Protein AF-0000000066098378 (afdb_homodimer)

Foldseek 3Di:
DPFLFDFFQEEEEEEDDCPLVLLVLVLCQQLVHAYEYEDPNQVVSVVSPHDYDYQCNQQVDDQDDVNLDGQPGCLNLLLQQQQPVDVVSVVVCVVVVHHHGAEYEYAAFPLLVCLQVVHDPVVSVVRPHDNRLSSLLSNLVNLSRYAYAHDSVCSNVQSVSSNVRRHDGSVRSNVSSVVSVVRVLQVVQLVVVVCLVVPDDDPVCPVPDFDADPVRHTDDCSQPPPDDGADWAWDAWACAAPDNVHTGTQTHHSNDQQFPSNWDWLAADDAHNVNSQFQVLQLQLQCLPPPFKKKFWTDPQFTLKIFGDPDNLVRLVQRCLQFVPRSAATEMEIAAEAELNNLVVCLVGHYAEYEYQYYDPNSSVSCCPRPRRYTYTHGNDGDDDQKDWDDDVPDIDIDGDDGCPDQLLDCVLKDWLAFDDDDPQLVLLQNLQQSNQLSFAPQKKFWTDSRMTNFIQGHDPANLSSLVRRQCSSQPRNPRDLRLAAIEMEGLADHQALNSVVSSLVSHHQEYEHADDHPHNVRNSVSCRVSNHIYIHSVHGRHDD/DPFLFDFFQEEEEEEDDCPLVLLVLVLCQLLVHAYEYEDPNQVVSVVSPHDYDYQCNQQVDDQDPVNLDGQPGCLNLLLQQQQPVDVVSVVVCVVVVHHHGAEYEYAAFPLLVCLQVVHDPVVSVVRPHDNRLSSLLSNLVNLSRYAYHHDSVCSNVQSVSSNVRRHDGSVRSNVSSVVSVVRVLQVVQLVVVVCLVVPPDDPVCCVPDFDADPVRHTDDCSQPPPDDGADWAWDAWACAAPDNVHTGTQTHHSNDQQFPSNWDWLAADDAHNVNSQFQVLQLQLQCLPPPFKKKFWTDPQFTLKIFGDPDNLVRLVQRCLQFVPRSAATEMEIAAEAELNNLVVCLVGHYAEYEYQYYDPNSSVSCCPSPRRYTYTHGNDGDDDQKDWDDDVPDIDIDGDDGCPDQLLDCVLKDWLAFDDDDPQLVLLQNLQQSNQLSFAPQKKFWTDSRMTNFIQGDDPANLSSLVRRQCSNQPRNPRDLRLAAIEMEGLADHQALNSVLSSLVSHHQEYEHADDHPHNVRNSVSCRVSNHIYIHSVHGRHDD

Solvent-accessible surface area (backbone atoms only — not comparable to full-atom values): 52856 Å² total; per-residue (Å²): 124,87,81,54,51,46,50,50,54,27,32,38,41,44,45,66,74,61,72,68,48,63,56,38,30,53,21,33,47,74,55,64,33,43,33,33,18,44,73,72,37,31,53,55,38,40,74,64,63,26,66,64,43,46,44,42,72,72,61,72,48,74,70,35,67,93,61,72,42,63,60,45,28,51,59,49,48,48,15,34,47,42,42,67,89,37,66,69,31,44,50,49,29,59,74,70,69,41,65,66,39,27,30,36,36,41,37,65,56,63,40,50,61,38,52,65,69,64,54,53,70,70,63,43,54,70,32,60,64,45,49,50,54,36,52,51,50,30,18,27,72,20,19,91,46,11,33,32,43,51,52,65,88,47,37,64,60,53,20,52,24,35,55,71,52,54,34,44,37,46,56,51,14,35,23,32,15,23,53,38,37,41,51,51,15,36,53,31,16,52,50,24,53,52,34,51,71,74,28,50,80,44,77,88,40,58,90,77,59,74,47,54,33,77,81,66,44,78,46,63,49,90,82,55,37,67,59,54,48,47,42,26,36,52,46,34,69,34,91,18,23,75,27,82,88,22,51,25,31,41,25,29,32,67,72,44,73,43,19,55,63,53,38,47,72,79,33,43,50,83,71,43,44,55,50,52,53,20,43,44,46,15,49,54,50,14,55,65,48,56,89,53,37,19,17,19,31,13,26,72,59,27,62,50,14,36,13,48,29,98,38,59,36,52,2,39,54,42,7,45,56,17,24,52,75,45,42,55,64,12,23,38,14,32,66,41,62,40,36,49,66,28,41,60,66,46,65,84,50,58,48,46,35,39,39,21,57,38,61,34,71,69,16,46,52,48,47,50,70,75,33,60,63,30,22,34,34,34,23,80,44,73,85,76,75,60,65,39,68,43,72,45,49,32,24,35,40,39,26,42,46,90,63,95,74,50,73,34,67,39,74,88,55,40,41,80,70,19,49,61,82,70,52,73,69,57,42,49,21,46,54,43,27,50,54,56,36,49,56,28,32,25,31,28,23,31,30,17,50,86,36,15,35,33,15,64,6,46,33,28,60,40,56,48,60,7,33,53,39,11,47,48,39,13,32,60,48,50,90,63,38,71,50,32,48,68,12,29,36,21,33,28,45,45,54,72,46,38,64,32,57,45,54,43,50,76,49,35,32,46,33,39,40,27,12,54,83,36,96,36,37,65,56,35,40,47,54,30,40,77,72,57,21,22,31,34,30,26,72,44,55,37,57,30,124,126,86,81,54,51,45,49,51,54,27,33,39,40,45,45,66,76,62,71,68,48,64,55,38,31,51,21,33,49,74,55,63,33,44,33,34,18,43,71,72,36,32,52,54,38,40,74,63,62,28,67,64,42,48,43,43,72,70,63,70,48,73,69,37,67,93,62,72,42,63,60,44,29,51,60,50,48,46,15,34,50,41,42,67,90,36,67,68,31,45,51,50,29,59,75,70,70,39,63,66,38,26,30,38,37,41,36,64,55,63,40,50,62,39,55,65,69,64,54,54,69,71,64,43,53,71,32,59,64,46,49,50,55,37,53,50,49,31,18,28,71,21,19,91,48,12,33,33,43,52,52,66,88,47,35,65,60,53,20,52,25,36,54,71,51,51,33,45,36,48,57,51,15,34,23,32,16,25,53,39,37,41,52,50,15,37,54,31,15,51,51,23,54,52,33,51,70,75,28,50,80,45,77,87,40,58,88,76,57,74,48,53,33,79,81,67,44,78,46,63,48,89,83,55,38,65,59,53,48,45,43,26,36,51,46,35,70,33,91,18,23,75,25,82,88,21,52,25,33,40,24,30,33,68,73,47,73,46,20,57,63,53,37,47,70,80,34,42,50,82,72,42,43,55,51,52,52,20,42,45,46,17,49,54,50,15,54,64,48,57,90,51,36,19,16,20,30,14,25,73,58,27,62,50,12,36,13,49,29,98,39,58,35,52,2,39,54,43,8,45,56,18,24,53,76,45,42,53,63,11,23,38,12,31,66,41,63,40,36,48,67,26,40,59,66,45,66,84,50,58,50,47,34,40,39,20,57,38,60,36,71,67,16,46,51,47,48,51,71,77,32,59,62,28,22,33,32,35,24,81,45,74,84,78,76,60,67,39,68,43,74,44,50,33,25,34,39,41,26,43,46,90,64,95,73,50,73,34,68,38,74,87,55,42,41,80,72,19,49,62,82,69,52,72,69,55,43,50,19,45,52,42,28,51,54,56,35,49,58,28,33,25,30,28,22,30,29,17,50,88,38,15,35,33,16,63,6,46,31,26,61,41,56,47,59,6,32,51,40,12,46,49,39,14,33,60,48,51,90,63,38,73,49,33,49,71,12,30,37,22,35,26,45,46,53,72,44,39,65,32,57,45,54,43,50,75,47,36,33,45,32,39,40,27,12,55,84,36,98,35,36,65,57,35,39,48,55,29,41,76,71,55,21,21,31,34,30,27,72,44,56,36,58,29,125

Structure (mmCIF, N/CA/C/O backbone):
data_AF-0000000066098378-model_v1
#
loop_
_entity.id
_entity.type
_entity.pdbx_description
1 polymer 'Bifunctional purine biosynthesis protein PurH'
#
loop_
_atom_site.group_PDB
_atom_site.id
_atom_site.type_symbol
_atom_site.label_atom_id
_atom_site.label_alt_id
_atom_site.label_comp_id
_atom_site.label_asym_id
_atom_site.label_entity_id
_atom_site.label_seq_id
_atom_site.pdbx_PDB_ins_code
_atom_site.Cartn_x
_atom_site.Cartn_y
_atom_site.Cartn_z
_atom_site.occupancy
_atom_site.B_iso_or_equiv
_atom_site.auth_seq_id
_atom_site.auth_comp_id
_atom_site.auth_asym_id
_atom_site.auth_atom_id
_atom_site.pdbx_PDB_model_num
ATOM 1 N N . MET A 1 1 ? -35.844 -22.312 -9.969 1 42.25 1 MET A N 1
ATOM 2 C CA . MET A 1 1 ? -34.438 -22.016 -10.086 1 42.25 1 MET A CA 1
ATOM 3 C C . MET A 1 1 ? -33.625 -23.281 -10.406 1 42.25 1 MET A C 1
ATOM 5 O O . MET A 1 1 ? -33.812 -24.312 -9.758 1 42.25 1 MET A O 1
ATOM 9 N N . THR A 1 2 ? -33.219 -23.422 -11.648 1 62.91 2 THR A N 1
ATOM 10 C CA . THR A 1 2 ? -32.594 -24.672 -12.086 1 62.91 2 THR A CA 1
ATOM 11 C C . THR A 1 2 ? -31.562 -25.156 -11.055 1 62.91 2 THR A C 1
ATOM 13 O O . THR A 1 2 ? -30.766 -24.359 -10.547 1 62.91 2 THR A O 1
ATOM 16 N N . ASN A 1 3 ? -31.859 -26.297 -10.477 1 80.38 3 ASN A N 1
ATOM 17 C CA . ASN A 1 3 ? -30.969 -26.922 -9.508 1 80.38 3 ASN A CA 1
ATOM 18 C C . ASN A 1 3 ? -29.578 -27.141 -10.094 1 80.38 3 ASN A C 1
ATOM 20 O O . ASN A 1 3 ? -29.406 -27.922 -11.039 1 80.38 3 ASN A O 1
ATOM 24 N N . THR A 1 4 ? -28.609 -26.484 -9.625 1 91.12 4 THR A N 1
ATOM 25 C CA . THR A 1 4 ? -27.25 -26.547 -10.164 1 91.12 4 THR A CA 1
ATOM 26 C C . THR A 1 4 ? -26.344 -27.375 -9.258 1 91.12 4 THR A C 1
ATOM 28 O O . THR A 1 4 ? -25.125 -27.406 -9.461 1 91.12 4 THR A O 1
ATOM 31 N N . ASN A 1 5 ? -26.938 -28.031 -8.297 1 95.38 5 ASN A N 1
ATOM 32 C CA . ASN A 1 5 ? -26.156 -28.828 -7.367 1 95.38 5 ASN A CA 1
ATOM 33 C C . ASN A 1 5 ? -25.531 -30.047 -8.055 1 95.38 5 ASN A C 1
ATOM 35 O O . ASN A 1 5 ? -26.188 -30.688 -8.875 1 95.38 5 ASN A O 1
ATOM 39 N N . ARG A 1 6 ? -24.359 -30.359 -7.645 1 96.06 6 ARG A N 1
ATOM 40 C CA . ARG A 1 6 ? -23.656 -31.547 -8.133 1 96.06 6 ARG A CA 1
ATOM 41 C C . ARG A 1 6 ? -23.172 -32.406 -6.973 1 96.06 6 ARG A C 1
ATOM 43 O O . ARG A 1 6 ? -22.281 -31.984 -6.215 1 96.06 6 ARG A O 1
ATOM 50 N N . PRO A 1 7 ? -23.719 -33.562 -6.844 1 96.19 7 PRO A N 1
ATOM 51 C CA . PRO A 1 7 ? -23.281 -34.438 -5.754 1 96.19 7 PRO A CA 1
ATOM 52 C C . PRO A 1 7 ? -21.812 -34.812 -5.859 1 96.19 7 PRO A C 1
ATOM 54 O O . PRO A 1 7 ? -21.25 -34.812 -6.961 1 96.19 7 PRO A O 1
ATOM 57 N N . ILE A 1 8 ? -21.266 -35.219 -4.777 1 97.88 8 ILE A N 1
ATOM 58 C CA . ILE A 1 8 ? -19.859 -35.562 -4.715 1 97.88 8 ILE A CA 1
ATOM 59 C C . ILE A 1 8 ? -19.703 -37.094 -4.672 1 97.88 8 ILE A C 1
ATOM 61 O O . ILE A 1 8 ? -19.875 -37.719 -3.617 1 97.88 8 ILE A O 1
ATOM 65 N N . ARG A 1 9 ? -19.359 -37.625 -5.742 1 97 9 ARG A N 1
ATOM 66 C CA . ARG A 1 9 ? -19.219 -39.062 -5.855 1 97 9 ARG A CA 1
ATOM 67 C C . ARG A 1 9 ? -17.766 -39.469 -5.922 1 97 9 ARG A C 1
ATOM 69 O O . ARG A 1 9 ? -17.406 -40.562 -5.5 1 97 9 ARG A O 1
ATOM 76 N N . ARG A 1 10 ? -16.938 -38.688 -6.438 1 98.12 10 ARG A N 1
ATOM 77 C CA . ARG A 1 10 ? -15.516 -38.938 -6.594 1 98.12 10 ARG A CA 1
ATOM 78 C C . ARG A 1 10 ? -14.688 -37.719 -6.195 1 98.12 10 ARG A C 1
ATOM 80 O O . ARG A 1 10 ? -14.922 -36.625 -6.684 1 98.12 10 ARG A O 1
ATOM 87 N N . ALA A 1 11 ? -13.758 -37.906 -5.285 1 98.62 11 ALA A N 1
ATOM 88 C CA . ALA A 1 11 ? -12.953 -36.812 -4.758 1 98.62 11 ALA A CA 1
ATOM 89 C C . ALA A 1 11 ? -11.461 -37.094 -4.93 1 98.62 11 ALA A C 1
ATOM 91 O O . ALA A 1 11 ? -11.023 -38.25 -4.844 1 98.62 11 ALA A O 1
ATOM 92 N N . LEU A 1 12 ? -10.688 -36.094 -5.277 1 98.69 12 LEU A N 1
ATOM 93 C CA . LEU A 1 12 ? -9.234 -36.094 -5.227 1 98.69 12 LEU A CA 1
ATOM 94 C C . LEU A 1 12 ? -8.727 -35.344 -4.004 1 98.69 12 LEU A C 1
ATOM 96 O O . LEU A 1 12 ? -9.008 -34.156 -3.846 1 98.69 12 LEU A O 1
ATOM 100 N N . VAL A 1 13 ? -8 -36 -3.094 1 98.38 13 VAL A N 1
ATOM 101 C CA . VAL A 1 13 ? -7.539 -35.375 -1.855 1 98.38 13 VAL A CA 1
ATOM 102 C C . VAL A 1 13 ? -6.02 -35.469 -1.773 1 98.38 13 VAL A C 1
ATOM 104 O O . VAL A 1 13 ? -5.441 -36.562 -1.777 1 98.38 13 VAL A O 1
ATOM 107 N N . SER A 1 14 ? -5.348 -34.375 -1.752 1 97.06 14 SER A N 1
ATOM 108 C CA . SER A 1 14 ? -3.896 -34.25 -1.624 1 97.06 14 SER A CA 1
ATOM 109 C C . SER A 1 14 ? -3.518 -33.062 -0.751 1 97.06 14 SER A C 1
ATOM 111 O O . SER A 1 14 ? -3.379 -31.953 -1.247 1 97.06 14 SER A O 1
ATOM 113 N N . VAL A 1 15 ? -3.252 -33.312 0.553 1 96.81 15 VAL A N 1
ATOM 114 C CA . VAL A 1 15 ? -3.053 -32.188 1.479 1 96.81 15 VAL A CA 1
ATOM 115 C C . VAL A 1 15 ? -1.725 -32.375 2.213 1 96.81 15 VAL A C 1
ATOM 117 O O . VAL A 1 15 ? -1.312 -33.5 2.508 1 96.81 15 VAL A O 1
ATOM 120 N N . PHE A 1 16 ? -1.05 -31.297 2.465 1 94.62 16 PHE A N 1
ATOM 121 C CA . PHE A 1 16 ? 0.125 -31.297 3.328 1 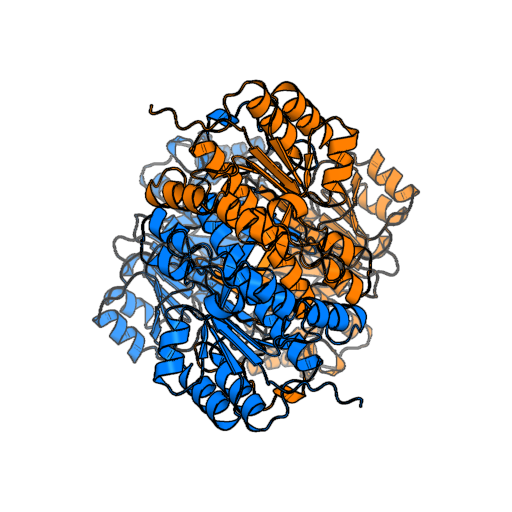94.62 16 PHE A CA 1
ATOM 122 C C . PHE A 1 16 ? -0.283 -31.234 4.797 1 94.62 16 PHE A C 1
ATOM 124 O O . PHE A 1 16 ? 0.135 -32.094 5.594 1 94.62 16 PHE A O 1
ATOM 131 N N . HIS A 1 17 ? -1.031 -30.188 5.125 1 92.12 17 HIS A N 1
ATOM 132 C CA . HIS A 1 17 ? -1.613 -30.094 6.461 1 92.12 17 HIS A CA 1
ATOM 133 C C . HIS A 1 17 ? -2.824 -31.016 6.594 1 92.12 17 HIS A C 1
ATOM 135 O O . HIS A 1 17 ? -3.857 -30.781 5.957 1 92.12 17 HIS A O 1
ATOM 141 N N . LYS A 1 18 ? -2.766 -31.938 7.461 1 94.56 18 LYS A N 1
ATOM 142 C CA . LYS A 1 18 ? -3.789 -32.969 7.516 1 94.56 18 LYS A CA 1
ATOM 143 C C . LYS A 1 18 ? -4.715 -32.781 8.711 1 94.56 18 LYS A C 1
ATOM 145 O O . LYS A 1 18 ? -5.602 -33.594 8.961 1 94.56 18 LYS A O 1
ATOM 150 N N . GLU A 1 19 ? -4.492 -31.656 9.32 1 91.94 19 GLU A N 1
ATOM 151 C CA . GLU A 1 19 ? -5.371 -31.375 10.453 1 91.94 19 GLU A CA 1
ATOM 152 C C . GLU A 1 19 ? -6.824 -31.25 10.008 1 91.94 19 GLU A C 1
ATOM 154 O O . GLU A 1 19 ? -7.121 -30.578 9.016 1 91.94 19 GLU A O 1
ATOM 159 N N . GLY A 1 20 ? -7.73 -32 10.703 1 93.88 20 GLY A N 1
ATOM 160 C CA . GLY A 1 20 ? -9.156 -31.891 10.453 1 93.88 20 GLY A CA 1
ATOM 161 C C . GLY A 1 20 ? -9.641 -32.812 9.359 1 93.88 20 GLY A C 1
ATOM 162 O O . GLY A 1 20 ? -10.844 -32.938 9.117 1 93.88 20 GLY A O 1
ATOM 163 N N . ILE A 1 21 ? -8.758 -33.594 8.758 1 96.88 21 ILE A N 1
ATOM 164 C CA . ILE A 1 21 ? -9.117 -34.406 7.598 1 96.88 21 ILE A CA 1
ATOM 165 C C . ILE A 1 21 ? -10.031 -35.531 8.039 1 96.88 21 ILE A C 1
ATOM 167 O O . ILE A 1 21 ? -10.688 -36.156 7.203 1 96.88 21 ILE A O 1
ATOM 171 N N . GLU A 1 22 ? -10.133 -35.812 9.352 1 97.81 22 GLU A N 1
ATOM 172 C CA . GLU A 1 22 ? -10.961 -36.906 9.883 1 97.81 22 GLU A CA 1
ATOM 173 C C . GLU A 1 22 ? -12.438 -36.656 9.57 1 97.81 22 GLU A C 1
ATOM 175 O O . GLU A 1 22 ? -13.18 -37.625 9.32 1 97.81 22 GLU A O 1
ATOM 180 N N . VAL A 1 23 ? -12.789 -35.406 9.602 1 97.81 23 VAL A N 1
ATOM 181 C CA . VAL A 1 23 ? -14.18 -35.094 9.352 1 97.81 23 VAL A CA 1
ATOM 182 C C . VAL A 1 23 ? -14.547 -35.438 7.91 1 97.81 23 VAL A C 1
ATOM 184 O O . VAL A 1 23 ? -15.641 -35.938 7.648 1 97.81 23 VAL A O 1
ATOM 187 N N . LEU A 1 24 ? -13.648 -35.188 7 1 98.06 24 LEU A N 1
ATOM 188 C CA . LEU A 1 24 ? -13.875 -35.531 5.605 1 98.06 24 LEU A CA 1
ATOM 189 C C . LEU A 1 24 ? -13.891 -37.062 5.43 1 98.06 24 LEU A C 1
ATOM 191 O O . LEU A 1 24 ? -14.75 -37.594 4.723 1 98.06 24 LEU A O 1
ATOM 195 N N . ALA A 1 25 ? -12.969 -37.75 6.082 1 98.31 25 ALA A 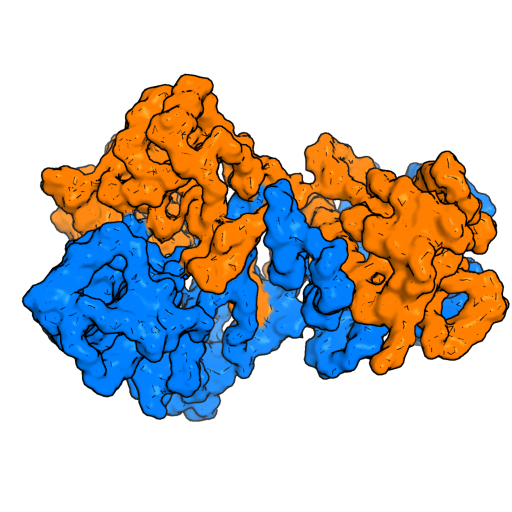N 1
ATOM 196 C CA . ALA A 1 25 ? -12.867 -39.188 5.992 1 98.31 25 ALA A CA 1
ATOM 197 C C . ALA A 1 25 ? -14.18 -39.844 6.41 1 98.31 25 ALA A C 1
ATOM 199 O O . ALA A 1 25 ? -14.672 -40.75 5.719 1 98.31 25 ALA A O 1
ATOM 200 N N . GLU A 1 26 ? -14.711 -39.438 7.5 1 98.12 26 GLU A N 1
ATOM 201 C CA . GLU A 1 26 ? -15.961 -40 7.996 1 98.12 26 GLU A CA 1
ATOM 202 C C . GLU A 1 26 ? -17.094 -39.812 6.984 1 98.12 26 GLU A C 1
ATOM 204 O O . GLU A 1 26 ? -17.875 -40.719 6.746 1 98.12 26 GLU A O 1
ATOM 209 N N . ALA A 1 27 ? -17.172 -38.625 6.457 1 98.12 27 ALA A N 1
ATOM 210 C CA . ALA A 1 27 ? -18.203 -38.344 5.473 1 98.12 27 ALA A CA 1
ATOM 211 C C . ALA A 1 27 ? -18.047 -39.219 4.227 1 98.12 27 ALA A C 1
ATOM 213 O O . ALA A 1 27 ? -19.031 -39.688 3.672 1 98.12 27 ALA A O 1
ATOM 214 N N . PHE A 1 28 ? -16.828 -39.375 3.729 1 98.25 28 PHE A N 1
ATOM 215 C CA . PHE A 1 28 ? -16.562 -40.188 2.551 1 98.25 28 PHE A CA 1
ATOM 216 C C . PHE A 1 28 ? -16.984 -41.625 2.777 1 98.25 28 PHE A C 1
ATOM 218 O O . PHE A 1 28 ? -17.594 -42.25 1.902 1 98.25 28 PHE A O 1
ATOM 225 N N . VAL A 1 29 ? -16.688 -42.156 3.939 1 97.88 29 VAL A N 1
ATOM 226 C CA . VAL A 1 29 ? -17.016 -43.531 4.27 1 97.88 29 VAL A CA 1
ATOM 227 C C . VAL A 1 29 ? -18.531 -43.719 4.285 1 97.88 29 VAL A C 1
ATOM 229 O O . VAL A 1 29 ? -19.062 -44.625 3.67 1 97.88 29 VAL A O 1
ATOM 232 N N . LYS A 1 30 ? -19.172 -42.844 4.91 1 96.25 30 LYS A N 1
ATOM 233 C CA . LYS A 1 30 ? -20.625 -42.906 5.062 1 96.25 30 LYS A CA 1
ATOM 234 C C . LYS A 1 30 ? -21.328 -42.812 3.707 1 96.25 30 LYS A C 1
ATOM 236 O O . LYS A 1 30 ? -22.312 -43.5 3.465 1 96.25 30 LYS A O 1
ATOM 241 N N . ALA A 1 31 ? -20.844 -42 2.912 1 96.88 31 ALA A N 1
ATOM 242 C CA . ALA A 1 31 ? -21.5 -41.75 1.638 1 96.88 31 ALA A CA 1
ATOM 243 C C . ALA A 1 31 ? -21.047 -42.75 0.569 1 96.88 31 ALA A C 1
ATOM 245 O O . ALA A 1 31 ? -21.672 -42.844 -0.49 1 96.88 31 ALA A O 1
ATOM 246 N N . GLY A 1 32 ? -19.953 -43.438 0.832 1 96.31 32 GLY A N 1
ATOM 247 C CA . GLY A 1 32 ? -19.391 -44.312 -0.173 1 96.31 32 GLY A CA 1
ATOM 248 C C . GLY A 1 32 ? -18.703 -43.594 -1.3 1 96.31 32 GLY A C 1
ATOM 249 O O . GLY A 1 32 ? -18.719 -44.031 -2.447 1 96.31 32 GLY A O 1
ATOM 250 N N . THR A 1 33 ? -18.141 -42.438 -1.033 1 97.25 33 THR A N 1
ATOM 251 C CA . THR A 1 33 ? -17.438 -41.625 -2.01 1 97.25 33 THR A CA 1
ATOM 252 C C . THR A 1 33 ? -16.141 -42.281 -2.455 1 97.25 33 THR A C 1
ATOM 254 O O . THR A 1 33 ? -15.391 -42.812 -1.629 1 97.25 33 THR A O 1
ATOM 257 N N . GLU A 1 34 ? -15.898 -42.344 -3.746 1 97.62 34 GLU A N 1
ATOM 258 C CA . GLU A 1 34 ? -14.602 -42.781 -4.25 1 97.62 34 GLU A CA 1
ATOM 259 C C . GLU A 1 34 ? -13.531 -41.719 -4.023 1 97.62 34 GLU A C 1
ATOM 261 O O . GLU A 1 34 ? -13.688 -40.562 -4.438 1 97.62 34 GLU A O 1
ATOM 266 N N . VAL A 1 35 ? -12.453 -42.125 -3.393 1 98.5 35 VAL A N 1
ATOM 267 C CA . VAL A 1 35 ? -11.422 -41.156 -3.07 1 98.5 35 VAL A CA 1
ATOM 268 C C . VAL A 1 35 ? -10.109 -41.531 -3.734 1 98.5 35 VAL A C 1
ATOM 270 O O . VAL A 1 35 ? -9.625 -42.656 -3.562 1 98.5 35 VAL A O 1
ATOM 273 N N . VAL A 1 36 ? -9.594 -40.656 -4.527 1 98.44 36 VAL A N 1
ATOM 274 C CA . VAL A 1 36 ? -8.25 -40.75 -5.105 1 98.44 36 VAL A CA 1
ATOM 275 C C . VAL A 1 36 ? -7.281 -39.875 -4.324 1 98.44 36 VAL A C 1
ATOM 277 O O . VAL A 1 36 ? -7.613 -38.75 -3.971 1 98.44 36 VAL A O 1
ATOM 280 N N . SER A 1 37 ? -6.125 -40.344 -3.98 1 97.19 37 SER A N 1
ATOM 281 C CA . SER A 1 37 ? -5.176 -39.562 -3.174 1 97.19 37 SER A CA 1
ATOM 282 C C . SER A 1 37 ? -3.744 -40.031 -3.42 1 97.19 37 SER A C 1
ATOM 284 O O . SER A 1 37 ? -3.506 -40.906 -4.238 1 97.19 37 SER A O 1
ATOM 286 N N . THR A 1 38 ? -2.777 -39.25 -2.795 1 89.88 38 THR A N 1
ATOM 287 C CA . THR A 1 38 ? -1.37 -39.562 -3.023 1 89.88 38 THR A CA 1
ATOM 288 C C . THR A 1 38 ? -0.614 -39.656 -1.7 1 89.88 38 THR A C 1
ATOM 290 O O . THR A 1 38 ? -0.985 -39 -0.723 1 89.88 38 THR A O 1
ATOM 293 N N . GLY A 1 39 ? 0.391 -40.562 -1.737 1 88.31 39 GLY A N 1
ATOM 294 C CA . GLY A 1 39 ? 1.431 -40.562 -0.72 1 88.31 39 GLY A CA 1
ATOM 295 C C . GLY A 1 39 ? 0.882 -40.625 0.693 1 88.31 39 GLY A C 1
ATOM 296 O O . GLY A 1 39 ? 0.068 -41.5 1.013 1 88.31 39 GLY A O 1
ATOM 297 N N . SER A 1 40 ? 1.402 -39.594 1.488 1 90.94 40 SER A N 1
ATOM 298 C CA . SER A 1 40 ? 1.107 -39.562 2.918 1 90.94 40 SER A CA 1
ATOM 299 C C . SER A 1 40 ? -0.369 -39.281 3.17 1 90.94 40 SER A C 1
ATOM 301 O O . SER A 1 40 ? -0.946 -39.781 4.141 1 90.94 40 SER A O 1
ATOM 303 N N . THR A 1 41 ? -1.03 -38.531 2.293 1 95.75 41 THR A N 1
ATOM 304 C CA . THR A 1 41 ? -2.457 -38.281 2.43 1 95.75 41 THR A CA 1
ATOM 305 C C . THR A 1 41 ? -3.268 -39.562 2.25 1 95.75 41 THR A C 1
ATOM 307 O O . THR A 1 41 ? -4.199 -39.812 3.016 1 95.75 41 THR A O 1
ATOM 310 N N . ALA A 1 42 ? -2.926 -40.312 1.238 1 96.19 42 ALA A N 1
ATOM 311 C CA . ALA A 1 42 ? -3.602 -41.594 0.98 1 96.19 42 ALA A CA 1
ATOM 312 C C . ALA A 1 42 ? -3.512 -42.531 2.189 1 96.19 42 ALA A C 1
ATOM 314 O O . ALA A 1 42 ? -4.508 -43.125 2.584 1 96.19 42 ALA A O 1
ATOM 315 N N . LYS A 1 43 ? -2.328 -42.625 2.721 1 96.56 43 LYS A N 1
ATOM 316 C CA . LYS A 1 43 ? -2.107 -43.469 3.883 1 96.56 43 LYS A CA 1
ATOM 317 C C . LYS A 1 43 ? -2.982 -43.031 5.055 1 96.56 43 LYS A C 1
ATOM 319 O O . LYS A 1 43 ? -3.617 -43.875 5.703 1 96.56 43 LYS A O 1
ATOM 324 N N . LYS A 1 44 ? -3.018 -41.719 5.312 1 97.44 44 LYS A N 1
ATOM 325 C CA . LYS A 1 44 ? -3.803 -41.219 6.43 1 97.44 44 LYS A CA 1
ATOM 326 C C . LYS A 1 44 ? -5.289 -41.5 6.23 1 97.44 44 LYS A C 1
ATOM 328 O O . LYS A 1 44 ? -5.984 -41.875 7.168 1 97.44 44 LYS A O 1
ATOM 333 N N . LEU A 1 45 ? -5.789 -41.281 5.062 1 98 45 LEU A N 1
ATOM 334 C CA . LEU A 1 45 ? -7.195 -41.531 4.762 1 98 45 LEU A CA 1
ATOM 335 C C . LEU A 1 45 ? -7.539 -43 4.891 1 98 45 LEU A C 1
ATOM 337 O O . LEU A 1 45 ? -8.586 -43.344 5.43 1 98 45 LEU A O 1
ATOM 341 N N . ALA A 1 46 ? -6.656 -43.875 4.406 1 97.62 46 ALA A N 1
ATOM 342 C CA . ALA A 1 46 ? -6.863 -45.312 4.523 1 97.62 46 ALA A CA 1
ATOM 343 C C . ALA A 1 46 ? -6.93 -45.75 5.984 1 97.62 46 ALA A C 1
ATOM 345 O O . ALA A 1 46 ? -7.758 -46.594 6.359 1 97.62 46 ALA A O 1
ATOM 346 N N . GLU A 1 47 ? -6.035 -45.188 6.746 1 97.62 47 GLU A N 1
ATOM 347 C CA . GLU A 1 47 ? -6.031 -45.469 8.18 1 97.62 47 GLU A CA 1
ATOM 348 C C . GLU A 1 47 ? -7.363 -45.094 8.82 1 97.62 47 GLU A C 1
ATOM 350 O O . GLU A 1 47 ? -7.77 -45.688 9.812 1 97.62 47 GLU A O 1
ATOM 355 N N . LEU A 1 48 ? -8.008 -44.125 8.258 1 97.62 48 LEU A N 1
ATOM 356 C CA . LEU A 1 48 ? -9.273 -43.625 8.805 1 97.62 48 LEU A CA 1
ATOM 357 C C . LEU A 1 48 ? -10.453 -44.406 8.211 1 97.62 48 LEU A C 1
ATOM 359 O O . LEU A 1 48 ? -11.609 -44.062 8.461 1 97.62 48 LEU A O 1
ATOM 363 N N . GLY A 1 49 ? -10.203 -45.375 7.336 1 97.44 49 GLY A N 1
ATOM 364 C CA . GLY A 1 49 ? -11.242 -46.281 6.855 1 97.44 49 GLY A CA 1
ATOM 365 C C . GLY A 1 49 ? -11.75 -45.906 5.473 1 97.44 49 GLY A C 1
ATOM 366 O O . GLY A 1 49 ? -12.68 -46.531 4.961 1 97.44 49 GLY A O 1
ATOM 367 N N . VAL A 1 50 ? -11.18 -44.969 4.902 1 98 50 VAL A N 1
ATOM 368 C CA . VAL A 1 50 ? -11.602 -44.562 3.566 1 98 50 VAL A CA 1
ATOM 369 C C . VAL A 1 50 ? -11.039 -45.531 2.527 1 98 50 VAL A C 1
ATOM 371 O O . VAL A 1 50 ? -9.875 -45.938 2.609 1 98 50 VAL A O 1
ATOM 374 N N . LYS A 1 51 ? -11.836 -45.969 1.626 1 95 51 LYS A N 1
ATOM 375 C CA . LYS A 1 51 ? -11.32 -46.688 0.475 1 95 51 LYS A CA 1
ATOM 376 C C . LYS A 1 51 ? -10.633 -45.781 -0.513 1 95 51 LYS A C 1
ATOM 378 O O . LYS A 1 51 ? -11.297 -45.031 -1.262 1 95 51 LYS A O 1
ATOM 383 N N . VAL A 1 52 ? -9.359 -45.906 -0.557 1 97.88 52 VAL A N 1
ATOM 384 C CA . VAL A 1 52 ? -8.578 -44.938 -1.315 1 97.88 52 VAL A CA 1
ATOM 385 C C . VAL A 1 52 ? -7.957 -45.625 -2.533 1 97.88 52 VAL A C 1
ATOM 387 O O . VAL A 1 52 ? -7.473 -46.75 -2.443 1 97.88 52 VAL A O 1
ATOM 390 N N . THR A 1 53 ? -8.086 -45.031 -3.648 1 97.25 53 THR A N 1
ATOM 391 C CA . THR A 1 53 ? -7.309 -45.344 -4.836 1 97.25 53 THR A CA 1
ATOM 392 C C . THR A 1 53 ? -6.117 -44.406 -4.98 1 97.25 53 THR A C 1
ATOM 394 O O . THR A 1 53 ? -6.281 -43.188 -5.012 1 97.25 53 THR A O 1
ATOM 397 N N . GLU A 1 54 ? -4.977 -44.938 -5.086 1 95.88 54 GLU A N 1
ATOM 398 C CA . GLU A 1 54 ? -3.789 -44.094 -5.219 1 95.88 54 GLU A CA 1
ATOM 399 C C . GLU A 1 54 ? -3.684 -43.5 -6.621 1 95.88 54 GLU A C 1
ATOM 401 O O . GLU A 1 54 ? -4.047 -44.156 -7.605 1 95.88 54 GLU A O 1
ATOM 406 N N . VAL A 1 55 ? -3.098 -42.344 -6.699 1 95 55 VAL A N 1
ATOM 407 C CA . VAL A 1 55 ? -2.938 -41.656 -7.969 1 95 55 VAL A CA 1
ATOM 408 C C . VAL A 1 55 ? -2.154 -42.531 -8.945 1 95 55 VAL A C 1
ATOM 410 O O . VAL A 1 55 ? -2.457 -42.562 -10.141 1 95 55 VAL A O 1
ATOM 413 N N . SER A 1 56 ? -1.172 -43.219 -8.469 1 92.69 56 SER A N 1
ATOM 414 C CA . SER A 1 56 ? -0.362 -44.062 -9.328 1 92.69 56 SER A CA 1
ATOM 415 C C . SER A 1 56 ? -1.206 -45.156 -9.969 1 92.69 56 SER A C 1
ATOM 417 O O . SER A 1 56 ? -0.937 -45.594 -11.094 1 92.69 56 SER A O 1
ATOM 419 N N . ASP A 1 57 ? -2.248 -45.531 -9.297 1 93.81 57 ASP A N 1
ATOM 420 C CA . ASP A 1 57 ? -3.15 -46.562 -9.836 1 93.81 57 ASP A CA 1
ATOM 421 C C . ASP A 1 57 ? -4.035 -45.969 -10.938 1 93.81 57 ASP A C 1
ATOM 423 O O . ASP A 1 57 ? -4.414 -46.688 -11.875 1 93.81 57 ASP A O 1
ATOM 427 N N . VAL A 1 58 ? -4.324 -44.781 -10.766 1 94.44 58 VAL A N 1
ATOM 428 C CA . VAL A 1 58 ? -5.16 -44.094 -11.75 1 94.44 58 VAL A CA 1
ATOM 429 C C . VAL A 1 58 ? -4.344 -43.812 -13.008 1 94.44 58 VAL A C 1
ATOM 431 O O . VAL A 1 58 ? -4.84 -43.969 -14.133 1 94.44 58 VAL A O 1
ATOM 434 N N . THR A 1 59 ? -3.105 -43.406 -12.867 1 92.38 59 THR A N 1
ATOM 435 C CA . THR A 1 59 ? -2.299 -42.906 -13.977 1 92.38 59 THR A CA 1
ATOM 436 C C . THR A 1 59 ? -1.515 -44.031 -14.625 1 92.38 59 THR A C 1
ATOM 438 O O . THR A 1 59 ? -1.122 -43.938 -15.789 1 92.38 59 THR A O 1
ATOM 441 N N . GLY A 1 60 ? -1.177 -45.031 -13.789 1 89 60 GLY A N 1
ATOM 442 C CA . GLY A 1 60 ? -0.28 -46.094 -14.234 1 89 60 GLY A CA 1
ATOM 443 C C . GLY A 1 60 ? 1.174 -45.656 -14.273 1 89 60 GLY A C 1
ATOM 444 O O . GLY A 1 60 ? 2.018 -46.375 -14.844 1 89 60 GLY A O 1
ATOM 445 N N . PHE A 1 61 ? 1.492 -44.562 -13.844 1 88.31 61 PHE A N 1
ATOM 446 C CA . PHE A 1 61 ? 2.838 -44 -13.789 1 88.31 61 PHE A CA 1
ATOM 447 C C . PHE A 1 61 ? 3.295 -43.844 -12.344 1 88.31 61 PHE A C 1
ATOM 449 O O . PHE A 1 61 ? 2.564 -43.312 -11.516 1 88.31 61 PHE A O 1
ATOM 456 N N . PRO A 1 62 ? 4.504 -44.281 -12.023 1 87.25 62 PRO A N 1
ATOM 457 C CA . PRO A 1 62 ? 4.969 -44.188 -10.633 1 87.25 62 PRO A CA 1
ATOM 458 C C . PRO A 1 62 ? 5.379 -42.75 -10.258 1 87.25 62 PRO A C 1
ATOM 460 O O . PRO A 1 62 ? 5.711 -41.938 -11.133 1 87.25 62 PRO A O 1
ATOM 463 N N . GLU A 1 63 ? 5.297 -42.562 -8.961 1 86.75 63 GLU A N 1
ATOM 464 C CA . GLU A 1 63 ? 5.922 -41.312 -8.477 1 86.75 63 GLU A CA 1
ATOM 465 C C . GLU A 1 63 ? 7.418 -41.312 -8.773 1 86.75 63 GLU A C 1
ATOM 467 O O . GLU A 1 63 ? 8.086 -42.344 -8.664 1 86.75 63 GLU A O 1
ATOM 472 N N . CYS A 1 64 ? 7.906 -40.125 -9.203 1 89.19 64 CYS A N 1
ATOM 473 C CA . CYS A 1 64 ? 9.328 -40.094 -9.539 1 89.19 64 CYS A CA 1
ATOM 474 C C . CYS A 1 64 ? 9.969 -38.781 -9.156 1 89.19 64 CYS A C 1
ATOM 476 O O . CYS A 1 64 ? 9.266 -37.844 -8.773 1 89.19 64 CYS A O 1
ATOM 478 N N . LEU A 1 65 ? 11.383 -38.781 -9.148 1 95 65 LEU A N 1
ATOM 479 C CA . LEU A 1 65 ? 12.195 -37.594 -8.875 1 95 65 LEU A CA 1
ATOM 480 C C . LEU A 1 65 ? 11.922 -37.062 -7.473 1 95 65 LEU A C 1
ATOM 482 O O . LEU A 1 65 ? 11.656 -35.875 -7.297 1 95 65 LEU A O 1
ATOM 486 N N . ASP A 1 66 ? 11.875 -37.969 -6.516 1 89.56 66 ASP A N 1
ATOM 487 C CA . ASP A 1 66 ? 11.695 -37.625 -5.105 1 89.56 66 ASP A CA 1
ATOM 488 C C . ASP A 1 66 ? 10.359 -36.906 -4.875 1 89.56 66 ASP A C 1
ATOM 490 O O . ASP A 1 66 ? 10.297 -35.938 -4.133 1 89.56 66 ASP A O 1
ATOM 494 N N . GLY A 1 67 ? 9.344 -37.312 -5.691 1 87.19 67 GLY A N 1
ATOM 495 C CA . GLY A 1 67 ? 8 -36.812 -5.461 1 87.19 67 GLY A CA 1
ATOM 496 C C . GLY A 1 67 ? 7.695 -35.562 -6.25 1 87.19 67 GLY A C 1
ATOM 497 O O . GLY A 1 67 ? 6.582 -35.031 -6.176 1 87.19 67 GLY A O 1
ATOM 498 N N . ARG A 1 68 ? 8.586 -35.062 -7.086 1 90.56 68 ARG A N 1
ATOM 499 C CA . ARG A 1 68 ? 8.391 -33.844 -7.867 1 90.56 68 ARG A CA 1
ATOM 500 C C . ARG A 1 68 ? 7.312 -34.062 -8.93 1 90.56 68 ARG A C 1
ATOM 502 O O . ARG A 1 68 ? 6.66 -33.094 -9.344 1 90.56 68 ARG A O 1
ATOM 509 N N . VAL A 1 69 ? 7.188 -35.219 -9.383 1 92 69 VAL A N 1
ATOM 510 C CA . VAL A 1 69 ? 6.18 -35.562 -10.391 1 92 69 VAL A CA 1
ATOM 511 C C . VAL A 1 69 ? 5.301 -36.688 -9.883 1 92 69 VAL A C 1
ATOM 513 O O . VAL A 1 69 ? 5.73 -37.844 -9.836 1 92 69 VAL A O 1
ATOM 516 N N . LYS A 1 70 ? 4.141 -36.344 -9.5 1 88.44 70 LYS A N 1
ATOM 517 C CA . LYS A 1 70 ? 3.215 -37.344 -8.969 1 88.44 70 LYS A CA 1
ATOM 518 C C . LYS A 1 70 ? 1.826 -37.188 -9.578 1 88.44 70 LYS A C 1
ATOM 520 O O . LYS A 1 70 ? 1.188 -38.188 -9.945 1 88.44 70 LYS A O 1
ATOM 525 N N . THR A 1 71 ? 1.441 -35.969 -9.719 1 92 71 THR A N 1
ATOM 526 C CA . THR A 1 71 ? 0.053 -35.75 -10.102 1 92 71 THR A CA 1
ATOM 527 C C . THR A 1 71 ? -0.028 -35.125 -11.492 1 92 71 THR A C 1
ATOM 529 O O . THR A 1 71 ? -1.113 -35 -12.07 1 92 71 THR A O 1
ATOM 532 N N . LEU A 1 72 ? 1.068 -34.688 -12.031 1 95 72 LEU A N 1
ATOM 533 C CA . LEU A 1 72 ? 1.074 -34.031 -13.336 1 95 72 LEU A CA 1
ATOM 534 C C . LEU A 1 72 ? 0.878 -35.062 -14.453 1 95 72 LEU A C 1
ATOM 536 O O . LEU A 1 72 ? 1.818 -35.375 -15.188 1 95 72 LEU A O 1
ATOM 540 N N . HIS A 1 73 ? -0.376 -35.469 -14.602 1 94.69 73 HIS A N 1
ATOM 541 C CA . HIS A 1 73 ? -0.769 -36.5 -15.539 1 94.69 73 HIS A CA 1
ATOM 542 C C . HIS A 1 73 ? -2.127 -36.219 -16.156 1 94.69 73 HIS A C 1
ATOM 544 O O . HIS A 1 73 ? -3.035 -35.719 -15.484 1 94.69 73 HIS A O 1
ATOM 550 N N . PRO A 1 74 ? -2.299 -36.5 -17.453 1 95.12 74 PRO A N 1
ATOM 551 C CA . PRO A 1 74 ? -3.568 -36.188 -18.125 1 95.12 74 PRO A CA 1
ATOM 552 C C . PRO A 1 74 ? -4.754 -36.906 -17.5 1 95.12 74 PRO A C 1
ATOM 554 O O . PRO A 1 74 ? -5.867 -36.406 -17.469 1 95.12 74 PRO A O 1
ATOM 557 N N . TYR A 1 75 ? -4.543 -38.125 -17 1 95 75 TYR A N 1
ATOM 558 C CA . TYR A 1 75 ? -5.637 -38.875 -16.406 1 95 75 TYR A CA 1
ATOM 559 C C . TYR A 1 75 ? -6.125 -38.25 -15.117 1 95 75 TYR A C 1
ATOM 561 O O . TYR A 1 75 ? -7.25 -38.5 -14.68 1 95 75 TYR A O 1
ATOM 569 N N . ILE A 1 76 ? -5.285 -37.531 -14.516 1 96.88 76 ILE A N 1
ATOM 570 C CA . ILE A 1 76 ? -5.703 -36.75 -13.344 1 96.88 76 ILE A CA 1
ATOM 571 C C . ILE A 1 76 ? -6.293 -35.406 -13.789 1 96.88 76 ILE A C 1
ATOM 573 O O . ILE A 1 76 ? -7.43 -35.094 -13.445 1 96.88 76 ILE A O 1
ATOM 577 N N . HIS A 1 77 ? -5.629 -34.688 -14.648 1 97.69 77 HIS A N 1
ATOM 578 C CA . HIS A 1 77 ? -6.008 -33.312 -14.977 1 97.69 77 HIS A CA 1
ATOM 579 C C . HIS A 1 77 ? -7.191 -33.281 -15.938 1 97.69 77 HIS A C 1
ATOM 581 O O . HIS A 1 77 ? -8 -32.375 -15.906 1 97.69 77 HIS A O 1
ATOM 587 N N . ALA A 1 78 ? -7.301 -34.281 -16.812 1 97.38 78 ALA A N 1
ATOM 588 C CA . ALA A 1 78 ? -8.523 -34.375 -17.609 1 97.38 78 ALA A CA 1
ATOM 589 C C . ALA A 1 78 ? -9.742 -34.625 -16.719 1 97.38 78 ALA A C 1
ATOM 591 O O . ALA A 1 78 ? -10.828 -34.125 -16.984 1 97.38 78 ALA A O 1
ATOM 592 N N . GLY A 1 79 ? -9.531 -35.469 -15.719 1 97.94 79 GLY A N 1
ATOM 593 C CA . GLY A 1 79 ? -10.594 -35.688 -14.75 1 97.94 79 GLY A CA 1
ATOM 594 C C . GLY A 1 79 ? -10.992 -34.438 -14 1 97.94 79 GLY A C 1
ATOM 595 O O . GLY A 1 79 ? -12.148 -34.281 -13.602 1 97.94 79 GLY A O 1
ATOM 596 N N . ILE A 1 80 ? -10.086 -33.5 -13.812 1 98.56 80 ILE A N 1
ATOM 597 C CA . ILE A 1 80 ? -10.328 -32.25 -13.094 1 98.56 80 ILE A CA 1
ATOM 598 C C . ILE A 1 80 ? -10.906 -31.219 -14.055 1 98.56 80 ILE A C 1
ATOM 600 O O . ILE A 1 80 ? -11.875 -30.531 -13.719 1 98.56 80 ILE A O 1
ATOM 604 N N . LEU A 1 81 ? -10.43 -31.141 -15.312 1 98.31 81 LEU A N 1
ATOM 605 C CA . LEU A 1 81 ? -10.617 -29.984 -16.188 1 98.31 81 LEU A CA 1
ATOM 606 C C . LEU A 1 81 ? -11.781 -30.203 -17.141 1 98.31 81 LEU A C 1
ATOM 608 O O . LEU A 1 81 ? -12.258 -29.266 -17.781 1 98.31 81 LEU A O 1
ATOM 612 N N . ALA A 1 82 ? -12.289 -31.438 -17.281 1 97.94 82 ALA A N 1
ATOM 613 C CA . ALA A 1 82 ? -13.414 -31.672 -18.172 1 97.94 82 ALA A CA 1
ATOM 614 C C . ALA A 1 82 ? -14.688 -31 -17.656 1 97.94 82 ALA A C 1
ATOM 616 O O . ALA A 1 82 ? -15.148 -31.312 -16.547 1 97.94 82 ALA A O 1
ATOM 617 N N . ASP A 1 83 ? -15.148 -30.141 -18.453 1 96.69 83 ASP A N 1
ATOM 618 C CA . ASP A 1 83 ? -16.469 -29.562 -18.172 1 96.69 83 ASP A CA 1
ATOM 619 C C . ASP A 1 83 ? -17.578 -30.547 -18.531 1 96.69 83 ASP A C 1
ATOM 621 O O . ASP A 1 83 ? -17.953 -30.672 -19.703 1 96.69 83 ASP A O 1
ATOM 625 N N . MET A 1 84 ? -18.156 -31.062 -17.547 1 96.12 84 MET A N 1
ATOM 626 C CA . MET A 1 84 ? -19.125 -32.156 -17.766 1 96.12 84 MET A CA 1
ATOM 627 C C . MET A 1 84 ? -20.469 -31.578 -18.234 1 96.12 84 MET A C 1
ATOM 629 O O . MET A 1 84 ? -21.375 -32.344 -18.578 1 96.12 84 MET A O 1
ATOM 633 N N . THR A 1 85 ? -20.578 -30.234 -18.281 1 94.31 85 THR A N 1
ATOM 634 C CA . THR A 1 85 ? -21.75 -29.609 -18.891 1 94.31 85 THR A CA 1
ATOM 635 C C . THR A 1 85 ? -21.578 -29.5 -20.406 1 94.31 85 THR A C 1
ATOM 637 O O . THR A 1 85 ? -22.531 -29.219 -21.125 1 94.31 85 THR A O 1
ATOM 640 N N . ASN A 1 86 ? -20.422 -29.766 -20.875 1 95.12 86 ASN A N 1
ATOM 641 C CA . ASN A 1 86 ? -20.094 -29.812 -22.297 1 95.12 86 ASN A CA 1
ATOM 642 C C . ASN A 1 86 ? -20.094 -31.25 -22.812 1 95.12 86 ASN A C 1
ATOM 644 O O . ASN A 1 86 ? -19.203 -32.031 -22.5 1 95.12 86 ASN A O 1
ATOM 648 N N . PRO A 1 87 ? -20.953 -31.562 -23.672 1 96.69 87 PRO A N 1
ATOM 649 C CA . PRO A 1 87 ? -21.078 -32.938 -24.125 1 96.69 87 PRO A CA 1
ATOM 650 C C . PRO A 1 87 ? -19.812 -33.469 -24.828 1 96.69 87 PRO A C 1
ATOM 652 O O . PRO A 1 87 ? -19.5 -34.656 -24.75 1 96.69 87 PRO A O 1
ATOM 655 N N . GLU A 1 88 ? -19.141 -32.625 -25.453 1 96.38 88 GLU A N 1
ATOM 656 C CA . GLU A 1 88 ? -17.922 -33.031 -26.125 1 96.38 88 GLU A CA 1
ATOM 657 C C . GLU A 1 88 ? -16.844 -33.438 -25.125 1 96.38 88 GLU A C 1
ATOM 659 O O . GLU A 1 88 ? -16.094 -34.375 -25.344 1 96.38 88 GLU A O 1
ATOM 664 N N . HIS A 1 89 ? -16.75 -32.75 -24.047 1 96.88 89 HIS A N 1
ATOM 665 C CA . HIS A 1 89 ? -15.82 -33.094 -23 1 96.88 89 HIS A CA 1
ATOM 666 C C . HIS A 1 89 ? -16.172 -34.469 -22.391 1 96.88 89 HIS A C 1
ATOM 668 O O . HIS A 1 89 ? -15.297 -35.312 -22.188 1 96.88 89 HIS A O 1
ATOM 674 N N . ALA A 1 90 ? -17.422 -34.625 -22.156 1 96.88 90 ALA A N 1
ATOM 675 C CA . ALA A 1 90 ? -17.891 -35.875 -21.578 1 96.88 90 ALA A CA 1
ATOM 676 C C . ALA A 1 90 ? -17.562 -37.062 -22.484 1 96.88 90 ALA A C 1
ATOM 678 O O . ALA A 1 90 ? -17.109 -38.125 -22 1 96.88 90 ALA A O 1
ATOM 679 N N . LYS A 1 91 ? -17.781 -36.875 -23.703 1 97.31 91 LYS A N 1
ATOM 680 C CA . LYS A 1 91 ? -17.5 -37.906 -24.688 1 97.31 91 LYS A CA 1
ATOM 681 C C . LYS A 1 91 ? -16.016 -38.25 -24.719 1 97.31 91 LYS A C 1
ATOM 683 O O . LYS A 1 91 ? -15.648 -39.438 -24.781 1 97.31 91 LYS A O 1
ATOM 688 N N . GLN A 1 92 ? -15.234 -37.312 -24.641 1 96.19 92 GLN A N 1
ATOM 689 C CA . GLN A 1 92 ? -13.797 -37.531 -24.672 1 96.19 92 GLN A CA 1
ATOM 690 C C . GLN A 1 92 ? -13.328 -38.281 -23.438 1 96.19 92 GLN A C 1
ATOM 692 O O . GLN A 1 92 ? -12.461 -39.156 -23.531 1 96.19 92 GLN A O 1
ATOM 697 N N . LEU A 1 93 ? -13.852 -38 -22.312 1 97 93 LEU A N 1
ATOM 698 C CA . LEU A 1 93 ? -13.484 -38.719 -21.109 1 97 93 LEU A CA 1
ATOM 699 C C . LEU A 1 93 ? -13.844 -40.188 -21.234 1 97 93 LEU A C 1
ATOM 701 O O . LEU A 1 93 ? -13.07 -41.062 -20.844 1 97 93 LEU A O 1
ATOM 705 N N . GLU A 1 94 ? -14.984 -40.438 -21.75 1 96.75 94 GLU A N 1
ATOM 706 C CA . GLU A 1 94 ? -15.414 -41.812 -21.953 1 96.75 94 GLU A CA 1
ATOM 707 C C . GLU A 1 94 ? -14.461 -42.531 -22.891 1 96.75 94 GLU A C 1
ATOM 709 O O . GLU A 1 94 ? -14.078 -43.688 -22.625 1 96.75 94 GLU A O 1
ATOM 714 N N . GLU A 1 95 ? -14.141 -41.875 -23.891 1 95.88 95 GLU A N 1
ATOM 715 C CA . GLU A 1 95 ? -13.234 -42.469 -24.875 1 95.88 95 GLU A CA 1
ATOM 716 C C . GLU A 1 95 ? -11.883 -42.812 -24.266 1 95.88 95 GLU A C 1
ATOM 718 O O . GLU A 1 95 ? -11.266 -43.812 -24.609 1 95.88 95 GLU A O 1
ATOM 723 N N . PHE A 1 96 ? -11.414 -42 -23.328 1 94.5 96 PHE A N 1
ATOM 724 C CA . PHE A 1 96 ? -10.109 -42.188 -22.719 1 94.5 96 PHE A CA 1
ATOM 725 C C . PHE A 1 96 ? -10.211 -43.062 -21.469 1 94.5 96 PHE A C 1
ATOM 727 O O . PHE A 1 96 ? -9.203 -43.438 -20.891 1 94.5 96 PHE A O 1
ATOM 734 N N . GLY A 1 97 ? -11.461 -43.344 -21.062 1 95.19 97 GLY A N 1
ATOM 735 C CA . GLY A 1 97 ? -11.656 -44.125 -19.844 1 95.19 97 GLY A CA 1
ATOM 736 C C . GLY A 1 97 ? -11.289 -43.344 -18.594 1 95.19 97 GLY A C 1
ATOM 737 O O . GLY A 1 97 ? -10.766 -43.906 -17.625 1 95.19 97 GLY A O 1
ATOM 738 N N . ILE A 1 98 ? -11.438 -42.094 -18.641 1 96.44 98 ILE A N 1
ATOM 739 C CA . ILE A 1 98 ? -11.109 -41.219 -17.516 1 96.44 98 ILE A CA 1
ATOM 740 C C . ILE A 1 98 ? -12.383 -40.844 -16.766 1 96.44 98 ILE A C 1
ATOM 742 O O . ILE A 1 98 ? -13.383 -40.469 -17.375 1 96.44 98 ILE A O 1
ATOM 746 N N . LYS A 1 99 ? -12.375 -40.938 -15.469 1 96.88 99 LYS A N 1
ATOM 747 C CA . LYS A 1 99 ? -13.508 -40.531 -14.633 1 96.88 99 LYS A CA 1
ATOM 748 C C . LYS A 1 99 ? -13.32 -39.094 -14.117 1 96.88 99 LYS A C 1
ATOM 750 O O . LYS A 1 99 ? -12.242 -38.75 -13.641 1 96.88 99 LYS A O 1
ATOM 755 N N . PRO A 1 100 ? -14.375 -38.344 -14.234 1 97.62 100 PRO A N 1
ATOM 756 C CA . PRO A 1 100 ? -14.281 -36.969 -13.727 1 97.62 100 PRO A CA 1
ATOM 757 C C . PRO A 1 100 ? -14.289 -36.906 -12.195 1 97.62 100 PRO A C 1
ATOM 759 O O . PRO A 1 100 ? -14.742 -37.844 -11.539 1 97.62 100 PRO A O 1
ATOM 762 N N . PHE A 1 101 ? -13.773 -35.875 -11.648 1 98.56 101 PHE A N 1
ATOM 763 C CA . PHE A 1 101 ? -13.836 -35.594 -10.219 1 98.56 101 PHE A CA 1
ATOM 764 C C . PHE A 1 101 ? -14.938 -34.594 -9.914 1 98.56 101 PHE A C 1
ATOM 766 O O . PHE A 1 101 ? -15.188 -33.688 -10.703 1 98.56 101 PHE A O 1
ATOM 773 N N . ASP A 1 102 ? -15.523 -34.719 -8.766 1 98.5 102 ASP A N 1
ATOM 774 C CA . ASP A 1 102 ? -16.531 -33.812 -8.289 1 98.5 102 ASP A CA 1
ATOM 775 C C . ASP A 1 102 ? -15.969 -32.875 -7.227 1 98.5 102 ASP A C 1
ATOM 777 O O . ASP A 1 102 ? -16.531 -31.797 -6.961 1 98.5 102 ASP A O 1
ATOM 781 N N . LEU A 1 103 ? -14.922 -33.281 -6.594 1 98.75 103 LEU A N 1
ATOM 782 C CA . LEU A 1 103 ? -14.305 -32.531 -5.488 1 98.75 103 LEU A CA 1
ATOM 783 C C . LEU A 1 103 ? -12.789 -32.719 -5.508 1 98.75 103 LEU A C 1
ATOM 785 O O . LEU A 1 103 ? -12.281 -33.812 -5.73 1 98.75 103 LEU A O 1
ATOM 789 N N . VAL A 1 104 ? -12.117 -31.625 -5.395 1 98.88 104 VAL A N 1
ATOM 790 C CA . VAL A 1 104 ? -10.672 -31.609 -5.188 1 98.88 104 VAL A CA 1
ATOM 791 C C . VAL A 1 104 ? -10.344 -30.922 -3.865 1 98.88 104 VAL A C 1
ATOM 793 O O . VAL A 1 104 ? -10.82 -29.812 -3.6 1 98.88 104 VAL A O 1
ATOM 796 N N . VAL A 1 105 ? -9.648 -31.562 -2.961 1 98.62 105 VAL A N 1
ATOM 797 C CA . VAL A 1 105 ? -9.172 -31.016 -1.695 1 98.62 105 VAL A CA 1
ATOM 798 C C . VAL A 1 105 ? -7.648 -30.969 -1.689 1 98.62 105 VAL A C 1
ATOM 800 O O . VAL A 1 105 ? -6.992 -32.031 -1.631 1 98.62 105 VAL A O 1
ATOM 803 N N . VAL A 1 106 ? -7.105 -29.797 -1.793 1 98.19 106 VAL A N 1
ATOM 804 C CA . VAL A 1 106 ? -5.66 -29.641 -1.881 1 98.19 106 VAL A CA 1
ATOM 805 C C . VAL A 1 106 ? -5.23 -28.422 -1.06 1 98.19 106 VAL A C 1
ATOM 807 O O . VAL A 1 106 ? -5.824 -27.344 -1.169 1 98.19 106 VAL A O 1
ATOM 810 N N . ASN A 1 107 ? -4.344 -28.5 -0.18 1 96.31 107 ASN A N 1
ATOM 811 C CA . ASN A 1 107 ? -3.605 -27.359 0.354 1 96.31 107 ASN A CA 1
ATOM 812 C C . ASN A 1 107 ? -2.115 -27.469 0.046 1 96.31 107 ASN A C 1
ATOM 814 O O . ASN A 1 107 ? -1.618 -28.531 -0.292 1 96.31 107 ASN A O 1
ATOM 818 N N . LEU A 1 108 ? -1.429 -26.422 0.036 1 97 108 LEU A N 1
ATOM 819 C CA . LEU A 1 108 ? -0.092 -26.344 -0.541 1 97 108 LEU A CA 1
ATOM 820 C C . LEU A 1 108 ? 0.975 -26.438 0.545 1 97 108 LEU A C 1
ATOM 822 O O . LEU A 1 108 ? 0.661 -26.391 1.736 1 97 108 LEU A O 1
ATOM 826 N N . TYR A 1 109 ? 2.279 -26.594 0.157 1 95.94 109 TYR A N 1
ATOM 827 C CA . TYR A 1 109 ? 3.4 -26.641 1.087 1 95.94 109 TYR A CA 1
ATOM 828 C C . TYR A 1 109 ? 3.527 -25.344 1.855 1 95.94 109 TYR A C 1
ATOM 830 O O . TYR A 1 109 ? 3.217 -24.266 1.325 1 95.94 109 TYR A O 1
ATOM 838 N N . PRO A 1 110 ? 3.957 -25.391 3.066 1 96.75 110 PRO A N 1
ATOM 839 C CA . PRO A 1 110 ? 4.062 -24.203 3.91 1 96.75 110 PRO A CA 1
ATOM 840 C C . PRO A 1 110 ? 5.312 -23.375 3.617 1 96.75 110 PRO A C 1
ATOM 842 O O . PRO A 1 110 ? 6.215 -23.297 4.457 1 96.75 110 PRO A O 1
ATOM 845 N N . PHE A 1 111 ? 5.387 -22.734 2.502 1 98.19 111 PHE A N 1
ATOM 846 C CA . PHE A 1 111 ? 6.562 -22.016 2.037 1 98.19 111 PHE A CA 1
ATOM 847 C C . PHE A 1 111 ? 6.953 -20.922 3.027 1 98.19 111 PHE A C 1
ATOM 849 O O . PHE A 1 111 ? 8.102 -20.875 3.484 1 98.19 111 PHE A O 1
ATOM 856 N N . ALA A 1 112 ? 6.02 -20.062 3.447 1 97.81 112 ALA A N 1
ATOM 857 C CA . ALA A 1 112 ? 6.301 -18.938 4.344 1 97.81 112 ALA A CA 1
ATOM 858 C C . ALA A 1 112 ? 6.844 -19.422 5.684 1 97.81 112 ALA A C 1
ATOM 860 O O . ALA A 1 112 ? 7.816 -18.875 6.203 1 97.81 112 ALA A O 1
ATOM 861 N N . ASP A 1 113 ? 6.168 -20.438 6.211 1 97.31 113 ASP A N 1
ATOM 862 C CA . ASP A 1 113 ? 6.621 -21.016 7.469 1 97.31 113 ASP A CA 1
ATOM 863 C C . ASP A 1 113 ? 8.062 -21.516 7.355 1 97.31 113 ASP A C 1
ATOM 865 O O . ASP A 1 113 ? 8.852 -21.359 8.289 1 97.31 113 ASP A O 1
ATOM 869 N N . THR A 1 114 ? 8.336 -22.156 6.227 1 98 114 THR A N 1
ATOM 870 C CA . THR A 1 114 ? 9.672 -22.688 6 1 98 114 THR A CA 1
ATOM 871 C C . THR A 1 114 ? 10.711 -21.578 5.941 1 98 114 THR A C 1
ATOM 873 O O . THR A 1 114 ? 11.773 -21.672 6.551 1 98 114 THR A O 1
ATOM 876 N N . VAL A 1 115 ? 10.398 -20.531 5.254 1 97.81 115 VAL A N 1
ATOM 877 C CA . VAL A 1 115 ? 11.297 -19.375 5.18 1 97.81 115 VAL A CA 1
ATOM 878 C C . VAL A 1 115 ? 11.523 -18.812 6.582 1 97.81 115 VAL A C 1
ATOM 880 O O . VAL A 1 115 ? 12.664 -18.578 6.977 1 97.81 115 VAL A O 1
ATOM 883 N N . ARG A 1 116 ? 10.523 -18.641 7.383 1 96.25 116 ARG A N 1
ATOM 884 C CA . ARG A 1 116 ? 10.609 -18.047 8.711 1 96.25 116 ARG A CA 1
ATOM 885 C C . ARG A 1 116 ? 11.391 -18.938 9.664 1 96.25 116 ARG A C 1
ATOM 887 O O . ARG A 1 116 ? 11.969 -18.453 10.641 1 96.25 116 ARG A O 1
ATOM 894 N N . SER A 1 117 ? 11.406 -20.25 9.352 1 96.88 117 SER A N 1
ATOM 895 C CA . SER A 1 117 ? 12.102 -21.188 10.219 1 96.88 117 SER A CA 1
ATOM 896 C C . SER A 1 117 ? 13.617 -21.078 10.055 1 96.88 117 SER A C 1
ATOM 898 O O . SER A 1 117 ? 14.375 -21.641 10.836 1 96.88 117 SER A O 1
ATOM 900 N N . GLY A 1 118 ? 14.039 -20.359 9.055 1 95.81 118 GLY A N 1
ATOM 901 C CA . GLY A 1 118 ? 15.461 -20.203 8.789 1 95.81 118 GLY A CA 1
ATOM 902 C C . GLY A 1 118 ? 16.031 -21.328 7.934 1 95.81 118 GLY A C 1
ATOM 903 O O . GLY A 1 118 ? 17.234 -21.547 7.914 1 95.81 118 GLY A O 1
ATOM 904 N N . ALA A 1 119 ? 15.172 -22.031 7.219 1 97.06 119 ALA A N 1
ATOM 905 C CA . ALA A 1 119 ? 15.594 -23.141 6.355 1 97.06 119 ALA A CA 1
ATOM 906 C C . ALA A 1 119 ? 16.578 -22.641 5.293 1 97.06 119 ALA A C 1
ATOM 908 O O . ALA A 1 119 ? 16.531 -21.484 4.891 1 97.06 119 ALA A O 1
ATOM 909 N N . ASN A 1 120 ? 17.484 -23.484 4.895 1 97.44 120 ASN A N 1
ATOM 910 C CA . ASN A 1 120 ? 18.422 -23.109 3.826 1 97.44 120 ASN A CA 1
ATOM 911 C C . ASN A 1 120 ? 17.719 -23.031 2.475 1 97.44 120 ASN A C 1
ATOM 913 O O . ASN A 1 120 ? 16.531 -23.375 2.363 1 97.44 120 ASN A O 1
ATOM 917 N N . GLU A 1 121 ? 18.375 -22.609 1.484 1 96.94 121 GLU A N 1
ATOM 918 C CA . GLU A 1 121 ? 17.797 -22.344 0.165 1 96.94 121 GLU A CA 1
ATOM 919 C C . GLU A 1 121 ? 17.234 -23.625 -0.447 1 96.94 121 GLU A C 1
ATOM 921 O O . GLU A 1 121 ? 16.125 -23.625 -0.978 1 96.94 121 GLU A O 1
ATOM 926 N N . ALA A 1 122 ? 17.938 -24.703 -0.414 1 95.69 122 ALA A N 1
ATOM 927 C CA . ALA A 1 122 ? 17.5 -25.969 -1.014 1 95.69 122 ALA A CA 1
ATOM 928 C C . ALA A 1 122 ? 16.188 -26.438 -0.402 1 95.69 122 ALA A C 1
ATOM 930 O O . ALA A 1 122 ? 15.273 -26.844 -1.122 1 95.69 122 ALA A O 1
ATOM 931 N N . ASP A 1 123 ? 16.109 -26.375 0.917 1 96.69 123 ASP A N 1
ATOM 932 C CA . ASP A 1 123 ? 14.891 -26.797 1.619 1 96.69 123 ASP A CA 1
ATOM 933 C C . ASP A 1 123 ? 13.719 -25.875 1.275 1 96.69 123 ASP A C 1
ATOM 935 O O . ASP A 1 123 ? 12.578 -26.328 1.176 1 96.69 123 ASP A O 1
ATOM 939 N N . THR A 1 124 ? 13.977 -24.594 1.149 1 97.88 124 THR A N 1
ATOM 940 C CA . THR A 1 124 ? 12.953 -23.609 0.796 1 97.88 124 THR A CA 1
ATOM 941 C C . THR A 1 124 ? 12.414 -23.875 -0.608 1 97.88 124 THR A C 1
ATOM 943 O O . THR A 1 124 ? 11.203 -23.859 -0.829 1 97.88 124 THR A O 1
ATOM 946 N N . ILE A 1 125 ? 13.305 -24.203 -1.53 1 97.44 125 ILE A N 1
ATOM 947 C CA . ILE A 1 125 ? 12.938 -24.469 -2.918 1 97.44 125 ILE A CA 1
ATOM 948 C C . ILE A 1 125 ? 12.039 -25.703 -2.988 1 97.44 125 ILE A C 1
ATOM 950 O O . ILE A 1 125 ? 11.094 -25.75 -3.781 1 97.44 125 ILE A O 1
ATOM 954 N N . GLU A 1 126 ? 12.281 -26.656 -2.162 1 95.62 126 GLU A N 1
ATOM 955 C CA . GLU A 1 126 ? 11.492 -27.875 -2.154 1 95.62 126 GLU A CA 1
ATOM 956 C C . GLU A 1 126 ? 10.055 -27.609 -1.701 1 95.62 126 GLU A C 1
ATOM 958 O O . GLU A 1 126 ? 9.18 -28.469 -1.843 1 95.62 126 GLU A O 1
ATOM 963 N N . LYS A 1 127 ? 9.797 -26.453 -1.105 1 97.19 127 LYS A N 1
ATOM 964 C CA . LYS A 1 127 ? 8.453 -26.094 -0.674 1 97.19 127 LYS A CA 1
ATOM 965 C C . LYS A 1 127 ? 7.742 -25.25 -1.73 1 97.19 127 LYS A C 1
ATOM 967 O O . LYS A 1 127 ? 6.652 -24.734 -1.488 1 97.19 127 LYS A O 1
ATOM 972 N N . ILE A 1 128 ? 8.359 -25.141 -2.854 1 98.06 128 ILE A N 1
ATOM 973 C CA . ILE A 1 128 ? 7.645 -24.609 -4.008 1 98.06 128 ILE A CA 1
ATOM 974 C C . ILE A 1 128 ? 6.867 -25.734 -4.695 1 98.06 128 ILE A C 1
ATOM 976 O O . ILE A 1 128 ? 7.457 -26.578 -5.363 1 98.06 128 ILE A O 1
ATOM 980 N N . ASP A 1 129 ? 5.637 -25.672 -4.527 1 96.5 129 ASP A N 1
ATOM 981 C CA . ASP A 1 129 ? 4.734 -26.719 -5.008 1 96.5 129 ASP A CA 1
ATOM 982 C C . ASP A 1 129 ? 4.441 -26.547 -6.496 1 96.5 129 ASP A C 1
ATOM 984 O O . ASP A 1 129 ? 4.238 -25.422 -6.969 1 96.5 129 ASP A O 1
ATOM 988 N N . ILE A 1 130 ? 4.445 -27.625 -7.266 1 97.12 130 ILE A N 1
ATOM 989 C CA . ILE A 1 130 ? 4.125 -27.562 -8.688 1 97.12 130 ILE A CA 1
ATOM 990 C C . ILE A 1 130 ? 2.779 -28.25 -8.938 1 97.12 130 ILE A C 1
ATOM 992 O O . ILE A 1 130 ? 1.857 -27.641 -9.477 1 97.12 130 ILE A O 1
ATOM 996 N N . GLY A 1 131 ? 2.66 -29.469 -8.492 1 96.25 131 GLY A N 1
ATOM 997 C CA . GLY A 1 131 ? 1.437 -30.234 -8.703 1 96.25 131 GLY A CA 1
ATOM 998 C C . GLY A 1 131 ? 0.234 -29.641 -8 1 96.25 131 GLY A C 1
ATOM 999 O O . GLY A 1 131 ? -0.858 -29.578 -8.57 1 96.25 131 GLY A O 1
ATOM 1000 N N . GLY A 1 132 ? 0.436 -29.25 -6.754 1 96.62 132 GLY A N 1
ATOM 1001 C CA . GLY A 1 132 ? -0.635 -28.672 -5.953 1 96.62 132 GLY A CA 1
ATOM 1002 C C . GLY A 1 132 ? -1.332 -27.516 -6.637 1 96.62 132 GLY A C 1
ATOM 1003 O O . GLY A 1 132 ? -2.523 -27.578 -6.938 1 96.62 132 GLY A O 1
ATOM 1004 N N . PRO A 1 133 ? -0.544 -26.5 -6.949 1 98.06 133 PRO A N 1
ATOM 1005 C CA . PRO A 1 133 ? -1.171 -25.359 -7.621 1 98.06 133 PRO A CA 1
ATOM 1006 C C . PRO A 1 133 ? -1.832 -25.75 -8.945 1 98.06 133 PRO A C 1
ATOM 1008 O O . PRO A 1 133 ? -2.857 -25.172 -9.312 1 98.06 133 PRO A O 1
ATOM 1011 N N . SER A 1 134 ? -1.293 -26.672 -9.664 1 97.94 134 SER A N 1
ATOM 1012 C CA . SER A 1 134 ? -1.898 -27.109 -10.914 1 97.94 134 SER A CA 1
ATOM 1013 C C . SER A 1 134 ? -3.283 -27.703 -10.688 1 97.94 134 SER A C 1
ATOM 1015 O O . SER A 1 134 ? -4.23 -27.391 -11.406 1 97.94 134 SER A O 1
ATOM 1017 N N . MET A 1 135 ? -3.387 -28.562 -9.68 1 98.25 135 MET A N 1
ATOM 1018 C CA . MET A 1 135 ? -4.676 -29.172 -9.352 1 98.25 135 MET A CA 1
ATOM 1019 C C . MET A 1 135 ? -5.66 -28.125 -8.859 1 98.25 135 MET A C 1
ATOM 1021 O O . MET A 1 135 ? -6.824 -28.109 -9.266 1 98.25 135 MET A O 1
ATOM 1025 N N . VAL A 1 136 ? -5.184 -27.203 -8.016 1 98.75 136 VAL A N 1
ATOM 1026 C CA . VAL A 1 136 ? -6.031 -26.172 -7.418 1 98.75 136 VAL A CA 1
ATOM 1027 C C . VAL A 1 136 ? -6.578 -25.266 -8.516 1 98.75 136 VAL A C 1
ATOM 1029 O O . VAL A 1 136 ? -7.789 -25.047 -8.602 1 98.75 136 VAL A O 1
ATOM 1032 N N . ARG A 1 137 ? -5.727 -24.828 -9.375 1 98.38 137 ARG A N 1
ATOM 1033 C CA . ARG A 1 137 ? -6.137 -23.922 -10.445 1 98.38 137 ARG A CA 1
ATOM 1034 C C . ARG A 1 137 ? -7.066 -24.641 -11.43 1 98.38 137 ARG A C 1
ATOM 1036 O O . ARG A 1 137 ? -8.062 -24.062 -11.875 1 98.38 137 ARG A O 1
ATOM 1043 N N . GLY A 1 138 ? -6.684 -25.844 -11.766 1 98.5 138 GLY A N 1
ATOM 1044 C CA . GLY A 1 138 ? -7.523 -26.609 -12.68 1 98.5 138 GLY A CA 1
ATOM 1045 C C . GLY A 1 138 ? -8.938 -26.797 -12.164 1 98.5 138 GLY A C 1
ATOM 1046 O O . GLY A 1 138 ? -9.906 -26.578 -12.898 1 98.5 138 GLY A O 1
ATOM 1047 N N . ALA A 1 139 ? -9.016 -27.188 -10.922 1 98.81 139 ALA A N 1
ATOM 1048 C CA . ALA A 1 139 ? -10.328 -27.391 -10.305 1 98.81 139 ALA A CA 1
ATOM 1049 C C . ALA A 1 139 ? -11.109 -26.078 -10.219 1 98.81 139 ALA A C 1
ATOM 1051 O O . ALA A 1 139 ? -12.305 -26.047 -10.5 1 98.81 139 ALA A O 1
ATOM 1052 N N . ALA A 1 140 ? -10.43 -25.016 -9.844 1 98.81 140 ALA A N 1
ATOM 1053 C CA . ALA A 1 140 ? -11.078 -23.719 -9.727 1 98.81 140 ALA A CA 1
ATOM 1054 C C . ALA A 1 140 ? -11.594 -23.234 -11.078 1 98.81 140 ALA A C 1
ATOM 1056 O O . ALA A 1 140 ? -12.711 -22.734 -11.18 1 98.81 140 ALA A O 1
ATOM 1057 N N . LYS A 1 141 ? -10.734 -23.406 -12.094 1 98.31 141 LYS A N 1
ATOM 1058 C CA . LYS A 1 141 ? -11.141 -23.031 -13.438 1 98.31 141 LYS A CA 1
ATOM 1059 C C . LYS A 1 141 ? -12.391 -23.781 -13.875 1 98.31 141 LYS A C 1
ATOM 1061 O O . LYS A 1 141 ? -13.273 -23.203 -14.523 1 98.31 141 LYS A O 1
ATOM 1066 N N . ASN A 1 142 ? -12.5 -25.016 -13.508 1 98.44 142 ASN A N 1
ATOM 1067 C CA . ASN A 1 142 ? -13.625 -25.844 -13.922 1 98.44 142 ASN A CA 1
ATOM 1068 C C . ASN A 1 142 ? -14.695 -25.922 -12.836 1 98.44 142 ASN A C 1
ATOM 1070 O O . ASN A 1 142 ? -15.297 -26.984 -12.625 1 98.44 142 ASN A O 1
ATOM 1074 N N . HIS A 1 143 ? -14.953 -24.844 -12.195 1 98.38 143 HIS A N 1
ATOM 1075 C CA . HIS A 1 143 ? -15.938 -24.797 -11.117 1 98.38 143 HIS A CA 1
ATOM 1076 C C . HIS A 1 143 ? -17.328 -25.188 -11.617 1 98.38 143 HIS A C 1
ATOM 1078 O O . HIS A 1 143 ? -18.219 -25.469 -10.82 1 98.38 143 HIS A O 1
ATOM 1084 N N . ALA A 1 144 ? -17.531 -25.188 -12.883 1 96.75 144 ALA A N 1
ATOM 1085 C CA . ALA A 1 144 ? -18.797 -25.625 -13.438 1 96.75 144 ALA A CA 1
ATOM 1086 C C . ALA A 1 144 ? -19.078 -27.094 -13.078 1 96.75 144 ALA A C 1
ATOM 1088 O O . ALA A 1 144 ? -20.234 -27.5 -12.961 1 96.75 144 ALA A O 1
ATOM 1089 N N . THR A 1 145 ? -17.969 -27.859 -12.805 1 97.19 145 THR A N 1
ATOM 1090 C CA . THR A 1 145 ? -18.125 -29.281 -12.562 1 97.19 145 THR A CA 1
ATOM 1091 C C . THR A 1 145 ? -17.547 -29.672 -11.195 1 97.19 145 THR A C 1
ATOM 1093 O O . THR A 1 145 ? -18.109 -30.516 -10.5 1 97.19 145 THR A O 1
ATOM 1096 N N . VAL A 1 146 ? -16.484 -29.031 -10.812 1 98.25 146 VAL A N 1
ATOM 1097 C CA . VAL A 1 146 ? -15.703 -29.531 -9.688 1 98.25 146 VAL A CA 1
ATOM 1098 C C . VAL A 1 146 ? -15.695 -28.5 -8.562 1 98.25 146 VAL A C 1
ATOM 1100 O O . VAL A 1 146 ? -15.531 -27.312 -8.812 1 98.25 146 VAL A O 1
ATOM 1103 N N . ALA A 1 147 ? -15.93 -28.938 -7.324 1 98.69 147 ALA A N 1
ATOM 1104 C CA . ALA A 1 147 ? -15.672 -28.094 -6.152 1 98.69 147 ALA A CA 1
ATOM 1105 C C . ALA A 1 147 ? -14.211 -28.203 -5.711 1 98.69 147 ALA A C 1
ATOM 1107 O O . ALA A 1 147 ? -13.625 -29.297 -5.746 1 98.69 147 ALA A O 1
ATOM 1108 N N . ILE A 1 148 ? -13.625 -27.141 -5.359 1 98.88 148 ILE A N 1
ATOM 1109 C CA . ILE A 1 148 ? -12.242 -27.109 -4.898 1 98.88 148 ILE A CA 1
ATOM 1110 C C . ILE A 1 148 ? -12.18 -26.562 -3.473 1 98.88 148 ILE A C 1
ATOM 1112 O O . ILE A 1 148 ? -12.82 -25.562 -3.158 1 98.88 148 ILE A O 1
ATOM 1116 N N . VAL A 1 149 ? -11.453 -27.234 -2.609 1 98.31 149 VAL A N 1
ATOM 1117 C CA . VAL A 1 149 ? -11.281 -26.844 -1.214 1 98.31 149 VAL A CA 1
ATOM 1118 C C . VAL A 1 149 ? -9.797 -26.766 -0.877 1 98.31 149 VAL A C 1
ATOM 1120 O O . VAL A 1 149 ? -9.062 -27.75 -1.05 1 98.31 149 VAL A O 1
ATOM 1123 N N . THR A 1 150 ? -9.359 -25.641 -0.424 1 97.56 150 THR A N 1
ATOM 1124 C CA . THR A 1 150 ? -7.949 -25.469 -0.081 1 97.56 150 THR A CA 1
ATOM 1125 C C . THR A 1 150 ? -7.793 -25.156 1.405 1 97.56 150 THR A C 1
ATOM 1127 O O . THR A 1 150 ? -6.691 -25.25 1.95 1 97.56 150 THR A O 1
ATOM 1130 N N . ASP A 1 151 ? -8.836 -24.828 2.104 1 94.25 151 ASP A N 1
ATOM 1131 C CA . ASP A 1 151 ? -8.828 -24.375 3.49 1 94.25 151 ASP A CA 1
ATOM 1132 C C . ASP A 1 151 ? -9.43 -25.422 4.418 1 94.25 151 ASP A C 1
ATOM 1134 O O . ASP A 1 151 ? -10.617 -25.75 4.312 1 94.25 151 ASP A O 1
ATOM 1138 N N . PRO A 1 152 ? -8.695 -25.844 5.379 1 94.81 152 PRO A N 1
ATOM 1139 C CA . PRO A 1 152 ? -9.242 -26.828 6.324 1 94.81 152 PRO A CA 1
ATOM 1140 C C . PRO A 1 152 ? -10.461 -26.312 7.074 1 94.81 152 PRO A C 1
ATOM 1142 O O . PRO A 1 152 ? -11.305 -27.094 7.516 1 94.81 152 PRO A O 1
ATOM 1145 N N . ALA A 1 153 ? -10.602 -25.016 7.184 1 91.38 153 ALA A N 1
ATOM 1146 C CA . ALA A 1 153 ? -11.75 -24.438 7.871 1 91.38 153 ALA A CA 1
ATOM 1147 C C . ALA A 1 153 ? -13.047 -24.75 7.133 1 91.38 153 ALA A C 1
ATOM 1149 O O . ALA A 1 153 ? -14.141 -24.625 7.699 1 91.38 153 ALA A O 1
ATOM 1150 N N . ASP A 1 154 ? -12.953 -25.219 5.871 1 95 154 ASP A N 1
ATOM 1151 C CA . ASP A 1 154 ? -14.133 -25.516 5.07 1 95 154 ASP A CA 1
ATOM 1152 C C . ASP A 1 154 ? -14.469 -27 5.133 1 95 154 ASP A C 1
ATOM 1154 O O . ASP A 1 154 ? -15.477 -27.438 4.57 1 95 154 ASP A O 1
ATOM 1158 N N . TYR A 1 155 ? -13.742 -27.844 5.812 1 96.94 155 TYR A N 1
ATOM 1159 C CA . TYR A 1 155 ? -13.914 -29.297 5.801 1 96.94 155 TYR A CA 1
ATOM 1160 C C . TYR A 1 155 ? -15.281 -29.688 6.34 1 96.94 155 TYR A C 1
ATOM 1162 O O . TYR A 1 155 ? -15.914 -30.609 5.828 1 96.94 155 TYR A O 1
ATOM 1170 N N . ALA A 1 156 ? -15.734 -28.953 7.371 1 95.94 156 ALA A N 1
ATOM 1171 C CA . ALA A 1 156 ? -17.031 -29.266 7.949 1 95.94 156 ALA A CA 1
ATOM 1172 C C . ALA A 1 156 ? -18.156 -29.062 6.93 1 95.94 156 ALA A C 1
ATOM 1174 O O . ALA A 1 156 ? -19.078 -29.875 6.836 1 95.94 156 ALA A O 1
ATOM 1175 N N . LEU A 1 157 ? -18.047 -27.984 6.262 1 96.31 157 LEU A N 1
ATOM 1176 C CA . LEU A 1 157 ? -19.016 -27.703 5.215 1 96.31 157 LEU A CA 1
ATOM 1177 C C . LEU A 1 157 ? -19 -28.812 4.156 1 96.31 157 LEU A C 1
ATOM 1179 O O . LEU A 1 157 ? -20.062 -29.312 3.773 1 96.31 157 LEU A O 1
ATOM 1183 N N . VAL A 1 158 ? -17.859 -29.203 3.674 1 97.56 158 VAL A N 1
ATOM 1184 C CA . VAL A 1 158 ? -17.688 -30.219 2.641 1 97.56 158 VAL A CA 1
ATOM 1185 C C . VAL A 1 158 ? -18.25 -31.562 3.135 1 97.56 158 VAL A C 1
ATOM 1187 O O . VAL A 1 158 ? -18.969 -32.25 2.406 1 97.56 158 VAL A O 1
ATOM 1190 N N . ALA A 1 159 ? -17.953 -31.859 4.352 1 97.75 159 ALA A N 1
ATOM 1191 C CA . ALA A 1 159 ? -18.406 -33.125 4.941 1 97.75 159 ALA A CA 1
ATOM 1192 C C . ALA A 1 159 ? -19.938 -33.188 4.953 1 97.75 159 ALA A C 1
ATOM 1194 O O . ALA A 1 159 ? -20.516 -34.219 4.617 1 97.75 159 ALA A O 1
ATOM 1195 N N . SER A 1 160 ? -20.516 -32.125 5.355 1 96.88 160 SER A N 1
ATOM 1196 C CA . SER A 1 160 ? -21.969 -32.062 5.398 1 96.88 160 SER A CA 1
ATOM 1197 C C . SER A 1 160 ? -22.578 -32.25 4.008 1 96.88 160 SER A C 1
ATOM 1199 O O . SER A 1 160 ? -23.562 -32.969 3.846 1 96.88 160 SER A O 1
ATOM 1201 N N . ARG A 1 161 ? -21.969 -31.641 3.006 1 96.81 161 ARG A N 1
ATOM 1202 C CA . ARG A 1 161 ? -22.469 -31.703 1.635 1 96.81 161 ARG A CA 1
ATOM 1203 C C . ARG A 1 161 ? -22.266 -33.094 1.042 1 96.81 161 ARG A C 1
ATOM 1205 O O . ARG A 1 161 ? -23.031 -33.531 0.178 1 96.81 161 ARG A O 1
ATOM 1212 N N . VAL A 1 162 ? -21.234 -33.781 1.43 1 97.38 162 VAL A N 1
ATOM 1213 C CA . VAL A 1 162 ? -21 -35.156 1.029 1 97.38 162 VAL A CA 1
ATOM 1214 C C . VAL A 1 162 ? -22.031 -36.062 1.705 1 97.38 162 VAL A C 1
ATOM 1216 O O . VAL A 1 162 ? -22.672 -36.906 1.046 1 97.38 162 VAL A O 1
ATOM 1219 N N . ALA A 1 163 ? -22.25 -35.906 2.939 1 94.88 163 ALA A N 1
ATOM 1220 C CA . ALA A 1 163 ? -23.078 -36.781 3.758 1 94.88 163 ALA A CA 1
ATOM 1221 C C . ALA A 1 163 ? -24.547 -36.719 3.336 1 94.88 163 ALA A C 1
ATOM 1223 O O . ALA A 1 163 ? -25.25 -37.719 3.312 1 94.88 163 ALA A O 1
ATOM 1224 N N . ASP A 1 164 ? -24.984 -35.531 3.043 1 94.25 164 ASP A N 1
ATOM 1225 C CA . ASP A 1 164 ? -26.406 -35.406 2.744 1 94.25 164 ASP A CA 1
ATOM 1226 C C . ASP A 1 164 ? -26.672 -35.594 1.251 1 94.25 164 ASP A C 1
ATOM 1228 O O . ASP A 1 164 ? -27.828 -35.594 0.817 1 94.25 164 ASP A O 1
ATOM 1232 N N . GLY A 1 165 ? -25.656 -35.656 0.479 1 95.38 165 GLY A N 1
ATOM 1233 C CA . GLY A 1 165 ? -25.75 -36.031 -0.921 1 95.38 165 GLY A CA 1
ATOM 1234 C C . GLY A 1 165 ? -26.078 -34.875 -1.835 1 95.38 165 GLY A C 1
ATOM 1235 O O . GLY A 1 165 ? -26.188 -35.062 -3.051 1 95.38 165 GLY A O 1
ATOM 1236 N N . THR A 1 166 ? -26.156 -33.719 -1.351 1 94.94 166 THR A N 1
ATOM 1237 C CA . THR A 1 166 ? -26.594 -32.562 -2.141 1 94.94 166 THR A CA 1
ATOM 1238 C C . THR A 1 166 ? -25.438 -32 -2.963 1 94.94 166 THR A C 1
ATOM 1240 O O . THR A 1 166 ? -25.641 -31.453 -4.047 1 94.94 166 THR A O 1
ATOM 1243 N N . GLY A 1 167 ? -24.219 -32.125 -2.412 1 97.06 167 GLY A N 1
ATOM 1244 C CA . GLY A 1 167 ? -23.094 -31.469 -3.055 1 97.06 167 GLY A CA 1
ATOM 1245 C C . GLY A 1 167 ? -23.188 -29.953 -3.033 1 97.06 167 GLY A C 1
ATOM 1246 O O . GLY A 1 167 ? -23.656 -29.375 -2.051 1 97.06 167 GLY A O 1
ATOM 1247 N N . PHE A 1 168 ? -22.609 -29.266 -4.059 1 98 168 PHE A N 1
ATOM 1248 C CA . PHE A 1 168 ? -22.562 -27.812 -4.066 1 98 168 PHE A CA 1
ATOM 1249 C C . PHE A 1 168 ? -23.297 -27.25 -5.281 1 98 168 PHE A C 1
ATOM 1251 O O . PHE A 1 168 ? -23.281 -27.859 -6.359 1 98 168 PHE A O 1
ATOM 1258 N N . SER A 1 169 ? -23.969 -26.125 -5.105 1 97.56 169 SER A N 1
ATOM 1259 C CA . SER A 1 169 ? -24.547 -25.375 -6.219 1 97.56 169 SER A CA 1
ATOM 1260 C C . SER A 1 169 ? -23.453 -24.688 -7.031 1 97.56 169 SER A C 1
ATOM 1262 O O . SER A 1 169 ? -22.297 -24.625 -6.605 1 97.56 169 SER A O 1
ATOM 1264 N N . LEU A 1 170 ? -23.812 -24.203 -8.211 1 97.69 170 LEU A N 1
ATOM 1265 C CA . LEU A 1 170 ? -22.859 -23.5 -9.055 1 97.69 170 LEU A CA 1
ATOM 1266 C C . LEU A 1 170 ? -22.281 -22.297 -8.328 1 97.69 170 LEU A C 1
ATOM 1268 O O . LEU A 1 170 ? -21.062 -22.062 -8.352 1 97.69 170 LEU A O 1
ATOM 1272 N N . ASP A 1 171 ? -23.125 -21.484 -7.637 1 97.44 171 ASP A N 1
ATOM 1273 C CA . ASP A 1 171 ? -22.672 -20.281 -6.934 1 97.44 171 ASP A CA 1
ATOM 1274 C C . ASP A 1 171 ? -21.719 -20.641 -5.797 1 97.44 171 ASP A C 1
ATOM 1276 O O . ASP A 1 171 ? -20.75 -19.922 -5.543 1 97.44 171 ASP A O 1
ATOM 1280 N N . GLU A 1 172 ? -22 -21.719 -5.184 1 97.62 172 GLU A N 1
ATOM 1281 C CA . GLU A 1 172 ? -21.125 -22.172 -4.105 1 97.62 172 GLU A CA 1
ATOM 1282 C C . GLU A 1 172 ? -19.781 -22.641 -4.645 1 97.62 172 GLU A C 1
ATOM 1284 O O . GLU A 1 172 ? -18.734 -22.344 -4.055 1 97.62 172 GLU A O 1
ATOM 1289 N N . ARG A 1 173 ? -19.781 -23.375 -5.73 1 98.56 173 ARG A N 1
ATOM 1290 C CA . ARG A 1 173 ? -18.531 -23.812 -6.34 1 98.56 173 ARG A CA 1
ATOM 1291 C C . ARG A 1 173 ? -17.719 -22.625 -6.84 1 98.56 173 ARG A C 1
ATOM 1293 O O . ARG A 1 173 ? -16.484 -22.641 -6.758 1 98.56 173 ARG A O 1
ATOM 1300 N N . LYS A 1 174 ? -18.422 -21.594 -7.336 1 98.25 174 LYS A N 1
ATOM 1301 C CA . LYS A 1 174 ? -17.734 -20.375 -7.738 1 98.25 174 LYS A CA 1
ATOM 1302 C C . LYS A 1 174 ? -17.031 -19.719 -6.551 1 98.25 174 LYS A C 1
ATOM 1304 O O . LYS A 1 174 ? -15.883 -19.281 -6.664 1 98.25 174 LYS A O 1
ATOM 1309 N N . TRP A 1 175 ? -17.703 -19.625 -5.484 1 97.62 175 TRP A N 1
ATOM 1310 C CA . TRP A 1 175 ? -17.125 -19.031 -4.281 1 97.62 175 TRP A CA 1
ATOM 1311 C C . TRP A 1 175 ? -15.906 -19.812 -3.812 1 97.62 175 TRP A C 1
ATOM 1313 O O . TRP A 1 175 ? -14.875 -19.234 -3.482 1 97.62 175 TRP A O 1
ATOM 1323 N N . LEU A 1 176 ? -15.984 -21.109 -3.799 1 98.25 176 LEU A N 1
ATOM 1324 C CA . LEU A 1 176 ? -14.859 -21.969 -3.43 1 98.25 176 LEU A CA 1
ATOM 1325 C C . LEU A 1 176 ? -13.695 -21.781 -4.395 1 98.25 176 LEU A C 1
ATOM 1327 O O . LEU A 1 176 ? -12.531 -21.781 -3.984 1 98.25 176 LEU A O 1
ATOM 1331 N N . ALA A 1 177 ? -14.047 -21.641 -5.688 1 98.81 177 ALA A N 1
ATOM 1332 C CA . ALA A 1 177 ? -13.023 -21.406 -6.699 1 98.81 177 ALA A CA 1
ATOM 1333 C C . ALA A 1 177 ? -12.297 -20.078 -6.434 1 98.81 177 ALA A C 1
ATOM 1335 O O . ALA A 1 177 ? -11.062 -20.016 -6.531 1 98.81 177 ALA A O 1
ATOM 1336 N N . ALA A 1 178 ? -13.039 -19.047 -6.082 1 98.38 178 ALA A N 1
ATOM 1337 C CA . ALA A 1 178 ? -12.438 -17.75 -5.766 1 98.38 178 ALA A CA 1
ATOM 1338 C C . ALA A 1 178 ? -11.484 -17.875 -4.574 1 98.38 178 ALA A C 1
ATOM 1340 O O . ALA A 1 178 ? -10.383 -17.312 -4.594 1 98.38 178 ALA A O 1
ATOM 1341 N N . LYS A 1 179 ? -11.891 -18.609 -3.576 1 97.5 179 LYS A N 1
ATOM 1342 C CA . LYS A 1 179 ? -11.031 -18.859 -2.422 1 97.5 179 LYS A CA 1
ATOM 1343 C C . LYS A 1 179 ? -9.742 -19.562 -2.834 1 97.5 179 LYS A C 1
ATOM 1345 O O . LYS A 1 179 ? -8.664 -19.25 -2.318 1 97.5 179 LYS A O 1
ATOM 1350 N N . ALA A 1 180 ? -9.906 -20.453 -3.695 1 98.62 180 ALA A N 1
ATOM 1351 C CA . ALA A 1 180 ? -8.758 -21.234 -4.156 1 98.62 180 ALA A CA 1
ATOM 1352 C C . ALA A 1 180 ? -7.781 -20.359 -4.938 1 98.62 180 ALA A C 1
ATOM 1354 O O . ALA A 1 180 ? -6.566 -20.469 -4.762 1 98.62 180 ALA A O 1
ATOM 1355 N N . PHE A 1 181 ? -8.297 -19.5 -5.844 1 98.69 181 PHE A N 1
ATOM 1356 C CA . PHE A 1 181 ? -7.438 -18.594 -6.578 1 98.69 181 PHE A CA 1
ATOM 1357 C C . PHE A 1 181 ? -6.754 -17.609 -5.633 1 98.69 181 PHE A C 1
ATOM 1359 O O . PHE A 1 181 ? -5.605 -17.219 -5.859 1 98.69 181 PHE A O 1
ATOM 1366 N N . ALA A 1 182 ? -7.434 -17.188 -4.555 1 98.38 182 ALA A N 1
ATOM 1367 C CA . ALA A 1 182 ? -6.809 -16.344 -3.537 1 98.38 182 ALA A CA 1
ATOM 1368 C C . ALA A 1 182 ? -5.637 -17.062 -2.877 1 98.38 182 ALA A C 1
ATOM 1370 O O . ALA A 1 182 ? -4.586 -16.469 -2.635 1 98.38 182 ALA A O 1
ATOM 1371 N N . HIS A 1 183 ? -5.84 -18.328 -2.645 1 98.12 183 HIS A N 1
ATOM 1372 C CA . HIS A 1 183 ? -4.824 -19.156 -2.004 1 98.12 183 HIS A CA 1
ATOM 1373 C C . HIS A 1 183 ? -3.578 -19.266 -2.875 1 98.12 183 HIS A C 1
ATOM 1375 O O . HIS A 1 183 ? -2.459 -19.078 -2.391 1 98.12 183 HIS A O 1
ATOM 1381 N N . THR A 1 184 ? -3.727 -19.531 -4.141 1 98.44 184 THR A N 1
ATOM 1382 C CA . THR A 1 184 ? -2.584 -19.656 -5.039 1 98.44 184 THR A CA 1
ATOM 1383 C C . THR A 1 184 ? -1.915 -18.312 -5.262 1 98.44 184 THR A C 1
ATOM 1385 O O . THR A 1 184 ? -0.692 -18.219 -5.395 1 98.44 184 THR A O 1
ATOM 1388 N N . ALA A 1 185 ? -2.725 -17.25 -5.336 1 98.69 185 ALA A N 1
ATOM 1389 C CA . ALA A 1 185 ? -2.166 -15.914 -5.512 1 98.69 185 ALA A CA 1
ATOM 1390 C C . ALA A 1 185 ? -1.256 -15.539 -4.344 1 98.69 185 ALA A C 1
ATOM 1392 O O . ALA A 1 185 ? -0.142 -15.055 -4.547 1 98.69 185 ALA A O 1
ATOM 1393 N N . ALA A 1 186 ? -1.722 -15.773 -3.146 1 98.69 186 ALA A N 1
ATOM 1394 C CA . ALA A 1 186 ? -0.929 -15.469 -1.958 1 98.69 186 ALA A CA 1
ATOM 1395 C C . ALA A 1 186 ? 0.345 -16.312 -1.919 1 98.69 186 ALA A C 1
ATOM 1397 O O . ALA A 1 186 ? 1.421 -15.797 -1.594 1 98.69 186 ALA A O 1
ATOM 1398 N N . TYR A 1 187 ? 0.194 -17.594 -2.252 1 98.62 187 TYR A N 1
ATOM 1399 C CA . TYR A 1 187 ? 1.316 -18.516 -2.281 1 98.62 187 TYR A CA 1
ATOM 1400 C C . TYR A 1 187 ? 2.395 -18.047 -3.248 1 98.62 187 TYR A C 1
ATOM 1402 O O . TYR A 1 187 ? 3.568 -17.953 -2.881 1 98.62 187 TYR A O 1
ATOM 1410 N N . ASP A 1 188 ? 2.002 -17.656 -4.418 1 98.62 188 ASP A N 1
ATOM 1411 C CA . ASP A 1 188 ? 2.943 -17.234 -5.453 1 98.62 188 ASP A CA 1
ATOM 1412 C C . ASP A 1 188 ? 3.547 -15.875 -5.129 1 98.62 188 ASP A C 1
ATOM 1414 O O . ASP A 1 188 ? 4.715 -15.617 -5.438 1 98.62 188 ASP A O 1
ATOM 1418 N N . ALA A 1 189 ? 2.773 -14.969 -4.574 1 98.69 189 ALA A N 1
ATOM 1419 C CA . ALA A 1 189 ? 3.299 -13.664 -4.172 1 98.69 189 ALA A CA 1
ATOM 1420 C C . ALA A 1 189 ? 4.41 -13.82 -3.135 1 98.69 189 ALA A C 1
ATOM 1422 O O . ALA A 1 189 ? 5.414 -13.109 -3.18 1 98.69 189 ALA A O 1
ATOM 1423 N N . THR A 1 190 ? 4.238 -14.711 -2.205 1 98.75 190 THR A N 1
ATOM 1424 C CA . THR A 1 190 ? 5.23 -14.961 -1.168 1 98.75 190 THR A CA 1
ATOM 1425 C C . THR A 1 190 ? 6.516 -15.523 -1.773 1 98.75 190 THR A C 1
ATOM 1427 O O . THR A 1 190 ? 7.617 -15.102 -1.417 1 98.75 190 THR A O 1
ATOM 1430 N N . ILE A 1 191 ? 6.375 -16.469 -2.693 1 98.81 191 ILE A N 1
ATOM 1431 C CA . ILE A 1 191 ? 7.516 -17.047 -3.383 1 98.81 191 ILE A CA 1
ATOM 1432 C C . ILE A 1 191 ? 8.258 -15.969 -4.168 1 98.81 191 ILE A C 1
ATOM 1434 O O . ILE A 1 191 ? 9.484 -15.898 -4.129 1 98.81 191 ILE A O 1
ATOM 1438 N N . ASN A 1 192 ? 7.535 -15.156 -4.883 1 98.44 192 ASN A N 1
ATOM 1439 C CA . ASN A 1 192 ? 8.117 -14.047 -5.633 1 98.44 192 ASN A CA 1
ATOM 1440 C C . ASN A 1 192 ? 8.938 -13.133 -4.734 1 98.44 192 ASN A C 1
ATOM 1442 O O . ASN A 1 192 ? 10.055 -12.75 -5.082 1 98.44 192 ASN A O 1
ATOM 1446 N N . GLU A 1 193 ? 8.375 -12.766 -3.605 1 97.19 193 GLU A N 1
ATOM 1447 C CA . GLU A 1 193 ? 9.086 -11.875 -2.691 1 97.19 193 GLU A CA 1
ATOM 1448 C C . GLU A 1 193 ? 10.422 -12.484 -2.262 1 97.19 193 GLU A C 1
ATOM 1450 O O . GLU A 1 193 ? 11.445 -11.805 -2.254 1 97.19 193 GLU A O 1
ATOM 1455 N N . TRP A 1 194 ? 10.43 -13.727 -1.911 1 98.19 194 TRP A N 1
ATOM 1456 C CA . TRP A 1 194 ? 11.633 -14.406 -1.447 1 98.19 194 TRP A CA 1
ATOM 1457 C C . TRP A 1 194 ? 12.648 -14.539 -2.574 1 98.19 194 TRP A C 1
ATOM 1459 O O . TRP A 1 194 ? 13.836 -14.242 -2.389 1 98.19 194 TRP A O 1
ATOM 1469 N N . THR A 1 195 ? 12.234 -14.961 -3.775 1 98.38 195 THR A N 1
ATOM 1470 C CA . THR A 1 195 ? 13.164 -15.227 -4.867 1 98.38 195 THR A CA 1
ATOM 1471 C C . THR A 1 195 ? 13.758 -13.93 -5.402 1 98.38 195 THR A C 1
ATOM 1473 O O . THR A 1 195 ? 14.93 -13.883 -5.789 1 98.38 195 THR A O 1
ATOM 1476 N N . ALA A 1 196 ? 12.984 -12.891 -5.461 1 96.69 196 ALA A N 1
ATOM 1477 C CA . ALA A 1 196 ? 13.492 -11.594 -5.91 1 96.69 196 ALA A CA 1
ATOM 1478 C C . ALA A 1 196 ? 14.648 -11.125 -5.031 1 96.69 196 ALA A C 1
ATOM 1480 O O . ALA A 1 196 ? 15.602 -10.516 -5.523 1 96.69 196 ALA A O 1
ATOM 1481 N N . LYS A 1 197 ? 14.547 -11.375 -3.766 1 94.44 197 LYS A N 1
ATOM 1482 C CA . LYS A 1 197 ? 15.578 -10.961 -2.812 1 94.44 197 LYS A CA 1
ATOM 1483 C C . LYS A 1 197 ? 16.812 -11.859 -2.914 1 94.44 197 LYS A C 1
ATOM 1485 O O . LYS A 1 197 ? 17.938 -11.375 -2.834 1 94.44 197 LYS A O 1
ATOM 1490 N N . HIS A 1 198 ? 16.641 -13.125 -3.164 1 96.56 198 HIS A N 1
ATOM 1491 C CA . HIS A 1 198 ? 17.719 -14.102 -3.031 1 96.56 198 HIS A CA 1
ATOM 1492 C C . HIS A 1 198 ? 18.406 -14.352 -4.371 1 96.56 198 HIS A C 1
ATOM 1494 O O . HIS A 1 198 ? 19.531 -14.836 -4.418 1 96.56 198 HIS A O 1
ATOM 1500 N N . TRP A 1 199 ? 17.656 -14.062 -5.438 1 97.38 199 TRP A N 1
ATOM 1501 C CA . TRP A 1 199 ? 18.188 -14.344 -6.77 1 97.38 199 TRP A CA 1
ATOM 1502 C C . TRP A 1 199 ? 18.266 -13.078 -7.609 1 97.38 199 TRP A C 1
ATOM 1504 O O . TRP A 1 199 ? 17.641 -12.992 -8.672 1 97.38 199 TRP A O 1
ATOM 1514 N N . PRO A 1 200 ? 19.094 -12.109 -7.199 1 94.25 200 PRO A N 1
ATOM 1515 C CA . PRO A 1 200 ? 19.219 -10.852 -7.938 1 94.25 200 PRO A CA 1
ATOM 1516 C C . PRO A 1 200 ? 19.875 -11.031 -9.297 1 94.25 200 PRO A C 1
ATOM 1518 O O . PRO A 1 200 ? 20.484 -12.078 -9.562 1 94.25 200 PRO A O 1
ATOM 1521 N N . LYS A 1 201 ? 19.812 -10.062 -10.148 1 94.62 201 LYS A N 1
ATOM 1522 C CA . LYS A 1 201 ? 20.516 -10.062 -11.43 1 94.62 201 LYS A CA 1
ATOM 1523 C C . LYS A 1 201 ? 22.031 -10.133 -11.234 1 94.62 201 LYS A C 1
ATOM 1525 O O . LYS A 1 201 ? 22.609 -9.312 -10.531 1 94.62 201 LYS A O 1
ATOM 1530 N N . PRO A 1 202 ? 22.656 -11.078 -11.883 1 95.44 202 PRO A N 1
ATOM 1531 C CA . PRO A 1 202 ? 24.109 -11.164 -11.727 1 95.44 202 PRO A CA 1
ATOM 1532 C C . PRO A 1 202 ? 24.859 -10.133 -12.562 1 95.44 202 PRO A C 1
ATOM 1534 O O . PRO A 1 202 ? 24.344 -9.68 -13.594 1 95.44 202 PRO A O 1
ATOM 1537 N N . ALA A 1 203 ? 26.094 -9.828 -12.195 1 92.44 203 ALA A N 1
ATOM 1538 C CA . ALA A 1 203 ? 26.938 -8.836 -12.859 1 92.44 203 ALA A CA 1
ATOM 1539 C C . ALA A 1 203 ? 27.188 -9.219 -14.312 1 92.44 203 ALA A C 1
ATOM 1541 O O . ALA A 1 203 ? 27.344 -8.352 -15.172 1 92.44 203 ALA A O 1
ATOM 1542 N N . SER A 1 204 ? 27.125 -10.477 -14.594 1 93.12 204 SER A N 1
ATOM 1543 C CA . SER A 1 204 ? 27.406 -10.984 -15.93 1 93.12 204 SER A CA 1
ATOM 1544 C C . SER A 1 204 ? 26.359 -10.5 -16.938 1 93.12 204 SER A C 1
ATOM 1546 O O . SER A 1 204 ? 26.609 -10.508 -18.141 1 93.12 204 SER A O 1
ATOM 1548 N N . LEU A 1 205 ? 25.25 -10.062 -16.422 1 93.75 205 LEU A N 1
ATOM 1549 C CA . LEU A 1 205 ? 24.172 -9.672 -17.312 1 93.75 205 LEU A CA 1
ATOM 1550 C C . LEU A 1 205 ? 24.016 -8.156 -17.344 1 93.75 205 LEU A C 1
ATOM 1552 O O . LEU A 1 205 ? 23.156 -7.629 -18.062 1 93.75 205 LEU A O 1
ATOM 1556 N N . ASP A 1 206 ? 24.812 -7.395 -16.609 1 87.81 206 ASP A N 1
ATOM 1557 C CA . ASP A 1 206 ? 24.656 -5.949 -16.5 1 87.81 206 ASP A CA 1
ATOM 1558 C C . ASP A 1 206 ? 24.75 -5.273 -17.859 1 87.81 206 ASP A C 1
ATOM 1560 O O . ASP A 1 206 ? 23.984 -4.348 -18.156 1 87.81 206 ASP A O 1
ATOM 1564 N N . ALA A 1 207 ? 25.703 -5.812 -18.734 1 78.88 207 ALA A N 1
ATOM 1565 C CA . ALA A 1 207 ? 26 -5.172 -20.016 1 78.88 207 ALA A CA 1
ATOM 1566 C C . ALA A 1 207 ? 24.969 -5.551 -21.078 1 78.88 207 ALA A C 1
ATOM 1568 O O . ALA A 1 207 ? 24.766 -4.82 -22.047 1 78.88 207 ALA A O 1
ATOM 1569 N N . VAL A 1 208 ? 24.094 -6.59 -20.844 1 81.75 208 VAL A N 1
ATOM 1570 C CA . VAL A 1 208 ? 23.312 -7.117 -21.953 1 81.75 208 VAL A CA 1
ATOM 1571 C C . VAL A 1 208 ? 21.812 -7.035 -21.609 1 81.75 208 VAL A C 1
ATOM 1573 O O . VAL A 1 208 ? 20.969 -7.062 -22.5 1 81.75 208 VAL A O 1
ATOM 1576 N N . GLU A 1 209 ? 21.562 -7.023 -20.438 1 84.62 209 GLU A N 1
ATOM 1577 C CA . GLU A 1 209 ? 20.172 -6.898 -19.984 1 84.62 209 GLU A CA 1
ATOM 1578 C C . GLU A 1 209 ? 19.953 -5.59 -19.234 1 84.62 209 GLU A C 1
ATOM 1580 O O . GLU A 1 209 ? 20.219 -5.504 -18.031 1 84.62 209 GLU A O 1
ATOM 1585 N N . VAL A 1 210 ? 19.531 -4.617 -19.938 1 81 210 VAL A N 1
ATOM 1586 C CA . VAL A 1 210 ? 19.234 -3.312 -19.344 1 81 210 VAL A CA 1
ATOM 1587 C C . VAL A 1 210 ? 17.719 -3.076 -19.344 1 81 210 VAL A C 1
ATOM 1589 O O . VAL A 1 210 ? 17.109 -2.98 -20.406 1 81 210 VAL A O 1
ATOM 1592 N N . ASP A 1 211 ? 17.172 -3.084 -18.156 1 83.19 211 ASP A N 1
ATOM 1593 C CA . ASP A 1 211 ? 15.742 -2.842 -18.031 1 83.19 211 ASP A CA 1
ATOM 1594 C C . ASP A 1 211 ? 15.414 -1.366 -18.25 1 83.19 211 ASP A C 1
ATOM 1596 O O . ASP A 1 211 ? 16.141 -0.489 -17.781 1 83.19 211 ASP A O 1
ATOM 1600 N N . LYS A 1 212 ? 14.414 -1.157 -19.016 1 84.44 212 LYS A N 1
ATOM 1601 C CA . LYS A 1 212 ? 13.969 0.207 -19.281 1 84.44 212 LYS A CA 1
ATOM 1602 C C . LYS A 1 212 ? 12.484 0.371 -18.953 1 84.44 212 LYS A C 1
ATOM 1604 O O . LYS A 1 212 ? 11.719 -0.589 -19.031 1 84.44 212 LYS A O 1
ATOM 1609 N N . ASP A 1 213 ? 12.078 1.488 -18.578 1 81.75 213 ASP A N 1
ATOM 1610 C CA . ASP A 1 213 ? 10.672 1.76 -18.312 1 81.75 213 ASP A CA 1
ATOM 1611 C C . ASP A 1 213 ? 9.945 2.162 -19.594 1 81.75 213 ASP A C 1
ATOM 1613 O O . ASP A 1 213 ? 10.492 2.035 -20.703 1 81.75 213 ASP A O 1
ATOM 1617 N N . ASP A 1 214 ? 8.648 2.529 -19.422 1 75.94 214 ASP A N 1
ATOM 1618 C CA . ASP A 1 214 ? 7.801 2.811 -20.562 1 75.94 214 ASP A CA 1
ATOM 1619 C C . ASP A 1 214 ? 8.305 4.031 -21.328 1 75.94 214 ASP A C 1
ATOM 1621 O O . ASP A 1 214 ? 7.934 4.238 -22.5 1 75.94 214 ASP A O 1
ATOM 1625 N N . GLN A 1 215 ? 9.172 4.773 -20.641 1 77.25 215 GLN A N 1
ATOM 1626 C CA . GLN A 1 215 ? 9.703 5.969 -21.281 1 77.25 215 GLN A CA 1
ATOM 1627 C C . GLN A 1 215 ? 11.109 5.723 -21.828 1 77.25 215 GLN A C 1
ATOM 1629 O O . GLN A 1 215 ? 11.781 6.656 -22.281 1 77.25 215 GLN A O 1
ATOM 1634 N N . GLY A 1 216 ? 11.586 4.48 -21.703 1 78.94 216 GLY A N 1
ATOM 1635 C CA . GLY A 1 216 ? 12.875 4.094 -22.25 1 78.94 216 GLY A CA 1
ATOM 1636 C C . GLY A 1 216 ? 14.031 4.391 -21.312 1 78.94 216 GLY A C 1
ATOM 1637 O O . GLY A 1 216 ? 15.195 4.238 -21.688 1 78.94 216 GLY A O 1
ATOM 1638 N N . THR A 1 217 ? 13.664 4.762 -20.062 1 84.38 217 THR A N 1
ATOM 1639 C CA . THR A 1 217 ? 14.688 5.066 -19.062 1 84.38 217 THR A CA 1
ATOM 1640 C C . THR A 1 217 ? 15.156 3.793 -18.375 1 84.38 217 THR A C 1
ATOM 1642 O O . THR A 1 217 ? 14.344 2.951 -17.984 1 84.38 217 THR A O 1
ATOM 1645 N N . GLU A 1 218 ? 16.516 3.721 -18.281 1 87.38 218 GLU A N 1
ATOM 1646 C CA . GLU A 1 218 ? 17.062 2.564 -17.578 1 87.38 218 GLU A CA 1
ATOM 1647 C C . GLU A 1 218 ? 16.562 2.498 -16.141 1 87.38 218 GLU A C 1
ATOM 1649 O O . GLU A 1 218 ? 16.469 3.523 -15.453 1 87.38 218 GLU A O 1
ATOM 1654 N N . VAL A 1 219 ? 16.234 1.305 -15.734 1 89.44 219 VAL A N 1
ATOM 1655 C CA . VAL A 1 219 ? 15.633 1.113 -14.422 1 89.44 219 VAL A CA 1
ATOM 1656 C C . VAL A 1 219 ? 16.391 0.02 -13.664 1 89.44 219 VAL A C 1
ATOM 1658 O O . VAL A 1 219 ? 16.766 -0.997 -14.242 1 89.44 219 VAL A O 1
ATOM 1661 N N . ASP A 1 220 ? 16.594 0.285 -12.383 1 89.25 220 ASP A N 1
ATOM 1662 C CA . ASP A 1 220 ? 17.031 -0.786 -11.492 1 89.25 220 ASP A CA 1
ATOM 1663 C C . ASP A 1 220 ? 15.875 -1.723 -11.156 1 89.25 220 ASP A C 1
ATOM 1665 O O . ASP A 1 220 ? 15.109 -1.468 -10.219 1 89.25 220 ASP A O 1
ATOM 1669 N N . SER A 1 221 ? 15.867 -2.854 -11.789 1 88.69 221 SER A N 1
ATOM 1670 C CA . SER A 1 221 ? 14.727 -3.754 -11.664 1 88.69 221 SER A CA 1
ATOM 1671 C C . SER A 1 221 ? 14.727 -4.473 -10.32 1 88.69 221 SER A C 1
ATOM 1673 O O . SER A 1 221 ? 13.719 -5.055 -9.922 1 88.69 221 SER A O 1
ATOM 1675 N N . ALA A 1 222 ? 15.883 -4.484 -9.711 1 88.31 222 ALA A N 1
ATOM 1676 C CA . ALA A 1 222 ? 15.914 -5.055 -8.367 1 88.31 222 ALA A CA 1
ATOM 1677 C C . ALA A 1 222 ? 15.133 -4.191 -7.383 1 88.31 222 ALA A C 1
ATOM 1679 O O . ALA A 1 222 ? 14.508 -4.707 -6.453 1 88.31 222 ALA A O 1
ATOM 1680 N N . LYS A 1 223 ? 15.109 -2.936 -7.629 1 91.5 223 LYS A N 1
ATOM 1681 C CA . LYS A 1 223 ? 14.391 -1.994 -6.777 1 91.5 223 LYS A CA 1
ATOM 1682 C C . LYS A 1 223 ? 12.961 -1.797 -7.266 1 91.5 223 LYS A C 1
ATOM 1684 O O . LYS A 1 223 ? 12.031 -1.696 -6.461 1 91.5 223 LYS A O 1
ATOM 1689 N N . PHE A 1 224 ? 12.875 -1.727 -8.547 1 95.81 224 PHE A N 1
ATOM 1690 C CA . PHE A 1 224 ? 11.578 -1.471 -9.156 1 95.81 224 PHE A CA 1
ATOM 1691 C C . PHE A 1 224 ? 11.258 -2.518 -10.211 1 95.81 224 PHE A C 1
ATOM 1693 O O . PHE A 1 224 ? 11.344 -2.242 -11.414 1 95.81 224 PHE A O 1
ATOM 1700 N N . PRO A 1 225 ? 10.797 -3.654 -9.773 1 95.88 225 PRO A N 1
ATOM 1701 C CA . PRO A 1 225 ? 10.477 -4.727 -10.727 1 95.88 225 PRO A CA 1
ATOM 1702 C C . PRO A 1 225 ? 9.359 -4.344 -11.695 1 95.88 225 PRO A C 1
ATOM 1704 O O . PRO A 1 225 ? 8.641 -3.369 -11.461 1 95.88 225 PRO A O 1
ATOM 1707 N N . ALA A 1 226 ? 9.234 -5.082 -12.758 1 95.69 226 ALA A N 1
ATOM 1708 C CA . ALA A 1 226 ? 8.203 -4.824 -13.766 1 95.69 226 ALA A CA 1
ATOM 1709 C C . ALA A 1 226 ? 6.809 -4.926 -13.156 1 95.69 226 ALA A C 1
ATOM 1711 O O . ALA A 1 226 ? 5.91 -4.164 -13.516 1 95.69 226 ALA A O 1
ATOM 1712 N N . GLN A 1 227 ? 6.68 -5.895 -12.312 1 97.31 227 GLN A N 1
ATOM 1713 C CA . GLN A 1 227 ? 5.453 -6.039 -11.531 1 97.31 227 GLN A CA 1
ATOM 1714 C C . GLN A 1 227 ? 5.746 -5.965 -10.031 1 97.31 227 GLN A C 1
ATOM 1716 O O . GLN A 1 227 ? 6.66 -6.629 -9.539 1 97.31 227 GLN A O 1
ATOM 1721 N N . PHE A 1 228 ? 5.031 -5.09 -9.375 1 98 228 PHE A N 1
ATOM 1722 C CA . PHE A 1 228 ? 5.078 -5.043 -7.918 1 98 228 PHE A CA 1
ATOM 1723 C C . PHE A 1 228 ? 3.938 -5.852 -7.312 1 98 228 PHE A C 1
ATOM 1725 O O . PHE A 1 228 ? 2.793 -5.395 -7.285 1 98 228 PHE A O 1
ATOM 1732 N N . THR A 1 229 ? 4.258 -7.09 -6.832 1 98.56 229 THR A N 1
ATOM 1733 C CA . THR A 1 229 ? 3.264 -8.016 -6.301 1 98.56 229 THR A CA 1
ATOM 1734 C C . THR A 1 229 ? 3.529 -8.305 -4.828 1 98.56 229 THR A C 1
ATOM 1736 O O . THR A 1 229 ? 4.637 -8.695 -4.457 1 98.56 229 THR A O 1
ATOM 1739 N N . ARG A 1 230 ? 2.48 -8.102 -3.99 1 97.94 230 ARG A N 1
ATOM 1740 C CA . ARG A 1 230 ? 2.607 -8.344 -2.557 1 97.94 230 ARG A CA 1
ATOM 1741 C C . ARG A 1 230 ? 1.361 -9.023 -2.004 1 97.94 230 ARG A C 1
ATOM 1743 O O . ARG A 1 230 ? 0.284 -8.938 -2.596 1 97.94 230 ARG A O 1
ATOM 1750 N N . THR A 1 231 ? 1.558 -9.742 -0.92 1 98.62 231 THR A N 1
ATOM 1751 C CA . THR A 1 231 ? 0.458 -10.336 -0.166 1 98.62 231 THR A CA 1
ATOM 1752 C C . THR A 1 231 ? 0.646 -10.109 1.331 1 98.62 231 THR A C 1
ATOM 1754 O O . THR A 1 231 ? 1.774 -9.953 1.804 1 98.62 231 THR A O 1
ATOM 1757 N N . TRP A 1 232 ? -0.45 -9.953 2.043 1 98.31 232 TRP A N 1
ATOM 1758 C CA . TRP A 1 232 ? -0.487 -9.875 3.5 1 98.31 232 TRP A CA 1
ATOM 1759 C C . TRP A 1 232 ? -1.587 -10.766 4.066 1 98.31 232 TRP A C 1
ATOM 1761 O O . TRP A 1 232 ? -2.631 -10.953 3.438 1 98.31 232 TRP A O 1
ATOM 1771 N N . ASP A 1 233 ? -1.394 -11.336 5.258 1 97.56 233 ASP A N 1
ATOM 1772 C CA . ASP A 1 233 ? -2.385 -12.172 5.926 1 97.56 233 ASP A CA 1
ATOM 1773 C C . ASP A 1 233 ? -3.23 -11.344 6.895 1 97.56 233 ASP A C 1
ATOM 1775 O O . ASP A 1 233 ? -2.697 -10.547 7.672 1 97.56 233 ASP A O 1
ATOM 1779 N N . ARG A 1 234 ? -4.527 -11.539 6.855 1 97.19 234 ARG A N 1
ATOM 1780 C CA . ARG A 1 234 ? -5.395 -10.828 7.793 1 97.19 234 ARG A CA 1
ATOM 1781 C C . ARG A 1 234 ? -5.109 -11.25 9.227 1 97.19 234 ARG A C 1
ATOM 1783 O O . ARG A 1 234 ? -5.18 -12.438 9.562 1 97.19 234 ARG A O 1
ATOM 1790 N N . ALA A 1 235 ? -4.754 -10.352 10.078 1 96.62 235 ALA A N 1
ATOM 1791 C CA . ALA A 1 235 ? -4.633 -10.617 11.508 1 96.62 235 ALA A CA 1
ATOM 1792 C C . ALA A 1 235 ? -5.988 -10.539 12.203 1 96.62 235 ALA A C 1
ATOM 1794 O O . ALA A 1 235 ? -6.539 -11.562 12.625 1 96.62 235 ALA A O 1
ATOM 1795 N N . HIS A 1 236 ? -6.621 -9.352 12.188 1 96.12 236 HIS A N 1
ATOM 1796 C CA . HIS A 1 236 ? -7.941 -9.164 12.773 1 96.12 236 HIS A CA 1
ATOM 1797 C C . HIS A 1 236 ? -8.586 -7.875 12.273 1 96.12 236 HIS A C 1
ATOM 1799 O O . HIS A 1 236 ? -7.906 -6.996 11.742 1 96.12 236 HIS A O 1
ATOM 1805 N N . THR A 1 237 ? -9.898 -7.859 12.375 1 96.31 237 THR A N 1
ATOM 1806 C CA . THR A 1 237 ? -10.609 -6.625 12.062 1 96.31 237 THR A CA 1
ATOM 1807 C C . THR A 1 237 ? -10.516 -5.633 13.211 1 96.31 237 THR A C 1
ATOM 1809 O O . THR A 1 237 ? -10.219 -6.023 14.344 1 96.31 237 THR A O 1
ATOM 1812 N N . LEU A 1 238 ? -10.625 -4.406 12.906 1 97.25 238 LEU A N 1
ATOM 1813 C CA . LEU A 1 238 ? -10.602 -3.326 13.883 1 97.25 238 LEU A CA 1
ATOM 1814 C C . LEU A 1 238 ? -12.008 -2.807 14.156 1 97.25 238 LEU A C 1
ATOM 1816 O O . LEU A 1 238 ? -12.938 -3.088 13.398 1 97.25 238 LEU A O 1
ATOM 1820 N N . ARG A 1 239 ? -12.164 -2.15 15.234 1 94.88 239 ARG A N 1
ATOM 1821 C CA . ARG A 1 239 ? -13.477 -1.616 15.594 1 94.88 239 ARG A CA 1
ATOM 1822 C C . ARG A 1 239 ? -14.047 -0.769 14.461 1 94.88 239 ARG A C 1
ATOM 1824 O O . ARG A 1 239 ? -15.242 -0.857 14.148 1 94.88 239 ARG A O 1
ATOM 1831 N N . TYR A 1 240 ? -13.32 0.049 13.883 1 95.81 240 TYR A N 1
ATOM 1832 C CA . TYR A 1 240 ? -13.586 0.842 12.688 1 95.81 240 TYR A CA 1
ATOM 1833 C C . TYR A 1 240 ? -12.297 1.413 12.117 1 95.81 240 TYR A C 1
ATOM 1835 O O . TYR A 1 240 ? -11.203 1.11 12.602 1 95.81 240 TYR A O 1
ATOM 1843 N N . GLY A 1 241 ? -12.43 2.129 10.992 1 96.94 241 GLY A N 1
ATOM 1844 C CA . GLY A 1 241 ? -11.273 2.758 10.375 1 96.94 241 GLY A CA 1
ATOM 1845 C C . GLY A 1 241 ? -10.883 4.07 11.023 1 96.94 241 GLY A C 1
ATOM 1846 O O . GLY A 1 241 ? -10.992 4.219 12.242 1 96.94 241 GLY A O 1
ATOM 1847 N N . GLU A 1 242 ? -10.289 4.965 10.273 1 97.44 242 GLU A N 1
ATOM 1848 C CA . GLU A 1 242 ? -9.977 6.297 10.781 1 97.44 242 GLU A CA 1
ATOM 1849 C C . GLU A 1 242 ? -11.219 6.977 11.344 1 97.44 242 GLU A C 1
ATOM 1851 O O . GLU A 1 242 ? -11.125 7.766 12.289 1 97.44 242 GLU A O 1
ATOM 1856 N N . ASN A 1 243 ? -12.305 6.617 10.695 1 97.38 243 ASN A N 1
ATOM 1857 C CA . ASN A 1 243 ? -13.609 7.117 11.117 1 97.38 243 ASN A CA 1
ATOM 1858 C C . ASN A 1 243 ? -14.586 5.973 11.391 1 97.38 243 ASN A C 1
ATOM 1860 O O . ASN A 1 243 ? -14.406 4.867 10.883 1 97.38 243 ASN A O 1
ATOM 1864 N N . SER A 1 244 ? -15.648 6.211 12.172 1 95.88 244 SER A N 1
ATOM 1865 C CA . SER A 1 244 ? -16.531 5.168 12.68 1 95.88 244 SER A CA 1
ATOM 1866 C C . SER A 1 244 ? -17.344 4.531 11.547 1 95.88 244 SER A C 1
ATOM 1868 O O . SER A 1 244 ? -17.797 3.389 11.664 1 95.88 244 SER A O 1
ATOM 1870 N N . HIS A 1 245 ? -17.562 5.281 10.484 1 96 245 HIS A N 1
ATOM 1871 C CA . HIS A 1 245 ? -18.375 4.734 9.398 1 96 245 HIS A CA 1
ATOM 1872 C C . HIS A 1 245 ? -17.531 3.889 8.453 1 96 245 HIS A C 1
ATOM 1874 O O . HIS A 1 245 ? -18.062 3.268 7.527 1 96 245 HIS A O 1
ATOM 1880 N N . GLN A 1 246 ? -16.25 3.82 8.688 1 96.5 246 GLN A N 1
ATOM 1881 C CA . GLN A 1 246 ? -15.328 3.006 7.895 1 96.5 246 GLN A CA 1
ATOM 1882 C C . GLN A 1 246 ? -15.023 1.688 8.602 1 96.5 246 GLN A C 1
ATOM 1884 O O . GLN A 1 246 ? -14.719 1.671 9.797 1 96.5 246 GLN A O 1
ATOM 1889 N N . GLN A 1 247 ? -15.102 0.575 7.875 1 96.5 247 GLN A N 1
ATOM 1890 C CA . GLN A 1 247 ? -14.586 -0.693 8.375 1 96.5 247 GLN A CA 1
ATOM 1891 C C . GLN A 1 247 ? -13.094 -0.828 8.094 1 96.5 247 GLN A C 1
ATOM 1893 O O . GLN A 1 247 ? -12.57 -0.192 7.176 1 96.5 247 GLN A O 1
ATOM 1898 N N . ALA A 1 248 ? -12.398 -1.652 8.938 1 97.75 248 ALA A N 1
ATOM 1899 C CA . ALA A 1 248 ? -10.945 -1.736 8.773 1 97.75 248 ALA A CA 1
ATOM 1900 C C . ALA A 1 248 ? -10.414 -3.061 9.305 1 97.75 248 ALA A C 1
ATOM 1902 O O . ALA A 1 248 ? -11.102 -3.76 10.055 1 97.75 248 ALA A O 1
ATOM 1903 N N . ALA A 1 249 ? -9.203 -3.41 8.891 1 98.38 249 ALA A N 1
ATOM 1904 C CA . ALA A 1 249 ? -8.508 -4.605 9.359 1 98.38 249 ALA A CA 1
ATOM 1905 C C . ALA A 1 249 ? -6.996 -4.402 9.344 1 98.38 249 ALA A C 1
ATOM 1907 O O . ALA A 1 249 ? -6.484 -3.566 8.594 1 98.38 249 ALA A O 1
ATOM 1908 N N . LEU A 1 250 ? -6.297 -5.105 10.195 1 98.38 250 LEU A N 1
ATOM 1909 C CA . LEU A 1 250 ? -4.844 -5.215 10.195 1 98.38 250 LEU A CA 1
ATOM 1910 C C . LEU A 1 250 ? -4.387 -6.453 9.43 1 98.38 250 LEU A C 1
ATOM 1912 O O . LEU A 1 250 ? -4.895 -7.555 9.664 1 98.38 250 LEU A O 1
ATOM 1916 N N . TYR A 1 251 ? -3.521 -6.285 8.531 1 98.31 251 TYR A N 1
ATOM 1917 C CA . TYR A 1 251 ? -2.852 -7.371 7.828 1 98.31 251 TYR A CA 1
ATOM 1918 C C . TYR A 1 251 ? -1.367 -7.41 8.172 1 98.31 251 TYR A C 1
ATOM 1920 O O . TYR A 1 251 ? -0.771 -6.383 8.492 1 98.31 251 TYR A O 1
ATOM 1928 N N . ILE A 1 252 ? -0.75 -8.586 8.094 1 97.75 252 ILE A N 1
ATOM 1929 C CA . ILE A 1 252 ? 0.644 -8.727 8.5 1 97.75 252 ILE A CA 1
ATOM 1930 C C . ILE A 1 252 ? 1.442 -9.398 7.379 1 97.75 252 ILE A C 1
ATOM 1932 O O . ILE A 1 252 ? 0.902 -10.203 6.617 1 97.75 252 ILE A O 1
ATOM 1936 N N . ASP A 1 253 ? 2.693 -9.055 7.258 1 96.75 253 ASP A N 1
ATOM 1937 C CA . ASP A 1 253 ? 3.613 -9.625 6.277 1 96.75 253 ASP A CA 1
ATOM 1938 C C . ASP A 1 253 ? 3.887 -11.102 6.574 1 96.75 253 ASP A C 1
ATOM 1940 O O . ASP A 1 253 ? 4.316 -11.445 7.676 1 96.75 253 ASP A O 1
ATOM 1944 N N . PRO A 1 254 ? 3.654 -11.93 5.578 1 96.94 254 PRO A N 1
ATOM 1945 C CA . PRO A 1 254 ? 3.826 -13.359 5.848 1 96.94 254 PRO A CA 1
ATOM 1946 C C . PRO A 1 254 ? 5.281 -13.742 6.105 1 96.94 254 PRO A C 1
ATOM 1948 O O . PRO A 1 254 ? 5.551 -14.75 6.766 1 96.94 254 PRO A O 1
ATOM 1951 N N . LEU A 1 255 ? 6.242 -13.008 5.594 1 96 255 LEU A N 1
ATOM 1952 C CA . LEU A 1 255 ? 7.648 -13.383 5.699 1 96 255 LEU A CA 1
ATOM 1953 C C . LEU A 1 255 ? 8.336 -12.617 6.82 1 96 255 LEU A C 1
ATOM 1955 O O . LEU A 1 255 ? 9.352 -13.062 7.355 1 96 255 LEU A O 1
ATOM 1959 N N . ASN A 1 256 ? 7.84 -11.414 7.148 1 91 256 ASN A N 1
ATOM 1960 C CA . ASN A 1 256 ? 8.414 -10.594 8.203 1 91 256 ASN A CA 1
ATOM 1961 C C . ASN A 1 256 ? 7.453 -10.438 9.383 1 91 256 ASN A C 1
ATOM 1963 O O . ASN A 1 256 ? 6.645 -9.508 9.398 1 91 256 ASN A O 1
ATOM 1967 N N . GLN A 1 257 ? 7.695 -11.195 10.469 1 93.56 257 GLN A N 1
ATOM 1968 C CA . GLN A 1 257 ? 6.75 -11.211 11.578 1 93.56 257 GLN A CA 1
ATOM 1969 C C . GLN A 1 257 ? 7.402 -10.703 12.859 1 93.56 257 GLN A C 1
ATOM 1971 O O . GLN A 1 257 ? 7.078 -11.172 13.953 1 93.56 257 GLN A O 1
ATOM 1976 N N . THR A 1 258 ? 8.359 -9.797 12.695 1 94.56 258 THR A N 1
ATOM 1977 C CA . THR A 1 258 ? 9.047 -9.312 13.883 1 94.56 258 THR A CA 1
ATOM 1978 C C . THR A 1 258 ? 8.906 -7.793 14.008 1 94.56 258 THR A C 1
ATOM 1980 O O . THR A 1 258 ? 9.375 -7.199 14.977 1 94.56 258 THR A O 1
ATOM 1983 N N . GLY A 1 259 ? 8.305 -7.148 13.039 1 96 259 GLY A N 1
ATOM 1984 C CA . GLY A 1 259 ? 8.141 -5.703 13.055 1 96 259 GLY A CA 1
ATOM 1985 C C . GLY A 1 259 ? 6.957 -5.242 13.875 1 96 259 GLY A C 1
ATOM 1986 O O . GLY A 1 259 ? 6.367 -6.031 14.617 1 96 259 GLY A O 1
ATOM 1987 N N . PHE A 1 260 ? 6.57 -4.016 13.875 1 98.19 260 PHE A N 1
ATOM 1988 C CA . PHE A 1 260 ? 5.59 -3.324 14.703 1 98.19 260 PHE A CA 1
ATOM 1989 C C . PHE A 1 260 ? 4.215 -3.971 14.57 1 98.19 260 PHE A C 1
ATOM 1991 O O . PHE A 1 260 ? 3.49 -4.105 15.562 1 98.19 260 PHE A O 1
ATOM 1998 N N . ALA A 1 261 ? 3.826 -4.352 13.367 1 97.69 261 ALA A N 1
ATOM 1999 C CA . ALA A 1 261 ? 2.496 -4.91 13.141 1 97.69 261 ALA A CA 1
ATOM 2000 C C . ALA A 1 261 ? 2.297 -6.191 13.945 1 97.69 261 ALA A C 1
ATOM 2002 O O . ALA A 1 261 ? 1.161 -6.605 14.195 1 97.69 261 ALA A O 1
ATOM 2003 N N . HIS A 1 262 ? 3.396 -6.832 14.336 1 96.19 262 HIS A N 1
ATOM 2004 C CA . HIS A 1 262 ? 3.35 -8.086 15.086 1 96.19 262 HIS A CA 1
ATOM 2005 C C . HIS A 1 262 ? 3.615 -7.855 16.562 1 96.19 262 HIS A C 1
ATOM 2007 O O . HIS A 1 262 ? 3.947 -8.789 17.297 1 96.19 262 HIS A O 1
ATOM 2013 N N . ALA A 1 263 ? 3.488 -6.668 17.016 1 97.94 263 ALA A N 1
ATOM 2014 C CA . ALA A 1 263 ? 3.717 -6.32 18.422 1 97.94 263 ALA A CA 1
ATOM 2015 C C . ALA A 1 263 ? 2.885 -7.203 19.344 1 97.94 263 ALA A C 1
ATOM 2017 O O . ALA A 1 263 ? 1.734 -7.527 19.031 1 97.94 263 ALA A O 1
ATOM 2018 N N . GLU A 1 264 ? 3.475 -7.625 20.453 1 97.81 264 GLU A N 1
ATOM 2019 C CA . GLU A 1 264 ? 2.738 -8.281 21.531 1 97.81 264 GLU A CA 1
ATOM 2020 C C . GLU A 1 264 ? 2.021 -7.258 22.406 1 97.81 264 GLU A C 1
ATOM 2022 O O . GLU A 1 264 ? 2.648 -6.336 22.938 1 97.81 264 GLU A O 1
ATOM 2027 N N . GLN A 1 265 ? 0.766 -7.379 22.469 1 97.81 265 GLN A N 1
ATOM 2028 C CA . GLN A 1 265 ? 0.039 -6.492 23.375 1 97.81 265 GLN A CA 1
ATOM 2029 C C . GLN A 1 265 ? 0.02 -7.055 24.797 1 97.81 265 GLN A C 1
ATOM 2031 O O . GLN A 1 265 ? -0.616 -8.078 25.062 1 97.81 265 GLN A O 1
ATOM 2036 N N . LEU A 1 266 ? 0.602 -6.402 25.688 1 98.31 266 LEU A N 1
ATOM 2037 C CA . LEU A 1 266 ? 0.83 -6.883 27.047 1 98.31 266 LEU A CA 1
ATOM 2038 C C . LEU A 1 266 ? -0.271 -6.402 27.984 1 98.31 266 LEU A C 1
ATOM 2040 O O . LEU A 1 266 ? -0.374 -6.871 29.125 1 98.31 266 LEU A O 1
ATOM 2044 N N . GLY A 1 267 ? -1.102 -5.453 27.469 1 97.19 267 GLY A N 1
ATOM 2045 C CA . GLY A 1 267 ? -2.195 -4.938 28.281 1 97.19 267 GLY A CA 1
ATOM 2046 C C . GLY A 1 267 ? -3.02 -3.883 27.562 1 97.19 267 GLY A C 1
ATOM 2047 O O . GLY A 1 267 ? -2.666 -3.449 26.469 1 97.19 267 GLY A O 1
ATOM 2048 N N . GLY A 1 268 ? -4.223 -3.621 28.172 1 97.38 268 GLY A N 1
ATOM 2049 C CA . GLY A 1 268 ? -5.047 -2.518 27.703 1 97.38 268 GLY A CA 1
ATOM 2050 C C . GLY A 1 268 ? -6.129 -2.951 26.734 1 97.38 268 GLY A C 1
ATOM 2051 O O . GLY A 1 268 ? -6.383 -4.145 26.578 1 97.38 268 GLY A O 1
ATOM 2052 N N . LYS A 1 269 ? -6.797 -1.973 26.188 1 96.38 269 LYS A N 1
ATOM 2053 C CA . LYS A 1 269 ? -7.867 -2.172 25.219 1 96.38 269 LYS A CA 1
ATOM 2054 C C . LYS A 1 269 ? -7.309 -2.582 23.859 1 96.38 269 LYS A C 1
ATOM 2056 O O . LYS A 1 269 ? -6.113 -2.424 23.594 1 96.38 269 LYS A O 1
ATOM 2061 N N . PRO A 1 270 ? -8.148 -3.137 22.984 1 96.06 270 PRO A N 1
ATOM 2062 C CA . PRO A 1 270 ? -7.68 -3.439 21.641 1 96.06 270 PRO A CA 1
ATOM 2063 C C . PRO A 1 270 ? -7.23 -2.191 20.875 1 96.06 270 PRO A C 1
ATOM 2065 O O . PRO A 1 270 ? -7.824 -1.123 21.031 1 96.06 270 PRO A O 1
ATOM 2068 N N . MET A 1 271 ? -6.305 -2.34 20.078 1 97.81 271 MET A N 1
ATOM 2069 C CA . MET A 1 271 ? -5.785 -1.261 19.25 1 97.81 271 MET A CA 1
ATOM 2070 C C . MET A 1 271 ? -6.824 -0.812 18.219 1 97.81 271 MET A C 1
ATOM 2072 O O . MET A 1 271 ? -7.508 -1.642 17.625 1 97.81 271 MET A O 1
ATOM 2076 N N . SER A 1 272 ? -6.984 0.507 18.047 1 97.56 272 SER A N 1
ATOM 2077 C CA . SER A 1 272 ? -7.785 1.059 16.969 1 97.56 272 SER A CA 1
ATOM 2078 C C . SER A 1 272 ? -6.93 1.326 15.727 1 97.56 272 SER A C 1
ATOM 2080 O O . SER A 1 272 ? -5.699 1.258 15.789 1 97.56 272 SER A O 1
ATOM 2082 N N . TYR A 1 273 ? -7.598 1.64 14.625 1 98.06 273 TYR A N 1
ATOM 2083 C CA . TYR A 1 273 ? -6.895 2.02 13.406 1 98.06 273 TYR A CA 1
ATOM 2084 C C . TYR A 1 273 ? -5.945 3.184 13.664 1 98.06 273 TYR A C 1
ATOM 2086 O O . TYR A 1 273 ? -4.762 3.115 13.32 1 98.06 273 TYR A O 1
ATOM 2094 N N . ASN A 1 274 ? -6.422 4.207 14.242 1 98.06 274 ASN A N 1
ATOM 2095 C CA . ASN A 1 274 ? -5.629 5.406 14.484 1 98.06 274 ASN A CA 1
ATOM 2096 C C . ASN A 1 274 ? -4.512 5.145 15.492 1 98.06 274 ASN A C 1
ATOM 2098 O O . ASN A 1 274 ? -3.445 5.762 15.414 1 98.06 274 ASN A O 1
ATOM 2102 N N . ASN A 1 275 ? -4.754 4.23 16.469 1 98.38 275 ASN A N 1
ATOM 2103 C CA . ASN A 1 275 ? -3.666 3.818 17.344 1 98.38 275 ASN A CA 1
ATOM 2104 C C . ASN A 1 275 ? -2.488 3.256 16.562 1 98.38 275 ASN A C 1
ATOM 2106 O O . ASN A 1 275 ? -1.336 3.605 16.812 1 98.38 275 ASN A O 1
ATOM 2110 N N . TYR A 1 276 ? -2.812 2.365 15.57 1 98.75 276 TYR A N 1
ATOM 2111 C CA . TYR A 1 276 ? -1.753 1.77 14.766 1 98.75 276 TYR A CA 1
ATOM 2112 C C . TYR A 1 276 ? -1.003 2.836 13.977 1 98.75 276 TYR A C 1
ATOM 2114 O O . TYR A 1 276 ? 0.228 2.807 13.891 1 98.75 276 TYR A O 1
ATOM 2122 N N . VAL A 1 277 ? -1.747 3.787 13.438 1 98.25 277 VAL A N 1
ATOM 2123 C CA . VAL A 1 277 ? -1.156 4.836 12.617 1 98.25 277 VAL A CA 1
ATOM 2124 C C . VAL A 1 277 ? -0.212 5.688 13.461 1 98.25 277 VAL A C 1
ATOM 2126 O O . VAL A 1 277 ? 0.945 5.895 13.086 1 98.25 277 VAL A O 1
ATOM 2129 N N . ASP A 1 278 ? -0.641 6.105 14.609 1 98.38 278 ASP A N 1
ATOM 2130 C CA . ASP A 1 278 ? 0.158 6.953 15.484 1 98.38 278 ASP A CA 1
ATOM 2131 C C . ASP A 1 278 ? 1.337 6.184 16.078 1 98.38 278 ASP A C 1
ATOM 2133 O O . ASP A 1 278 ? 2.443 6.715 16.188 1 98.38 278 ASP A O 1
ATOM 2137 N N . ALA A 1 279 ? 1.05 4.957 16.484 1 98.75 279 ALA A N 1
ATOM 2138 C CA . ALA A 1 279 ? 2.109 4.164 17.109 1 98.75 279 ALA A CA 1
ATOM 2139 C C . ALA A 1 279 ? 3.205 3.83 16.094 1 98.75 279 ALA A C 1
ATOM 2141 O O . ALA A 1 279 ? 4.387 3.791 16.453 1 98.75 279 ALA A O 1
ATOM 2142 N N . ASP A 1 280 ? 2.797 3.549 14.891 1 98.12 280 ASP A N 1
ATOM 2143 C CA . ASP A 1 280 ? 3.787 3.318 13.844 1 98.12 280 ASP A CA 1
ATOM 2144 C C . ASP A 1 280 ? 4.672 4.547 13.641 1 98.12 280 ASP A C 1
ATOM 2146 O O . ASP A 1 280 ? 5.891 4.426 13.523 1 98.12 280 ASP A O 1
ATOM 2150 N N . ALA A 1 281 ? 4.055 5.711 13.586 1 97.81 281 ALA A N 1
ATOM 2151 C CA . ALA A 1 281 ? 4.785 6.969 13.453 1 97.81 281 ALA A CA 1
ATOM 2152 C C . ALA A 1 281 ? 5.746 7.172 14.617 1 97.81 281 ALA A C 1
ATOM 2154 O O . ALA A 1 281 ? 6.906 7.539 14.414 1 97.81 281 ALA A O 1
ATOM 2155 N N . ALA A 1 282 ? 5.285 6.922 15.789 1 98.69 282 ALA A N 1
ATOM 2156 C CA . ALA A 1 282 ? 6.102 7.102 16.984 1 98.69 282 ALA A CA 1
ATOM 2157 C C . ALA A 1 282 ? 7.281 6.137 17 1 98.69 282 ALA A C 1
ATOM 2159 O O . ALA A 1 282 ? 8.406 6.52 17.328 1 98.69 282 ALA A O 1
ATOM 2160 N N . TRP A 1 283 ? 7.004 4.906 16.625 1 98.69 283 TRP A N 1
ATOM 2161 C CA . TRP A 1 283 ? 8.008 3.848 16.609 1 98.69 283 TRP A CA 1
ATOM 2162 C C . TRP A 1 283 ? 9.141 4.18 15.648 1 98.69 283 TRP A C 1
ATOM 2164 O O . TRP A 1 283 ? 10.32 4.062 16 1 98.69 283 TRP A O 1
ATOM 2174 N N . ARG A 1 284 ? 8.82 4.652 14.523 1 96.75 284 ARG A N 1
ATOM 2175 C CA . ARG A 1 284 ? 9.82 5.066 13.547 1 96.75 284 ARG A CA 1
ATOM 2176 C C . ARG A 1 284 ? 10.625 6.258 14.055 1 96.75 284 ARG A C 1
ATOM 2178 O O . ARG A 1 284 ? 11.844 6.309 13.891 1 96.75 284 ARG A O 1
ATOM 2185 N N . THR A 1 285 ? 9.938 7.176 14.68 1 98.12 285 THR A N 1
ATOM 2186 C CA . THR A 1 285 ? 10.531 8.422 15.156 1 98.12 285 THR A CA 1
ATOM 2187 C C . THR A 1 285 ? 11.656 8.148 16.141 1 98.12 285 THR A C 1
ATOM 2189 O O . THR A 1 285 ? 12.75 8.703 16.031 1 98.12 285 THR A O 1
ATOM 2192 N N . VAL A 1 286 ? 11.438 7.266 17.047 1 98.69 286 VAL A N 1
ATOM 2193 C CA . VAL A 1 286 ? 12.414 7.07 18.109 1 98.69 286 VAL A CA 1
ATOM 2194 C C . VAL A 1 286 ? 13.641 6.352 17.562 1 98.69 286 VAL A C 1
ATOM 2196 O O . VAL A 1 286 ? 14.766 6.57 18.031 1 98.69 286 VAL A O 1
ATOM 2199 N N . TRP A 1 287 ? 13.477 5.539 16.609 1 98.12 287 TRP A N 1
ATOM 2200 C CA . TRP A 1 287 ? 14.602 4.777 16.078 1 98.12 287 TRP A CA 1
ATOM 2201 C C . TRP A 1 287 ? 15.461 5.645 15.156 1 98.12 287 TRP A C 1
ATOM 2203 O O . TRP A 1 287 ? 16.609 5.305 14.867 1 98.12 287 TRP A O 1
ATOM 2213 N N . ASP A 1 288 ? 14.961 6.777 14.672 1 97.19 288 ASP A N 1
ATOM 2214 C CA . ASP A 1 288 ? 15.781 7.758 13.969 1 97.19 288 ASP A CA 1
ATOM 2215 C C . ASP A 1 288 ? 16.906 8.289 14.852 1 97.19 288 ASP A C 1
ATOM 2217 O O . ASP A 1 288 ? 17.891 8.836 14.359 1 97.19 288 ASP A O 1
ATOM 2221 N N . MET A 1 289 ? 16.766 8.117 16.156 1 98.38 289 MET A N 1
ATOM 2222 C CA . MET A 1 289 ? 17.719 8.695 17.109 1 98.38 289 MET A CA 1
ATOM 2223 C C . MET A 1 289 ? 18.719 7.648 17.578 1 98.38 289 MET A C 1
ATOM 2225 O O . MET A 1 289 ? 19.672 7.977 18.297 1 98.38 289 MET A O 1
ATOM 2229 N N . ALA A 1 290 ? 18.484 6.379 17.172 1 97 290 ALA A N 1
ATOM 2230 C CA . ALA A 1 290 ? 19.391 5.312 17.578 1 97 290 ALA A CA 1
ATOM 2231 C C . ALA A 1 290 ? 20.828 5.648 17.203 1 97 290 ALA A C 1
ATOM 2233 O O . ALA A 1 290 ? 21.078 6.234 16.141 1 97 290 ALA A O 1
ATOM 2234 N N . PRO A 1 291 ? 21.812 5.359 18.078 1 97 291 PRO A N 1
ATOM 2235 C CA . PRO A 1 291 ? 21.703 4.457 19.234 1 97 291 PRO A CA 1
ATOM 2236 C C . PRO A 1 291 ? 21.375 5.191 20.531 1 97 291 PRO A C 1
ATOM 2238 O O . PRO A 1 291 ? 21.344 4.578 21.609 1 97 291 PRO A O 1
ATOM 2241 N N . ALA A 1 292 ? 21.141 6.5 20.484 1 98.5 292 ALA A N 1
ATOM 2242 C CA . ALA A 1 292 ? 20.766 7.227 21.688 1 98.5 292 ALA A CA 1
ATOM 2243 C C . ALA A 1 292 ? 19.422 6.754 22.234 1 98.5 292 ALA A C 1
ATOM 2245 O O . ALA A 1 292 ? 18.547 6.332 21.453 1 98.5 292 ALA A O 1
ATOM 2246 N N . ILE A 1 293 ? 19.203 6.801 23.578 1 98.81 293 ILE A N 1
ATOM 2247 C CA . ILE A 1 293 ? 17.891 6.523 24.172 1 98.81 293 ILE A CA 1
ATOM 2248 C C . ILE A 1 293 ? 16.938 7.668 23.859 1 98.81 293 ILE A C 1
ATOM 2250 O O . ILE A 1 293 ? 17.219 8.828 24.172 1 98.81 293 ILE A O 1
ATOM 2254 N N . ALA A 1 294 ? 15.836 7.371 23.219 1 98.94 294 ALA A N 1
ATOM 2255 C CA . ALA A 1 294 ? 14.906 8.414 22.781 1 98.94 294 ALA A CA 1
ATOM 2256 C C . ALA A 1 294 ? 13.469 8.039 23.125 1 98.94 294 ALA A C 1
ATOM 2258 O O . ALA A 1 294 ? 13.117 6.859 23.188 1 98.94 294 ALA A O 1
ATOM 2259 N N . VAL A 1 295 ? 12.664 9.023 23.406 1 98.94 295 VAL A N 1
ATOM 2260 C CA . VAL A 1 295 ? 11.219 8.891 23.594 1 98.94 295 VAL A CA 1
ATOM 2261 C C . VAL A 1 295 ? 10.492 9.922 22.734 1 98.94 295 VAL A C 1
ATOM 2263 O O . VAL A 1 295 ? 10.93 11.07 22.625 1 98.94 295 VAL A O 1
ATOM 2266 N N . ALA A 1 296 ? 9.492 9.508 22.062 1 98.94 296 ALA A N 1
ATOM 2267 C CA . ALA A 1 296 ? 8.617 10.375 21.281 1 98.94 296 ALA A CA 1
ATOM 2268 C C . ALA A 1 296 ? 7.184 10.312 21.781 1 98.94 296 ALA A C 1
ATOM 2270 O O . ALA A 1 296 ? 6.711 9.25 22.203 1 98.94 296 ALA A O 1
ATOM 2271 N N . VAL A 1 297 ? 6.535 11.367 21.844 1 98.81 297 VAL A N 1
ATOM 2272 C CA . VAL A 1 297 ? 5.094 11.477 22.062 1 98.81 297 VAL A CA 1
ATOM 2273 C C . VAL A 1 297 ? 4.41 11.938 20.781 1 98.81 297 VAL A C 1
ATOM 2275 O O . VAL A 1 297 ? 4.695 13.031 20.281 1 98.81 297 VAL A O 1
ATOM 2278 N N . VAL A 1 298 ? 3.523 11.109 20.266 1 98.5 298 VAL A N 1
ATOM 2279 C CA . VAL A 1 298 ? 2.926 11.352 18.969 1 98.5 298 VAL A CA 1
ATOM 2280 C C . VAL A 1 298 ? 1.407 11.453 19.094 1 98.5 298 VAL A C 1
ATOM 2282 O O . VAL A 1 298 ? 0.798 10.727 19.891 1 98.5 298 VAL A O 1
ATOM 2285 N N . LYS A 1 299 ? 0.873 12.344 18.375 1 96.12 299 LYS A N 1
ATOM 2286 C CA . LYS A 1 299 ? -0.568 12.539 18.234 1 96.12 299 LYS A CA 1
ATOM 2287 C C . LYS A 1 299 ? -0.927 13 16.828 1 96.12 299 LYS A C 1
ATOM 2289 O O . LYS A 1 299 ? -0.3 13.914 16.297 1 96.12 299 LYS A O 1
ATOM 2294 N N . HIS A 1 300 ? -1.973 12.312 16.234 1 94.88 300 HIS A N 1
ATOM 2295 C CA . HIS A 1 300 ? -2.42 12.609 14.883 1 94.88 300 HIS A CA 1
ATOM 2296 C C . HIS A 1 300 ? -1.256 12.578 13.898 1 94.88 300 HIS A C 1
ATOM 2298 O O . HIS A 1 300 ? -1.069 13.508 13.117 1 94.88 300 HIS A O 1
ATOM 2304 N N . ASN A 1 301 ? -0.367 11.641 14.047 1 94.31 301 ASN A N 1
ATOM 2305 C CA . ASN A 1 301 ? 0.689 11.266 13.117 1 94.31 301 ASN A CA 1
ATOM 2306 C C . ASN A 1 301 ? 1.858 12.242 13.164 1 94.31 301 ASN A C 1
ATOM 2308 O O . ASN A 1 301 ? 2.715 12.234 12.281 1 94.31 301 ASN A O 1
ATOM 2312 N N . ASN A 1 302 ? 1.865 13.188 14.125 1 97.12 302 ASN A N 1
ATOM 2313 C CA . ASN A 1 302 ? 2.969 14.125 14.305 1 97.12 302 ASN A CA 1
ATOM 2314 C C . ASN A 1 302 ? 3.533 14.055 15.727 1 97.12 302 ASN A C 1
ATOM 2316 O O . ASN A 1 302 ? 2.789 13.852 16.688 1 97.12 302 ASN A O 1
ATOM 2320 N N . PRO A 1 303 ? 4.832 14.211 15.891 1 97.44 303 PRO A N 1
ATOM 2321 C CA . PRO A 1 303 ? 5.363 14.305 17.25 1 97.44 303 PRO A CA 1
ATOM 2322 C C . PRO A 1 303 ? 4.98 15.609 17.953 1 97.44 303 PRO A C 1
ATOM 2324 O O . PRO A 1 303 ? 5.195 16.688 17.391 1 97.44 303 PRO A O 1
ATOM 2327 N N . CYS A 1 304 ? 4.422 15.508 19.047 1 96.38 304 CYS A N 1
ATOM 2328 C CA . CYS A 1 304 ? 4.258 16.703 19.875 1 96.38 304 CYS A CA 1
ATOM 2329 C C . CYS A 1 304 ? 5.465 16.906 20.781 1 96.38 304 CYS A C 1
ATOM 2331 O O . CYS A 1 304 ? 5.637 17.984 21.344 1 96.38 304 CYS A O 1
ATOM 2333 N N . GLY A 1 305 ? 6.301 15.828 20.859 1 98.44 305 GLY A N 1
ATOM 2334 C CA . GLY A 1 305 ? 7.57 15.922 21.562 1 98.44 305 GLY A CA 1
ATOM 2335 C C . GLY A 1 305 ? 8.508 14.766 21.25 1 98.44 305 GLY A C 1
ATOM 2336 O O . GLY A 1 305 ? 8.062 13.633 21.062 1 98.44 305 GLY A O 1
ATOM 2337 N N . LEU A 1 306 ? 9.719 14.992 21.219 1 98.88 306 LEU A N 1
ATOM 2338 C CA . LEU A 1 306 ? 10.805 14.039 21 1 98.88 306 LEU A CA 1
ATOM 2339 C C . LEU A 1 306 ? 12.062 14.461 21.766 1 98.88 306 LEU A C 1
ATOM 2341 O O . LEU A 1 306 ? 12.406 15.648 21.781 1 98.88 306 LEU A O 1
ATOM 2345 N N . ALA A 1 307 ? 12.695 13.516 22.406 1 98.94 307 ALA A N 1
ATOM 2346 C CA . ALA A 1 307 ? 13.906 13.859 23.156 1 98.94 307 ALA A CA 1
ATOM 2347 C C . ALA A 1 307 ? 14.82 12.648 23.312 1 98.94 307 ALA A C 1
ATOM 2349 O O . ALA A 1 307 ? 14.367 11.508 23.234 1 98.94 307 ALA A O 1
ATOM 2350 N N . ILE A 1 308 ? 16.047 12.93 23.484 1 98.75 308 ILE A N 1
ATOM 2351 C CA . ILE A 1 308 ? 17.062 11.969 23.875 1 98.75 308 ILE A CA 1
ATOM 2352 C C . ILE A 1 308 ? 17.453 12.203 25.328 1 98.75 308 ILE A C 1
ATOM 2354 O O . ILE A 1 308 ? 17.375 13.328 25.828 1 98.75 308 ILE A O 1
ATOM 2358 N N . GLY A 1 309 ? 17.781 11.133 26.047 1 98.56 309 GLY A N 1
ATOM 2359 C CA . GLY A 1 309 ? 18.234 11.219 27.438 1 98.56 309 GLY A CA 1
ATOM 2360 C C . GLY A 1 309 ? 19.203 10.117 27.812 1 98.56 309 GLY A C 1
ATOM 2361 O O . GLY A 1 309 ? 19.391 9.164 27.062 1 98.56 309 GLY A O 1
ATOM 2362 N N . ALA A 1 310 ? 19.828 10.352 28.984 1 98.31 310 ALA A N 1
ATOM 2363 C CA . ALA A 1 310 ? 20.719 9.32 29.516 1 98.31 310 ALA A CA 1
ATOM 2364 C C . ALA A 1 310 ? 19.922 8.086 29.938 1 98.31 310 ALA A C 1
ATOM 2366 O O . ALA A 1 310 ? 20.453 6.977 29.969 1 98.31 310 ALA A O 1
ATOM 2367 N N . THR A 1 311 ? 18.656 8.289 30.312 1 98.62 311 THR A N 1
ATOM 2368 C CA . THR A 1 311 ? 17.734 7.223 30.656 1 98.62 311 THR A CA 1
ATOM 2369 C C . THR A 1 311 ? 16.406 7.398 29.906 1 98.62 311 THR A C 1
ATOM 2371 O O . THR A 1 311 ? 16.109 8.484 29.406 1 98.62 311 THR A O 1
ATOM 2374 N N . ALA A 1 312 ? 15.648 6.32 29.922 1 98.75 312 ALA A N 1
ATOM 2375 C CA . ALA A 1 312 ? 14.328 6.387 29.312 1 98.75 312 ALA A CA 1
ATOM 2376 C C . ALA A 1 312 ? 13.438 7.395 30.047 1 98.75 312 ALA A C 1
ATOM 2378 O O . ALA A 1 312 ? 12.672 8.125 29.406 1 98.75 312 ALA A O 1
ATOM 2379 N N . ALA A 1 313 ? 13.586 7.441 31.312 1 98.75 313 ALA A N 1
ATOM 2380 C CA . ALA A 1 313 ? 12.789 8.359 32.125 1 98.75 313 ALA A CA 1
ATOM 2381 C C . ALA A 1 313 ? 13.117 9.812 31.797 1 98.75 313 ALA A C 1
ATOM 2383 O O . ALA A 1 313 ? 12.219 10.641 31.656 1 98.75 313 ALA A O 1
ATOM 2384 N N . GLU A 1 314 ? 14.391 10.086 31.688 1 98.75 314 GLU A N 1
ATOM 2385 C CA . GLU A 1 314 ? 14.812 11.445 31.344 1 98.75 314 GLU A CA 1
ATOM 2386 C C . GLU A 1 314 ? 14.312 11.852 29.969 1 98.75 314 GLU A C 1
ATOM 2388 O O . GLU A 1 314 ? 13.797 12.961 29.781 1 98.75 314 GLU A O 1
ATOM 2393 N N . ALA A 1 315 ? 14.445 10.945 29.016 1 98.88 315 ALA A N 1
ATOM 2394 C CA . ALA A 1 315 ? 13.977 11.211 27.656 1 98.88 315 ALA A CA 1
ATOM 2395 C C . ALA A 1 315 ? 12.469 11.484 27.656 1 98.88 315 ALA A C 1
ATOM 2397 O O . ALA A 1 315 ? 12.008 12.398 26.969 1 98.88 315 ALA A O 1
ATOM 2398 N N . HIS A 1 316 ? 11.758 10.672 28.422 1 98.88 316 HIS A N 1
ATOM 2399 C CA . HIS A 1 316 ? 10.312 10.836 28.469 1 98.88 316 HIS A CA 1
ATOM 2400 C C . HIS A 1 316 ? 9.93 12.195 29.047 1 98.88 316 HIS A C 1
ATOM 2402 O O . HIS A 1 316 ? 9.07 12.891 28.5 1 98.88 316 HIS A O 1
ATOM 2408 N N . LYS A 1 317 ? 10.57 12.562 30.109 1 98.38 317 LYS A N 1
ATOM 2409 C CA . LYS A 1 317 ? 10.281 13.836 30.766 1 98.38 317 LYS A CA 1
ATOM 2410 C C . LYS A 1 317 ? 10.547 15.016 29.828 1 98.38 317 LYS A C 1
ATOM 2412 O O . LYS A 1 317 ? 9.742 15.938 29.734 1 98.38 317 LYS A O 1
ATOM 2417 N N . LYS A 1 318 ? 11.656 14.945 29.156 1 98.44 318 LYS A N 1
ATOM 2418 C CA . LYS A 1 318 ? 12.023 16 28.219 1 98.44 318 LYS A CA 1
ATOM 2419 C C . LYS A 1 318 ? 11.047 16.062 27.047 1 98.44 318 LYS A C 1
ATOM 2421 O O . LYS A 1 318 ? 10.633 17.141 26.625 1 98.44 318 LYS A O 1
ATOM 2426 N N . ALA A 1 319 ? 10.68 14.922 26.5 1 98.75 319 ALA A N 1
ATOM 2427 C CA . ALA A 1 319 ? 9.742 14.875 25.375 1 98.75 319 ALA A CA 1
ATOM 2428 C C . ALA A 1 319 ? 8.375 15.422 25.781 1 98.75 319 ALA A C 1
ATOM 2430 O O . ALA A 1 319 ? 7.781 16.203 25.047 1 98.75 319 ALA A O 1
ATOM 2431 N N . HIS A 1 320 ? 7.926 15.008 26.953 1 98.25 320 HIS A N 1
ATOM 2432 C CA . HIS A 1 320 ? 6.621 15.445 27.438 1 98.25 320 HIS A CA 1
ATOM 2433 C C . HIS A 1 320 ? 6.59 16.953 27.656 1 98.25 320 HIS A C 1
ATOM 2435 O O . HIS A 1 320 ? 5.562 17.594 27.453 1 98.25 320 HIS A O 1
ATOM 2441 N N . ALA A 1 321 ? 7.688 17.5 28.047 1 97.31 321 ALA A N 1
ATOM 2442 C CA . ALA A 1 321 ? 7.77 18.922 28.406 1 97.31 321 ALA A CA 1
ATOM 2443 C C . ALA A 1 321 ? 7.59 19.797 27.172 1 97.31 321 ALA A C 1
ATOM 2445 O O . ALA A 1 321 ? 7.25 20.984 27.297 1 97.31 321 ALA A O 1
ATOM 2446 N N . CYS A 1 322 ? 7.789 19.266 26 1 97.75 322 CYS A N 1
ATOM 2447 C CA . CYS A 1 322 ? 7.668 20.047 24.781 1 97.75 322 CYS A CA 1
ATOM 2448 C C . CYS A 1 322 ? 6.246 20.578 24.594 1 97.75 322 CYS A C 1
ATOM 2450 O O . CYS A 1 322 ? 6.043 21.766 24.328 1 97.75 322 CYS A O 1
ATOM 2452 N N . ASP A 1 323 ? 5.301 19.734 24.75 1 96.81 323 ASP A N 1
ATOM 2453 C CA . ASP A 1 323 ? 3.891 20.047 24.547 1 96.81 323 ASP A CA 1
ATOM 2454 C C . ASP A 1 323 ? 2.996 19.188 25.422 1 96.81 323 ASP A C 1
ATOM 2456 O O . ASP A 1 323 ? 2.311 18.281 24.922 1 96.81 323 ASP A O 1
ATOM 2460 N N . PRO A 1 324 ? 2.93 19.469 26.703 1 95 324 PRO A N 1
ATOM 2461 C CA . PRO A 1 324 ? 2.137 18.656 27.625 1 95 324 PRO A CA 1
ATOM 2462 C C . PRO A 1 324 ? 0.647 18.672 27.297 1 95 324 PRO A C 1
ATOM 2464 O O . PRO A 1 324 ? -0.054 17.688 27.547 1 95 324 PRO A O 1
ATOM 2467 N N . MET A 1 325 ? 0.202 19.719 26.672 1 91.94 325 MET A N 1
ATOM 2468 C CA . MET A 1 325 ? -1.205 19.844 26.312 1 91.94 325 MET A CA 1
ATOM 2469 C C . MET A 1 325 ? -1.585 18.812 25.25 1 91.94 325 MET A C 1
ATOM 2471 O O . MET A 1 325 ? -2.555 18.062 25.422 1 91.94 325 MET A O 1
ATOM 2475 N N . SER A 1 326 ? -0.854 18.734 24.203 1 94.06 326 SER A N 1
ATOM 2476 C CA . SER A 1 326 ? -1.145 17.828 23.094 1 94.06 326 SER A CA 1
ATOM 2477 C C . SER A 1 326 ? -0.814 16.391 23.453 1 94.06 326 SER A C 1
ATOM 2479 O O . SER A 1 326 ? -1.338 15.461 22.844 1 94.06 326 SER A O 1
ATOM 2481 N N . ALA A 1 327 ? 0.072 16.172 24.438 1 94.56 327 ALA A N 1
ATOM 2482 C CA . ALA A 1 327 ? 0.497 14.836 24.828 1 94.56 327 ALA A CA 1
ATOM 2483 C C . ALA A 1 327 ? -0.665 14.047 25.422 1 94.56 327 ALA A C 1
ATOM 2485 O O . ALA A 1 327 ? -0.645 12.812 25.438 1 94.56 327 ALA A O 1
ATOM 2486 N N . TYR A 1 328 ? -1.613 14.812 25.922 1 92.38 328 TYR A N 1
ATOM 2487 C CA . TYR A 1 328 ? -2.789 14.18 26.516 1 92.38 328 TYR A CA 1
ATOM 2488 C C . TYR A 1 328 ? -3.494 13.297 25.484 1 92.38 328 TYR A C 1
ATOM 2490 O O . TYR A 1 328 ? -3.979 13.781 24.469 1 92.38 328 TYR A O 1
ATOM 2498 N N . GLY A 1 329 ? -3.553 12.055 25.719 1 94.31 329 GLY A N 1
ATOM 2499 C CA . GLY A 1 329 ? -4.18 11.117 24.797 1 94.31 329 GLY A CA 1
ATOM 2500 C C . GLY A 1 329 ? -3.293 10.727 23.641 1 94.31 329 GLY A C 1
ATOM 2501 O O . GLY A 1 329 ? -3.785 10.305 22.578 1 94.31 329 GLY A O 1
ATOM 2502 N N . GLY A 1 330 ? -2.035 10.906 23.812 1 96.75 330 GLY A N 1
ATOM 2503 C CA . GLY A 1 330 ? -1.099 10.594 22.75 1 96.75 330 GLY A CA 1
ATOM 2504 C C . GLY A 1 330 ? -0.517 9.195 22.844 1 96.75 330 GLY A C 1
ATOM 2505 O O . GLY A 1 330 ? -0.967 8.391 23.656 1 96.75 330 GLY A O 1
ATOM 2506 N N . VAL A 1 331 ? 0.347 8.898 21.938 1 98.69 331 VAL A N 1
ATOM 2507 C CA . VAL A 1 331 ? 1.086 7.641 21.875 1 98.69 331 VAL A CA 1
ATOM 2508 C C . VAL A 1 331 ? 2.551 7.879 22.234 1 98.69 331 VAL A C 1
ATOM 2510 O O . VAL A 1 331 ? 3.166 8.836 21.75 1 98.69 331 VAL A O 1
ATOM 2513 N N . ILE A 1 332 ? 3.08 7.051 23.094 1 98.88 332 ILE A N 1
ATOM 2514 C CA . ILE A 1 332 ? 4.473 7.168 23.516 1 98.88 332 ILE A CA 1
ATOM 2515 C C . ILE A 1 332 ? 5.281 6.004 22.938 1 98.88 332 ILE A C 1
ATOM 2517 O O . ILE A 1 332 ? 4.855 4.852 23.016 1 98.88 332 ILE A O 1
ATOM 2521 N N . ALA A 1 333 ? 6.387 6.273 22.344 1 98.94 333 ALA A N 1
ATOM 2522 C CA . ALA A 1 333 ? 7.332 5.242 21.938 1 98.94 333 ALA A CA 1
ATOM 2523 C C . ALA A 1 333 ? 8.695 5.453 22.594 1 98.94 333 ALA A C 1
ATOM 2525 O O . ALA A 1 333 ? 9.156 6.59 22.719 1 98.94 333 ALA A O 1
ATOM 2526 N N . CYS A 1 334 ? 9.32 4.414 23 1 98.94 334 CYS A N 1
ATOM 2527 C CA . CYS A 1 334 ? 10.672 4.371 23.531 1 98.94 334 CYS A CA 1
ATOM 2528 C C . CYS A 1 334 ? 11.516 3.33 22.797 1 98.94 334 CYS A C 1
ATOM 2530 O O . CYS A 1 334 ? 11.07 2.201 22.594 1 98.94 334 CYS A O 1
ATOM 2532 N N . ASN A 1 335 ? 12.766 3.662 22.375 1 98.81 335 ASN A N 1
ATOM 2533 C CA . ASN A 1 335 ? 13.578 2.705 21.641 1 98.81 335 ASN A CA 1
ATOM 2534 C C . ASN A 1 335 ? 14.461 1.881 22.578 1 98.81 335 ASN A C 1
ATOM 2536 O O . ASN A 1 335 ? 15.383 1.203 22.125 1 98.81 335 ASN A O 1
ATOM 2540 N N . SER A 1 336 ? 14.156 2.041 23.891 1 98.62 336 SER A N 1
ATOM 2541 C CA . SER A 1 336 ? 14.828 1.249 24.906 1 98.62 336 SER A CA 1
ATOM 2542 C C . SER A 1 336 ? 13.82 0.595 25.844 1 98.62 336 SER A C 1
ATOM 2544 O O . SER A 1 336 ? 12.617 0.838 25.75 1 98.62 336 SER A O 1
ATOM 2546 N N . LYS A 1 337 ? 14.398 -0.299 26.828 1 98.5 337 LYS A N 1
ATOM 2547 C CA . LYS A 1 337 ? 13.547 -0.931 27.844 1 98.5 337 LYS A CA 1
ATOM 2548 C C . LYS A 1 337 ? 12.906 0.111 28.75 1 98.5 337 LYS A C 1
ATOM 2550 O O . LYS A 1 337 ? 13.594 0.999 29.266 1 98.5 337 LYS A O 1
ATOM 2555 N N . VAL A 1 338 ? 11.547 0.081 28.859 1 98.88 338 VAL A N 1
ATOM 2556 C CA . VAL A 1 338 ? 10.828 0.978 29.75 1 98.88 338 VAL A CA 1
ATOM 2557 C C . VAL A 1 338 ? 11.125 0.596 31.203 1 98.88 338 VAL A C 1
ATOM 2559 O O . VAL A 1 338 ? 10.891 -0.544 31.609 1 98.88 338 VAL A O 1
ATOM 2562 N N . THR A 1 339 ? 11.641 1.516 31.969 1 98.75 339 THR A N 1
ATOM 2563 C CA . THR A 1 339 ? 11.992 1.296 33.375 1 98.75 339 THR A CA 1
ATOM 2564 C C . THR A 1 339 ? 10.836 1.676 34.281 1 98.75 339 THR A C 1
ATOM 2566 O O . THR A 1 339 ? 9.875 2.307 33.844 1 98.75 339 THR A O 1
ATOM 2569 N N . LEU A 1 340 ? 11.008 1.267 35.531 1 98.75 340 LEU A N 1
ATOM 2570 C CA . LEU A 1 340 ? 10.031 1.66 36.562 1 98.75 340 LEU A CA 1
ATOM 2571 C C . LEU A 1 340 ? 9.961 3.178 36.688 1 98.75 340 LEU A C 1
ATOM 2573 O O . LEU A 1 340 ? 8.875 3.744 36.812 1 98.75 340 LEU A O 1
ATOM 2577 N N . GLU A 1 341 ? 11.117 3.791 36.594 1 98.75 341 GLU A N 1
ATOM 2578 C CA . GLU A 1 341 ? 11.156 5.246 36.719 1 98.75 341 GLU A CA 1
ATOM 2579 C C . GLU A 1 341 ? 10.383 5.91 35.562 1 98.75 341 GLU A C 1
ATOM 2581 O O . GLU A 1 341 ? 9.625 6.855 35.812 1 98.75 341 GLU A O 1
ATOM 2586 N N . MET A 1 342 ? 10.547 5.457 34.312 1 98.75 342 MET A N 1
ATOM 2587 C CA . MET A 1 342 ? 9.781 6.02 33.219 1 98.75 342 MET A CA 1
ATOM 2588 C C . MET A 1 342 ? 8.289 5.77 33.375 1 98.75 342 MET A C 1
ATOM 2590 O O . MET A 1 342 ? 7.473 6.668 33.156 1 98.75 342 MET A O 1
ATOM 2594 N N . ALA A 1 343 ? 7.988 4.535 33.75 1 98.75 343 ALA A N 1
ATOM 2595 C CA . ALA A 1 343 ? 6.586 4.191 33.969 1 98.75 343 ALA A CA 1
ATOM 2596 C C . ALA A 1 343 ? 5.938 5.129 35 1 98.75 343 ALA A C 1
ATOM 2598 O O . ALA A 1 343 ? 4.781 5.523 34.844 1 98.75 343 ALA A O 1
ATOM 2599 N N . GLU A 1 344 ? 6.676 5.43 36.031 1 98.5 344 GLU A N 1
ATOM 2600 C CA . GLU A 1 344 ? 6.184 6.355 37.031 1 98.5 344 GLU A CA 1
ATOM 2601 C C . GLU A 1 344 ? 5.922 7.738 36.438 1 98.5 344 GLU A C 1
ATOM 2603 O O . GLU A 1 344 ? 4.98 8.422 36.844 1 98.5 344 GLU A O 1
ATOM 2608 N N . SER A 1 345 ? 6.742 8.125 35.562 1 97.75 345 SER A N 1
ATOM 2609 C CA . SER A 1 345 ? 6.566 9.406 34.875 1 97.75 345 SER A CA 1
ATOM 2610 C C . SER A 1 345 ? 5.367 9.383 33.938 1 97.75 345 SER A C 1
ATOM 2612 O O . SER A 1 345 ? 4.738 10.422 33.719 1 97.75 345 SER A O 1
ATOM 2614 N N . VAL A 1 346 ? 5.027 8.281 33.406 1 98.12 346 VAL A N 1
ATOM 2615 C CA . VAL A 1 346 ? 3.928 8.125 32.438 1 98.12 346 VAL A CA 1
ATOM 2616 C C . VAL A 1 346 ? 2.605 8.031 33.219 1 98.12 346 VAL A C 1
ATOM 2618 O O . VAL A 1 346 ? 1.568 8.477 32.719 1 98.12 346 VAL A O 1
ATOM 2621 N N . ARG A 1 347 ? 2.607 7.5 34.344 1 96.81 347 ARG A N 1
ATOM 2622 C CA . ARG A 1 347 ? 1.442 7.105 35.125 1 96.81 347 ARG A CA 1
ATOM 2623 C C . ARG A 1 347 ? 0.439 8.25 35.25 1 96.81 347 ARG A C 1
ATOM 2625 O O . ARG A 1 347 ? -0.76 8.047 35.031 1 96.81 347 ARG A O 1
ATOM 2632 N N . PRO A 1 348 ? 0.902 9.477 35.5 1 96 348 PRO A N 1
ATOM 2633 C CA . PRO A 1 348 ? -0.075 10.547 35.719 1 96 348 PRO A CA 1
ATOM 2634 C C . PRO A 1 348 ? -0.625 11.102 34.406 1 96 348 PRO A C 1
ATOM 2636 O O . PRO A 1 348 ? -1.519 11.953 34.406 1 96 348 PRO A O 1
ATOM 2639 N N . ILE A 1 349 ? -0.132 10.734 33.312 1 95.44 349 ILE A N 1
ATOM 2640 C CA . ILE A 1 349 ? -0.481 11.273 32 1 95.44 349 ILE A CA 1
ATOM 2641 C C . ILE A 1 349 ? -1.455 10.328 31.297 1 95.44 349 ILE A C 1
ATOM 2643 O O . ILE A 1 349 ? -1.212 9.117 31.219 1 95.44 349 ILE A O 1
ATOM 2647 N N . PHE A 1 350 ? -2.576 10.844 30.828 1 95.81 350 PHE A N 1
ATOM 2648 C CA . PHE A 1 350 ? -3.457 10.016 30 1 95.81 350 PHE A CA 1
ATOM 2649 C C . PHE A 1 350 ? -2.783 9.648 28.688 1 95.81 350 PHE A C 1
ATOM 2651 O O . PHE A 1 350 ? -2.51 10.523 27.859 1 95.81 350 PHE A O 1
ATOM 2658 N N . THR A 1 351 ? -2.471 8.422 28.516 1 97.5 351 THR A N 1
ATOM 2659 C CA . THR A 1 351 ? -1.761 7.875 27.375 1 97.5 351 THR A CA 1
ATOM 2660 C C . THR A 1 351 ? -2.557 6.738 26.734 1 97.5 351 THR A C 1
ATOM 2662 O O . THR A 1 351 ? -3.094 5.879 27.438 1 97.5 351 THR A O 1
ATOM 2665 N N . GLU A 1 352 ? -2.633 6.766 25.438 1 97.88 352 GLU A N 1
ATOM 2666 C CA . GLU A 1 352 ? -3.422 5.754 24.75 1 97.88 352 GLU A CA 1
ATOM 2667 C C . GLU A 1 352 ? -2.605 4.488 24.5 1 97.88 352 GLU A C 1
ATOM 2669 O O . GLU A 1 352 ? -3.125 3.377 24.609 1 97.88 352 GLU A O 1
ATOM 2674 N N . VAL A 1 353 ? -1.417 4.648 24.047 1 98.81 353 VAL A N 1
ATOM 2675 C CA . VAL A 1 353 ? -0.55 3.537 23.672 1 98.81 353 VAL A CA 1
ATOM 2676 C C . VAL A 1 353 ? 0.877 3.814 24.141 1 98.81 353 VAL A C 1
ATOM 2678 O O . VAL A 1 353 ? 1.346 4.953 24.078 1 98.81 353 VAL A O 1
ATOM 2681 N N . ILE A 1 354 ? 1.562 2.857 24.641 1 98.88 354 ILE A N 1
ATOM 2682 C CA . ILE A 1 354 ? 3.006 2.902 24.844 1 98.88 354 ILE A CA 1
ATOM 2683 C C . ILE A 1 354 ? 3.668 1.728 24.141 1 98.88 354 ILE A C 1
ATOM 2685 O O . ILE A 1 354 ? 3.205 0.589 24.234 1 98.88 354 ILE A O 1
ATOM 2689 N N . VAL A 1 355 ? 4.695 1.952 23.328 1 98.88 355 VAL A N 1
ATOM 2690 C CA . VAL A 1 355 ? 5.387 0.932 22.547 1 98.88 355 VAL A CA 1
ATOM 2691 C C . VAL A 1 355 ? 6.875 0.943 22.875 1 98.88 355 VAL A C 1
ATOM 2693 O O . VAL A 1 355 ? 7.492 2.008 22.969 1 98.88 355 VAL A O 1
ATOM 2696 N N . ALA A 1 356 ? 7.465 -0.193 23.062 1 98.94 356 ALA A N 1
ATOM 2697 C CA . ALA A 1 356 ? 8.883 -0.335 23.375 1 98.94 356 ALA A CA 1
ATOM 2698 C C . ALA A 1 356 ? 9.383 -1.733 23.031 1 98.94 356 ALA A C 1
ATOM 2700 O O . ALA A 1 356 ? 8.594 -2.643 22.781 1 98.94 356 ALA A O 1
ATOM 2701 N N . PRO A 1 357 ? 10.688 -1.913 22.984 1 98.75 357 PRO A N 1
ATOM 2702 C CA . PRO A 1 357 ? 11.219 -3.258 22.75 1 98.75 357 PRO A CA 1
ATOM 2703 C C . PRO A 1 357 ? 11.016 -4.188 23.953 1 98.75 357 PRO A C 1
ATOM 2705 O O . PRO A 1 357 ? 11.008 -5.41 23.781 1 98.75 357 PRO A O 1
ATOM 2708 N N . ASP A 1 358 ? 10.914 -3.564 25.172 1 98.75 358 ASP A N 1
ATOM 2709 C CA . ASP A 1 358 ? 10.758 -4.367 26.391 1 98.75 358 ASP A CA 1
ATOM 2710 C C . ASP A 1 358 ? 10.336 -3.498 27.562 1 98.75 358 ASP A C 1
ATOM 2712 O O . ASP A 1 358 ? 10.305 -2.27 27.469 1 98.75 358 ASP A O 1
ATOM 2716 N N . TYR A 1 359 ? 9.938 -4.172 28.672 1 98.81 359 TYR A N 1
ATOM 2717 C CA . TYR A 1 359 ? 9.516 -3.531 29.906 1 98.81 359 TYR A CA 1
ATOM 2718 C C . TYR A 1 359 ? 10.125 -4.234 31.125 1 98.81 359 TYR A C 1
ATOM 2720 O O . TYR A 1 359 ? 10.148 -5.465 31.188 1 98.81 359 TYR A O 1
ATOM 2728 N N . GLU A 1 360 ? 10.633 -3.391 32.062 1 98.75 360 GLU A N 1
ATOM 2729 C CA . GLU A 1 360 ? 10.93 -3.998 33.344 1 98.75 360 GLU A CA 1
ATOM 2730 C C . GLU A 1 360 ? 9.672 -4.582 34 1 98.75 360 GLU A C 1
ATOM 2732 O O . GLU A 1 360 ? 8.594 -3.99 33.906 1 98.75 360 GLU A O 1
ATOM 2737 N N . PRO A 1 361 ? 9.836 -5.742 34.688 1 98.56 361 PRO A N 1
ATOM 2738 C CA . PRO A 1 361 ? 8.656 -6.367 35.281 1 98.56 361 PRO A CA 1
ATOM 2739 C C . PRO A 1 361 ? 7.871 -5.41 36.188 1 98.56 361 PRO A C 1
ATOM 2741 O O . PRO A 1 361 ? 6.641 -5.359 36.125 1 98.56 361 PRO A O 1
ATOM 2744 N N . ALA A 1 362 ? 8.57 -4.621 36.969 1 98.56 362 ALA A N 1
ATOM 2745 C CA . ALA A 1 362 ? 7.902 -3.684 37.844 1 98.56 362 ALA A CA 1
ATOM 2746 C C . ALA A 1 362 ? 7.223 -2.561 37.062 1 98.56 362 ALA A C 1
ATOM 2748 O O . ALA A 1 362 ? 6.172 -2.064 37.469 1 98.56 362 ALA A O 1
ATOM 2749 N N . ALA A 1 363 ? 7.84 -2.1 36 1 98.69 363 ALA A N 1
ATOM 2750 C CA . ALA A 1 363 ? 7.242 -1.092 35.125 1 98.69 363 ALA A CA 1
ATOM 2751 C C . ALA A 1 363 ? 5.957 -1.608 34.469 1 98.69 363 ALA A C 1
ATOM 2753 O O . ALA A 1 363 ? 4.938 -0.912 34.469 1 98.69 363 ALA A O 1
ATOM 2754 N N . LEU A 1 364 ? 6.016 -2.812 33.938 1 98.62 364 LEU A N 1
ATOM 2755 C CA . LEU A 1 364 ? 4.855 -3.434 33.312 1 98.62 364 LEU A CA 1
ATOM 2756 C C . LEU A 1 364 ? 3.709 -3.588 34.312 1 98.62 364 LEU A C 1
ATOM 2758 O O . LEU A 1 364 ? 2.559 -3.289 33.969 1 98.62 364 LEU A O 1
ATOM 2762 N N . GLU A 1 365 ? 4.02 -4.102 35.469 1 98.25 365 GLU A N 1
ATOM 2763 C CA . GLU A 1 365 ? 3.006 -4.266 36.531 1 98.25 365 GLU A CA 1
ATOM 2764 C C . GLU A 1 365 ? 2.328 -2.939 36.844 1 98.25 365 GLU A C 1
ATOM 2766 O O . GLU A 1 365 ? 1.101 -2.873 36.938 1 98.25 365 GLU A O 1
ATOM 2771 N N . LEU A 1 366 ? 3.121 -1.922 37 1 98.38 366 LEU A N 1
ATOM 2772 C CA . LEU A 1 366 ? 2.582 -0.601 37.312 1 98.38 366 LEU A CA 1
ATOM 2773 C C . LEU A 1 366 ? 1.64 -0.133 36.188 1 98.38 366 LEU A C 1
ATOM 2775 O O . LEU A 1 366 ? 0.524 0.313 36.469 1 98.38 366 LEU A O 1
ATOM 2779 N N . LEU A 1 367 ? 2.066 -0.183 34.969 1 98.31 367 LEU A N 1
ATOM 2780 C CA . LEU A 1 367 ? 1.284 0.295 33.812 1 98.31 367 LEU A CA 1
ATOM 2781 C C . LEU A 1 367 ? 0.003 -0.518 33.656 1 98.31 367 LEU A C 1
ATOM 2783 O O . LEU A 1 367 ? -1.056 0.037 33.375 1 98.31 367 LEU A O 1
ATOM 2787 N N . GLN A 1 368 ? 0.074 -1.827 33.906 1 97.62 368 GLN A N 1
ATOM 2788 C CA . GLN A 1 368 ? -1.083 -2.705 33.781 1 97.62 368 GLN A CA 1
ATOM 2789 C C . GLN A 1 368 ? -2.107 -2.441 34.875 1 97.62 368 GLN A C 1
ATOM 2791 O O . GLN A 1 368 ? -3.314 -2.521 34.656 1 97.62 368 GLN A O 1
ATOM 2796 N N . THR A 1 369 ? -1.651 -2.146 36.062 1 95.69 369 THR A N 1
ATOM 2797 C CA . THR A 1 369 ? -2.541 -2.053 37.219 1 95.69 369 THR A CA 1
ATOM 2798 C C . THR A 1 369 ? -3.09 -0.636 37.375 1 95.69 369 THR A C 1
ATOM 2800 O O . THR A 1 369 ? -4.25 -0.449 37.75 1 95.69 369 THR A O 1
ATOM 2803 N N . LYS A 1 370 ? -2.324 0.344 37.062 1 90.25 370 LYS A N 1
ATOM 2804 C CA . LYS A 1 370 ? -2.709 1.728 37.312 1 90.25 370 LYS A CA 1
ATOM 2805 C C . LYS A 1 370 ? -3.264 2.396 36.062 1 90.25 370 LYS A C 1
ATOM 2807 O O . LYS A 1 370 ? -3.9 3.449 36.156 1 90.25 370 LYS A O 1
ATOM 2812 N N . LYS A 1 371 ? -3.117 1.829 34.969 1 90.31 371 LYS A N 1
ATOM 2813 C CA . LYS A 1 371 ? -3.631 2.33 33.688 1 90.31 371 LYS A CA 1
ATOM 2814 C C . LYS A 1 371 ? -4.305 1.218 32.875 1 90.31 371 LYS A C 1
ATOM 2816 O O . LYS A 1 371 ? -3.801 0.802 31.844 1 90.31 371 LYS A O 1
ATOM 2821 N N . LYS A 1 372 ? -5.449 0.821 33.188 1 90.81 372 LYS A N 1
ATOM 2822 C CA . LYS A 1 372 ? -6.109 -0.398 32.75 1 90.81 372 LYS A CA 1
ATOM 2823 C C . LYS A 1 372 ? -6.434 -0.321 31.25 1 90.81 372 LYS A C 1
ATOM 2825 O O . LYS A 1 372 ? -6.465 -1.343 30.562 1 90.81 372 LYS A O 1
ATOM 2830 N N . ASN A 1 373 ? -6.582 0.893 30.75 1 95.19 373 ASN A N 1
ATOM 2831 C CA . ASN A 1 373 ? -7 1.034 29.359 1 95.19 373 ASN A CA 1
ATOM 2832 C C . ASN A 1 373 ? -5.805 1.265 28.438 1 95.19 373 ASN A C 1
ATOM 2834 O O . ASN A 1 373 ? -5.949 1.247 27.219 1 95.19 373 ASN A O 1
ATOM 2838 N N . LEU A 1 374 ? -4.613 1.459 29.016 1 98.12 374 LEU A N 1
ATOM 2839 C CA . LEU A 1 374 ? -3.406 1.752 28.266 1 98.12 374 LEU A CA 1
ATOM 2840 C C . LEU A 1 374 ? -2.98 0.544 27.438 1 98.12 374 LEU A C 1
ATOM 2842 O O . LEU A 1 374 ? -2.752 -0.538 27.969 1 98.12 374 LEU A O 1
ATOM 2846 N N . ARG A 1 375 ? -2.977 0.687 26.156 1 98.56 375 ARG A N 1
ATOM 2847 C CA . ARG A 1 375 ? -2.408 -0.357 25.312 1 98.56 375 ARG A CA 1
ATOM 2848 C C . ARG A 1 375 ? -0.891 -0.412 25.453 1 98.56 375 ARG A C 1
ATOM 2850 O O . ARG A 1 375 ? -0.202 0.575 25.172 1 98.56 375 ARG A O 1
ATOM 2857 N N . ILE A 1 376 ? -0.364 -1.485 25.906 1 98.88 376 ILE A N 1
ATOM 2858 C CA . ILE A 1 376 ? 1.064 -1.687 26.125 1 98.88 376 ILE A CA 1
ATOM 2859 C C . ILE A 1 376 ? 1.616 -2.656 25.078 1 98.88 376 ILE A C 1
ATOM 2861 O O . ILE A 1 376 ? 1.257 -3.836 25.062 1 98.88 376 ILE A O 1
ATOM 2865 N N . LEU A 1 377 ? 2.516 -2.16 24.219 1 98.88 377 LEU A N 1
ATOM 2866 C CA . LEU A 1 377 ? 2.996 -2.963 23.094 1 98.88 377 LEU A CA 1
ATOM 2867 C C . LEU A 1 377 ? 4.484 -3.256 23.234 1 98.88 377 LEU A C 1
ATOM 2869 O O . LEU A 1 377 ? 5.273 -2.355 23.531 1 98.88 377 LEU A O 1
ATOM 2873 N N . LYS A 1 378 ? 4.859 -4.445 23.047 1 98.88 378 LYS A N 1
ATOM 2874 C CA . LYS A 1 378 ? 6.246 -4.883 22.938 1 98.88 378 LYS A CA 1
ATOM 2875 C C . LYS A 1 378 ? 6.582 -5.281 21.5 1 98.88 378 LYS A C 1
ATOM 2877 O O . LYS A 1 378 ? 5.926 -6.152 20.922 1 98.88 378 LYS A O 1
ATOM 2882 N N . VAL A 1 379 ? 7.516 -4.637 20.906 1 98.44 379 VAL A N 1
ATOM 2883 C CA . VAL A 1 379 ? 7.918 -4.922 19.531 1 98.44 379 VAL A CA 1
ATOM 2884 C C . VAL A 1 379 ? 9.32 -5.527 19.516 1 98.44 379 VAL A C 1
ATOM 2886 O O . VAL A 1 379 ? 10.25 -4.965 20.094 1 98.44 379 VAL A O 1
ATOM 2889 N N . ALA A 1 380 ? 9.531 -6.551 18.797 1 95.38 380 ALA A N 1
ATOM 2890 C CA . ALA A 1 380 ? 10.734 -7.379 18.891 1 95.38 380 ALA A CA 1
ATOM 2891 C C . ALA A 1 380 ? 11.922 -6.699 18.203 1 95.38 380 ALA A C 1
ATOM 2893 O O . ALA A 1 380 ? 13.055 -6.789 18.688 1 95.38 380 ALA A O 1
ATOM 2894 N N . GLU A 1 381 ? 11.68 -6.004 17.047 1 96.69 381 GLU A N 1
ATOM 2895 C CA . GLU A 1 381 ? 12.781 -5.453 16.266 1 96.69 381 GLU A CA 1
ATOM 2896 C C . GLU A 1 381 ? 12.469 -4.035 15.797 1 96.69 381 GLU A C 1
ATOM 2898 O O . GLU A 1 381 ? 11.297 -3.68 15.625 1 96.69 381 GLU A O 1
ATOM 2903 N N . PRO A 1 382 ? 13.508 -3.189 15.586 1 97.06 382 PRO A N 1
ATOM 2904 C CA . PRO A 1 382 ? 13.305 -1.877 14.961 1 97.06 382 PRO A CA 1
ATOM 2905 C C . PRO A 1 382 ? 12.773 -1.973 13.531 1 97.06 382 PRO A C 1
ATOM 2907 O O . PRO A 1 382 ? 12.781 -3.055 12.945 1 97.06 382 PRO A O 1
ATOM 2910 N N . PRO A 1 383 ? 12.289 -0.887 13.062 1 95.25 383 PRO A N 1
ATOM 2911 C CA . PRO A 1 383 ? 11.836 -0.915 11.664 1 95.25 383 PRO A CA 1
ATOM 2912 C C . PRO A 1 383 ? 12.945 -1.31 10.695 1 95.25 383 PRO A C 1
ATOM 2914 O O . PRO A 1 383 ? 14.094 -0.87 10.844 1 95.25 383 PRO A O 1
ATOM 2917 N N . LYS A 1 384 ? 12.633 -2.17 9.672 1 85.06 384 LYS A N 1
ATOM 2918 C CA . LYS A 1 384 ? 13.617 -2.691 8.727 1 85.06 384 LYS A CA 1
ATOM 2919 C C . LYS A 1 384 ? 13.242 -2.318 7.293 1 85.06 384 LYS A C 1
ATOM 2921 O O . LYS A 1 384 ? 14.047 -2.49 6.375 1 85.06 384 LYS A O 1
ATOM 2926 N N . GLY A 1 385 ? 12.172 -1.802 7.082 1 80.38 385 GLY A N 1
ATOM 2927 C CA . GLY A 1 385 ? 11.688 -1.602 5.723 1 80.38 385 GLY A CA 1
ATOM 2928 C C . GLY A 1 385 ? 12.492 -0.583 4.945 1 80.38 385 GLY A C 1
ATOM 2929 O O . GLY A 1 385 ? 12.891 0.45 5.492 1 80.38 385 GLY A O 1
ATOM 2930 N N . HIS A 1 386 ? 12.711 -0.933 3.627 1 86.81 386 HIS A N 1
ATOM 2931 C CA . HIS A 1 386 ? 13.484 -0.046 2.764 1 86.81 386 HIS A CA 1
ATOM 2932 C C . HIS A 1 386 ? 12.633 0.493 1.621 1 86.81 386 HIS A C 1
ATOM 2934 O O . HIS A 1 386 ? 13.102 1.299 0.816 1 86.81 386 HIS A O 1
ATOM 2940 N N . GLU A 1 387 ? 11.438 0.02 1.569 1 94.38 387 GLU A N 1
ATOM 2941 C CA . GLU A 1 387 ? 10.508 0.466 0.537 1 94.38 387 GLU A CA 1
ATOM 2942 C C . GLU A 1 387 ? 9.227 1.019 1.152 1 94.38 387 GLU A C 1
ATOM 2944 O O . GLU A 1 387 ? 8.703 0.461 2.121 1 94.38 387 GLU A O 1
ATOM 2949 N N . ALA A 1 388 ? 8.789 2.115 0.617 1 96.75 388 ALA A N 1
ATOM 2950 C CA . ALA A 1 388 ? 7.527 2.725 1.021 1 96.75 388 ALA A CA 1
ATOM 2951 C C . ALA A 1 388 ? 6.539 2.758 -0.142 1 96.75 388 ALA A C 1
ATOM 2953 O O . ALA A 1 388 ? 6.918 3.039 -1.281 1 96.75 388 ALA A O 1
ATOM 2954 N N . ILE A 1 389 ? 5.289 2.436 0.143 1 97.81 389 ILE A N 1
ATOM 2955 C CA . ILE A 1 389 ? 4.277 2.459 -0.91 1 97.81 389 ILE A CA 1
ATOM 2956 C C . ILE A 1 389 ? 3.168 3.441 -0.539 1 97.81 389 ILE A C 1
ATOM 2958 O O . ILE A 1 389 ? 2.854 3.615 0.641 1 97.81 389 ILE A O 1
ATOM 2962 N N . ARG A 1 390 ? 2.627 4.051 -1.512 1 97.62 390 ARG A N 1
ATOM 2963 C CA . ARG A 1 390 ? 1.494 4.957 -1.371 1 97.62 390 ARG A CA 1
ATOM 2964 C C . ARG A 1 390 ? 0.477 4.742 -2.486 1 97.62 390 ARG A C 1
ATOM 2966 O O . ARG A 1 390 ? 0.797 4.902 -3.666 1 97.62 390 ARG A O 1
ATOM 2973 N N . GLN A 1 391 ? -0.698 4.414 -2.061 1 97.19 391 GLN A N 1
ATOM 2974 C CA . GLN A 1 391 ? -1.774 4.227 -3.027 1 97.19 391 GLN A CA 1
ATOM 2975 C C . GLN A 1 391 ? -2.262 5.562 -3.58 1 97.19 391 GLN A C 1
ATOM 2977 O O . GLN A 1 391 ? -2.412 6.531 -2.832 1 97.19 391 GLN A O 1
ATOM 2982 N N . ILE A 1 392 ? -2.455 5.688 -4.848 1 97.19 392 ILE A N 1
ATOM 2983 C CA . ILE A 1 392 ? -3.166 6.773 -5.508 1 97.19 392 ILE A CA 1
ATOM 2984 C C . ILE A 1 392 ? -4.285 6.207 -6.379 1 97.19 392 ILE A C 1
ATOM 2986 O O . ILE A 1 392 ? -4.371 4.992 -6.574 1 97.19 392 ILE A O 1
ATOM 2990 N N . ASP A 1 393 ? -5.199 7 -6.836 1 96.94 393 ASP A N 1
ATOM 2991 C CA . ASP A 1 393 ? -6.305 6.527 -7.668 1 96.94 393 ASP A CA 1
ATOM 2992 C C . ASP A 1 393 ? -5.789 5.867 -8.945 1 96.94 393 ASP A C 1
ATOM 2994 O O . ASP A 1 393 ? -5.129 6.512 -9.758 1 96.94 393 ASP A O 1
ATOM 2998 N N . GLY A 1 394 ? -6.031 4.566 -9.062 1 96.44 394 GLY A N 1
ATOM 2999 C CA . GLY A 1 394 ? -5.66 3.824 -10.258 1 96.44 394 GLY A CA 1
ATOM 3000 C C . GLY A 1 394 ? -4.238 3.299 -10.219 1 96.44 394 GLY A C 1
ATOM 3001 O O . GLY A 1 394 ? -3.762 2.697 -11.18 1 96.44 394 GLY A O 1
ATOM 3002 N N . GLY A 1 395 ? -3.525 3.547 -9.062 1 97.56 395 GLY A N 1
ATOM 3003 C CA . GLY A 1 395 ? -2.133 3.127 -9.094 1 97.56 395 GLY A CA 1
ATOM 3004 C C . GLY A 1 395 ? -1.478 3.145 -7.723 1 97.56 395 GLY A C 1
ATOM 3005 O O . GLY A 1 395 ? -2.166 3.152 -6.699 1 97.56 395 GLY A O 1
ATOM 3006 N N . LEU A 1 396 ? -0.118 3.025 -7.773 1 98.31 396 LEU A N 1
ATOM 3007 C CA . LEU A 1 396 ? 0.727 2.922 -6.59 1 98.31 396 LEU A CA 1
ATOM 3008 C C . LEU A 1 396 ? 2.049 3.65 -6.801 1 98.31 396 LEU A C 1
ATOM 3010 O O . LEU A 1 396 ? 2.703 3.475 -7.832 1 98.31 396 LEU A O 1
ATOM 3014 N N . LEU A 1 397 ? 2.408 4.508 -5.918 1 98.69 397 LEU A N 1
ATOM 3015 C CA . LEU A 1 397 ? 3.754 5.066 -5.863 1 98.69 397 LEU A CA 1
ATOM 3016 C C . LEU A 1 397 ? 4.648 4.234 -4.953 1 98.69 397 LEU A C 1
ATOM 3018 O O . LEU A 1 397 ? 4.281 3.939 -3.812 1 98.69 397 LEU A O 1
ATOM 3022 N N . VAL A 1 398 ? 5.773 3.828 -5.465 1 98.38 398 VAL A N 1
ATOM 3023 C CA . VAL A 1 398 ? 6.766 3.088 -4.691 1 98.38 398 VAL A CA 1
ATOM 3024 C C . VAL A 1 398 ? 8.062 3.895 -4.609 1 98.38 398 VAL A C 1
ATOM 3026 O O . VAL A 1 398 ? 8.516 4.453 -5.609 1 98.38 398 VAL A O 1
ATOM 3029 N N . GLN A 1 399 ? 8.688 4.031 -3.434 1 98 399 GLN A N 1
ATOM 3030 C CA . GLN A 1 399 ? 9.938 4.766 -3.268 1 98 399 GLN A CA 1
ATOM 3031 C C . GLN A 1 399 ? 10.797 4.133 -2.178 1 98 399 GLN A C 1
ATOM 3033 O O . GLN A 1 399 ? 10.328 3.293 -1.412 1 98 399 GLN A O 1
ATOM 3038 N N . ASP A 1 400 ? 12.055 4.582 -2.111 1 96.94 400 ASP A N 1
ATOM 3039 C CA . ASP A 1 400 ? 12.883 4.285 -0.952 1 96.94 400 ASP A CA 1
ATOM 3040 C C . ASP A 1 400 ? 12.32 4.926 0.312 1 96.94 400 ASP A C 1
ATOM 3042 O O . ASP A 1 400 ? 11.836 6.059 0.276 1 96.94 400 ASP A O 1
ATOM 3046 N N . THR A 1 401 ? 12.367 4.184 1.406 1 96.38 401 THR A N 1
ATOM 3047 C CA . THR A 1 401 ? 12.023 4.797 2.682 1 96.38 401 THR A CA 1
ATOM 3048 C C . THR A 1 401 ? 12.969 5.953 3.004 1 96.38 401 THR A C 1
ATOM 3050 O O . THR A 1 401 ? 14.172 5.855 2.771 1 96.38 401 THR A O 1
ATOM 3053 N N . ASP A 1 402 ? 12.391 7.055 3.469 1 97.06 402 ASP A N 1
ATOM 3054 C CA . ASP A 1 402 ? 13.219 8.18 3.895 1 97.06 402 ASP A CA 1
ATOM 3055 C C . ASP A 1 402 ? 13.93 7.875 5.207 1 97.06 402 ASP A C 1
ATOM 3057 O O . ASP A 1 402 ? 13.344 7.988 6.285 1 97.06 402 ASP A O 1
ATOM 3061 N N . LEU A 1 403 ? 15.141 7.5 5.152 1 95.81 403 LEU A N 1
ATOM 3062 C CA . LEU A 1 403 ? 15.984 7.227 6.309 1 95.81 403 LEU A CA 1
ATOM 3063 C C . LEU A 1 403 ? 17 8.336 6.512 1 95.81 403 LEU A C 1
ATOM 3065 O O . LEU A 1 403 ? 17.234 9.148 5.609 1 95.81 403 LEU A O 1
ATOM 3069 N N . ILE A 1 404 ? 17.531 8.422 7.727 1 96 404 ILE A N 1
ATOM 3070 C CA . ILE A 1 404 ? 18.625 9.352 8.008 1 96 404 ILE A CA 1
ATOM 3071 C C . ILE A 1 404 ? 19.938 8.742 7.523 1 96 404 ILE A C 1
ATOM 3073 O O . ILE A 1 404 ? 20.75 8.297 8.336 1 96 404 ILE A O 1
ATOM 3077 N N . ASN A 1 405 ? 20.125 8.781 6.195 1 93.88 405 ASN A N 1
ATOM 3078 C CA . ASN A 1 405 ? 21.297 8.148 5.625 1 93.88 405 ASN A CA 1
ATOM 3079 C C . ASN A 1 405 ? 21.781 8.883 4.375 1 93.88 405 ASN A C 1
ATOM 3081 O O . ASN A 1 405 ? 22.578 8.352 3.598 1 93.88 405 ASN A O 1
ATOM 3085 N N . ALA A 1 406 ? 21.25 10.086 4.094 1 96.31 406 ALA A N 1
ATOM 3086 C CA . ALA A 1 406 ? 21.719 10.914 2.986 1 96.31 406 ALA A CA 1
ATOM 3087 C C . ALA A 1 406 ? 23.016 11.617 3.344 1 96.31 406 ALA A C 1
ATOM 3089 O O . ALA A 1 406 ? 23.375 11.719 4.52 1 96.31 406 ALA A O 1
ATOM 3090 N N . VAL A 1 407 ? 23.703 12.133 2.354 1 96.31 407 VAL A N 1
ATOM 3091 C CA . VAL A 1 407 ? 24.984 12.805 2.537 1 96.31 407 VAL A CA 1
ATOM 3092 C C . VAL A 1 407 ? 24.828 13.984 3.49 1 96.31 407 VAL A C 1
ATOM 3094 O O . VAL A 1 407 ? 25.656 14.18 4.391 1 96.31 407 VAL A O 1
ATOM 3097 N N . GLY A 1 408 ? 23.781 14.695 3.367 1 97.62 408 GLY A N 1
ATOM 3098 C CA . GLY A 1 408 ? 23.531 15.898 4.148 1 97.62 408 GLY A CA 1
ATOM 3099 C C . GLY A 1 408 ? 23.047 15.617 5.551 1 97.62 408 GLY A C 1
ATOM 3100 O O . GLY A 1 408 ? 22.781 16.531 6.324 1 97.62 408 GLY A O 1
ATOM 3101 N N . ASP A 1 409 ? 22.906 14.32 5.926 1 97.81 409 ASP A N 1
ATOM 3102 C CA . ASP A 1 409 ? 22.516 13.953 7.285 1 97.81 409 ASP A CA 1
ATOM 3103 C C . ASP A 1 409 ? 23.734 13.906 8.211 1 97.81 409 ASP A C 1
ATOM 3105 O O . ASP A 1 409 ? 23.578 13.852 9.438 1 97.81 409 ASP A O 1
ATOM 3109 N N . ASP A 1 410 ? 24.906 13.906 7.633 1 97.44 410 ASP A N 1
ATOM 3110 C CA . ASP A 1 410 ? 26.172 13.992 8.375 1 97.44 410 ASP A CA 1
ATOM 3111 C C . ASP A 1 410 ? 26.594 15.445 8.578 1 97.44 410 ASP A C 1
ATOM 3113 O O . ASP A 1 410 ? 26.844 16.172 7.617 1 97.44 410 ASP A O 1
ATOM 3117 N N . PRO A 1 411 ? 26.781 15.836 9.828 1 97.69 411 PRO A N 1
ATOM 3118 C CA . PRO A 1 411 ? 27.156 17.219 10.086 1 97.69 411 PRO A CA 1
ATOM 3119 C C . PRO A 1 411 ? 28.484 17.609 9.453 1 97.69 411 PRO A C 1
ATOM 3121 O O . PRO A 1 411 ? 28.734 18.781 9.188 1 97.69 411 PRO A O 1
ATOM 3124 N N . ASP A 1 412 ? 29.297 16.625 9.172 1 97.38 412 ASP A N 1
ATOM 3125 C CA . ASP A 1 412 ? 30.578 16.891 8.531 1 97.38 412 ASP A CA 1
ATOM 3126 C C . ASP A 1 412 ? 30.391 17.422 7.113 1 97.38 412 ASP A C 1
ATOM 3128 O O . ASP A 1 412 ? 31.281 18.062 6.555 1 97.38 412 ASP A O 1
ATOM 3132 N N . ALA A 1 413 ? 29.219 17.188 6.562 1 97.94 413 ALA A N 1
ATOM 3133 C CA . ALA A 1 413 ? 28.938 17.625 5.199 1 97.94 413 ALA A CA 1
ATOM 3134 C C . ALA A 1 413 ? 28.266 19 5.199 1 97.94 413 ALA A C 1
ATOM 3136 O O . ALA A 1 413 ? 28.047 19.594 4.141 1 97.94 413 ALA A O 1
ATOM 3137 N N . TRP A 1 414 ? 28 19.562 6.414 1 98.62 414 TRP A N 1
ATOM 3138 C CA . TRP A 1 414 ? 27.266 20.828 6.496 1 98.62 414 TRP A CA 1
ATOM 3139 C C . TRP A 1 414 ? 28.172 22 6.141 1 98.62 414 TRP A C 1
ATOM 3141 O O . TRP A 1 414 ? 29.359 22 6.48 1 98.62 414 TRP A O 1
ATOM 3151 N N . LYS A 1 415 ? 27.625 22.938 5.414 1 98.69 415 LYS A N 1
ATOM 3152 C CA . LYS A 1 415 ? 28.359 24.141 5.047 1 98.69 415 LYS A CA 1
ATOM 3153 C C . LYS A 1 415 ? 27.922 25.328 5.898 1 98.69 415 LYS A C 1
ATOM 3155 O O . LYS A 1 415 ? 26.766 25.719 5.887 1 98.69 415 LYS A O 1
ATOM 3160 N N . LEU A 1 416 ? 28.844 25.891 6.66 1 98.75 416 LEU A N 1
ATOM 3161 C CA . LEU A 1 416 ? 28.578 27.109 7.41 1 98.75 416 LEU A CA 1
ATOM 3162 C C . LEU A 1 416 ? 28.453 28.312 6.469 1 98.75 416 LEU A C 1
ATOM 3164 O O . LEU A 1 416 ? 29.375 28.625 5.723 1 98.75 416 LEU A O 1
ATOM 3168 N N . VAL A 1 417 ? 27.328 29 6.5 1 98.81 417 VAL A N 1
ATOM 3169 C CA . VAL A 1 417 ? 27.141 30.062 5.512 1 98.81 417 VAL A CA 1
ATOM 3170 C C . VAL A 1 417 ? 26.891 31.391 6.219 1 98.81 417 VAL A C 1
ATOM 3172 O O . VAL A 1 417 ? 26.953 32.438 5.594 1 98.81 417 VAL A O 1
ATOM 3175 N N . ALA A 1 418 ? 26.625 31.359 7.512 1 98.75 418 ALA A N 1
ATOM 3176 C CA . ALA A 1 418 ? 26.438 32.594 8.297 1 98.75 418 ALA A CA 1
ATOM 3177 C C . ALA A 1 418 ? 26.844 32.375 9.75 1 98.75 418 ALA A C 1
ATOM 3179 O O . ALA A 1 418 ? 26.734 31.25 10.273 1 98.75 418 ALA A O 1
ATOM 3180 N N . GLY A 1 419 ? 27.25 33.438 10.391 1 98.06 419 GLY A N 1
ATOM 3181 C CA . GLY A 1 419 ? 27.594 33.406 11.805 1 98.06 419 GLY A CA 1
ATOM 3182 C C . GLY A 1 419 ? 28.875 32.625 12.086 1 98.06 419 GLY A C 1
ATOM 3183 O O . GLY A 1 419 ? 29.641 32.312 11.164 1 98.06 419 GLY A O 1
ATOM 3184 N N . GLU A 1 420 ? 29.094 32.406 13.375 1 98 420 GLU A N 1
ATOM 3185 C CA . GLU A 1 420 ? 30.25 31.625 13.82 1 98 420 GLU A CA 1
ATOM 3186 C C . GLU A 1 420 ? 29.906 30.141 13.852 1 98 420 GLU A C 1
ATOM 3188 O O . GLU A 1 420 ? 28.734 29.766 13.961 1 98 420 GLU A O 1
ATOM 3193 N N . ALA A 1 421 ? 30.906 29.344 13.758 1 98.25 421 ALA A N 1
ATOM 3194 C CA . ALA A 1 421 ? 30.703 27.891 13.883 1 98.25 421 ALA A CA 1
ATOM 3195 C C . ALA A 1 421 ? 30.062 27.547 15.219 1 98.25 421 ALA A C 1
ATOM 3197 O O . ALA A 1 421 ? 30.422 28.109 16.25 1 98.25 421 ALA A O 1
ATOM 3198 N N . ALA A 1 422 ? 29.172 26.656 15.18 1 98.38 422 ALA A N 1
ATOM 3199 C CA . ALA A 1 422 ? 28.516 26.219 16.406 1 98.38 422 ALA A CA 1
ATOM 3200 C C . ALA A 1 422 ? 29.5 25.594 17.375 1 98.38 422 ALA A C 1
ATOM 3202 O O . ALA A 1 422 ? 30.406 24.859 16.969 1 98.38 422 ALA A O 1
ATOM 3203 N N . ASP A 1 423 ? 29.391 25.906 18.672 1 98.12 423 ASP A N 1
ATOM 3204 C CA . ASP A 1 423 ? 30.125 25.172 19.688 1 98.12 423 ASP A CA 1
ATOM 3205 C C . ASP A 1 423 ? 29.594 23.734 19.812 1 98.12 423 ASP A C 1
ATOM 3207 O O . ASP A 1 423 ? 28.609 23.375 19.156 1 98.12 423 ASP A O 1
ATOM 3211 N N . ALA A 1 424 ? 30.172 22.984 20.641 1 97.81 424 ALA A N 1
ATOM 3212 C CA . ALA A 1 424 ? 29.891 21.547 20.719 1 97.81 424 ALA A CA 1
ATOM 3213 C C . ALA A 1 424 ? 28.438 21.312 21.125 1 97.81 424 ALA A C 1
ATOM 3215 O O . ALA A 1 424 ? 27.75 20.453 20.547 1 97.81 424 ALA A O 1
ATOM 3216 N N . ASP A 1 425 ? 27.969 21.969 22.078 1 98 425 ASP A N 1
ATOM 3217 C CA . ASP A 1 425 ? 26.609 21.781 22.578 1 98 425 ASP A CA 1
ATOM 3218 C C . ASP A 1 425 ? 25.594 22.219 21.547 1 98 425 ASP A C 1
ATOM 3220 O O . ASP A 1 425 ? 24.562 21.562 21.344 1 98 425 ASP A O 1
ATOM 3224 N N . THR A 1 426 ? 25.859 23.391 20.891 1 98.56 426 THR A N 1
ATOM 3225 C CA . THR A 1 426 ? 24.984 23.875 19.844 1 98.56 426 THR A CA 1
ATOM 3226 C C . THR A 1 426 ? 24.922 22.891 18.672 1 98.56 426 THR A C 1
ATOM 3228 O O . THR A 1 426 ? 23.859 22.656 18.109 1 98.56 426 THR A O 1
ATOM 3231 N N . LEU A 1 427 ? 26.047 22.297 18.375 1 98.69 427 LEU A N 1
ATOM 3232 C CA . LEU A 1 427 ? 26.094 21.328 17.281 1 98.69 427 LEU A CA 1
ATOM 3233 C C . LEU A 1 427 ? 25.297 20.078 17.625 1 98.69 427 LEU A C 1
ATOM 3235 O O . LEU A 1 427 ? 24.594 19.547 16.766 1 98.69 427 LEU A O 1
ATOM 3239 N N . LYS A 1 428 ? 25.438 19.641 18.875 1 98.31 428 LYS A N 1
ATOM 3240 C CA . LYS A 1 428 ? 24.656 18.484 19.312 1 98.31 428 LYS A CA 1
ATOM 3241 C C . LYS A 1 428 ? 23.156 18.75 19.141 1 98.31 428 LYS A C 1
ATOM 3243 O O . LYS A 1 428 ? 22.406 17.875 18.703 1 98.31 428 LYS A O 1
ATOM 3248 N N . ASP A 1 429 ? 22.75 19.906 19.469 1 98.81 429 ASP A N 1
ATOM 3249 C CA . ASP A 1 429 ? 21.344 20.281 19.344 1 98.81 429 ASP A CA 1
ATOM 3250 C C . ASP A 1 429 ? 20.938 20.359 17.875 1 98.81 429 ASP A C 1
ATOM 3252 O O . ASP A 1 429 ? 19.828 19.969 17.516 1 98.81 429 ASP A O 1
ATOM 3256 N N . LEU A 1 430 ? 21.828 20.891 17.047 1 98.88 430 LEU A N 1
ATOM 3257 C CA . LEU A 1 430 ? 21.531 20.984 15.617 1 98.88 430 LEU A CA 1
ATOM 3258 C C . LEU A 1 430 ? 21.391 19.594 15.008 1 98.88 430 LEU A C 1
ATOM 3260 O O . LEU A 1 430 ? 20.469 19.344 14.211 1 98.88 430 LEU A O 1
ATOM 3264 N N . VAL A 1 431 ? 22.266 18.688 15.406 1 98.75 431 VAL A N 1
ATOM 3265 C CA . VAL A 1 431 ? 22.219 17.328 14.891 1 98.75 431 VAL A CA 1
ATOM 3266 C C . VAL A 1 431 ? 20.922 16.656 15.344 1 98.75 431 VAL A C 1
ATOM 3268 O O . VAL A 1 431 ? 20.25 15.992 14.547 1 98.75 431 VAL A O 1
ATOM 3271 N N . PHE A 1 432 ? 20.609 16.828 16.609 1 98.75 432 PHE A N 1
ATOM 3272 C CA . PHE A 1 432 ? 19.344 16.312 17.125 1 98.75 432 PHE A CA 1
ATOM 3273 C C . PHE A 1 432 ? 18.156 16.859 16.344 1 98.75 432 PHE A C 1
ATOM 3275 O O . PHE A 1 432 ? 17.297 16.094 15.906 1 98.75 432 PHE A O 1
ATOM 3282 N N . ALA A 1 433 ? 18.141 18.156 16.156 1 98.94 433 ALA A N 1
ATOM 3283 C CA . ALA A 1 433 ? 17.031 18.812 15.469 1 98.94 433 ALA A CA 1
ATOM 3284 C C . ALA A 1 433 ? 16.906 18.297 14.039 1 98.94 433 ALA A C 1
ATOM 3286 O O . ALA A 1 433 ? 15.789 18.094 13.547 1 98.94 433 ALA A O 1
ATOM 3287 N N . TRP A 1 434 ? 18 18.109 13.398 1 98.81 434 TRP A N 1
ATOM 3288 C CA . TRP A 1 434 ? 18 17.641 12.016 1 98.81 434 TRP A CA 1
ATOM 3289 C C . TRP A 1 434 ? 17.422 16.234 11.906 1 98.81 434 TRP A C 1
ATOM 3291 O O . TRP A 1 434 ? 16.578 15.969 11.047 1 98.81 434 TRP A O 1
ATOM 3301 N N . ARG A 1 435 ? 17.828 15.375 12.781 1 98.5 435 ARG A N 1
ATOM 3302 C CA . ARG A 1 435 ? 17.297 14.016 12.781 1 98.5 435 ARG A CA 1
ATOM 3303 C C . ARG A 1 435 ? 15.812 13.992 13.117 1 98.5 435 ARG A C 1
ATOM 3305 O O . ARG A 1 435 ? 15.039 13.266 12.492 1 98.5 435 ARG A O 1
ATOM 3312 N N . ALA A 1 436 ? 15.438 14.875 14.016 1 98.69 436 ALA A N 1
ATOM 3313 C CA . ALA A 1 436 ? 14.07 14.906 14.523 1 98.69 436 ALA A CA 1
ATOM 3314 C C . ALA A 1 436 ? 13.102 15.438 13.469 1 98.69 436 ALA A C 1
ATOM 3316 O O . ALA A 1 436 ? 11.938 15.039 13.43 1 98.69 436 ALA A O 1
ATOM 3317 N N . ILE A 1 437 ? 13.555 16.359 12.625 1 98.44 437 ILE A N 1
ATOM 3318 C CA . ILE A 1 437 ? 12.648 17.062 11.727 1 98.44 437 ILE A CA 1
ATOM 3319 C C . ILE A 1 437 ? 12.133 16.094 10.656 1 98.44 437 ILE A C 1
ATOM 3321 O O . ILE A 1 437 ? 11.117 16.359 10.008 1 98.44 437 ILE A O 1
ATOM 3325 N N . ARG A 1 438 ? 12.805 14.93 10.438 1 97.75 438 ARG A N 1
ATOM 3326 C CA . ARG A 1 438 ? 12.445 13.969 9.398 1 97.75 438 ARG A CA 1
ATOM 3327 C C . ARG A 1 438 ? 11.031 13.438 9.602 1 97.75 438 ARG A C 1
ATOM 3329 O O . ARG A 1 438 ? 10.32 13.156 8.633 1 97.75 438 ARG A O 1
ATOM 3336 N N . CYS A 1 439 ? 10.57 13.375 10.844 1 97.25 439 CYS A N 1
ATOM 3337 C CA . CYS A 1 439 ? 9.305 12.703 11.148 1 97.25 439 CYS A CA 1
ATOM 3338 C C . CYS A 1 439 ? 8.188 13.719 11.344 1 97.25 439 CYS A C 1
ATOM 3340 O O . CYS A 1 439 ? 7.109 13.375 11.836 1 97.25 439 CYS A O 1
ATOM 3342 N N . VAL A 1 440 ? 8.391 14.984 11.07 1 98.06 440 VAL A N 1
ATOM 3343 C CA . VAL A 1 440 ? 7.379 16.031 11.18 1 98.06 440 VAL A CA 1
ATOM 3344 C C . VAL A 1 440 ? 6.789 16.312 9.797 1 98.06 440 VAL A C 1
ATOM 3346 O O . VAL A 1 440 ? 7.523 16.5 8.828 1 98.06 440 VAL A O 1
ATOM 3349 N N . LYS A 1 441 ? 5.508 16.359 9.68 1 97.5 441 LYS A N 1
ATOM 3350 C CA . LYS A 1 441 ? 4.852 16.609 8.398 1 97.5 441 LYS A CA 1
ATOM 3351 C C . LYS A 1 441 ? 5.27 17.953 7.816 1 97.5 441 LYS A C 1
ATOM 3353 O O . LYS A 1 441 ? 5.367 18.938 8.539 1 97.5 441 LYS A O 1
ATOM 3358 N N . SER A 1 442 ? 5.5 18.016 6.508 1 97.06 442 SER A N 1
ATOM 3359 C CA . SER A 1 442 ? 5.922 19.219 5.789 1 97.06 442 SER A CA 1
ATOM 3360 C C . SER A 1 442 ? 4.746 20.156 5.547 1 97.06 442 SER A C 1
ATOM 3362 O O . SER A 1 442 ? 3.611 19.719 5.371 1 97.06 442 SER A O 1
ATOM 3364 N N . ASN A 1 443 ? 5.082 21.453 5.383 1 96.62 443 ASN A N 1
ATOM 3365 C CA . ASN A 1 443 ? 6.355 22.078 5.727 1 96.62 443 ASN A CA 1
ATOM 3366 C C . ASN A 1 443 ? 6.609 22.031 7.234 1 96.62 443 ASN A C 1
ATOM 3368 O O . ASN A 1 443 ? 5.723 22.359 8.023 1 96.62 443 ASN A O 1
ATOM 3372 N N . ALA A 1 444 ? 7.82 21.703 7.578 1 98.38 444 ALA A N 1
ATOM 3373 C CA . ALA A 1 444 ? 8.125 21.484 8.992 1 98.38 444 ALA A CA 1
ATOM 3374 C C . ALA A 1 444 ? 9.242 22.406 9.461 1 98.38 444 ALA A C 1
ATOM 3376 O O . ALA A 1 444 ? 10.219 22.625 8.742 1 98.38 444 ALA A O 1
ATOM 3377 N N . ILE A 1 445 ? 9.062 23 10.617 1 98.88 445 ILE A N 1
ATOM 3378 C CA . ILE A 1 445 ? 10.07 23.734 11.375 1 98.88 445 ILE A CA 1
ATOM 3379 C C . ILE A 1 445 ? 10.148 23.188 12.797 1 98.88 445 ILE A C 1
ATOM 3381 O O . ILE A 1 445 ? 9.125 22.984 13.453 1 98.88 445 ILE A O 1
ATOM 3385 N N . LEU A 1 446 ? 11.344 22.922 13.266 1 98.88 446 LEU A N 1
ATOM 3386 C CA . LEU A 1 446 ? 11.5 22.312 14.578 1 98.88 446 LEU A CA 1
ATOM 3387 C C . LEU A 1 446 ? 12.539 23.062 15.406 1 98.88 446 LEU A C 1
ATOM 3389 O O . LEU A 1 446 ? 13.648 23.328 14.938 1 98.88 446 LEU A O 1
ATOM 3393 N N . LEU A 1 447 ? 12.188 23.531 16.594 1 98.94 447 LEU A N 1
ATOM 3394 C CA . LEU A 1 447 ? 13.102 24.141 17.562 1 98.94 447 LEU A CA 1
ATOM 3395 C C . LEU A 1 447 ? 13.531 23.125 18.609 1 98.94 447 LEU A C 1
ATOM 3397 O O . LEU A 1 447 ? 12.719 22.328 19.078 1 98.94 447 LEU A O 1
ATOM 3401 N N . ALA A 1 448 ? 14.773 23.125 18.953 1 98.94 448 ALA A N 1
ATOM 3402 C CA . ALA A 1 448 ? 15.305 22.172 19.922 1 98.94 448 ALA A CA 1
ATOM 3403 C C . ALA A 1 448 ? 16.281 22.844 20.875 1 98.94 448 ALA A C 1
ATOM 3405 O O . ALA A 1 448 ? 16.922 23.828 20.531 1 98.94 448 ALA A O 1
ATOM 3406 N N . HIS A 1 449 ? 16.391 22.422 22.047 1 98.75 449 HIS A N 1
ATOM 3407 C CA . HIS A 1 449 ? 17.312 22.797 23.094 1 98.75 449 HIS A CA 1
ATOM 3408 C C . HIS A 1 449 ? 17.641 21.625 24 1 98.75 449 HIS A C 1
ATOM 3410 O O . HIS A 1 449 ? 16.734 20.906 24.438 1 98.75 449 HIS A O 1
ATOM 3416 N N . ASP A 1 450 ? 18.938 21.344 24.281 1 98.5 450 ASP A N 1
ATOM 3417 C CA . ASP A 1 450 ? 19.391 20.266 25.141 1 98.5 450 ASP A CA 1
ATOM 3418 C C . ASP A 1 450 ? 18.906 18.906 24.625 1 98.5 450 ASP A C 1
ATOM 3420 O O . ASP A 1 450 ? 18.391 18.094 25.406 1 98.5 450 ASP A O 1
ATOM 3424 N N . GLN A 1 451 ? 18.875 18.734 23.344 1 98.62 451 GLN A N 1
ATOM 3425 C CA . GLN A 1 451 ? 18.531 17.5 22.625 1 98.62 451 GLN A CA 1
ATOM 3426 C C . GLN A 1 451 ? 17.094 17.062 22.922 1 98.62 451 GLN A C 1
ATOM 3428 O O . GLN A 1 451 ? 16.844 15.891 23.172 1 98.62 451 GLN A O 1
ATOM 3433 N N . ALA A 1 452 ? 16.25 18.047 22.969 1 98.88 452 ALA A N 1
ATOM 3434 C CA . ALA A 1 452 ? 14.805 17.875 23.094 1 98.88 452 ALA A CA 1
ATOM 3435 C C . ALA A 1 452 ? 14.07 18.938 22.266 1 98.88 452 ALA A C 1
ATOM 3437 O O . ALA A 1 452 ? 14.531 20.062 22.141 1 98.88 452 ALA A O 1
ATOM 3438 N N . THR A 1 453 ? 13.016 18.562 21.734 1 98.88 453 THR A N 1
ATOM 3439 C CA . THR A 1 453 ? 12.195 19.547 21.031 1 98.88 453 THR A CA 1
ATOM 3440 C C . THR A 1 453 ? 11.586 20.531 22.031 1 98.88 453 THR A C 1
ATOM 3442 O O . THR A 1 453 ? 11.219 20.156 23.141 1 98.88 453 THR A O 1
ATOM 3445 N N . VAL A 1 454 ? 11.445 21.812 21.594 1 98.69 454 VAL A N 1
ATOM 3446 C CA . VAL A 1 454 ? 10.812 22.797 22.453 1 98.69 454 VAL A CA 1
ATOM 3447 C C . VAL A 1 454 ? 9.672 23.484 21.703 1 98.69 454 VAL A C 1
ATOM 3449 O O . VAL A 1 454 ? 8.836 24.156 22.312 1 98.69 454 VAL A O 1
ATOM 3452 N N . GLY A 1 455 ? 9.594 23.375 20.406 1 98.31 455 GLY A N 1
ATOM 3453 C CA . GLY A 1 455 ? 8.547 23.891 19.531 1 98.31 455 GLY A CA 1
ATOM 3454 C C . GLY A 1 455 ? 8.555 23.266 18.156 1 98.31 455 GLY A C 1
ATOM 3455 O O . GLY A 1 455 ? 9.602 23.203 17.5 1 98.31 455 GLY A O 1
ATOM 3456 N N . ILE A 1 456 ? 7.434 22.797 17.719 1 98.5 456 ILE A N 1
ATOM 3457 C CA . ILE A 1 456 ? 7.348 22.125 16.422 1 98.5 456 ILE A CA 1
ATOM 3458 C C . ILE A 1 456 ? 6.246 22.75 15.578 1 98.5 456 ILE A C 1
ATOM 3460 O O . ILE A 1 456 ? 5.094 22.844 16.016 1 98.5 456 ILE A O 1
ATOM 3464 N N . GLY A 1 457 ? 6.574 23.344 14.453 1 98.12 457 GLY A N 1
ATOM 3465 C CA . GLY A 1 457 ? 5.633 23.734 13.422 1 98.12 457 GLY A CA 1
ATOM 3466 C C . GLY A 1 457 ? 5.48 22.703 12.32 1 98.12 457 GLY A C 1
ATOM 3467 O O . GLY A 1 457 ? 6.434 22.422 11.594 1 98.12 457 GLY A O 1
ATOM 3468 N N . MET A 1 458 ? 4.234 22.172 12.188 1 97.19 458 MET A N 1
ATOM 3469 C CA . MET A 1 458 ? 4.074 20.984 11.359 1 97.19 458 MET A CA 1
ATOM 3470 C C . MET A 1 458 ? 2.979 21.188 10.32 1 97.19 458 MET A C 1
ATOM 3472 O O . MET A 1 458 ? 1.979 21.859 10.594 1 97.19 458 MET A O 1
ATOM 3476 N N . GLY A 1 459 ? 3.111 20.609 9.117 1 94.88 459 GLY A N 1
ATOM 3477 C CA . GLY A 1 459 ? 2.086 20.281 8.141 1 94.88 459 GLY A CA 1
ATOM 3478 C C . GLY A 1 459 ? 1.421 21.5 7.535 1 94.88 459 GLY A C 1
ATOM 3479 O O . GLY A 1 459 ? 0.211 21.5 7.301 1 94.88 459 GLY A O 1
ATOM 3480 N N . GLN A 1 460 ? 2.141 22.562 7.281 1 94.81 460 GLN A N 1
ATOM 3481 C CA . GLN A 1 460 ? 1.519 23.75 6.707 1 94.81 460 GLN A CA 1
ATOM 3482 C C . GLN A 1 460 ? 1.787 23.844 5.207 1 94.81 460 GLN A C 1
ATOM 3484 O O . GLN A 1 460 ? 2.73 23.234 4.703 1 94.81 460 GLN A O 1
ATOM 3489 N N . VAL A 1 461 ? 0.942 24.578 4.473 1 94.19 461 VAL A N 1
ATOM 3490 C CA . VAL A 1 461 ? 1.046 24.703 3.021 1 94.19 461 VAL A CA 1
ATOM 3491 C C . VAL A 1 461 ? 2.076 25.766 2.666 1 94.19 461 VAL A C 1
ATOM 3493 O O . VAL A 1 461 ? 2.453 25.906 1.5 1 94.19 461 VAL A O 1
ATOM 3496 N N . ASN A 1 462 ? 2.564 26.516 3.652 1 93.62 462 ASN A N 1
ATOM 3497 C CA . ASN A 1 462 ? 3.705 27.406 3.479 1 93.62 462 ASN A CA 1
ATOM 3498 C C . ASN A 1 462 ? 4.645 27.359 4.68 1 93.62 462 ASN A C 1
ATOM 3500 O O . ASN A 1 462 ? 4.215 27.078 5.801 1 93.62 462 ASN A O 1
ATOM 3504 N N . ARG A 1 463 ? 5.887 27.641 4.449 1 95.81 463 ARG A N 1
ATOM 3505 C CA . ARG A 1 463 ? 6.918 27.406 5.461 1 95.81 463 ARG A CA 1
ATOM 3506 C C . ARG A 1 463 ? 6.879 28.5 6.535 1 95.81 463 ARG A C 1
ATOM 3508 O O . ARG A 1 463 ? 7.184 28.234 7.699 1 95.81 463 ARG A O 1
ATOM 3515 N N . VAL A 1 464 ? 6.512 29.734 6.203 1 96.25 464 VAL A N 1
ATOM 3516 C CA . VAL A 1 464 ? 6.496 30.828 7.164 1 96.25 464 VAL A CA 1
ATOM 3517 C C . VAL A 1 464 ? 5.473 30.531 8.258 1 96.25 464 VAL A C 1
ATOM 3519 O O . VAL A 1 464 ? 5.707 30.844 9.43 1 96.25 464 VAL A O 1
ATOM 3522 N N . ASP A 1 465 ? 4.309 29.906 7.879 1 95.25 465 ASP A N 1
ATOM 3523 C CA . ASP A 1 465 ? 3.32 29.516 8.875 1 95.25 465 ASP A CA 1
ATOM 3524 C C . ASP A 1 465 ? 3.904 28.5 9.859 1 95.25 465 ASP A C 1
ATOM 3526 O O . ASP A 1 465 ? 3.621 28.547 11.055 1 95.25 465 ASP A O 1
ATOM 3530 N N . SER A 1 466 ? 4.699 27.594 9.367 1 97.56 466 SER A N 1
ATOM 3531 C CA . SER A 1 466 ? 5.344 26.625 10.234 1 97.56 466 SER A CA 1
ATOM 3532 C C . SER A 1 466 ? 6.34 27.281 11.18 1 97.56 466 SER A C 1
ATOM 3534 O O . SER A 1 466 ? 6.5 26.844 12.32 1 97.56 466 SER A O 1
ATOM 3536 N N . CYS A 1 467 ? 7.027 28.344 10.703 1 98.5 467 CYS A N 1
ATOM 3537 C CA . CYS A 1 467 ? 7.934 29.094 11.562 1 98.5 467 CYS A CA 1
ATOM 3538 C C . CYS A 1 467 ? 7.176 29.75 12.711 1 98.5 467 CYS A C 1
ATOM 3540 O O . CYS A 1 467 ? 7.566 29.625 13.867 1 98.5 467 CYS A O 1
ATOM 3542 N N . HIS A 1 468 ? 6.086 30.406 12.344 1 97.25 468 HIS A N 1
ATOM 3543 C CA . HIS A 1 468 ? 5.27 31.047 13.367 1 97.25 468 HIS A CA 1
ATOM 3544 C C . HIS A 1 468 ? 4.758 30.031 14.383 1 97.25 468 HIS A C 1
ATOM 3546 O O . HIS A 1 468 ? 4.809 30.281 15.586 1 97.25 468 HIS A O 1
ATOM 3552 N N . LEU A 1 469 ? 4.32 28.922 13.891 1 97.06 469 LEU A N 1
ATOM 3553 C CA . LEU A 1 469 ? 3.771 27.891 14.75 1 97.06 469 LEU A CA 1
ATOM 3554 C C . LEU A 1 469 ? 4.836 27.344 15.703 1 97.06 469 LEU A C 1
ATOM 3556 O O . LEU A 1 469 ? 4.574 27.156 16.891 1 97.06 469 LEU A O 1
ATOM 3560 N N . ALA A 1 470 ? 6.012 27.062 15.188 1 98.25 470 ALA A N 1
ATOM 3561 C CA . ALA A 1 470 ? 7.098 26.531 16.016 1 98.25 470 ALA A CA 1
ATOM 3562 C C . ALA A 1 470 ? 7.441 27.484 17.156 1 98.25 470 ALA A C 1
ATOM 3564 O O . ALA A 1 470 ? 7.566 27.062 18.297 1 98.25 470 ALA A O 1
ATOM 3565 N N . VAL A 1 471 ? 7.57 28.781 16.812 1 98.25 471 VAL A N 1
ATOM 3566 C CA . VAL A 1 471 ? 7.941 29.797 17.797 1 98.25 471 VAL A CA 1
ATOM 3567 C C . VAL A 1 471 ? 6.816 29.969 18.812 1 98.25 471 VAL A C 1
ATOM 3569 O O . VAL A 1 471 ? 7.062 30.016 20.016 1 98.25 471 VAL A O 1
ATOM 3572 N N . GLU A 1 472 ? 5.594 30.016 18.312 1 96 472 GLU A N 1
ATOM 3573 C CA . GLU A 1 472 ? 4.445 30.172 19.203 1 96 472 GLU A CA 1
ATOM 3574 C C . GLU A 1 472 ? 4.348 29 20.188 1 96 472 GLU A C 1
ATOM 3576 O O . GLU A 1 472 ? 4.164 29.219 21.391 1 96 472 GLU A O 1
ATOM 3581 N N . ARG A 1 473 ? 4.523 27.875 19.719 1 95.5 473 ARG A N 1
ATOM 3582 C CA . ARG A 1 473 ? 4.41 26.688 20.562 1 95.5 473 ARG A CA 1
ATOM 3583 C C . ARG A 1 473 ? 5.555 26.609 21.562 1 95.5 473 ARG A C 1
ATOM 3585 O O . ARG A 1 473 ? 5.359 26.188 22.703 1 95.5 473 ARG A O 1
ATOM 3592 N N . ALA A 1 474 ? 6.719 27.016 21.172 1 97.75 474 ALA A N 1
ATOM 3593 C CA . ALA A 1 474 ? 7.855 27.062 22.094 1 97.75 474 ALA A CA 1
ATOM 3594 C C . ALA A 1 474 ? 7.566 28.016 23.266 1 97.75 474 ALA A C 1
ATOM 3596 O O . ALA A 1 474 ? 7.953 27.734 24.391 1 97.75 474 ALA A O 1
ATOM 3597 N N . ASN A 1 475 ? 6.812 29.062 22.984 1 97.25 475 ASN A N 1
ATOM 3598 C CA . ASN A 1 475 ? 6.746 30.141 23.953 1 97.25 475 ASN A CA 1
ATOM 3599 C C . ASN A 1 475 ? 5.406 30.172 24.688 1 97.25 475 ASN A C 1
ATOM 3601 O O . ASN A 1 475 ? 5.207 30.953 25.609 1 97.25 475 ASN A O 1
ATOM 3605 N N . THR A 1 476 ? 4.469 29.234 24.359 1 92.62 476 THR A N 1
ATOM 3606 C CA . THR A 1 476 ? 3.154 29.328 24.984 1 92.62 476 THR A CA 1
ATOM 3607 C C . THR A 1 476 ? 2.83 28.031 25.75 1 92.62 476 THR A C 1
ATOM 3609 O O . THR A 1 476 ? 1.908 28 26.562 1 92.62 476 THR A O 1
ATOM 3612 N N . LEU A 1 477 ? 3.568 26.984 25.594 1 90.5 477 LEU A N 1
ATOM 3613 C CA . LEU A 1 477 ? 3.164 25.688 26.109 1 90.5 477 LEU A CA 1
ATOM 3614 C C . LEU A 1 477 ? 3.957 25.328 27.359 1 90.5 477 LEU A C 1
ATOM 3616 O O . LEU A 1 477 ? 3.912 24.188 27.828 1 90.5 477 LEU A O 1
ATOM 3620 N N . ALA A 1 478 ? 4.805 26.156 27.891 1 88.5 478 ALA A N 1
ATOM 3621 C CA . ALA A 1 478 ? 5.586 25.938 29.094 1 88.5 478 ALA A CA 1
ATOM 3622 C C . ALA A 1 478 ? 5.418 27.109 30.078 1 88.5 478 ALA A C 1
ATOM 3624 O O . ALA A 1 478 ? 6.406 27.688 30.531 1 88.5 478 ALA A O 1
ATOM 3625 N N . ASP A 1 479 ? 4.23 27.438 30.5 1 87.25 479 ASP A N 1
ATOM 3626 C CA . ASP A 1 479 ? 3.85 28.438 31.484 1 87.25 479 ASP A CA 1
ATOM 3627 C C . ASP A 1 479 ? 4.496 29.797 31.172 1 87.25 479 ASP A C 1
ATOM 3629 O O . ASP A 1 479 ? 5.113 30.406 32.062 1 87.25 479 ASP A O 1
ATOM 3633 N N . GLY A 1 480 ? 4.586 30.141 29.891 1 84.81 480 GLY A N 1
ATOM 3634 C CA . GLY A 1 480 ? 5.027 31.469 29.453 1 84.81 480 GLY A CA 1
ATOM 3635 C C . GLY A 1 480 ? 6.539 31.578 29.359 1 84.81 480 GLY A C 1
ATOM 3636 O O . GLY A 1 480 ? 7.062 32.656 29.062 1 84.81 480 GLY A O 1
ATOM 3637 N N . ALA A 1 481 ? 7.188 30.484 29.578 1 92.69 481 ALA A N 1
ATOM 3638 C CA . ALA A 1 481 ? 8.641 30.5 29.422 1 92.69 481 ALA A CA 1
ATOM 3639 C C . ALA A 1 481 ? 9.031 30.75 27.969 1 92.69 481 ALA A C 1
ATOM 3641 O O . ALA A 1 481 ? 8.398 30.234 27.062 1 92.69 481 ALA A O 1
ATOM 3642 N N . ASP A 1 482 ? 10.039 31.594 27.812 1 96.69 482 ASP A N 1
ATOM 3643 C CA . ASP A 1 482 ? 10.617 31.828 26.5 1 96.69 482 ASP A CA 1
ATOM 3644 C C . ASP A 1 482 ? 11.617 30.734 26.141 1 96.69 482 ASP A C 1
ATOM 3646 O O . ASP A 1 482 ? 12.797 30.828 26.469 1 96.69 482 ASP A O 1
ATOM 3650 N N . ARG A 1 483 ? 11.148 29.766 25.328 1 97.94 483 ARG A N 1
ATOM 3651 C CA . ARG A 1 483 ? 12 28.625 25.016 1 97.94 483 ARG A CA 1
ATOM 3652 C C . ARG A 1 483 ? 12.602 28.766 23.625 1 97.94 483 ARG A C 1
ATOM 3654 O O . ARG A 1 483 ? 13.5 28.016 23.234 1 97.94 483 ARG A O 1
ATOM 3661 N N . ALA A 1 484 ? 12.133 29.734 22.859 1 98.44 484 ALA A N 1
ATOM 3662 C CA . ALA A 1 484 ? 12.688 29.969 21.531 1 98.44 484 ALA A CA 1
ATOM 3663 C C . ALA A 1 484 ? 14.07 30.609 21.609 1 98.44 484 ALA A C 1
ATOM 3665 O O . ALA A 1 484 ? 14.969 30.266 20.844 1 98.44 484 ALA A O 1
ATOM 3666 N N . THR A 1 485 ? 14.172 31.578 22.594 1 98.38 485 THR A N 1
ATOM 3667 C CA . THR A 1 485 ? 15.453 32.281 22.75 1 98.38 485 THR A CA 1
ATOM 3668 C C . THR A 1 485 ? 16.562 31.281 23.125 1 98.38 485 THR A C 1
ATOM 3670 O O . THR A 1 485 ? 16.453 30.562 24.109 1 98.38 485 THR A O 1
ATOM 3673 N N . GLY A 1 486 ? 17.562 31.25 22.297 1 98.31 486 GLY A N 1
ATOM 3674 C CA . GLY A 1 486 ? 18.703 30.391 22.578 1 98.31 486 GLY A CA 1
ATOM 3675 C C . GLY A 1 486 ? 18.562 29 21.984 1 98.31 486 GLY A C 1
ATOM 3676 O O . GLY A 1 486 ? 19.531 28.234 21.953 1 98.31 486 GLY A O 1
ATOM 3677 N N . ALA A 1 487 ? 17.391 28.594 21.469 1 98.88 487 ALA A N 1
ATOM 3678 C CA . ALA A 1 487 ? 17.188 27.297 20.828 1 98.88 487 ALA A CA 1
ATOM 3679 C C . ALA A 1 487 ? 17.812 27.281 19.438 1 98.88 487 ALA A C 1
ATOM 3681 O O . ALA A 1 487 ? 18.219 28.312 18.922 1 98.88 487 ALA A O 1
ATOM 3682 N N . VAL A 1 488 ? 18 26.109 18.906 1 98.94 488 VAL A N 1
ATOM 3683 C CA . VAL A 1 488 ? 18.359 25.953 17.5 1 98.94 488 VAL A CA 1
ATOM 3684 C C . VAL A 1 488 ? 17.125 25.578 16.688 1 98.94 488 VAL A C 1
ATOM 3686 O O . VAL A 1 488 ? 16.109 25.188 17.25 1 98.94 488 VAL A O 1
ATOM 3689 N N . ALA A 1 489 ? 17.188 25.719 15.336 1 98.94 489 ALA A N 1
ATOM 3690 C CA . ALA A 1 489 ? 16.062 25.391 14.477 1 98.94 489 ALA A CA 1
ATOM 3691 C C . ALA A 1 489 ? 16.5 24.547 13.289 1 98.94 489 ALA A C 1
ATOM 3693 O O . ALA A 1 489 ? 17.609 24.703 12.781 1 98.94 489 ALA A O 1
ATOM 3694 N N . ALA A 1 490 ? 15.695 23.641 12.898 1 98.94 490 ALA A N 1
ATOM 3695 C CA . ALA A 1 490 ? 15.844 22.891 11.656 1 98.94 490 ALA A CA 1
ATOM 3696 C C . ALA A 1 490 ? 14.641 23.109 10.734 1 98.94 490 ALA A C 1
ATOM 3698 O O . ALA A 1 490 ? 13.5 23.156 11.203 1 98.94 490 ALA A O 1
ATOM 3699 N N . SER A 1 491 ? 14.898 23.25 9.484 1 98.88 491 SER A N 1
ATOM 3700 C CA . SER A 1 491 ? 13.875 23.281 8.445 1 98.88 491 SER A CA 1
ATOM 3701 C C . SER A 1 491 ? 14.016 22.094 7.504 1 98.88 491 SER A C 1
ATOM 3703 O O . SER A 1 491 ? 15.109 21.781 7.027 1 98.88 491 SER A O 1
ATOM 3705 N N . ASP A 1 492 ? 12.922 21.422 7.172 1 98.38 492 ASP A N 1
ATOM 3706 C CA . ASP A 1 492 ? 12.992 20.188 6.395 1 98.38 492 ASP A CA 1
ATOM 3707 C C . ASP A 1 492 ? 13.297 20.484 4.926 1 98.38 492 ASP A C 1
ATOM 3709 O O . ASP A 1 492 ? 13.656 19.578 4.172 1 98.38 492 ASP A O 1
ATOM 3713 N N . ALA A 1 493 ? 13.133 21.703 4.52 1 98.19 493 ALA A N 1
ATOM 3714 C CA . ALA A 1 493 ? 13.469 22.188 3.182 1 98.19 493 ALA A CA 1
ATOM 3715 C C . ALA A 1 493 ? 13.969 23.625 3.234 1 98.19 493 ALA A C 1
ATOM 3717 O O . ALA A 1 493 ? 14.008 24.234 4.305 1 98.19 493 ALA A O 1
ATOM 3718 N N . PHE A 1 494 ? 14.414 24.172 2.123 1 98.12 494 PHE A N 1
ATOM 3719 C CA . PHE A 1 494 ? 14.984 25.516 2.088 1 98.12 494 PHE A CA 1
ATOM 3720 C C . PHE A 1 494 ? 13.922 26.562 2.4 1 98.12 494 PHE A C 1
ATOM 3722 O O . PHE A 1 494 ? 12.734 26.328 2.207 1 98.12 494 PHE A O 1
ATOM 3729 N N . PHE A 1 495 ? 14.367 27.656 2.938 1 98.06 495 PHE A N 1
ATOM 3730 C CA . PHE A 1 495 ? 13.5 28.828 3.039 1 98.06 495 PHE A CA 1
ATOM 3731 C C . PHE A 1 495 ? 13.328 29.484 1.68 1 98.06 495 PHE A C 1
ATOM 3733 O O . PHE A 1 495 ? 14.297 29.938 1.073 1 98.06 495 PHE A O 1
ATOM 3740 N N . PRO A 1 496 ? 12.094 29.562 1.249 1 94.94 496 PRO A N 1
ATOM 3741 C CA . PRO A 1 496 ? 11.898 30.188 -0.063 1 94.94 496 PRO A CA 1
ATOM 3742 C C . PRO A 1 496 ? 12.227 31.672 -0.065 1 94.94 496 PRO A C 1
ATOM 3744 O O . PRO A 1 496 ? 12.664 32.219 -1.086 1 94.94 496 PRO A O 1
ATOM 3747 N N . PHE A 1 497 ? 11.93 32.344 1.086 1 95.12 497 PHE A N 1
ATOM 3748 C CA . PHE A 1 497 ? 12.211 33.75 1.327 1 95.12 497 PHE A CA 1
ATOM 3749 C C . PHE A 1 497 ? 12.82 33.969 2.711 1 95.12 497 PHE A C 1
ATOM 3751 O O . PHE A 1 497 ? 12.828 33.031 3.529 1 95.12 497 PHE A O 1
ATOM 3758 N N . ALA A 1 498 ? 13.258 35.156 2.893 1 97.25 498 ALA A N 1
ATOM 3759 C CA . ALA A 1 498 ? 13.922 35.438 4.164 1 97.25 498 ALA A CA 1
ATOM 3760 C C . ALA A 1 498 ? 12.914 35.5 5.305 1 97.25 498 ALA A C 1
ATOM 3762 O O . ALA A 1 498 ? 13.297 35.469 6.48 1 97.25 498 ALA A O 1
ATOM 3763 N N . ASP A 1 499 ? 11.664 35.625 4.977 1 96.38 499 ASP A N 1
ATOM 3764 C CA . ASP A 1 499 ? 10.625 35.906 5.973 1 96.38 499 ASP A CA 1
ATOM 3765 C C . ASP A 1 499 ? 10.578 34.781 7.016 1 96.38 499 ASP A C 1
ATOM 3767 O O . ASP A 1 499 ? 10.477 35.031 8.211 1 96.38 499 ASP A O 1
ATOM 3771 N N . GLY A 1 500 ? 10.617 33.5 6.574 1 97.38 500 GLY A N 1
ATOM 3772 C CA . GLY A 1 500 ? 10.609 32.406 7.516 1 97.38 500 GLY A CA 1
ATOM 3773 C C . GLY A 1 500 ? 11.781 32.406 8.477 1 97.38 500 GLY A C 1
ATOM 3774 O O . GLY A 1 500 ? 11.594 32.375 9.695 1 97.38 500 GLY A O 1
ATOM 3775 N N . ALA A 1 501 ? 12.977 32.562 7.922 1 98.5 501 ALA A N 1
ATOM 3776 C CA . ALA A 1 501 ? 14.18 32.625 8.75 1 98.5 501 ALA A CA 1
ATOM 3777 C C . ALA A 1 501 ? 14.117 33.812 9.703 1 98.5 501 ALA A C 1
ATOM 3779 O O . ALA A 1 501 ? 14.547 33.719 10.852 1 98.5 501 ALA A O 1
ATOM 3780 N N . GLN A 1 502 ? 13.562 34.938 9.211 1 98.62 502 GLN A N 1
ATOM 3781 C CA . GLN A 1 502 ? 13.477 36.125 10.031 1 98.62 502 GLN A CA 1
ATOM 3782 C C . GLN A 1 502 ? 12.586 35.906 11.25 1 98.62 502 GLN A C 1
ATOM 3784 O O . GLN A 1 502 ? 12.867 36.438 12.328 1 98.62 502 GLN A O 1
ATOM 3789 N N . VAL A 1 503 ? 11.469 35.156 11.055 1 98.62 503 VAL A N 1
ATOM 3790 C CA . VAL A 1 503 ? 10.594 34.812 12.172 1 98.62 503 VAL A CA 1
ATOM 3791 C C . VAL A 1 503 ? 11.406 34.094 13.258 1 98.62 503 VAL A C 1
ATOM 3793 O O . VAL A 1 503 ? 11.273 34.406 14.445 1 98.62 503 VAL A O 1
ATOM 3796 N N . LEU A 1 504 ? 12.281 33.188 12.938 1 98.88 504 LEU A N 1
ATOM 3797 C CA . LEU A 1 504 ? 13.102 32.438 13.875 1 98.88 504 LEU A CA 1
ATOM 3798 C C . LEU A 1 504 ? 14.156 33.312 14.516 1 98.88 504 LEU A C 1
ATOM 3800 O O . LEU A 1 504 ? 14.375 33.25 15.734 1 98.88 504 LEU A O 1
ATOM 3804 N N . ILE A 1 505 ? 14.805 34.219 13.703 1 98.75 505 ILE A N 1
ATOM 3805 C CA . ILE A 1 505 ? 15.828 35.156 14.164 1 98.75 505 ILE A CA 1
ATOM 3806 C C . ILE A 1 505 ? 15.234 36.094 15.203 1 98.75 505 ILE A C 1
ATOM 3808 O O . ILE A 1 505 ? 15.797 36.281 16.281 1 98.75 505 ILE A O 1
ATOM 3812 N N . ASP A 1 506 ? 14.078 36.625 14.867 1 98.75 506 ASP A N 1
ATOM 3813 C CA . ASP A 1 506 ? 13.422 37.562 15.75 1 98.75 506 ASP A CA 1
ATOM 3814 C C . ASP A 1 506 ? 13.023 36.906 17.078 1 98.75 506 ASP A C 1
ATOM 3816 O O . ASP A 1 506 ? 12.945 37.594 18.109 1 98.75 506 ASP A O 1
ATOM 3820 N N . ALA A 1 507 ? 12.781 35.625 17.031 1 98.62 507 ALA A N 1
ATOM 3821 C CA . ALA A 1 507 ? 12.375 34.875 18.219 1 98.62 507 ALA A CA 1
ATOM 3822 C C . ALA A 1 507 ? 13.578 34.562 19.094 1 98.62 507 ALA A C 1
ATOM 3824 O O . ALA A 1 507 ? 13.422 34.031 20.203 1 98.62 507 ALA A O 1
ATOM 3825 N N . GLY A 1 508 ? 14.781 34.781 18.625 1 98.69 508 GLY A N 1
ATOM 3826 C CA . GLY A 1 508 ? 15.977 34.594 19.438 1 98.69 508 GLY A CA 1
ATOM 3827 C C . GLY A 1 508 ? 16.672 33.281 19.172 1 98.69 508 GLY A C 1
ATOM 3828 O O . GLY A 1 508 ? 17.547 32.875 19.938 1 98.69 508 GLY A O 1
ATOM 3829 N N . VAL A 1 509 ? 16.328 32.531 18.172 1 98.88 509 VAL A N 1
ATOM 3830 C CA . VAL A 1 509 ? 17.016 31.281 17.766 1 98.88 509 VAL A CA 1
ATOM 3831 C C . VAL A 1 509 ? 18.484 31.562 17.484 1 98.88 509 VAL A C 1
ATOM 3833 O O . VAL A 1 509 ? 18.812 32.531 16.781 1 98.88 509 VAL A O 1
ATOM 3836 N N . LYS A 1 510 ? 19.359 30.75 17.953 1 98.69 510 LYS A N 1
ATOM 3837 C CA . LYS A 1 510 ? 20.781 31.094 17.891 1 98.69 510 LYS A CA 1
ATOM 3838 C C . LYS A 1 510 ? 21.453 30.438 16.688 1 98.69 510 LYS A C 1
ATOM 3840 O O . LYS A 1 510 ? 22.531 30.859 16.266 1 98.69 510 LYS A O 1
ATOM 3845 N N . ALA A 1 511 ? 20.875 29.328 16.188 1 98.94 511 ALA A N 1
ATOM 3846 C CA . ALA A 1 511 ? 21.438 28.625 15.047 1 98.94 511 ALA A CA 1
ATOM 3847 C C . ALA A 1 511 ? 20.359 27.938 14.227 1 98.94 511 ALA A C 1
ATOM 3849 O O . ALA A 1 511 ? 19.344 27.484 14.773 1 98.94 511 ALA A O 1
ATOM 3850 N N . ILE A 1 512 ? 20.531 27.844 12.875 1 98.94 512 ILE A N 1
ATOM 3851 C CA . ILE A 1 512 ? 19.562 27.266 11.953 1 98.94 512 ILE A CA 1
ATOM 3852 C C . ILE A 1 512 ? 20.266 26.281 11.023 1 98.94 512 ILE A C 1
ATOM 3854 O O . ILE A 1 512 ? 21.359 26.562 10.516 1 98.94 512 ILE A O 1
ATOM 3858 N N . VAL A 1 513 ? 19.734 25.094 10.852 1 98.94 513 VAL A N 1
ATOM 3859 C CA . VAL A 1 513 ? 20.203 24.141 9.844 1 98.94 513 VAL A CA 1
ATOM 3860 C C . VAL A 1 513 ? 19.094 23.906 8.82 1 98.94 513 VAL A C 1
ATOM 3862 O O . VAL A 1 513 ? 17.922 23.766 9.188 1 98.94 513 VAL A O 1
ATOM 3865 N N . GLN A 1 514 ? 19.344 23.953 7.559 1 98.81 514 GLN A N 1
ATOM 3866 C CA . GLN A 1 514 ? 18.406 23.766 6.453 1 98.81 514 GLN A CA 1
ATOM 3867 C C . GLN A 1 514 ? 19.141 23.266 5.203 1 98.81 514 GLN A C 1
ATOM 3869 O O . GLN A 1 514 ? 20.359 23.312 5.129 1 98.81 514 GLN A O 1
ATOM 3874 N N . PRO A 1 515 ? 18.469 22.812 4.211 1 98.44 515 PRO A N 1
ATOM 3875 C CA . PRO A 1 515 ? 19.109 22.219 3.037 1 98.44 515 PRO A CA 1
ATOM 3876 C C . PRO A 1 515 ? 19.766 23.266 2.143 1 98.44 515 PRO A C 1
ATOM 3878 O O . PRO A 1 515 ? 20.812 23 1.549 1 98.44 515 PRO A O 1
ATOM 3881 N N . GLY A 1 516 ? 19.172 24.438 1.994 1 97.94 516 GLY A N 1
ATOM 3882 C CA . GLY A 1 516 ? 19.531 25.328 0.913 1 97.94 516 GLY A CA 1
ATOM 3883 C C . GLY A 1 516 ? 19 24.891 -0.438 1 97.94 516 GLY A C 1
ATOM 3884 O O . GLY A 1 516 ? 18.344 23.859 -0.539 1 97.94 516 GLY A O 1
ATOM 3885 N N . GLY A 1 517 ? 19.219 25.75 -1.469 1 95.5 517 GLY A N 1
ATOM 3886 C CA . GLY A 1 517 ? 18.812 25.406 -2.82 1 95.5 517 GLY A CA 1
ATOM 3887 C C . GLY A 1 517 ? 17.766 26.328 -3.393 1 95.5 517 GLY A C 1
ATOM 3888 O O . GLY A 1 517 ? 17.344 26.172 -4.539 1 95.5 517 GLY A O 1
ATOM 3889 N N . SER A 1 518 ? 17.328 27.234 -2.619 1 95.31 518 SER A N 1
ATOM 3890 C CA . SER A 1 518 ? 16.406 28.25 -3.131 1 95.31 518 SER A CA 1
ATOM 3891 C C . SER A 1 518 ? 17.125 29.25 -4.039 1 95.31 518 SER A C 1
ATOM 3893 O O . SER A 1 518 ? 18.297 29.562 -3.811 1 95.31 518 SER A O 1
ATOM 3895 N N . ILE A 1 519 ? 16.422 29.75 -4.992 1 94.19 519 ILE A N 1
ATOM 3896 C CA . ILE A 1 519 ? 16.969 30.797 -5.832 1 94.19 519 ILE A CA 1
ATOM 3897 C C . ILE A 1 519 ? 17.188 32.062 -5 1 94.19 519 ILE A C 1
ATOM 3899 O O . ILE A 1 519 ? 17.938 32.938 -5.395 1 94.19 519 ILE A O 1
ATOM 3903 N N . ARG A 1 520 ? 16.562 32.094 -3.805 1 96.06 520 ARG A N 1
ATOM 3904 C CA . ARG A 1 520 ? 16.688 33.281 -2.932 1 96.06 520 ARG A CA 1
ATOM 3905 C C . ARG A 1 520 ? 17.484 32.938 -1.681 1 96.06 520 ARG A C 1
ATOM 3907 O O . ARG A 1 520 ? 17.312 33.562 -0.637 1 96.06 520 ARG A O 1
ATOM 3914 N N . ASP A 1 521 ? 18.312 31.969 -1.745 1 97.88 521 ASP A N 1
ATOM 3915 C CA . ASP A 1 521 ? 19.109 31.562 -0.599 1 97.88 521 ASP A CA 1
ATOM 3916 C C . ASP A 1 521 ? 19.938 32.719 -0.054 1 97.88 521 ASP A C 1
ATOM 3918 O O . ASP A 1 521 ? 20.094 32.875 1.16 1 97.88 521 ASP A O 1
ATOM 3922 N N . GLU A 1 522 ? 20.406 33.531 -0.956 1 98.12 522 GLU A N 1
ATOM 3923 C CA . GLU A 1 522 ? 21.297 34.625 -0.56 1 98.12 522 GLU A CA 1
ATOM 3924 C C . GLU A 1 522 ? 20.594 35.594 0.389 1 98.12 522 GLU A C 1
ATOM 3926 O O . GLU A 1 522 ? 21.219 36.094 1.333 1 98.12 522 GLU A O 1
ATOM 3931 N N . GLU A 1 523 ? 19.375 35.875 0.148 1 98.19 523 GLU A N 1
ATOM 3932 C CA . GLU A 1 523 ? 18.656 36.781 1.033 1 98.19 523 GLU A CA 1
ATOM 3933 C C . GLU A 1 523 ? 18.453 36.188 2.412 1 98.19 523 GLU A C 1
ATOM 3935 O O . GLU A 1 523 ? 18.469 36.875 3.424 1 98.19 523 GLU A O 1
ATOM 3940 N N . VAL A 1 524 ? 18.188 34.875 2.439 1 98.56 524 VAL A N 1
ATOM 3941 C CA . VAL A 1 524 ? 18.031 34.156 3.699 1 98.56 524 VAL A CA 1
ATOM 3942 C C . VAL A 1 524 ? 19.328 34.188 4.484 1 98.56 524 VAL A C 1
ATOM 3944 O O . VAL A 1 524 ? 19.344 34.469 5.684 1 98.56 524 VAL A O 1
ATOM 3947 N N . ILE A 1 525 ? 20.453 33.938 3.811 1 98.69 525 ILE A N 1
ATOM 3948 C CA . ILE A 1 525 ? 21.781 33.906 4.398 1 98.69 525 ILE A CA 1
ATOM 3949 C C . ILE A 1 525 ? 22.156 35.281 4.914 1 98.69 525 ILE A C 1
ATOM 3951 O O . ILE A 1 525 ? 22.688 35.438 6.016 1 98.69 525 ILE A O 1
ATOM 3955 N N . GLU A 1 526 ? 21.812 36.281 4.176 1 98.62 526 GLU A N 1
ATOM 3956 C CA . GLU A 1 526 ? 22.109 37.656 4.57 1 98.62 526 GLU A CA 1
ATOM 3957 C C . GLU A 1 526 ? 21.359 38.031 5.852 1 98.62 526 GLU A C 1
ATOM 3959 O O . GLU A 1 526 ? 21.906 38.719 6.707 1 98.62 526 GLU A O 1
ATOM 3964 N N . ALA A 1 527 ? 20.109 37.625 5.926 1 98.62 527 ALA A N 1
ATOM 3965 C CA . ALA A 1 527 ? 19.359 37.875 7.148 1 98.62 527 ALA A CA 1
ATOM 3966 C C . ALA A 1 527 ? 20.031 37.25 8.359 1 98.62 527 ALA A C 1
ATOM 3968 O O . ALA A 1 527 ? 20.125 37.875 9.422 1 98.62 527 ALA A O 1
ATOM 3969 N N . ALA A 1 528 ? 20.531 36.062 8.234 1 98.75 528 ALA A N 1
ATOM 3970 C CA . ALA A 1 528 ? 21.219 35.375 9.32 1 98.75 528 ALA A CA 1
ATOM 3971 C C . ALA A 1 528 ? 22.531 36.062 9.664 1 98.75 528 ALA A C 1
ATOM 3973 O O . ALA A 1 528 ? 22.859 36.219 10.844 1 98.75 528 ALA A O 1
ATOM 3974 N N . LYS A 1 529 ? 23.281 36.531 8.656 1 98.56 529 LYS A N 1
ATOM 3975 C CA . LYS A 1 529 ? 24.531 37.25 8.859 1 98.56 529 LYS A CA 1
ATOM 3976 C C . LYS A 1 529 ? 24.312 38.531 9.656 1 98.56 529 LYS A C 1
ATOM 3978 O O . LYS A 1 529 ? 25.016 38.781 10.625 1 98.56 529 LYS A O 1
ATOM 3983 N N . LYS A 1 530 ? 23.391 39.25 9.203 1 98.44 530 LYS A N 1
ATOM 3984 C CA . LYS A 1 530 ? 23.078 40.5 9.844 1 98.44 530 LYS A CA 1
ATOM 3985 C C . LYS A 1 530 ? 22.75 40.312 11.32 1 98.44 530 LYS A C 1
ATOM 3987 O O . LYS A 1 530 ? 23.094 41.156 12.164 1 98.44 530 LYS A O 1
ATOM 3992 N N . ALA A 1 531 ? 22.047 39.25 11.609 1 98.5 531 ALA A N 1
ATOM 3993 C CA . ALA A 1 531 ? 21.594 39 12.969 1 98.5 531 ALA A CA 1
ATOM 3994 C C . ALA A 1 531 ? 22.672 38.281 13.789 1 98.5 531 ALA A C 1
ATOM 3996 O O . ALA A 1 531 ? 22.547 38.156 15.008 1 98.5 531 ALA A O 1
ATOM 3997 N N . GLY A 1 532 ? 23.75 37.781 13.109 1 98.25 532 GLY A N 1
ATOM 3998 C CA . GLY A 1 532 ? 24.781 37 13.781 1 98.25 532 GLY A CA 1
ATOM 3999 C C . GLY A 1 532 ? 24.344 35.594 14.148 1 98.25 532 GLY A C 1
ATOM 4000 O O . GLY A 1 532 ? 24.875 35 15.094 1 98.25 532 GLY A O 1
ATOM 4001 N N . VAL A 1 533 ? 23.359 35.094 13.531 1 98.69 533 VAL A N 1
ATOM 4002 C CA . VAL A 1 533 ? 22.844 33.719 13.758 1 98.69 533 VAL A CA 1
ATOM 4003 C C . VAL A 1 533 ? 23.641 32.719 12.945 1 98.69 533 VAL A C 1
ATOM 4005 O O . VAL A 1 533 ? 23.906 32.938 11.758 1 98.69 533 VAL A O 1
ATOM 4008 N N . THR A 1 534 ? 24.062 31.641 13.531 1 98.81 534 THR A N 1
ATOM 4009 C CA . THR A 1 534 ? 24.734 30.562 12.836 1 98.81 534 THR A CA 1
ATOM 4010 C C . THR A 1 534 ? 23.797 29.844 11.883 1 98.81 534 THR A C 1
ATOM 4012 O O . THR A 1 534 ? 22.672 29.5 12.258 1 98.81 534 THR A O 1
ATOM 4015 N N . MET A 1 535 ? 24.219 29.625 10.602 1 98.88 535 MET A N 1
ATOM 4016 C CA . MET A 1 535 ? 23.359 28.891 9.672 1 98.88 535 MET A CA 1
ATOM 4017 C C . MET A 1 535 ? 24.188 27.875 8.891 1 98.88 535 MET A C 1
ATOM 4019 O O . MET A 1 535 ? 25.234 28.203 8.336 1 98.88 535 MET A O 1
ATOM 4023 N N . TYR A 1 536 ? 23.734 26.656 8.898 1 98.88 536 TYR A N 1
ATOM 4024 C CA . TYR A 1 536 ? 24.328 25.578 8.109 1 98.88 536 TYR A CA 1
ATOM 4025 C C . TYR A 1 536 ? 23.406 25.156 6.984 1 98.88 536 TYR A C 1
ATOM 4027 O O . TYR A 1 536 ? 22.188 25.078 7.168 1 98.88 536 TYR A O 1
ATOM 4035 N N . LEU A 1 537 ? 23.969 24.828 5.82 1 98.81 537 LEU A N 1
ATOM 4036 C CA . LEU A 1 537 ? 23.266 24.172 4.719 1 98.81 537 LEU A CA 1
ATOM 4037 C C . LEU A 1 537 ? 23.656 22.703 4.617 1 98.81 537 LEU A C 1
ATOM 4039 O O . LEU A 1 537 ? 24.844 22.375 4.59 1 98.81 537 LEU A O 1
ATOM 4043 N N . THR A 1 538 ? 22.672 21.844 4.562 1 98.56 538 THR A N 1
ATOM 4044 C CA . THR A 1 538 ? 22.938 20.406 4.562 1 98.56 538 THR A CA 1
ATOM 4045 C C . THR A 1 538 ? 23.031 19.875 3.133 1 98.56 538 THR A C 1
ATOM 4047 O O . THR A 1 538 ? 23.641 18.844 2.887 1 98.56 538 THR A O 1
ATOM 4050 N N . GLY A 1 539 ? 22.219 20.516 2.234 1 97.94 539 GLY A N 1
ATOM 4051 C CA . GLY A 1 539 ? 22.094 20.016 0.872 1 97.94 539 GLY A CA 1
ATOM 4052 C C . GLY A 1 539 ? 21.109 18.875 0.735 1 97.94 539 GLY A C 1
ATOM 4053 O O . GLY A 1 539 ? 20.844 18.406 -0.374 1 97.94 539 GLY A O 1
ATOM 4054 N N . THR A 1 540 ? 20.547 18.438 1.827 1 97.38 540 THR A N 1
ATOM 4055 C CA . THR A 1 540 ? 19.594 17.328 1.858 1 97.38 540 THR A CA 1
ATOM 4056 C C . THR A 1 540 ? 18.266 17.781 2.451 1 97.38 540 THR A C 1
ATOM 4058 O O . THR A 1 540 ? 18.234 18.5 3.453 1 97.38 540 THR A O 1
ATOM 4061 N N . ARG A 1 541 ? 17.219 17.391 1.772 1 96.75 541 ARG A N 1
ATOM 4062 C CA . ARG A 1 541 ? 15.875 17.703 2.219 1 96.75 541 ARG A CA 1
ATOM 4063 C C . ARG A 1 541 ? 15.188 16.484 2.814 1 96.75 541 ARG A C 1
ATOM 4065 O O . ARG A 1 541 ? 15.445 15.359 2.395 1 96.75 541 ARG A O 1
ATOM 4072 N N . HIS A 1 542 ? 14.305 16.656 3.795 1 97.81 542 HIS A N 1
ATOM 4073 C CA . HIS A 1 542 ? 13.453 15.609 4.34 1 97.81 542 HIS A CA 1
ATOM 4074 C C . HIS A 1 542 ? 11.984 16.031 4.34 1 97.81 542 HIS A C 1
ATOM 4076 O O . HIS A 1 542 ? 11.367 16.141 5.398 1 97.81 542 HIS A O 1
ATOM 4082 N N . PHE A 1 543 ? 11.438 16.141 3.113 1 96.44 543 PHE A N 1
ATOM 4083 C CA . PHE A 1 543 ? 10 16.312 2.982 1 96.44 543 PHE A CA 1
ATOM 4084 C C . PHE A 1 543 ? 9.258 15.07 3.455 1 96.44 543 PHE A C 1
ATOM 4086 O O . PHE A 1 543 ? 9.68 13.945 3.188 1 96.44 543 PHE A O 1
ATOM 4093 N N . PHE A 1 544 ? 8.227 15.359 4.148 1 96.25 544 PHE A N 1
ATOM 4094 C CA . PHE A 1 544 ? 7.367 14.273 4.621 1 96.25 544 PHE A CA 1
ATOM 4095 C C . PHE A 1 544 ? 5.898 14.625 4.438 1 96.25 544 PHE A C 1
ATOM 4097 O O . PHE A 1 544 ? 5.301 15.289 5.293 1 96.25 544 PHE A O 1
ATOM 4104 N N . HIS A 1 545 ? 5.309 14.094 3.35 1 91.69 545 HIS A N 1
ATOM 4105 C CA . HIS A 1 545 ? 3.924 14.406 3.021 1 91.69 545 HIS A CA 1
ATOM 4106 C C . HIS A 1 545 ? 2.992 13.258 3.396 1 91.69 545 HIS A C 1
ATOM 4108 O O . HIS A 1 545 ? 3.305 12.094 3.145 1 91.69 545 HIS A O 1
ATOM 4114 N N . MET B 1 1 ? 36.656 -20.594 -10.734 1 42.81 1 MET B N 1
ATOM 4115 C CA . MET B 1 1 ? 35.219 -20.547 -10.445 1 42.81 1 MET B CA 1
ATOM 4116 C C . MET B 1 1 ? 34.469 -21.609 -11.234 1 42.81 1 MET B C 1
ATOM 4118 O O . MET B 1 1 ? 34.656 -21.766 -12.438 1 42.81 1 MET B O 1
ATOM 4122 N N . THR B 1 2 ? 34.031 -22.672 -10.555 1 63.5 2 THR B N 1
ATOM 4123 C CA . THR B 1 2 ? 33.469 -23.812 -11.242 1 63.5 2 THR B CA 1
ATOM 4124 C C . THR B 1 2 ? 32.438 -23.359 -12.289 1 63.5 2 THR B C 1
ATOM 4126 O O . THR B 1 2 ? 31.609 -22.484 -12.008 1 63.5 2 THR B O 1
ATOM 4129 N N . ASN B 1 3 ? 32.781 -23.625 -13.531 1 80.75 3 ASN B N 1
ATOM 4130 C CA . ASN B 1 3 ? 31.875 -23.297 -14.648 1 80.75 3 ASN B CA 1
ATOM 4131 C C . ASN B 1 3 ? 30.5 -23.922 -14.469 1 80.75 3 ASN B C 1
ATOM 4133 O O . ASN B 1 3 ? 30.375 -25.141 -14.469 1 80.75 3 ASN B O 1
ATOM 4137 N N . THR B 1 4 ? 29.516 -23.172 -14.273 1 91.19 4 THR B N 1
ATOM 4138 C CA . THR B 1 4 ? 28.172 -23.656 -13.992 1 91.19 4 THR B CA 1
ATOM 4139 C C . THR B 1 4 ? 27.281 -23.516 -15.219 1 91.19 4 THR B C 1
ATOM 4141 O O . THR B 1 4 ? 26.062 -23.734 -15.141 1 91.19 4 THR B O 1
ATOM 4144 N N . ASN B 1 5 ? 27.875 -23.172 -16.328 1 95.44 5 ASN B N 1
ATOM 4145 C CA . ASN B 1 5 ? 27.094 -22.969 -17.547 1 95.44 5 ASN B CA 1
ATOM 4146 C C . ASN B 1 5 ? 26.531 -24.297 -18.062 1 95.44 5 ASN B C 1
ATOM 4148 O O . ASN B 1 5 ? 27.219 -25.312 -18.047 1 95.44 5 ASN B O 1
ATOM 4152 N N . ARG B 1 6 ? 25.359 -24.203 -18.578 1 96.06 6 ARG B N 1
ATOM 4153 C CA . ARG B 1 6 ? 24.703 -25.359 -19.203 1 96.06 6 ARG B CA 1
ATOM 4154 C C . ARG B 1 6 ? 24.219 -25.016 -20.609 1 96.06 6 ARG B C 1
ATOM 4156 O O . ARG B 1 6 ? 23.312 -24.188 -20.781 1 96.06 6 ARG B O 1
ATOM 4163 N N . PRO B 1 7 ? 24.812 -25.641 -21.594 1 96.25 7 PRO B N 1
ATOM 4164 C CA . PRO B 1 7 ? 24.375 -25.359 -22.953 1 96.25 7 PRO B CA 1
ATOM 4165 C C . PRO B 1 7 ? 22.922 -25.734 -23.203 1 96.25 7 PRO B C 1
ATOM 4167 O O . PRO B 1 7 ? 22.375 -26.609 -22.531 1 96.25 7 PRO B O 1
ATOM 4170 N N . ILE B 1 8 ? 22.375 -25.156 -24.203 1 97.88 8 ILE B N 1
ATOM 4171 C CA . ILE B 1 8 ? 20.969 -25.375 -24.547 1 97.88 8 ILE B CA 1
ATOM 4172 C C . ILE B 1 8 ? 20.859 -26.312 -25.75 1 97.88 8 ILE B C 1
ATOM 4174 O O . ILE B 1 8 ? 21.031 -25.875 -26.891 1 97.88 8 ILE B O 1
ATOM 4178 N N . ARG B 1 9 ? 20.562 -27.469 -25.484 1 97 9 ARG B N 1
ATOM 4179 C CA . ARG B 1 9 ? 20.484 -28.484 -26.531 1 97 9 ARG B CA 1
ATOM 4180 C C . ARG B 1 9 ? 19.031 -28.844 -26.828 1 97 9 ARG B C 1
ATOM 4182 O O . ARG B 1 9 ? 18.703 -29.219 -27.953 1 97 9 ARG B O 1
ATOM 4189 N N . ARG B 1 10 ? 18.188 -28.766 -25.906 1 98.19 10 ARG B N 1
ATOM 4190 C CA . ARG B 1 10 ? 16.781 -29.094 -26.031 1 98.19 10 ARG B CA 1
ATOM 4191 C C . ARG B 1 10 ? 15.906 -28.047 -25.359 1 98.19 10 ARG B C 1
ATOM 4193 O O . ARG B 1 10 ? 16.109 -27.719 -24.188 1 98.19 10 ARG B O 1
ATOM 4200 N N . ALA B 1 11 ? 14.961 -27.484 -26.094 1 98.69 11 ALA B N 1
ATOM 4201 C CA . ALA B 1 11 ? 14.109 -26.406 -25.594 1 98.69 11 ALA B CA 1
ATOM 4202 C C . ALA B 1 11 ? 12.633 -26.766 -25.719 1 98.69 11 ALA B C 1
ATOM 4204 O O . ALA B 1 11 ? 12.234 -27.438 -26.672 1 98.69 11 ALA B O 1
ATOM 4205 N N . LEU B 1 12 ? 11.844 -26.422 -24.719 1 98.69 12 LEU B N 1
ATOM 4206 C CA . LEU B 1 12 ? 10.383 -26.438 -24.781 1 98.69 12 LEU B CA 1
ATOM 4207 C C . LEU B 1 12 ? 9.836 -25.016 -24.969 1 98.69 12 LEU B C 1
ATOM 4209 O O . LEU B 1 12 ? 10.086 -24.141 -24.141 1 98.69 12 LEU B O 1
ATOM 4213 N N . VAL B 1 13 ? 9.117 -24.766 -26.078 1 98.38 13 VAL B N 1
ATOM 4214 C CA . VAL B 1 13 ? 8.617 -23.422 -26.375 1 98.38 13 VAL B CA 1
ATOM 4215 C C . VAL B 1 13 ? 7.098 -23.453 -26.516 1 98.38 13 VAL B C 1
ATOM 4217 O O . VAL B 1 13 ? 6.559 -24.172 -27.359 1 98.38 13 VAL B O 1
ATOM 4220 N N . SER B 1 14 ? 6.395 -22.781 -25.703 1 97.06 14 SER B N 1
ATOM 4221 C CA . SER B 1 14 ? 4.941 -22.641 -25.719 1 97.06 14 SER B CA 1
ATOM 4222 C C . SER B 1 14 ? 4.512 -21.234 -25.359 1 97.06 14 SER B C 1
ATOM 4224 O O . SER B 1 14 ? 4.348 -20.906 -24.172 1 97.06 14 SER B O 1
ATOM 4226 N N . VAL B 1 15 ? 4.242 -20.375 -26.359 1 96.75 15 VAL B N 1
ATOM 4227 C CA . VAL B 1 15 ? 3.998 -18.969 -26.094 1 96.75 15 VAL B CA 1
ATOM 4228 C C . VAL B 1 15 ? 2.666 -18.547 -26.703 1 96.75 15 VAL B C 1
ATOM 4230 O O . VAL B 1 15 ? 2.283 -19.031 -27.766 1 96.75 15 VAL B O 1
ATOM 4233 N N . PHE B 1 16 ? 1.952 -17.703 -26.047 1 94.56 16 PHE B N 1
ATOM 4234 C CA . PHE B 1 16 ? 0.766 -17.062 -26.609 1 94.56 16 PHE B CA 1
ATOM 4235 C C . PHE B 1 16 ? 1.15 -15.875 -27.484 1 94.56 16 PHE B C 1
ATOM 4237 O O . PHE B 1 16 ? 0.75 -15.805 -28.641 1 94.56 16 PHE B O 1
ATOM 4244 N N . HIS B 1 17 ? 1.856 -14.922 -26.859 1 92.12 17 HIS B N 1
ATOM 4245 C CA . HIS B 1 17 ? 2.418 -13.82 -27.625 1 92.12 17 HIS B CA 1
ATOM 4246 C C . HIS B 1 17 ? 3.654 -14.258 -28.406 1 92.12 17 HIS B C 1
ATOM 4248 O O . HIS B 1 17 ? 4.688 -14.57 -27.812 1 92.12 17 HIS B O 1
ATOM 4254 N N . LYS B 1 18 ? 3.615 -14.172 -29.672 1 94.44 18 LYS B N 1
ATOM 4255 C CA . LYS B 1 18 ? 4.668 -14.758 -30.5 1 94.44 18 LYS B CA 1
ATOM 4256 C C . LYS B 1 18 ? 5.574 -13.672 -31.078 1 94.44 18 LYS B C 1
ATOM 4258 O O . LYS B 1 18 ? 6.48 -13.969 -31.859 1 94.44 18 LYS B O 1
ATOM 4263 N N . GLU B 1 19 ? 5.309 -12.492 -30.609 1 91.94 19 GLU B N 1
ATOM 4264 C CA . GLU B 1 19 ? 6.16 -11.406 -31.078 1 91.94 19 GLU B CA 1
ATOM 4265 C C . GLU B 1 19 ? 7.617 -11.633 -30.688 1 91.94 19 GLU B C 1
ATOM 4267 O O . GLU B 1 19 ? 7.906 -11.969 -29.531 1 91.94 19 GLU B O 1
ATOM 4272 N N . GLY B 1 20 ? 8.531 -11.531 -31.688 1 93.94 20 GLY B N 1
ATOM 4273 C CA . GLY B 1 20 ? 9.961 -11.617 -31.422 1 93.94 20 GLY B CA 1
ATOM 4274 C C . GLY B 1 20 ? 10.484 -13.039 -31.453 1 93.94 20 GLY B C 1
ATOM 4275 O O . GLY B 1 20 ? 11.695 -13.266 -31.375 1 93.94 20 GLY B O 1
ATOM 4276 N N . ILE B 1 21 ? 9.641 -14.023 -31.656 1 96.88 21 ILE B N 1
ATOM 4277 C CA . ILE B 1 21 ? 10.039 -15.422 -31.562 1 96.88 21 ILE B CA 1
ATOM 4278 C C . ILE B 1 21 ? 10.984 -15.773 -32.719 1 96.88 21 ILE B C 1
ATOM 4280 O O . ILE B 1 21 ? 11.672 -16.797 -32.656 1 96.88 21 ILE B O 1
ATOM 4284 N N . GLU B 1 22 ? 11.078 -14.922 -33.75 1 97.81 22 GLU B N 1
ATOM 4285 C CA . GLU B 1 22 ? 11.93 -15.164 -34.906 1 97.81 22 GLU B CA 1
ATOM 4286 C C . GLU B 1 22 ? 13.398 -15.219 -34.531 1 97.81 22 GLU B C 1
ATOM 4288 O O . GLU B 1 22 ? 14.172 -15.992 -35.094 1 97.81 22 GLU B O 1
ATOM 4293 N N . VAL B 1 23 ? 13.703 -14.391 -33.562 1 97.75 23 VAL B N 1
ATOM 4294 C CA . VAL B 1 23 ? 15.094 -14.328 -33.125 1 97.75 23 VAL B CA 1
ATOM 4295 C C . VAL B 1 23 ? 15.492 -15.656 -32.5 1 97.75 23 VAL B C 1
ATOM 4297 O O . VAL B 1 23 ? 16.609 -16.141 -32.688 1 97.75 23 VAL B O 1
ATOM 4300 N N . LEU B 1 24 ? 14.602 -16.25 -31.734 1 98.06 24 LEU B N 1
ATOM 4301 C CA . LEU B 1 24 ? 14.852 -17.547 -31.125 1 98.06 24 LEU B CA 1
ATOM 4302 C C . LEU B 1 24 ? 14.922 -18.641 -32.188 1 98.06 24 LEU B C 1
ATOM 4304 O O . LEU B 1 24 ? 15.805 -19.5 -32.156 1 98.06 24 LEU B O 1
ATOM 4308 N N . ALA B 1 25 ? 14.008 -18.594 -33.125 1 98.25 25 ALA B N 1
ATOM 4309 C CA . ALA B 1 25 ? 13.953 -19.578 -34.219 1 98.25 25 ALA B CA 1
ATOM 4310 C C . ALA B 1 25 ? 15.273 -19.641 -34.969 1 98.25 25 ALA B C 1
ATOM 4312 O O . ALA B 1 25 ? 15.805 -20.719 -35.219 1 98.25 25 ALA B O 1
ATOM 4313 N N . GLU B 1 26 ? 15.781 -18.5 -35.312 1 98.12 26 GLU B N 1
ATOM 4314 C CA . GLU B 1 26 ? 17.047 -18.438 -36.031 1 98.12 26 GLU B CA 1
ATOM 4315 C C . GLU B 1 26 ? 18.172 -19.062 -35.25 1 98.12 26 GLU B C 1
ATOM 4317 O O . GLU B 1 26 ? 19 -19.812 -35.781 1 98.12 26 GLU B O 1
ATOM 4322 N N . ALA B 1 27 ? 18.219 -18.734 -34 1 98.12 27 ALA B N 1
ATOM 4323 C CA . ALA B 1 27 ? 19.266 -19.281 -33.125 1 98.12 27 ALA B CA 1
ATOM 4324 C C . ALA B 1 27 ? 19.141 -20.797 -33.031 1 98.12 27 ALA B C 1
ATOM 4326 O O . ALA B 1 27 ? 20.156 -21.516 -33.031 1 98.12 27 ALA B O 1
ATOM 4327 N N . PHE B 1 28 ? 17.938 -21.328 -32.844 1 98.25 28 PHE B N 1
ATOM 4328 C CA . PHE B 1 28 ? 17.719 -22.766 -32.75 1 98.25 28 PHE B CA 1
ATOM 4329 C C . PHE B 1 28 ? 18.188 -23.484 -34 1 98.25 28 PHE B C 1
ATOM 4331 O O . PHE B 1 28 ? 18.828 -24.531 -33.906 1 98.25 28 PHE B O 1
ATOM 4338 N N . VAL B 1 29 ? 17.891 -22.922 -35.125 1 97.81 29 VAL B N 1
ATOM 4339 C CA . VAL B 1 29 ? 18.266 -23.531 -36.406 1 97.81 29 VAL B CA 1
ATOM 4340 C C . VAL B 1 29 ? 19.781 -23.578 -36.531 1 97.81 29 VAL B C 1
ATOM 4342 O O . VAL B 1 29 ? 20.344 -24.625 -36.875 1 97.81 29 VAL B O 1
ATOM 4345 N N . LYS B 1 30 ? 20.375 -22.516 -36.25 1 96.31 30 LYS B N 1
ATOM 4346 C CA . LYS B 1 30 ? 21.828 -22.406 -36.375 1 96.31 30 LYS B CA 1
ATOM 4347 C C . LYS B 1 30 ? 22.547 -23.375 -35.438 1 96.31 30 LYS B C 1
ATOM 4349 O O . LYS B 1 30 ? 23.562 -23.969 -35.812 1 96.31 30 LYS B O 1
ATOM 4354 N N . ALA B 1 31 ? 22.047 -23.5 -34.312 1 96.88 31 ALA B N 1
ATOM 4355 C CA . ALA B 1 31 ? 22.719 -24.312 -33.312 1 96.88 31 ALA B CA 1
ATOM 4356 C C . ALA B 1 31 ? 22.312 -25.781 -33.406 1 96.88 31 ALA B C 1
ATOM 4358 O O . ALA B 1 31 ? 22.953 -26.641 -32.812 1 96.88 31 ALA B O 1
ATOM 4359 N N . GLY B 1 32 ? 21.25 -26.047 -34.125 1 96.31 32 GLY B N 1
ATOM 4360 C CA . GLY B 1 32 ? 20.719 -27.391 -34.188 1 96.31 32 GLY B CA 1
ATOM 4361 C C . GLY B 1 32 ? 20.016 -27.828 -32.938 1 96.31 32 GLY B C 1
ATOM 4362 O O . GLY B 1 32 ? 20.062 -29 -32.562 1 96.31 32 GLY B O 1
ATOM 4363 N N . THR B 1 33 ? 19.422 -26.906 -32.219 1 97.25 33 THR B N 1
ATOM 4364 C CA . THR B 1 33 ? 18.703 -27.172 -30.969 1 97.25 33 THR B CA 1
ATOM 4365 C C . THR B 1 33 ? 17.438 -27.984 -31.234 1 97.25 33 THR B C 1
ATOM 4367 O O . THR B 1 33 ? 16.688 -27.688 -32.156 1 97.25 33 THR B O 1
ATOM 4370 N N . GLU B 1 34 ? 17.219 -29.031 -30.453 1 97.62 34 GLU B N 1
ATOM 4371 C CA . GLU B 1 34 ? 15.938 -29.734 -30.5 1 97.62 34 GLU B CA 1
ATOM 4372 C C . GLU B 1 34 ? 14.828 -28.922 -29.828 1 97.62 34 GLU B C 1
ATOM 4374 O O . GLU B 1 34 ? 14.961 -28.5 -28.688 1 97.62 34 GLU B O 1
ATOM 4379 N N . VAL B 1 35 ? 13.758 -28.719 -30.562 1 98.5 35 VAL B N 1
ATOM 4380 C CA . VAL B 1 35 ? 12.688 -27.875 -30.016 1 98.5 35 VAL B CA 1
ATOM 4381 C C . VAL B 1 35 ? 11.398 -28.688 -29.922 1 98.5 35 VAL B C 1
ATOM 4383 O O . VAL B 1 35 ? 10.953 -29.281 -30.906 1 98.5 35 VAL B O 1
ATOM 4386 N N . VAL B 1 36 ? 10.867 -28.75 -28.734 1 98.44 36 VAL B N 1
ATOM 4387 C CA . VAL B 1 36 ? 9.547 -29.312 -28.484 1 98.44 36 VAL B CA 1
ATOM 4388 C C . VAL B 1 36 ? 8.531 -28.172 -28.297 1 98.44 36 VAL B C 1
ATOM 4390 O O . VAL B 1 36 ? 8.82 -27.172 -27.641 1 98.44 36 VAL B O 1
ATOM 4393 N N . SER B 1 37 ? 7.387 -28.234 -28.891 1 97.25 37 SER B N 1
ATOM 4394 C CA . SER B 1 37 ? 6.406 -27.172 -28.828 1 97.25 37 SER B CA 1
ATOM 4395 C C . SER B 1 37 ? 4.992 -27.688 -29.047 1 97.25 37 SER B C 1
ATOM 4397 O O . SER B 1 37 ? 4.793 -28.891 -29.219 1 97.25 37 SER B O 1
ATOM 4399 N N . THR B 1 38 ? 3.994 -26.75 -28.859 1 89.88 38 THR B N 1
ATOM 4400 C CA . THR B 1 38 ? 2.6 -27.156 -28.969 1 89.88 38 THR B CA 1
ATOM 4401 C C . THR B 1 38 ? 1.824 -26.219 -29.875 1 89.88 38 THR B C 1
ATOM 4403 O O . THR B 1 38 ? 2.156 -25.031 -29.969 1 89.88 38 THR B O 1
ATOM 4406 N N . GLY B 1 39 ? 0.854 -26.859 -30.578 1 88.25 39 GLY B N 1
ATOM 4407 C CA . GLY B 1 39 ? -0.201 -26.094 -31.234 1 88.25 39 GLY B CA 1
ATOM 4408 C C . GLY B 1 39 ? 0.327 -25.016 -32.156 1 88.25 39 GLY B C 1
ATOM 4409 O O . GLY B 1 39 ? 1.157 -25.297 -33.031 1 88.25 39 GLY B O 1
ATOM 4410 N N . SER B 1 40 ? -0.232 -23.766 -31.875 1 90.88 40 SER B N 1
ATOM 4411 C CA . SER B 1 40 ? 0.038 -22.625 -32.75 1 90.88 40 SER B CA 1
ATOM 4412 C C . SER B 1 40 ? 1.502 -22.203 -32.656 1 90.88 40 SER B C 1
ATOM 4414 O O . SER B 1 40 ? 2.078 -21.75 -33.656 1 90.88 40 SER B O 1
ATOM 4416 N N . THR B 1 41 ? 2.15 -22.406 -31.531 1 95.81 41 THR B N 1
ATOM 4417 C CA . THR B 1 41 ? 3.566 -22.078 -31.391 1 95.81 41 THR B CA 1
ATOM 4418 C C . THR B 1 41 ? 4.418 -23 -32.25 1 95.81 41 THR B C 1
ATOM 4420 O O . THR B 1 41 ? 5.344 -22.547 -32.938 1 95.81 41 THR B O 1
ATOM 4423 N N . ALA B 1 42 ? 4.121 -24.297 -32.219 1 96.19 42 ALA B N 1
ATOM 4424 C CA . ALA B 1 42 ? 4.836 -25.266 -33.031 1 96.19 42 ALA B CA 1
ATOM 4425 C C . ALA B 1 42 ? 4.758 -24.922 -34.531 1 96.19 42 ALA B C 1
ATOM 4427 O O . ALA B 1 42 ? 5.762 -24.969 -35.25 1 96.19 42 ALA B O 1
ATOM 4428 N N . LYS B 1 43 ? 3.568 -24.594 -34.938 1 96.56 43 LYS B N 1
ATOM 4429 C CA . LYS B 1 43 ? 3.354 -24.25 -36.344 1 96.56 43 LYS B CA 1
ATOM 4430 C C . LYS B 1 43 ? 4.199 -23.031 -36.75 1 96.56 43 LYS B C 1
ATOM 4432 O O . LYS B 1 43 ? 4.848 -23.047 -37.812 1 96.56 43 LYS B O 1
ATOM 4437 N N . LYS B 1 44 ? 4.199 -22 -35.875 1 97.44 44 LYS B N 1
ATOM 4438 C CA . LYS B 1 44 ? 4.949 -20.781 -36.188 1 97.44 44 LYS B CA 1
ATOM 4439 C C . LYS B 1 44 ? 6.449 -21.062 -36.25 1 97.44 44 LYS B C 1
ATOM 4441 O O . LYS B 1 44 ? 7.141 -20.578 -37.125 1 97.44 44 LYS B O 1
ATOM 4446 N N . LEU B 1 45 ? 6.953 -21.828 -35.344 1 98.06 45 LEU B N 1
ATOM 4447 C CA . LEU B 1 45 ? 8.367 -22.172 -35.312 1 98.06 45 LEU B CA 1
ATOM 4448 C C . LEU B 1 45 ? 8.75 -23 -36.562 1 98.06 45 LEU B C 1
ATOM 4450 O O . LEU B 1 45 ? 9.805 -22.781 -37.156 1 98.06 45 LEU B O 1
ATOM 4454 N N . ALA B 1 46 ? 7.914 -23.953 -36.906 1 97.62 46 ALA B N 1
ATOM 4455 C CA . ALA B 1 46 ? 8.156 -24.766 -38.094 1 97.62 46 ALA B CA 1
ATOM 4456 C C . ALA B 1 46 ? 8.219 -23.891 -39.375 1 97.62 46 ALA B C 1
ATOM 4458 O O . ALA B 1 46 ? 9.062 -24.109 -40.25 1 97.62 46 ALA B O 1
ATOM 4459 N N . GLU B 1 47 ? 7.305 -22.984 -39.438 1 97.62 47 GLU B N 1
ATOM 4460 C CA . GLU B 1 47 ? 7.289 -22.062 -40.562 1 97.62 47 GLU B CA 1
ATOM 4461 C C . GLU B 1 47 ? 8.594 -21.281 -40.656 1 97.62 47 GLU B C 1
ATOM 4463 O O . GLU B 1 47 ? 9.008 -20.875 -41.75 1 97.62 47 GLU B O 1
ATOM 4468 N N . LEU B 1 48 ? 9.219 -21.062 -39.531 1 97.62 48 LEU B N 1
ATOM 4469 C CA . LEU B 1 48 ? 10.453 -20.297 -39.469 1 97.62 48 LEU B CA 1
ATOM 4470 C C . LEU B 1 48 ? 11.672 -21.203 -39.688 1 97.62 48 LEU B C 1
ATOM 4472 O O . LEU B 1 48 ? 12.812 -20.75 -39.531 1 97.62 48 LEU B O 1
ATOM 4476 N N . GLY B 1 49 ? 11.453 -22.516 -39.875 1 97.44 49 GLY B N 1
ATOM 4477 C CA . GLY B 1 49 ? 12.531 -23.406 -40.25 1 97.44 49 GLY B CA 1
ATOM 4478 C C . GLY B 1 49 ? 13.047 -24.25 -39.094 1 97.44 49 GLY B C 1
ATOM 4479 O O . GLY B 1 49 ? 14 -25.016 -39.25 1 97.44 49 GLY B O 1
ATOM 4480 N N . VAL B 1 50 ? 12.461 -24.125 -38.031 1 98 50 VAL B N 1
ATOM 4481 C CA . VAL B 1 50 ? 12.883 -24.891 -36.844 1 98 50 VAL B CA 1
ATOM 4482 C C . VAL B 1 50 ? 12.367 -26.312 -36.969 1 98 50 VAL B C 1
ATOM 4484 O O . VAL B 1 50 ? 11.219 -26.547 -37.344 1 98 50 VAL B O 1
ATOM 4487 N N . LYS B 1 51 ? 13.195 -27.266 -36.719 1 95.06 51 LYS B N 1
ATOM 4488 C CA . LYS B 1 51 ? 12.719 -28.641 -36.562 1 95.06 51 LYS B CA 1
ATOM 4489 C C . LYS B 1 51 ? 12.016 -28.844 -35.219 1 95.06 51 LYS B C 1
ATOM 4491 O O . LYS B 1 51 ? 12.664 -28.938 -34.188 1 95.06 51 LYS B O 1
ATOM 4496 N N . VAL B 1 52 ? 10.742 -29.016 -35.344 1 97.88 52 VAL B N 1
ATOM 4497 C CA . VAL B 1 52 ? 9.945 -29.016 -34.125 1 97.88 52 VAL B CA 1
ATOM 4498 C C . VAL B 1 52 ? 9.359 -30.406 -33.875 1 97.88 52 VAL B C 1
ATOM 4500 O O . VAL B 1 52 ? 8.914 -31.062 -34.812 1 97.88 52 VAL B O 1
ATOM 4503 N N . THR B 1 53 ? 9.484 -30.875 -32.719 1 97.25 53 THR B N 1
ATOM 4504 C CA . THR B 1 53 ? 8.734 -32.031 -32.219 1 97.25 53 THR B CA 1
ATOM 4505 C C . THR B 1 53 ? 7.516 -31.594 -31.422 1 97.25 53 THR B C 1
ATOM 4507 O O . THR B 1 53 ? 7.645 -30.844 -30.453 1 97.25 53 THR B O 1
ATOM 4510 N N . GLU B 1 54 ? 6.395 -32.031 -31.781 1 95.94 54 GLU B N 1
ATOM 4511 C CA . GLU B 1 54 ? 5.184 -31.656 -31.062 1 95.94 54 GLU B CA 1
ATOM 4512 C C . GLU B 1 54 ? 5.082 -32.375 -29.719 1 95.94 54 GLU B C 1
ATOM 4514 O O . GLU B 1 54 ? 5.48 -33.531 -29.594 1 95.94 54 GLU B O 1
ATOM 4519 N N . VAL B 1 55 ? 4.465 -31.703 -28.797 1 95.12 55 VAL B N 1
ATOM 4520 C CA . VAL B 1 55 ? 4.305 -32.25 -27.453 1 95.12 55 VAL B CA 1
ATOM 4521 C C . VAL B 1 55 ? 3.562 -33.594 -27.516 1 95.12 55 VAL B C 1
ATOM 4523 O O . VAL B 1 55 ? 3.883 -34.531 -26.781 1 95.12 55 VAL B O 1
ATOM 4526 N N . SER B 1 56 ? 2.592 -33.688 -28.359 1 92.81 56 SER B N 1
ATOM 4527 C CA . SER B 1 56 ? 1.823 -34.906 -28.5 1 92.81 56 SER B CA 1
ATOM 4528 C C . SER B 1 56 ? 2.711 -36.094 -28.938 1 92.81 56 SER B C 1
ATOM 4530 O O . SER B 1 56 ? 2.473 -37.219 -28.562 1 92.81 56 SER B O 1
ATOM 4532 N N . ASP B 1 57 ? 3.754 -35.75 -29.641 1 93.94 57 ASP B N 1
ATOM 4533 C CA . ASP B 1 57 ? 4.695 -36.781 -30.078 1 93.94 57 ASP B CA 1
ATOM 4534 C C . ASP B 1 57 ? 5.582 -37.25 -28.922 1 93.94 57 ASP B C 1
ATOM 4536 O O . ASP B 1 57 ? 5.996 -38.406 -28.875 1 93.94 57 ASP B O 1
ATOM 4540 N N . VAL B 1 58 ? 5.836 -36.375 -28.094 1 94.56 58 VAL B N 1
ATOM 4541 C CA . VAL B 1 58 ? 6.668 -36.688 -26.938 1 94.56 58 VAL B CA 1
ATOM 4542 C C . VAL B 1 58 ? 5.863 -37.5 -25.938 1 94.56 58 VAL B C 1
ATOM 4544 O O . VAL B 1 58 ? 6.383 -38.438 -25.344 1 94.56 58 VAL B O 1
ATOM 4547 N N . THR B 1 59 ? 4.613 -37.156 -25.719 1 92.56 59 THR B N 1
ATOM 4548 C CA . THR B 1 59 ? 3.809 -37.719 -24.641 1 92.56 59 THR B CA 1
ATOM 4549 C C . THR B 1 59 ? 3.07 -38.969 -25.125 1 92.56 59 THR B C 1
ATOM 4551 O O . THR B 1 59 ? 2.693 -39.812 -24.312 1 92.56 59 THR B O 1
ATOM 4554 N N . GLY B 1 60 ? 2.746 -38.969 -26.438 1 89.12 60 GLY B N 1
ATOM 4555 C CA . GLY B 1 60 ? 1.892 -40 -26.984 1 89.12 60 GLY B CA 1
ATOM 4556 C C . GLY B 1 60 ? 0.425 -39.812 -26.641 1 89.12 60 GLY B C 1
ATOM 4557 O O . GLY B 1 60 ? -0.386 -40.719 -26.828 1 89.12 60 GLY B O 1
ATOM 4558 N N . PHE B 1 61 ? 0.07 -38.812 -26.062 1 88.56 61 PHE B N 1
ATOM 4559 C CA . PHE B 1 61 ? -1.293 -38.469 -25.688 1 88.56 61 PHE B CA 1
ATOM 4560 C C . PHE B 1 61 ? -1.775 -37.25 -26.484 1 88.56 61 PHE B C 1
ATOM 4562 O O . PHE B 1 61 ? -1.075 -36.219 -26.562 1 88.56 61 PHE B O 1
ATOM 4569 N N . PRO B 1 62 ? -2.979 -37.281 -27.031 1 87.5 62 PRO B N 1
ATOM 4570 C CA . PRO B 1 62 ? -3.463 -36.156 -27.844 1 87.5 62 PRO B CA 1
ATOM 4571 C C . PRO B 1 62 ? -3.922 -35 -26.984 1 87.5 62 PRO B C 1
ATOM 4573 O O . PRO B 1 62 ? -4.266 -35.156 -25.812 1 87.5 62 PRO B O 1
ATOM 4576 N N . GLU B 1 63 ? -3.857 -33.844 -27.625 1 86.88 63 GLU B N 1
ATOM 4577 C CA . GLU B 1 63 ? -4.531 -32.719 -27 1 86.88 63 GLU B CA 1
ATOM 4578 C C . GLU B 1 63 ? -6.023 -33 -26.828 1 86.88 63 GLU B C 1
ATOM 4580 O O . GLU B 1 63 ? -6.66 -33.562 -27.703 1 86.88 63 GLU B O 1
ATOM 4585 N N . CYS B 1 64 ? -6.551 -32.594 -25.641 1 89.44 64 CYS B N 1
ATOM 4586 C CA . CYS B 1 64 ? -7.965 -32.875 -25.438 1 89.44 64 CYS B CA 1
ATOM 4587 C C . CYS B 1 64 ? -8.648 -31.766 -24.656 1 89.44 64 CYS B C 1
ATOM 4589 O O . CYS B 1 64 ? -7.988 -30.859 -24.156 1 89.44 64 CYS B O 1
ATOM 4591 N N . LEU B 1 65 ? -10.07 -31.797 -24.672 1 95 65 LEU B N 1
ATOM 4592 C CA . LEU B 1 65 ? -10.922 -30.859 -23.938 1 95 65 LEU B CA 1
ATOM 4593 C C . LEU B 1 65 ? -10.688 -29.438 -24.406 1 95 65 LEU B C 1
ATOM 4595 O O . LEU B 1 65 ? -10.453 -28.547 -23.594 1 95 65 LEU B O 1
ATOM 4599 N N . ASP B 1 66 ? -10.625 -29.266 -25.719 1 89.75 66 ASP B N 1
ATOM 4600 C CA . ASP B 1 66 ? -10.469 -27.953 -26.359 1 89.75 66 ASP B CA 1
ATOM 4601 C C . ASP B 1 66 ? -9.164 -27.297 -25.922 1 89.75 66 ASP B C 1
ATOM 4603 O O . ASP B 1 66 ? -9.141 -26.094 -25.641 1 89.75 66 ASP B O 1
ATOM 4607 N N . GLY B 1 67 ? -8.117 -28.141 -25.719 1 87.44 67 GLY B N 1
ATOM 4608 C CA . GLY B 1 67 ? -6.793 -27.609 -25.453 1 87.44 67 GLY B CA 1
ATOM 4609 C C . GLY B 1 67 ? -6.516 -27.422 -23.969 1 87.44 67 GLY B C 1
ATOM 4610 O O . GLY B 1 67 ? -5.426 -26.984 -23.594 1 87.44 67 GLY B O 1
ATOM 4611 N N . ARG B 1 68 ? -7.41 -27.781 -23.078 1 90.69 68 ARG B N 1
ATOM 4612 C CA . ARG B 1 68 ? -7.242 -27.609 -21.641 1 90.69 68 ARG B CA 1
ATOM 4613 C C . ARG B 1 68 ? -6.145 -28.531 -21.094 1 90.69 68 ARG B C 1
ATOM 4615 O O . ARG B 1 68 ? -5.52 -28.219 -20.078 1 90.69 68 ARG B O 1
ATOM 4622 N N . VAL B 1 69 ? -5.98 -29.625 -21.719 1 92.19 69 VAL B N 1
ATOM 4623 C CA . VAL B 1 69 ? -4.949 -30.578 -21.328 1 92.19 69 VAL B CA 1
ATOM 4624 C C . VAL B 1 69 ? -4.035 -30.875 -22.516 1 92.19 69 VAL B C 1
ATOM 4626 O O . VAL B 1 69 ? -4.43 -31.578 -23.453 1 92.19 69 VAL B O 1
ATOM 4629 N N . LYS B 1 70 ? -2.9 -30.312 -22.469 1 88.56 70 LYS B N 1
ATOM 4630 C CA . LYS B 1 70 ? -1.953 -30.484 -23.562 1 88.56 70 LYS B CA 1
ATOM 4631 C C . LYS B 1 70 ? -0.562 -30.828 -23.031 1 88.56 70 LYS B C 1
ATOM 4633 O O . LYS B 1 70 ? 0.112 -31.703 -23.578 1 88.56 70 LYS B O 1
ATOM 4638 N N . THR B 1 71 ? -0.208 -30.172 -22 1 92.19 71 THR B N 1
ATOM 4639 C CA . THR B 1 71 ? 1.179 -30.281 -21.562 1 92.19 71 THR B CA 1
ATOM 4640 C C . THR B 1 71 ? 1.262 -30.969 -20.203 1 92.19 71 THR B C 1
ATOM 4642 O O . THR B 1 71 ? 2.352 -31.312 -19.734 1 92.19 71 THR B O 1
ATOM 4645 N N . LEU B 1 72 ? 0.162 -31.141 -19.531 1 95.06 72 LEU B N 1
ATOM 4646 C CA . LEU B 1 72 ? 0.157 -31.75 -18.203 1 95.06 72 LEU B CA 1
ATOM 4647 C C . LEU B 1 72 ? 0.396 -33.25 -18.281 1 95.06 72 LEU B C 1
ATOM 4649 O O . LEU B 1 72 ? -0.526 -34.031 -18.078 1 95.06 72 LEU B O 1
ATOM 4653 N N . HIS B 1 73 ? 1.664 -33.594 -18.5 1 94.81 73 HIS B N 1
ATOM 4654 C CA . HIS B 1 73 ? 2.1 -34.969 -18.703 1 94.81 73 HIS B CA 1
ATOM 4655 C C . HIS B 1 73 ? 3.461 -35.219 -18.062 1 94.81 73 HIS B C 1
ATOM 4657 O O . HIS B 1 73 ? 4.344 -34.344 -18.125 1 94.81 73 HIS B O 1
ATOM 4663 N N . PRO B 1 74 ? 3.66 -36.406 -17.469 1 95.12 74 PRO B N 1
ATOM 4664 C CA . PRO B 1 74 ? 4.934 -36.688 -16.797 1 95.12 74 PRO B CA 1
ATOM 4665 C C . PRO B 1 74 ? 6.125 -36.625 -17.75 1 95.12 74 PRO B C 1
ATOM 4667 O O . PRO B 1 74 ? 7.227 -36.219 -17.344 1 95.12 74 PRO B O 1
ATOM 4670 N N . TYR B 1 75 ? 5.941 -36.969 -19 1 95.06 75 TYR B N 1
ATOM 4671 C CA . TYR B 1 75 ? 7.043 -37 -19.953 1 95.06 75 TYR B CA 1
ATOM 4672 C C . TYR B 1 75 ? 7.492 -35.562 -20.266 1 95.06 75 TYR B C 1
ATOM 4674 O O . TYR B 1 75 ? 8.609 -35.344 -20.75 1 95.06 75 TYR B O 1
ATOM 4682 N N . ILE B 1 76 ? 6.629 -34.656 -20.078 1 96.88 76 ILE B N 1
ATOM 4683 C CA . ILE B 1 76 ? 7.004 -33.25 -20.219 1 96.88 76 ILE B CA 1
ATOM 4684 C C . ILE B 1 76 ? 7.559 -32.75 -18.891 1 96.88 76 ILE B C 1
ATOM 4686 O O . ILE B 1 76 ? 8.68 -32.219 -18.844 1 96.88 76 ILE B O 1
ATOM 4690 N N . HIS B 1 77 ? 6.883 -32.969 -17.797 1 97.69 77 HIS B N 1
ATOM 4691 C CA . HIS B 1 77 ? 7.223 -32.344 -16.531 1 97.69 77 HIS B CA 1
ATOM 4692 C C . HIS B 1 77 ? 8.422 -33.031 -15.875 1 97.69 77 HIS B C 1
ATOM 4694 O O . HIS B 1 77 ? 9.195 -32.406 -15.164 1 97.69 77 HIS B O 1
ATOM 4700 N N . ALA B 1 78 ? 8.578 -34.344 -16.094 1 97.38 78 ALA B N 1
ATOM 4701 C CA . ALA B 1 78 ? 9.812 -34.938 -15.633 1 97.38 78 ALA B CA 1
ATOM 4702 C C . ALA B 1 78 ? 11.023 -34.375 -16.375 1 97.38 78 ALA B C 1
ATOM 4704 O O . ALA B 1 78 ? 12.102 -34.25 -15.789 1 97.38 78 ALA B O 1
ATOM 4705 N N . GLY B 1 79 ? 10.828 -34.156 -17.656 1 97.94 79 GLY B N 1
ATOM 4706 C CA . GLY B 1 79 ? 11.883 -33.5 -18.422 1 97.94 79 GLY B CA 1
ATOM 4707 C C . GLY B 1 79 ? 12.227 -32.125 -17.922 1 97.94 79 GLY B C 1
ATOM 4708 O O . GLY B 1 79 ? 13.375 -31.688 -18.031 1 97.94 79 GLY B O 1
ATOM 4709 N N . ILE B 1 80 ? 11.281 -31.422 -17.344 1 98.56 80 ILE B N 1
ATOM 4710 C CA . ILE B 1 80 ? 11.477 -30.078 -16.828 1 98.56 80 ILE B CA 1
ATOM 4711 C C . ILE B 1 80 ? 12.031 -30.141 -15.406 1 98.56 80 ILE B C 1
ATOM 4713 O O . ILE B 1 80 ? 12.977 -29.422 -15.062 1 98.56 80 ILE B O 1
ATOM 4717 N N . LEU B 1 81 ? 11.578 -31.078 -14.555 1 98.31 81 LEU B N 1
ATOM 4718 C CA . LEU B 1 81 ? 11.742 -31.016 -13.109 1 98.31 81 LEU B CA 1
ATOM 4719 C C . LEU B 1 81 ? 12.93 -31.875 -12.656 1 98.31 81 LEU B C 1
ATOM 4721 O O . LEU B 1 81 ? 13.383 -31.766 -11.516 1 98.31 81 LEU B O 1
ATOM 4725 N N . ALA B 1 82 ? 13.477 -32.719 -13.516 1 97.94 82 ALA B N 1
ATOM 4726 C CA . ALA B 1 82 ? 14.625 -33.531 -13.117 1 97.94 82 ALA B CA 1
ATOM 4727 C C . ALA B 1 82 ? 15.859 -32.688 -12.906 1 97.94 82 ALA B C 1
ATOM 4729 O O . ALA B 1 82 ? 16.312 -32 -13.828 1 97.94 82 ALA B O 1
ATOM 4730 N N . ASP B 1 83 ? 16.312 -32.75 -11.727 1 96.69 83 ASP B N 1
ATOM 4731 C CA . ASP B 1 83 ? 17.609 -32.125 -11.445 1 96.69 83 ASP B CA 1
ATOM 4732 C C . ASP B 1 83 ? 18.75 -32.969 -11.953 1 96.69 83 ASP B C 1
ATOM 4734 O O . ASP B 1 83 ? 19.141 -33.969 -11.305 1 96.69 83 ASP B O 1
ATOM 4738 N N . MET B 1 84 ? 19.328 -32.531 -12.977 1 96.19 84 MET B N 1
ATOM 4739 C CA . MET B 1 84 ? 20.328 -33.344 -13.656 1 96.19 84 MET B CA 1
ATOM 4740 C C . MET B 1 84 ? 21.672 -33.312 -12.914 1 96.19 84 MET B C 1
ATOM 4742 O O . MET B 1 84 ? 22.594 -34.031 -13.273 1 96.19 84 MET B O 1
ATOM 4746 N N . THR B 1 85 ? 21.734 -32.5 -11.836 1 94.31 85 THR B N 1
ATOM 4747 C CA . THR B 1 85 ? 22.891 -32.531 -10.945 1 94.31 85 THR B CA 1
ATOM 4748 C C . THR B 1 85 ? 22.75 -33.656 -9.906 1 94.31 85 THR B C 1
ATOM 4750 O O . THR B 1 85 ? 23.703 -34 -9.211 1 94.31 85 THR B O 1
ATOM 4753 N N . ASN B 1 86 ? 21.609 -34.219 -9.828 1 95.12 86 ASN B N 1
ATOM 4754 C CA . ASN B 1 86 ? 21.297 -35.375 -8.977 1 95.12 86 ASN B CA 1
ATOM 4755 C C . ASN B 1 86 ? 21.359 -36.688 -9.758 1 95.12 86 ASN B C 1
ATOM 4757 O O . ASN B 1 86 ? 20.484 -36.938 -10.578 1 95.12 86 ASN B O 1
ATOM 4761 N N . PRO B 1 87 ? 22.234 -37.5 -9.445 1 96.69 87 PRO B N 1
ATOM 4762 C CA . PRO B 1 87 ? 22.422 -38.719 -10.227 1 96.69 87 PRO B CA 1
ATOM 4763 C C . PRO B 1 87 ? 21.188 -39.625 -10.195 1 96.69 87 PRO B C 1
ATOM 4765 O O . PRO B 1 87 ? 20.906 -40.344 -11.172 1 96.69 87 PRO B O 1
ATOM 4768 N N . GLU B 1 88 ? 20.484 -39.625 -9.164 1 96.44 88 GLU B N 1
ATOM 4769 C CA . GLU B 1 88 ? 19.281 -40.438 -9.07 1 96.44 88 GLU B CA 1
ATOM 4770 C C . GLU B 1 88 ? 18.203 -39.938 -10.023 1 96.44 88 GLU B C 1
ATOM 4772 O O . GLU B 1 88 ? 17.484 -40.75 -10.633 1 96.44 88 GLU B O 1
ATOM 4777 N N . HIS B 1 89 ? 18.094 -38.656 -10.172 1 96.94 89 HIS B N 1
ATOM 4778 C CA . HIS B 1 89 ? 17.156 -38.125 -11.141 1 96.94 89 HIS B CA 1
ATOM 4779 C C . HIS B 1 89 ? 17.531 -38.5 -12.562 1 96.94 89 HIS B C 1
ATOM 4781 O O . HIS B 1 89 ? 16.688 -38.906 -13.359 1 96.94 89 HIS B O 1
ATOM 4787 N N . ALA B 1 90 ? 18.781 -38.375 -12.82 1 96.94 90 ALA B N 1
ATOM 4788 C CA . ALA B 1 90 ? 19.281 -38.688 -14.156 1 96.94 90 ALA B CA 1
ATOM 4789 C C . ALA B 1 90 ? 19 -40.156 -14.508 1 96.94 90 ALA B C 1
ATOM 4791 O O . ALA B 1 90 ? 18.578 -40.469 -15.625 1 96.94 90 ALA B O 1
ATOM 4792 N N . LYS B 1 91 ? 19.234 -40.969 -13.586 1 97.31 91 LYS B N 1
ATOM 4793 C CA . LYS B 1 91 ? 19.016 -42.406 -13.781 1 97.31 91 LYS B CA 1
ATOM 4794 C C . LYS B 1 91 ? 17.531 -42.688 -14.039 1 97.31 91 LYS B C 1
ATOM 4796 O O . LYS B 1 91 ? 17.203 -43.5 -14.922 1 97.31 91 LYS B O 1
ATOM 4801 N N . GLN B 1 92 ? 16.719 -42.062 -13.367 1 96.19 92 GLN B N 1
ATOM 4802 C CA . GLN B 1 92 ? 15.281 -42.281 -13.531 1 96.19 92 GLN B CA 1
ATOM 4803 C C . GLN B 1 92 ? 14.82 -41.812 -14.914 1 96.19 92 GLN B C 1
ATOM 4805 O O . GLN B 1 92 ? 13.984 -42.469 -15.547 1 96.19 92 GLN B O 1
ATOM 4810 N N . LEU B 1 93 ? 15.312 -40.719 -15.383 1 97 93 LEU B N 1
ATOM 4811 C CA . LEU B 1 93 ? 14.953 -40.25 -16.719 1 97 93 LEU B CA 1
ATOM 4812 C C . LEU B 1 93 ? 15.359 -41.281 -17.781 1 97 93 LEU B C 1
ATOM 4814 O O . LEU B 1 93 ? 14.602 -41.562 -18.719 1 97 93 LEU B O 1
ATOM 4818 N N . GLU B 1 94 ? 16.516 -41.781 -17.609 1 96.75 94 GLU B N 1
ATOM 4819 C CA . GLU B 1 94 ? 16.984 -42.812 -18.547 1 96.75 94 GLU B CA 1
ATOM 4820 C C . GLU B 1 94 ? 16.078 -44.031 -18.531 1 96.75 94 GLU B C 1
ATOM 4822 O O . GLU B 1 94 ? 15.727 -44.562 -19.594 1 96.75 94 GLU B O 1
ATOM 4827 N N . GLU B 1 95 ? 15.734 -44.406 -17.406 1 95.88 95 GLU B N 1
ATOM 4828 C CA . GLU B 1 95 ? 14.867 -45.562 -17.234 1 95.88 95 GLU B CA 1
ATOM 4829 C C . GLU B 1 95 ? 13.516 -45.344 -17.922 1 95.88 95 GLU B C 1
ATOM 4831 O O . GLU B 1 95 ? 12.938 -46.281 -18.484 1 95.88 95 GLU B O 1
ATOM 4836 N N . PHE B 1 96 ? 13.023 -44.125 -17.891 1 94.44 96 PHE B N 1
ATOM 4837 C CA . PHE B 1 96 ? 11.711 -43.812 -18.438 1 94.44 96 PHE B CA 1
ATOM 4838 C C . PHE B 1 96 ? 11.828 -43.375 -19.906 1 94.44 96 PHE B C 1
ATOM 4840 O O . PHE B 1 96 ? 10.812 -43.188 -20.594 1 94.44 96 PHE B O 1
ATOM 4847 N N . GLY B 1 97 ? 13.078 -43.219 -20.375 1 95.19 97 GLY B N 1
ATOM 4848 C CA . GLY B 1 97 ? 13.273 -42.75 -21.734 1 95.19 97 GLY B CA 1
ATOM 4849 C C . GLY B 1 97 ? 12.859 -41.312 -21.922 1 95.19 97 GLY B C 1
ATOM 4850 O O . GLY B 1 97 ? 12.328 -40.938 -22.984 1 95.19 97 GLY B O 1
ATOM 4851 N N . ILE B 1 98 ? 12.977 -40.531 -20.922 1 96.44 98 ILE B N 1
ATOM 4852 C CA . ILE B 1 98 ? 12.602 -39.125 -20.969 1 96.44 98 ILE B CA 1
ATOM 4853 C C . ILE B 1 98 ? 13.852 -38.25 -21.125 1 96.44 98 ILE B C 1
ATOM 4855 O O . ILE B 1 98 ? 14.844 -38.469 -20.422 1 96.44 98 ILE B O 1
ATOM 4859 N N . LYS B 1 99 ? 13.812 -37.312 -22.016 1 96.88 99 LYS B N 1
ATOM 4860 C CA . LYS B 1 99 ? 14.922 -36.375 -22.203 1 96.88 99 LYS B CA 1
ATOM 4861 C C . LYS B 1 99 ? 14.688 -35.094 -21.438 1 96.88 99 LYS B C 1
ATOM 4863 O O . LYS B 1 99 ? 13.594 -34.531 -21.453 1 96.88 99 LYS B O 1
ATOM 4868 N N . PRO B 1 100 ? 15.734 -34.688 -20.766 1 97.62 100 PRO B N 1
ATOM 4869 C CA . PRO B 1 100 ? 15.594 -33.406 -20.031 1 97.62 100 PRO B CA 1
ATOM 4870 C C . PRO B 1 100 ? 15.578 -32.188 -20.938 1 97.62 100 PRO B C 1
ATOM 4872 O O . PRO B 1 100 ? 16.047 -32.281 -22.078 1 97.62 100 PRO B O 1
ATOM 4875 N N . PHE B 1 101 ? 15.023 -31.125 -20.5 1 98.56 101 PHE B N 1
ATOM 4876 C CA . PHE B 1 101 ? 15.055 -29.828 -21.172 1 98.56 101 PHE B CA 1
ATOM 4877 C C . PHE B 1 101 ? 16.125 -28.938 -20.578 1 98.56 101 PHE B C 1
ATOM 4879 O O . PHE B 1 101 ? 16.359 -28.969 -19.359 1 98.56 101 PHE B O 1
ATOM 4886 N N . ASP B 1 102 ? 16.688 -28.109 -21.406 1 98.5 102 ASP B N 1
ATOM 4887 C CA . ASP B 1 102 ? 17.672 -27.125 -20.969 1 98.5 102 ASP B CA 1
ATOM 4888 C C . ASP B 1 102 ? 17.062 -25.719 -20.922 1 98.5 102 ASP B C 1
ATOM 4890 O O . ASP B 1 102 ? 17.578 -24.828 -20.266 1 98.5 102 ASP B O 1
ATOM 4894 N N . LEU B 1 103 ? 16.016 -25.531 -21.656 1 98.75 103 LEU B N 1
ATOM 4895 C CA . LEU B 1 103 ? 15.352 -24.234 -21.797 1 98.75 103 LEU B CA 1
ATOM 4896 C C . LEU B 1 103 ? 13.844 -24.391 -21.938 1 98.75 103 LEU B C 1
ATOM 4898 O O . LEU B 1 103 ? 13.375 -25.281 -22.656 1 98.75 103 LEU B O 1
ATOM 4902 N N . VAL B 1 104 ? 13.141 -23.641 -21.172 1 98.88 104 VAL B N 1
ATOM 4903 C CA . VAL B 1 104 ? 11.695 -23.531 -21.312 1 98.88 104 VAL B CA 1
ATOM 4904 C C . VAL B 1 104 ? 11.328 -22.078 -21.625 1 98.88 104 VAL B C 1
ATOM 4906 O O . VAL B 1 104 ? 11.766 -21.156 -20.922 1 98.88 104 VAL B O 1
ATOM 4909 N N . VAL B 1 105 ? 10.633 -21.812 -22.703 1 98.62 105 VAL B N 1
ATOM 4910 C CA . VAL B 1 105 ? 10.125 -20.5 -23.078 1 98.62 105 VAL B CA 1
ATOM 4911 C C . VAL B 1 105 ? 8.594 -20.516 -23.078 1 98.62 105 VAL B C 1
ATOM 4913 O O . VAL B 1 105 ? 7.977 -21.141 -23.938 1 98.62 105 VAL B O 1
ATOM 4916 N N . VAL B 1 106 ? 8.023 -19.875 -22.094 1 98.19 106 VAL B N 1
ATOM 4917 C CA . VAL B 1 106 ? 6.574 -19.875 -21.938 1 98.19 106 VAL B CA 1
ATOM 4918 C C . VAL B 1 106 ? 6.094 -18.5 -21.516 1 98.19 106 VAL B C 1
ATOM 4920 O O . VAL B 1 106 ? 6.652 -17.891 -20.594 1 98.19 106 VAL B O 1
ATOM 4923 N N . ASN B 1 107 ? 5.199 -17.891 -22.141 1 96.31 107 ASN B N 1
ATOM 4924 C CA . ASN B 1 107 ? 4.422 -16.766 -21.609 1 96.31 107 ASN B CA 1
ATOM 4925 C C . ASN B 1 107 ? 2.938 -17.125 -21.516 1 96.31 107 ASN B C 1
ATOM 4927 O O . ASN B 1 107 ? 2.48 -18.078 -22.125 1 96.31 107 ASN B O 1
ATOM 4931 N N . LEU B 1 108 ? 2.223 -16.484 -20.719 1 96.94 108 LEU B N 1
ATOM 4932 C CA . LEU B 1 108 ? 0.891 -16.906 -20.297 1 96.94 108 LEU B CA 1
ATOM 4933 C C . LEU B 1 108 ? -0.188 -16.156 -21.078 1 96.94 108 LEU B C 1
ATOM 4935 O O . LEU B 1 108 ? 0.108 -15.203 -21.781 1 96.94 108 LEU B O 1
ATOM 4939 N N . TYR B 1 109 ? -1.478 -16.609 -20.984 1 95.94 109 TYR B N 1
ATOM 4940 C CA . TYR B 1 109 ? -2.611 -15.945 -21.625 1 95.94 109 TYR B CA 1
ATOM 4941 C C . TYR B 1 109 ? -2.789 -14.531 -21.094 1 95.94 109 TYR B C 1
ATOM 4943 O O . TYR B 1 109 ? -2.512 -14.258 -19.922 1 95.94 109 TYR B O 1
ATOM 4951 N N . PRO B 1 110 ? -3.24 -13.648 -21.922 1 96.75 110 PRO B N 1
ATOM 4952 C CA . PRO B 1 110 ? -3.396 -12.242 -21.531 1 96.75 110 PRO B CA 1
ATOM 4953 C C . PRO B 1 110 ? -4.672 -11.992 -20.719 1 96.75 110 PRO B C 1
ATOM 4955 O O . PRO B 1 110 ? -5.59 -11.328 -21.203 1 96.75 110 PRO B O 1
ATOM 4958 N N . PHE B 1 111 ? -4.75 -12.453 -19.531 1 98.19 111 PHE B N 1
ATOM 4959 C CA . PHE B 1 111 ? -5.941 -12.398 -18.688 1 98.19 111 PHE B CA 1
ATOM 4960 C C . PHE B 1 111 ? -6.379 -10.953 -18.469 1 98.19 111 PHE B C 1
ATOM 4962 O O . PHE B 1 111 ? -7.531 -10.602 -18.75 1 98.19 111 PHE B O 1
ATOM 4969 N N . ALA B 1 112 ? -5.48 -10.047 -18.047 1 97.88 112 ALA B N 1
ATOM 4970 C CA . ALA B 1 112 ? -5.809 -8.656 -17.75 1 97.88 112 ALA B CA 1
ATOM 4971 C C . ALA B 1 112 ? -6.352 -7.945 -18.984 1 97.88 112 ALA B C 1
ATOM 4973 O O . ALA B 1 112 ? -7.348 -7.219 -18.906 1 97.88 112 ALA B O 1
ATOM 4974 N N . ASP B 1 113 ? -5.66 -8.148 -20.094 1 97.31 113 ASP B N 1
ATOM 4975 C CA . ASP B 1 113 ? -6.113 -7.551 -21.344 1 97.31 113 ASP B CA 1
ATOM 4976 C C . ASP B 1 113 ? -7.535 -8 -21.672 1 97.31 113 ASP B C 1
ATOM 4978 O O . ASP B 1 113 ? -8.344 -7.203 -22.156 1 97.31 113 ASP B O 1
ATOM 4982 N N . THR B 1 114 ? -7.777 -9.281 -21.469 1 98 114 THR B N 1
ATOM 4983 C CA . THR B 1 114 ? -9.094 -9.844 -21.766 1 98 114 THR B CA 1
ATOM 4984 C C . THR B 1 114 ? -10.156 -9.219 -20.875 1 98 114 THR B C 1
ATOM 4986 O O . THR B 1 114 ? -11.234 -8.836 -21.344 1 98 114 THR B O 1
ATOM 4989 N N . VAL B 1 115 ? -9.875 -9.078 -19.625 1 97.88 115 VAL B N 1
ATOM 4990 C CA . VAL B 1 115 ? -10.805 -8.438 -18.688 1 97.88 115 VAL B CA 1
ATOM 4991 C C . VAL B 1 115 ? -11.07 -7.008 -19.141 1 97.88 115 VAL B C 1
ATOM 4993 O O . VAL B 1 115 ? -12.227 -6.582 -19.219 1 97.88 115 VAL B O 1
ATOM 4996 N N . ARG B 1 116 ? -10.086 -6.246 -19.5 1 96.31 116 ARG B N 1
ATOM 4997 C CA . ARG B 1 116 ? -10.211 -4.84 -19.859 1 96.31 116 ARG B CA 1
ATOM 4998 C C . ARG B 1 116 ? -10.977 -4.688 -21.172 1 96.31 116 ARG B C 1
ATOM 5000 O O . ARG B 1 116 ? -11.586 -3.645 -21.422 1 96.31 116 ARG B O 1
ATOM 5007 N N . SER B 1 117 ? -10.945 -5.754 -22 1 96.88 117 SER B N 1
ATOM 5008 C CA . SER B 1 117 ? -11.633 -5.703 -23.281 1 96.88 117 SER B CA 1
ATOM 5009 C C . SER B 1 117 ? -13.148 -5.797 -23.109 1 96.88 117 SER B C 1
ATOM 5011 O O . SER B 1 117 ? -13.898 -5.578 -24.062 1 96.88 117 SER B O 1
ATOM 5013 N N . GLY B 1 118 ? -13.57 -6.141 -21.938 1 95.81 118 GLY B N 1
ATOM 5014 C CA . GLY B 1 118 ? -14.992 -6.297 -21.656 1 95.81 118 GLY B CA 1
ATOM 5015 C C . GLY B 1 118 ? -15.516 -7.68 -22 1 95.81 118 GLY B C 1
ATOM 5016 O O . GLY B 1 118 ? -16.719 -7.867 -22.172 1 95.81 118 GLY B O 1
ATOM 5017 N N . ALA B 1 119 ? -14.617 -8.648 -22.109 1 97.06 119 ALA B N 1
ATOM 5018 C CA . ALA B 1 119 ? -15 -10.023 -22.422 1 97.06 119 ALA B CA 1
ATOM 5019 C C . ALA B 1 119 ? -15.977 -10.57 -21.391 1 97.06 119 ALA B C 1
ATOM 5021 O O . ALA B 1 119 ? -15.969 -10.148 -20.234 1 97.06 119 ALA B O 1
ATOM 5022 N N . ASN B 1 120 ? -16.859 -11.438 -21.797 1 97.44 120 ASN B N 1
ATOM 5023 C CA . ASN B 1 120 ? -17.781 -12.07 -20.859 1 97.44 120 ASN B CA 1
ATOM 5024 C C . ASN B 1 120 ? -17.047 -13.047 -19.922 1 97.44 120 ASN B C 1
ATOM 5026 O O . ASN B 1 120 ? -15.859 -13.305 -20.109 1 97.44 120 ASN B O 1
ATOM 5030 N N . GLU B 1 121 ? -17.703 -13.562 -18.984 1 97 121 GLU B N 1
ATOM 5031 C CA . GLU B 1 121 ? -17.125 -14.406 -17.938 1 97 121 GLU B CA 1
ATOM 5032 C C . GLU B 1 121 ? -16.516 -15.672 -18.531 1 97 121 GLU B C 1
ATOM 5034 O O . GLU B 1 121 ? -15.391 -16.047 -18.188 1 97 121 GLU B O 1
ATOM 5039 N N . ALA B 1 122 ? -17.172 -16.359 -19.391 1 95.75 122 ALA B N 1
ATOM 5040 C CA . ALA B 1 122 ? -16.703 -17.594 -19.984 1 95.75 122 ALA B CA 1
ATOM 5041 C C . ALA B 1 122 ? -15.383 -17.391 -20.734 1 95.75 122 ALA B C 1
ATOM 5043 O O . ALA B 1 122 ? -14.445 -18.172 -20.578 1 95.75 122 ALA B O 1
ATOM 5044 N N . ASP B 1 123 ? -15.312 -16.312 -21.516 1 96.62 123 ASP B N 1
ATOM 5045 C CA . ASP B 1 123 ? -14.102 -15.992 -22.25 1 96.62 123 ASP B CA 1
ATOM 5046 C C . ASP B 1 123 ? -12.953 -15.648 -21.312 1 96.62 123 ASP B C 1
ATOM 5048 O O . ASP B 1 123 ? -11.797 -15.977 -21.578 1 96.62 123 ASP B O 1
ATOM 5052 N N . THR B 1 124 ? -13.25 -14.938 -20.234 1 97.88 124 THR B N 1
ATOM 5053 C CA . THR B 1 124 ? -12.25 -14.562 -19.25 1 97.88 124 THR B CA 1
ATOM 5054 C C . THR B 1 124 ? -11.688 -15.805 -18.547 1 97.88 124 THR B C 1
ATOM 5056 O O . THR B 1 124 ? -10.469 -15.922 -18.375 1 97.88 124 THR B O 1
ATOM 5059 N N . ILE B 1 125 ? -12.547 -16.75 -18.234 1 97.38 125 ILE B N 1
ATOM 5060 C CA . ILE B 1 125 ? -12.156 -17.984 -17.562 1 97.38 125 ILE B CA 1
ATOM 5061 C C . ILE B 1 125 ? -11.219 -18.781 -18.453 1 97.38 125 ILE B C 1
ATOM 5063 O O . ILE B 1 125 ? -10.258 -19.406 -17.984 1 97.38 125 ILE B O 1
ATOM 5067 N N . GLU B 1 126 ? -11.43 -18.75 -19.719 1 95.69 126 GLU B N 1
ATOM 5068 C CA . GLU B 1 126 ? -10.602 -19.5 -20.656 1 95.69 126 GLU B CA 1
ATOM 5069 C C . GLU B 1 126 ? -9.188 -18.922 -20.719 1 95.69 126 GLU B C 1
ATOM 5071 O O . GLU B 1 126 ? -8.281 -19.547 -21.281 1 95.69 126 GLU B O 1
ATOM 5076 N N . LYS B 1 127 ? -8.977 -17.734 -20.203 1 97.25 127 LYS B N 1
ATOM 5077 C CA . LYS B 1 127 ? -7.652 -17.125 -20.172 1 97.25 127 LYS B CA 1
ATOM 5078 C C . LYS B 1 127 ? -6.953 -17.391 -18.844 1 97.25 127 LYS B C 1
ATOM 5080 O O . LYS B 1 127 ? -5.879 -16.844 -18.578 1 97.25 127 LYS B O 1
ATOM 5085 N N . ILE B 1 128 ? -7.562 -18.219 -18.047 1 98.06 128 ILE B N 1
ATOM 5086 C CA . ILE B 1 128 ? -6.848 -18.766 -16.906 1 98.06 128 ILE B CA 1
ATOM 5087 C C . ILE B 1 128 ? -6.027 -19.969 -17.328 1 98.06 128 ILE B C 1
ATOM 5089 O O . ILE B 1 128 ? -6.582 -21.047 -17.578 1 98.06 128 ILE B O 1
ATOM 5093 N N . ASP B 1 129 ? -4.797 -19.766 -17.375 1 96.56 129 ASP B N 1
ATOM 5094 C CA . ASP B 1 129 ? -3.857 -20.766 -17.859 1 96.56 129 ASP B CA 1
ATOM 5095 C C . ASP B 1 129 ? -3.549 -21.812 -16.781 1 96.56 129 ASP B C 1
ATOM 5097 O O . ASP B 1 129 ? -3.373 -21.453 -15.609 1 96.56 129 ASP B O 1
ATOM 5101 N N . ILE B 1 130 ? -3.516 -23.094 -17.141 1 97.12 130 ILE B N 1
ATOM 5102 C CA . ILE B 1 130 ? -3.176 -24.156 -16.188 1 97.12 130 ILE B CA 1
ATOM 5103 C C . ILE B 1 130 ? -1.81 -24.734 -16.547 1 97.12 130 ILE B C 1
ATOM 5105 O O . ILE B 1 130 ? -0.897 -24.75 -15.719 1 97.12 130 ILE B O 1
ATOM 5109 N N . GLY B 1 131 ? -1.65 -25.156 -17.766 1 96.25 131 GLY B N 1
ATOM 5110 C CA . GLY B 1 131 ? -0.402 -25.766 -18.203 1 96.25 131 GLY B CA 1
ATOM 5111 C C . GLY B 1 131 ? 0.771 -24.797 -18.172 1 96.25 131 GLY B C 1
ATOM 5112 O O . GLY B 1 131 ? 1.868 -25.172 -17.75 1 96.25 131 GLY B O 1
ATOM 5113 N N . GLY B 1 132 ? 0.541 -23.594 -18.656 1 96.62 132 GLY B N 1
ATOM 5114 C CA . GLY B 1 132 ? 1.581 -22.578 -18.703 1 96.62 132 GLY B CA 1
ATOM 5115 C C . GLY B 1 132 ? 2.248 -22.359 -17.359 1 96.62 132 GLY B C 1
ATOM 5116 O O . GLY B 1 132 ? 3.447 -22.594 -17.203 1 96.62 132 GLY B O 1
ATOM 5117 N N . PRO B 1 133 ? 1.429 -21.984 -16.391 1 98.06 133 PRO B N 1
ATOM 5118 C CA . PRO B 1 133 ? 2.027 -21.766 -15.078 1 98.06 133 PRO B CA 1
ATOM 5119 C C . PRO B 1 133 ? 2.721 -23.016 -14.531 1 98.06 133 PRO B C 1
ATOM 5121 O O . PRO B 1 133 ? 3.734 -22.906 -13.828 1 98.06 133 PRO B O 1
ATOM 5124 N N . SER B 1 134 ? 2.223 -24.172 -14.797 1 97.94 134 SER B N 1
ATOM 5125 C CA . SER B 1 134 ? 2.859 -25.406 -14.328 1 97.94 134 SER B CA 1
ATOM 5126 C C . SER B 1 134 ? 4.258 -25.562 -14.922 1 97.94 134 SER B C 1
ATOM 5128 O O . SER B 1 134 ? 5.203 -25.891 -14.203 1 97.94 134 SER B O 1
ATOM 5130 N N . MET B 1 135 ? 4.383 -25.312 -16.219 1 98.25 135 MET B N 1
ATOM 5131 C CA . MET B 1 135 ? 5.684 -25.406 -16.875 1 98.25 135 MET B CA 1
ATOM 5132 C C . MET B 1 135 ? 6.629 -24.328 -16.359 1 98.25 135 MET B C 1
ATOM 5134 O O . MET B 1 135 ? 7.797 -24.594 -16.078 1 98.25 135 MET B O 1
ATOM 5138 N N . VAL B 1 136 ? 6.102 -23.109 -16.188 1 98.75 136 VAL B N 1
ATOM 5139 C CA . VAL B 1 136 ? 6.906 -21.969 -15.758 1 98.75 136 VAL B CA 1
ATOM 5140 C C . VAL B 1 136 ? 7.438 -22.219 -14.352 1 98.75 136 VAL B C 1
ATOM 5142 O O . VAL B 1 136 ? 8.641 -22.109 -14.109 1 98.75 136 VAL B O 1
ATOM 5145 N N . ARG B 1 137 ? 6.59 -22.641 -13.477 1 98.38 137 ARG B N 1
ATOM 5146 C CA . ARG B 1 137 ? 6.988 -22.891 -12.102 1 98.38 137 ARG B CA 1
ATOM 5147 C C . ARG B 1 137 ? 7.957 -24.078 -12.016 1 98.38 137 ARG B C 1
ATOM 5149 O O . ARG B 1 137 ? 8.938 -24.016 -11.273 1 98.38 137 ARG B O 1
ATOM 5156 N N . GLY B 1 138 ? 7.625 -25.109 -12.742 1 98.5 138 GLY B N 1
ATOM 5157 C CA . GLY B 1 138 ? 8.5 -26.281 -12.75 1 98.5 138 GLY B CA 1
ATOM 5158 C C . GLY B 1 138 ? 9.914 -25.953 -13.203 1 98.5 138 GLY B C 1
ATOM 5159 O O . GLY B 1 138 ? 10.883 -26.359 -12.555 1 98.5 138 GLY B O 1
ATOM 5160 N N . ALA B 1 139 ? 9.984 -25.219 -14.281 1 98.81 139 ALA B N 1
ATOM 5161 C CA . ALA B 1 139 ? 11.289 -24.844 -14.82 1 98.81 139 ALA B CA 1
ATOM 5162 C C . ALA B 1 139 ? 12.023 -23.922 -13.852 1 98.81 139 ALA B C 1
ATOM 5164 O O . ALA B 1 139 ? 13.227 -24.078 -13.633 1 98.81 139 ALA B O 1
ATOM 5165 N N . ALA B 1 140 ? 11.312 -22.984 -13.273 1 98.81 140 ALA B N 1
ATOM 5166 C CA . ALA B 1 140 ? 11.914 -22.047 -12.328 1 98.81 140 ALA B CA 1
ATOM 5167 C C . ALA B 1 140 ? 12.438 -22.781 -11.094 1 98.81 140 ALA B C 1
ATOM 5169 O O . ALA B 1 140 ? 13.547 -22.5 -10.625 1 98.81 140 ALA B O 1
ATOM 5170 N N . LYS B 1 141 ? 11.602 -23.703 -10.586 1 98.31 141 LYS B N 1
ATOM 5171 C CA . LYS B 1 141 ? 12.016 -24.484 -9.43 1 98.31 141 LYS B CA 1
ATOM 5172 C C . LYS B 1 141 ? 13.297 -25.266 -9.719 1 98.31 141 LYS B C 1
ATOM 5174 O O . LYS B 1 141 ? 14.164 -25.375 -8.852 1 98.31 141 LYS B O 1
ATOM 5179 N N . ASN B 1 142 ? 13.438 -25.75 -10.922 1 98.44 142 ASN B N 1
ATOM 5180 C CA . ASN B 1 142 ? 14.586 -26.562 -11.289 1 98.44 142 ASN B CA 1
ATOM 5181 C C . ASN B 1 142 ? 15.648 -25.75 -12.016 1 98.44 142 ASN B C 1
ATOM 5183 O O . ASN B 1 142 ? 16.281 -26.234 -12.961 1 98.44 142 ASN B O 1
ATOM 5187 N N . HIS B 1 143 ? 15.859 -24.547 -11.586 1 98.38 143 HIS B N 1
ATOM 5188 C CA . HIS B 1 143 ? 16.828 -23.656 -12.211 1 98.38 143 HIS B CA 1
ATOM 5189 C C . HIS B 1 143 ? 18.234 -24.25 -12.18 1 98.38 143 HIS B C 1
ATOM 5191 O O . HIS B 1 143 ? 19.125 -23.781 -12.891 1 98.38 143 HIS B O 1
ATOM 5197 N N . ALA B 1 144 ? 18.453 -25.219 -11.367 1 96.75 144 ALA B N 1
ATOM 5198 C CA . ALA B 1 144 ? 19.75 -25.891 -11.352 1 96.75 144 ALA B CA 1
ATOM 5199 C C . ALA B 1 144 ? 20.062 -26.531 -12.695 1 96.75 144 ALA B C 1
ATOM 5201 O O . ALA B 1 144 ? 21.234 -26.672 -13.07 1 96.75 144 ALA B O 1
ATOM 5202 N N . THR B 1 145 ? 18.984 -26.844 -13.484 1 97.25 145 THR B N 1
ATOM 5203 C CA . THR B 1 145 ? 19.156 -27.547 -14.742 1 97.25 145 THR B CA 1
ATOM 5204 C C . THR B 1 145 ? 18.594 -26.75 -15.906 1 97.25 145 THR B C 1
ATOM 5206 O O . THR B 1 145 ? 19.172 -26.719 -17 1 97.25 145 THR B O 1
ATOM 5209 N N . VAL B 1 146 ? 17.5 -26.078 -15.68 1 98.25 146 VAL B N 1
ATOM 5210 C CA . VAL B 1 146 ? 16.719 -25.547 -16.797 1 98.25 146 VAL B CA 1
ATOM 5211 C C . VAL B 1 146 ? 16.672 -24.031 -16.703 1 98.25 146 VAL B C 1
ATOM 5213 O O . VAL B 1 146 ? 16.469 -23.469 -15.617 1 98.25 146 VAL B O 1
ATOM 5216 N N . ALA B 1 147 ? 16.891 -23.328 -17.812 1 98.69 147 ALA B N 1
ATOM 5217 C CA . ALA B 1 147 ? 16.594 -21.906 -17.906 1 98.69 147 ALA B CA 1
ATOM 5218 C C . ALA B 1 147 ? 15.133 -21.672 -18.297 1 98.69 147 ALA B C 1
ATOM 5220 O O . ALA B 1 147 ? 14.586 -22.406 -19.125 1 98.69 147 ALA B O 1
ATOM 5221 N N . ILE B 1 148 ? 14.508 -20.75 -17.688 1 98.88 148 ILE B N 1
ATOM 5222 C CA . ILE B 1 148 ? 13.117 -20.406 -17.984 1 98.88 148 ILE B CA 1
ATOM 5223 C C . ILE B 1 148 ? 13.016 -18.969 -18.469 1 98.88 148 ILE B C 1
ATOM 5225 O O . ILE B 1 148 ? 13.617 -18.062 -17.875 1 98.88 148 ILE B O 1
ATOM 5229 N N . VAL B 1 149 ? 12.297 -18.734 -19.531 1 98.31 149 VAL B N 1
ATOM 5230 C CA . VAL B 1 149 ? 12.086 -17.406 -20.125 1 98.31 149 VAL B CA 1
ATOM 5231 C C . VAL B 1 149 ? 10.594 -17.156 -20.297 1 98.31 149 VAL B C 1
ATOM 5233 O O . VAL B 1 149 ? 9.898 -17.922 -20.953 1 98.31 149 VAL B O 1
ATOM 5236 N N . THR B 1 150 ? 10.117 -16.109 -19.719 1 97.62 150 THR B N 1
ATOM 5237 C CA . THR B 1 150 ? 8.703 -15.781 -19.812 1 97.62 150 THR B CA 1
ATOM 5238 C C . THR B 1 150 ? 8.508 -14.438 -20.516 1 97.62 150 THR B C 1
ATOM 5240 O O . THR B 1 150 ? 7.406 -14.109 -20.953 1 97.62 150 THR B O 1
ATOM 5243 N N . ASP B 1 151 ? 9.539 -13.656 -20.688 1 94.25 151 ASP B N 1
ATOM 5244 C CA . ASP B 1 151 ? 9.492 -12.289 -21.203 1 94.25 151 ASP B CA 1
ATOM 5245 C C . ASP B 1 151 ? 10.117 -12.211 -22.594 1 94.25 151 ASP B C 1
ATOM 5247 O O . ASP B 1 151 ? 11.312 -12.461 -22.766 1 94.25 151 ASP B O 1
ATOM 5251 N N . PRO B 1 152 ? 9.383 -11.758 -23.547 1 94.88 152 PRO B N 1
ATOM 5252 C CA . PRO B 1 152 ? 9.953 -11.625 -24.891 1 94.88 152 PRO B CA 1
ATOM 5253 C C . PRO B 1 152 ? 11.148 -10.672 -24.938 1 94.88 152 PRO B C 1
ATOM 5255 O O . PRO B 1 152 ? 12 -10.797 -25.812 1 94.88 152 PRO B O 1
ATOM 525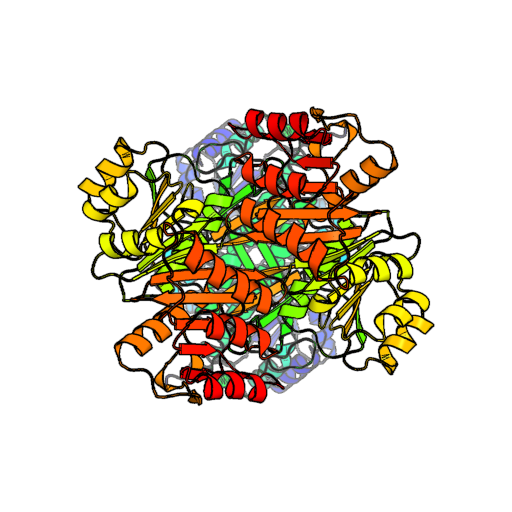8 N N . ALA B 1 153 ? 11.234 -9.773 -24 1 91.44 153 ALA B N 1
ATOM 5259 C CA . ALA B 1 153 ? 12.359 -8.836 -23.953 1 91.44 153 ALA B CA 1
ATOM 5260 C C . ALA B 1 153 ? 13.672 -9.562 -23.719 1 91.44 153 ALA B C 1
ATOM 5262 O O . ALA B 1 153 ? 14.75 -9.016 -23.953 1 91.44 153 ALA B O 1
ATOM 5263 N N . ASP B 1 154 ? 13.609 -10.844 -23.297 1 95.06 154 ASP B N 1
ATOM 5264 C CA . ASP B 1 154 ? 14.812 -11.625 -23 1 95.06 154 ASP B CA 1
ATOM 5265 C C . ASP B 1 154 ? 15.195 -12.5 -24.188 1 95.06 154 ASP B C 1
ATOM 5267 O O . ASP B 1 154 ? 16.219 -13.188 -24.156 1 95.06 154 ASP B O 1
ATOM 5271 N N . TYR B 1 155 ? 14.477 -12.523 -25.297 1 96.94 155 TYR B N 1
ATOM 5272 C CA . TYR B 1 155 ? 14.688 -13.438 -26.406 1 96.94 155 TYR B CA 1
ATOM 5273 C C . TYR B 1 155 ? 16.062 -13.227 -27.031 1 96.94 155 TYR B C 1
ATOM 5275 O O . TYR B 1 155 ? 16.734 -14.188 -27.406 1 96.94 155 TYR B O 1
ATOM 5283 N N . ALA B 1 156 ? 16.484 -11.945 -27.094 1 96 156 ALA B N 1
ATOM 5284 C CA . ALA B 1 156 ? 17.797 -11.656 -27.688 1 96 156 ALA B CA 1
ATOM 5285 C C . ALA B 1 156 ? 18.906 -12.281 -26.859 1 96 156 ALA B C 1
ATOM 5287 O O . ALA B 1 156 ? 19.859 -12.836 -27.422 1 96 156 ALA B O 1
ATOM 5288 N N . LEU B 1 157 ? 18.781 -12.133 -25.609 1 96.38 157 LEU B N 1
ATOM 5289 C CA . LEU B 1 157 ? 19.766 -12.734 -24.719 1 96.38 157 LEU B CA 1
ATOM 5290 C C . LEU B 1 157 ? 19.797 -14.25 -24.906 1 96.38 157 LEU B C 1
ATOM 5292 O O . LEU B 1 157 ? 20.875 -14.836 -25.047 1 96.38 157 LEU B O 1
ATOM 5296 N N . VAL B 1 158 ? 18.656 -14.914 -24.922 1 97.56 158 VAL B N 1
ATOM 5297 C CA . VAL B 1 158 ? 18.547 -16.359 -25.062 1 97.56 158 VAL B CA 1
ATOM 5298 C C . VAL B 1 158 ? 19.141 -16.797 -26.406 1 97.56 158 VAL B C 1
ATOM 5300 O O . VAL B 1 158 ? 19.891 -17.781 -26.469 1 97.56 158 VAL B O 1
ATOM 5303 N N . ALA B 1 159 ? 18.828 -16.062 -27.422 1 97.75 159 ALA B N 1
ATOM 5304 C CA . ALA B 1 159 ? 19.328 -16.375 -28.75 1 97.75 159 ALA B CA 1
ATOM 5305 C C . ALA B 1 159 ? 20.844 -16.375 -28.797 1 97.75 159 ALA B C 1
ATOM 5307 O O . ALA B 1 159 ? 21.469 -17.266 -29.375 1 97.75 159 ALA B O 1
ATOM 5308 N N . SER B 1 160 ? 21.391 -15.359 -28.203 1 96.88 160 SER B N 1
ATOM 5309 C CA . SER B 1 160 ? 22.844 -15.25 -28.172 1 96.88 160 SER B CA 1
ATOM 5310 C C . SER B 1 160 ? 23.469 -16.438 -27.438 1 96.88 160 SER B C 1
ATOM 5312 O O . SER B 1 160 ? 24.484 -16.984 -27.875 1 96.88 160 SER B O 1
ATOM 5314 N N . ARG B 1 161 ? 22.859 -16.844 -26.344 1 96.81 161 ARG B N 1
ATOM 5315 C CA . ARG B 1 161 ? 23.375 -17.922 -25.516 1 96.81 161 ARG B CA 1
ATOM 5316 C C . ARG B 1 161 ? 23.234 -19.266 -26.219 1 96.81 161 ARG B C 1
ATOM 5318 O O . ARG B 1 161 ? 24.031 -20.188 -26 1 96.81 161 ARG B O 1
ATOM 5325 N N . VAL B 1 162 ? 22.219 -19.438 -27.016 1 97.38 162 VAL B N 1
ATOM 5326 C CA . VAL B 1 162 ? 22.047 -20.625 -27.828 1 97.38 162 VAL B CA 1
ATOM 5327 C C . VAL B 1 162 ? 23.078 -20.641 -28.953 1 97.38 162 VAL B C 1
ATOM 5329 O O . VAL B 1 162 ? 23.75 -21.656 -29.172 1 97.38 162 VAL B O 1
ATOM 5332 N N . ALA B 1 163 ? 23.281 -19.562 -29.594 1 94.94 163 ALA B N 1
ATOM 5333 C CA . ALA B 1 163 ? 24.125 -19.469 -30.781 1 94.94 163 ALA B CA 1
ATOM 5334 C C . ALA B 1 163 ? 25.594 -19.703 -30.438 1 94.94 163 ALA B C 1
ATOM 5336 O O . ALA B 1 163 ? 26.328 -20.328 -31.188 1 94.94 163 ALA B O 1
ATOM 5337 N N . ASP B 1 164 ? 26 -19.172 -29.328 1 94.19 164 ASP B N 1
ATOM 5338 C CA . ASP B 1 164 ? 27.422 -19.281 -29.016 1 94.19 164 ASP B CA 1
ATOM 5339 C C . ASP B 1 164 ? 27.719 -20.547 -28.219 1 94.19 164 ASP B C 1
ATOM 5341 O O . ASP B 1 164 ? 28.875 -20.844 -27.922 1 94.19 164 ASP B O 1
ATOM 5345 N N . GLY B 1 165 ? 26.703 -21.219 -27.797 1 95.31 165 GLY B N 1
ATOM 5346 C CA . GLY B 1 165 ? 26.828 -22.547 -27.203 1 95.31 165 GLY B CA 1
ATOM 5347 C C . GLY B 1 165 ? 27.141 -22.5 -25.719 1 95.31 165 GLY B C 1
ATOM 5348 O O . GLY B 1 165 ? 27.266 -23.547 -25.078 1 95.31 165 GLY B O 1
ATOM 5349 N N . THR B 1 166 ? 27.172 -21.391 -25.125 1 94.94 166 THR B N 1
ATOM 5350 C CA . THR B 1 166 ? 27.578 -21.266 -23.734 1 94.94 166 THR B CA 1
ATOM 5351 C C . THR B 1 166 ? 26.422 -21.594 -22.797 1 94.94 166 THR B C 1
ATOM 5353 O O . THR B 1 166 ? 26.625 -22.078 -21.688 1 94.94 166 THR B O 1
ATOM 5356 N N . GLY B 1 167 ? 25.219 -21.281 -23.25 1 97 167 GLY B N 1
ATOM 5357 C CA . GLY B 1 167 ? 24.078 -21.391 -22.359 1 97 167 GLY B CA 1
ATOM 5358 C C . GLY B 1 167 ? 24.125 -20.422 -21.203 1 97 167 GLY B C 1
ATOM 5359 O O . GLY B 1 167 ? 24.531 -19.281 -21.359 1 97 167 GLY B O 1
ATOM 5360 N N . PHE B 1 168 ? 23.547 -20.797 -20.031 1 98 168 PHE B N 1
ATOM 5361 C CA . PHE B 1 168 ? 23.438 -19.891 -18.891 1 98 168 PHE B CA 1
ATOM 5362 C C . PHE B 1 168 ? 24.172 -20.453 -17.688 1 98 168 PHE B C 1
ATOM 5364 O O . PHE B 1 168 ? 24.188 -21.672 -17.469 1 98 168 PHE B O 1
ATOM 5371 N N . SER B 1 169 ? 24.812 -19.578 -16.906 1 97.5 169 SER B N 1
ATOM 5372 C CA . SER B 1 169 ? 25.375 -19.953 -15.609 1 97.5 169 SER B CA 1
ATOM 5373 C C . SER B 1 169 ? 24.266 -20.188 -14.578 1 97.5 169 SER B C 1
ATOM 5375 O O . SER B 1 169 ? 23.109 -19.844 -14.82 1 97.5 169 SER B O 1
ATOM 5377 N N . LEU B 1 170 ? 24.625 -20.781 -13.453 1 97.69 170 LEU B N 1
ATOM 5378 C CA . LEU B 1 170 ? 23.656 -21.016 -12.391 1 97.69 170 LEU B CA 1
ATOM 5379 C C . LEU B 1 170 ? 23.031 -19.719 -11.922 1 97.69 170 LEU B C 1
ATOM 5381 O O . LEU B 1 170 ? 21.812 -19.625 -11.758 1 97.69 170 LEU B O 1
ATOM 5385 N N . ASP B 1 171 ? 23.859 -18.641 -11.719 1 97.44 171 ASP B N 1
ATOM 5386 C CA . ASP B 1 171 ? 23.359 -17.344 -11.25 1 97.44 171 ASP B CA 1
ATOM 5387 C C . ASP B 1 171 ? 22.391 -16.734 -12.258 1 97.44 171 ASP B C 1
ATOM 5389 O O . ASP B 1 171 ? 21.391 -16.109 -11.883 1 97.44 171 ASP B O 1
ATOM 5393 N N . GLU B 1 172 ? 22.703 -16.922 -13.484 1 97.62 172 GLU B N 1
ATOM 5394 C CA . GLU B 1 172 ? 21.828 -16.391 -14.523 1 97.62 172 GLU B CA 1
ATOM 5395 C C . GLU B 1 172 ? 20.5 -17.156 -14.562 1 97.62 172 GLU B C 1
ATOM 5397 O O . GLU B 1 172 ? 19.438 -16.547 -14.727 1 97.62 172 GLU B O 1
ATOM 5402 N N . ARG B 1 173 ? 20.547 -18.469 -14.445 1 98.56 173 ARG B N 1
ATOM 5403 C CA . ARG B 1 173 ? 19.312 -19.25 -14.422 1 98.56 173 ARG B CA 1
ATOM 5404 C C . ARG B 1 173 ? 18.469 -18.906 -13.203 1 98.56 173 ARG B C 1
ATOM 5406 O O . ARG B 1 173 ? 17.234 -18.891 -13.273 1 98.56 173 ARG B O 1
ATOM 5413 N N . LYS B 1 174 ? 19.141 -18.625 -12.07 1 98.25 174 LYS B N 1
ATOM 5414 C CA . LYS B 1 174 ? 18.438 -18.188 -10.875 1 98.25 174 LYS B CA 1
ATOM 5415 C C . LYS B 1 174 ? 17.703 -16.875 -11.133 1 98.25 174 LYS B C 1
ATOM 5417 O O . LYS B 1 174 ? 16.531 -16.734 -10.74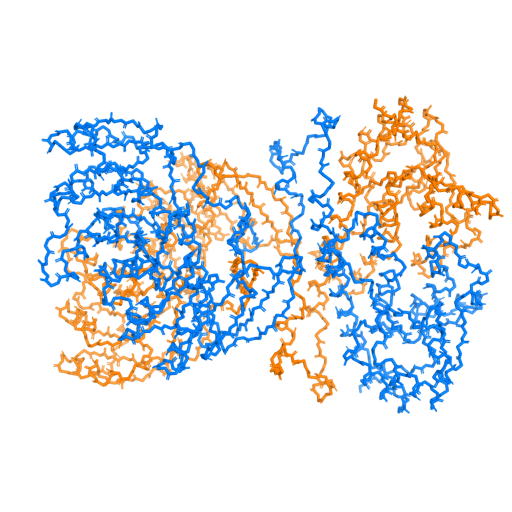2 1 98.25 174 LYS B O 1
ATOM 5422 N N . TRP B 1 175 ? 18.344 -15.969 -11.734 1 97.62 175 TRP B N 1
ATOM 5423 C CA . TRP B 1 175 ? 17.734 -14.68 -12.039 1 97.62 175 TRP B CA 1
ATOM 5424 C C . TRP B 1 175 ? 16.531 -14.852 -12.961 1 97.62 175 TRP B C 1
ATOM 5426 O O . TRP B 1 175 ? 15.477 -14.25 -12.727 1 97.62 175 TRP B O 1
ATOM 5436 N N . LEU B 1 176 ? 16.656 -15.656 -13.977 1 98.25 176 LEU B N 1
ATOM 5437 C CA . LEU B 1 176 ? 15.547 -15.945 -14.883 1 98.25 176 LEU B CA 1
ATOM 5438 C C . LEU B 1 176 ? 14.391 -16.609 -14.141 1 98.25 176 LEU B C 1
ATOM 5440 O O . LEU B 1 176 ? 13.227 -16.328 -14.43 1 98.25 176 LEU B O 1
ATOM 5444 N N . ALA B 1 177 ? 14.758 -17.516 -13.219 1 98.81 177 ALA B N 1
ATOM 5445 C CA . ALA B 1 177 ? 13.742 -18.172 -12.398 1 98.81 177 ALA B CA 1
ATOM 5446 C C . ALA B 1 177 ? 12.969 -17.172 -11.562 1 98.81 177 ALA B C 1
ATOM 5448 O O . ALA B 1 177 ? 11.742 -17.234 -11.461 1 98.81 177 ALA B O 1
ATOM 5449 N N . ALA B 1 178 ? 13.68 -16.219 -10.977 1 98.38 178 ALA B N 1
ATOM 5450 C CA . ALA B 1 178 ? 13.031 -15.172 -10.18 1 98.38 178 ALA B CA 1
ATOM 5451 C C . ALA B 1 178 ? 12.062 -14.359 -11.039 1 98.38 178 ALA B C 1
ATOM 5453 O O . ALA B 1 178 ? 10.945 -14.062 -10.609 1 98.38 178 ALA B O 1
ATOM 5454 N N . LYS B 1 179 ? 12.477 -14.031 -12.234 1 97.5 179 LYS B N 1
ATOM 5455 C CA . LYS B 1 179 ? 11.609 -13.32 -13.172 1 97.5 179 LYS B CA 1
ATOM 5456 C C . LYS B 1 179 ? 10.344 -14.125 -13.469 1 97.5 179 LYS B C 1
ATOM 5458 O O . LYS B 1 179 ? 9.258 -13.562 -13.57 1 97.5 179 LYS B O 1
ATOM 5463 N N . ALA B 1 180 ? 10.555 -15.352 -13.609 1 98.62 180 ALA B N 1
ATOM 5464 C CA . ALA B 1 180 ? 9.438 -16.234 -13.938 1 98.62 180 ALA B CA 1
ATOM 5465 C C . ALA B 1 180 ? 8.445 -16.328 -12.781 1 98.62 180 ALA B C 1
ATOM 5467 O O . ALA B 1 180 ? 7.23 -16.297 -12.992 1 98.62 180 ALA B O 1
ATOM 5468 N N . PHE B 1 181 ? 8.953 -16.469 -11.547 1 98.69 181 PHE B N 1
ATOM 5469 C CA . PHE B 1 181 ? 8.07 -16.484 -10.383 1 98.69 181 PHE B CA 1
ATOM 5470 C C . PHE B 1 181 ? 7.344 -15.156 -10.227 1 98.69 181 PHE B C 1
ATOM 5472 O O . PHE B 1 181 ? 6.188 -15.125 -9.805 1 98.69 181 PHE B O 1
ATOM 5479 N N . ALA B 1 182 ? 7.996 -14.031 -10.57 1 98.38 182 ALA B N 1
ATOM 5480 C CA . ALA B 1 182 ? 7.328 -12.734 -10.57 1 98.38 182 ALA B CA 1
ATOM 5481 C C . ALA B 1 182 ? 6.168 -12.711 -11.562 1 98.38 182 ALA B C 1
ATOM 5483 O O . ALA B 1 182 ? 5.098 -12.18 -11.266 1 98.38 182 ALA B O 1
ATOM 5484 N N . HIS B 1 183 ? 6.406 -13.32 -12.68 1 98.12 183 HIS B N 1
ATOM 5485 C CA . HIS B 1 183 ? 5.406 -13.375 -13.742 1 98.12 183 HIS B CA 1
ATOM 5486 C C . HIS B 1 183 ? 4.176 -14.156 -13.297 1 98.12 183 HIS B C 1
ATOM 5488 O O . HIS B 1 183 ? 3.047 -13.703 -13.477 1 98.12 183 HIS B O 1
ATOM 5494 N N . THR B 1 184 ? 4.355 -15.305 -12.711 1 98.44 184 THR B N 1
ATOM 5495 C CA . THR B 1 184 ? 3.23 -16.125 -12.258 1 98.44 184 THR B CA 1
ATOM 5496 C C . THR B 1 184 ? 2.523 -15.461 -11.078 1 98.44 184 THR B C 1
ATOM 5498 O O . THR B 1 184 ? 1.3 -15.555 -10.953 1 98.44 184 THR B O 1
ATOM 5501 N N . ALA B 1 185 ? 3.299 -14.828 -10.203 1 98.75 185 ALA B N 1
ATOM 5502 C CA . ALA B 1 185 ? 2.701 -14.141 -9.062 1 98.75 185 ALA B CA 1
ATOM 5503 C C . ALA B 1 185 ? 1.765 -13.031 -9.523 1 98.75 185 ALA B C 1
ATOM 5505 O O . ALA B 1 185 ? 0.638 -12.914 -9.031 1 98.75 185 ALA B O 1
ATOM 5506 N N . ALA B 1 186 ? 2.221 -12.227 -10.445 1 98.69 186 ALA B N 1
ATOM 5507 C CA . ALA B 1 186 ? 1.402 -11.141 -10.969 1 98.69 186 ALA B CA 1
ATOM 5508 C C . ALA B 1 186 ? 0.153 -11.672 -11.664 1 98.69 186 ALA B C 1
ATOM 5510 O O . ALA B 1 186 ? -0.941 -11.133 -11.484 1 98.69 186 ALA B O 1
ATOM 5511 N N . TYR B 1 187 ? 0.345 -12.734 -12.445 1 98.62 187 TYR B N 1
ATOM 5512 C CA . TYR B 1 187 ? -0.748 -13.375 -13.164 1 98.62 187 TYR B CA 1
ATOM 5513 C C . TYR B 1 187 ? -1.824 -13.859 -12.203 1 98.62 187 TYR B C 1
ATOM 5515 O O . TYR B 1 187 ? -3.006 -13.555 -12.375 1 98.62 187 TYR B O 1
ATOM 5523 N N . ASP B 1 188 ? -1.423 -14.516 -11.164 1 98.62 188 ASP B N 1
ATOM 5524 C CA . ASP B 1 188 ? -2.359 -15.086 -10.195 1 98.62 188 ASP B CA 1
ATOM 5525 C C . ASP B 1 188 ? -3.012 -13.992 -9.352 1 98.62 188 ASP B C 1
ATOM 5527 O O . ASP B 1 188 ? -4.18 -14.102 -8.977 1 98.62 188 ASP B O 1
ATOM 5531 N N . ALA B 1 189 ? -2.279 -12.961 -8.992 1 98.69 189 ALA B N 1
ATOM 5532 C CA . ALA B 1 189 ? -2.852 -11.844 -8.242 1 98.69 189 ALA B CA 1
ATOM 5533 C C . ALA B 1 189 ? -3.973 -11.18 -9.031 1 98.69 189 ALA B C 1
ATOM 5535 O O . ALA B 1 189 ? -4.996 -10.789 -8.461 1 98.69 189 ALA B O 1
ATOM 5536 N N . THR B 1 190 ? -3.785 -11.008 -10.305 1 98.75 190 THR B N 1
ATOM 5537 C CA . THR B 1 190 ? -4.785 -10.398 -11.164 1 98.75 190 THR B CA 1
ATOM 5538 C C . THR B 1 190 ? -6.043 -11.258 -11.242 1 98.75 190 THR B C 1
ATOM 5540 O O . THR B 1 190 ? -7.16 -10.742 -11.148 1 98.75 190 THR B O 1
ATOM 5543 N N . ILE B 1 191 ? -5.855 -12.555 -11.391 1 98.81 191 ILE B N 1
ATOM 5544 C CA . ILE B 1 191 ? -6.973 -13.5 -11.43 1 98.81 191 ILE B CA 1
ATOM 5545 C C . ILE B 1 191 ? -7.73 -13.453 -10.102 1 98.81 191 ILE B C 1
ATOM 5547 O O . ILE B 1 191 ? -8.961 -13.406 -10.094 1 98.81 191 ILE B O 1
ATOM 5551 N N . ASN B 1 192 ? -7.031 -13.469 -9.008 1 98.44 192 ASN B N 1
ATOM 5552 C CA . ASN B 1 192 ? -7.633 -13.375 -7.684 1 98.44 192 ASN B CA 1
ATOM 5553 C C . ASN B 1 192 ? -8.492 -12.117 -7.547 1 98.44 192 ASN B C 1
ATOM 5555 O O . ASN B 1 192 ? -9.617 -12.188 -7.043 1 98.44 192 ASN B O 1
ATOM 5559 N N . GLU B 1 193 ? -7.957 -11 -7.965 1 97.25 193 GLU B N 1
ATOM 5560 C CA . GLU B 1 193 ? -8.711 -9.758 -7.863 1 97.25 193 GLU B CA 1
ATOM 5561 C C . GLU B 1 193 ? -10.031 -9.844 -8.625 1 97.25 193 GLU B C 1
ATOM 5563 O O . GLU B 1 193 ? -11.078 -9.445 -8.117 1 97.25 193 GLU B O 1
ATOM 5568 N N . TRP B 1 194 ? -10.008 -10.352 -9.812 1 98.19 194 TRP B N 1
ATOM 5569 C CA . TRP B 1 194 ? -11.195 -10.461 -10.648 1 98.19 194 TRP B CA 1
ATOM 5570 C C . TRP B 1 194 ? -12.195 -11.453 -10.055 1 98.19 194 TRP B C 1
ATOM 5572 O O . TRP B 1 194 ? -13.391 -11.156 -9.969 1 98.19 194 TRP B O 1
ATOM 5582 N N . THR B 1 195 ? -11.742 -12.633 -9.625 1 98.38 195 THR B N 1
ATOM 5583 C CA . THR B 1 195 ? -12.648 -13.68 -9.156 1 98.38 195 THR B CA 1
ATOM 5584 C C . THR B 1 195 ? -13.273 -13.289 -7.82 1 98.38 195 THR B C 1
ATOM 5586 O O . THR B 1 195 ? -14.438 -13.594 -7.562 1 98.38 195 THR B O 1
ATOM 5589 N N . ALA B 1 196 ? -12.539 -12.656 -6.965 1 96.69 196 ALA B N 1
ATOM 5590 C CA . ALA B 1 196 ? -13.078 -12.203 -5.684 1 96.69 196 ALA B CA 1
ATOM 5591 C C . ALA B 1 196 ? -14.266 -11.266 -5.895 1 96.69 196 ALA B C 1
ATOM 5593 O O . ALA B 1 196 ? -15.227 -11.289 -5.125 1 96.69 196 ALA B O 1
ATOM 5594 N N . LYS B 1 197 ? -14.172 -10.43 -6.887 1 94.5 197 LYS B N 1
ATOM 5595 C CA . LYS B 1 197 ? -15.219 -9.469 -7.188 1 94.5 197 LYS B CA 1
ATOM 5596 C C . LYS B 1 197 ? -16.422 -10.148 -7.832 1 94.5 197 LYS B C 1
ATOM 5598 O O . LYS B 1 197 ? -17.578 -9.82 -7.523 1 94.5 197 LYS B O 1
ATOM 5603 N N . HIS B 1 198 ? -16.219 -11.141 -8.656 1 96.62 198 HIS B N 1
ATOM 5604 C CA . HIS B 1 198 ? -17.266 -11.68 -9.516 1 96.62 198 HIS B CA 1
ATOM 5605 C C . HIS B 1 198 ? -17.922 -12.906 -8.875 1 96.62 198 HIS B C 1
ATOM 5607 O O . HIS B 1 198 ? -19.031 -13.273 -9.242 1 96.62 198 HIS B O 1
ATOM 5613 N N . TRP B 1 199 ? -17.172 -13.523 -7.961 1 97.44 199 TRP B N 1
ATOM 5614 C CA . TRP B 1 199 ? -17.672 -14.75 -7.352 1 97.44 199 TRP B CA 1
ATOM 5615 C C . TRP B 1 199 ? -17.781 -14.602 -5.84 1 97.44 199 TRP B C 1
ATOM 5617 O O . TRP B 1 199 ? -17.141 -15.352 -5.09 1 97.44 199 TRP B O 1
ATOM 5627 N N . PRO B 1 200 ? -18.641 -13.711 -5.355 1 94.31 200 PRO B N 1
ATOM 5628 C CA . PRO B 1 200 ? -18.797 -13.492 -3.916 1 94.31 200 PRO B CA 1
ATOM 5629 C C . PRO B 1 200 ? -19.438 -14.68 -3.205 1 94.31 200 PRO B C 1
ATOM 5631 O O . PRO B 1 200 ? -20 -15.562 -3.855 1 94.31 200 PRO B O 1
ATOM 5634 N N . LYS B 1 201 ? -19.375 -14.734 -1.925 1 94.5 201 LYS B N 1
ATOM 5635 C CA . LYS B 1 201 ? -20.047 -15.75 -1.119 1 94.5 201 LYS B CA 1
ATOM 5636 C C . LYS B 1 201 ? -21.562 -15.688 -1.323 1 94.5 201 LYS B C 1
ATOM 5638 O O . LYS B 1 201 ? -22.188 -14.641 -1.135 1 94.5 201 LYS B O 1
ATOM 5643 N N . PRO B 1 202 ? -22.156 -16.797 -1.66 1 95.5 202 PRO B N 1
ATOM 5644 C CA . PRO B 1 202 ? -23.609 -16.781 -1.849 1 95.5 202 PRO B CA 1
ATOM 5645 C C . PRO B 1 202 ? -24.375 -16.797 -0.529 1 95.5 202 PRO B C 1
ATOM 5647 O O . PRO B 1 202 ? -23.859 -17.297 0.479 1 95.5 202 PRO B O 1
ATOM 5650 N N . ALA B 1 203 ? -25.625 -16.359 -0.539 1 92.38 203 ALA B N 1
ATOM 5651 C CA . ALA B 1 203 ? -26.484 -16.266 0.64 1 92.38 203 ALA B CA 1
ATOM 5652 C C . ALA B 1 203 ? -26.719 -17.641 1.258 1 92.38 203 ALA B C 1
ATOM 5654 O O . ALA B 1 203 ? -26.875 -17.766 2.473 1 92.38 203 ALA B O 1
ATOM 5655 N N . SER B 1 204 ? -26.594 -18.656 0.461 1 93.31 204 SER B N 1
ATOM 5656 C CA . SER B 1 204 ? -26.844 -20.016 0.913 1 93.31 204 SER B CA 1
ATOM 5657 C C . SER B 1 204 ? -25.797 -20.469 1.938 1 93.31 204 SER B C 1
ATOM 5659 O O . SER B 1 204 ? -26.031 -21.406 2.691 1 93.31 204 SER B O 1
ATOM 5661 N N . LEU B 1 205 ? -24.703 -19.75 1.967 1 93.81 205 LEU B N 1
ATOM 5662 C CA . LEU B 1 205 ? -23.625 -20.172 2.854 1 93.81 205 LEU B CA 1
ATOM 5663 C C . LEU B 1 205 ? -23.516 -19.234 4.047 1 93.81 205 LEU B C 1
ATOM 5665 O O . LEU B 1 205 ? -22.656 -19.422 4.914 1 93.81 205 LEU B O 1
ATOM 5669 N N . ASP B 1 206 ? -24.344 -18.203 4.168 1 87.94 206 ASP B N 1
ATOM 5670 C CA . ASP B 1 206 ? -24.234 -17.203 5.219 1 87.94 206 ASP B CA 1
ATOM 5671 C C . ASP B 1 206 ? -24.328 -17.844 6.602 1 87.94 206 ASP B C 1
ATOM 5673 O O . ASP B 1 206 ? -23.594 -17.453 7.52 1 87.94 206 ASP B O 1
ATOM 5677 N N . ALA B 1 207 ? -25.219 -18.922 6.684 1 78.06 207 ALA B N 1
ATOM 5678 C CA . ALA B 1 207 ? -25.5 -19.516 7.984 1 78.06 207 ALA B CA 1
ATOM 5679 C C . ALA B 1 207 ? -24.438 -20.531 8.367 1 78.06 207 ALA B C 1
ATOM 5681 O O . ALA B 1 207 ? -24.234 -20.828 9.555 1 78.06 207 ALA B O 1
ATOM 5682 N N . VAL B 1 208 ? -23.578 -20.969 7.434 1 82 208 VAL B N 1
ATOM 5683 C CA . VAL B 1 208 ? -22.75 -22.141 7.73 1 82 208 VAL B CA 1
ATOM 5684 C C . VAL B 1 208 ? -21.281 -21.781 7.59 1 82 208 VAL B C 1
ATOM 5686 O O . VAL B 1 208 ? -20.406 -22.469 8.125 1 82 208 VAL B O 1
ATOM 5689 N N . GLU B 1 209 ? -21.047 -20.828 6.895 1 84.81 209 GLU B N 1
ATOM 5690 C CA . GLU B 1 209 ? -19.672 -20.359 6.723 1 84.81 209 GLU B CA 1
ATOM 5691 C C . GLU B 1 209 ? -19.5 -18.953 7.273 1 84.81 209 GLU B C 1
ATOM 5693 O O . GLU B 1 209 ? -19.781 -17.969 6.582 1 84.81 209 GLU B O 1
ATOM 5698 N N . VAL B 1 210 ? -19.094 -18.859 8.461 1 80.94 210 VAL B N 1
ATOM 5699 C CA . VAL B 1 210 ? -18.844 -17.594 9.117 1 80.94 210 VAL B CA 1
ATOM 5700 C C . VAL B 1 210 ? -17.344 -17.391 9.336 1 80.94 210 VAL B C 1
ATOM 5702 O O . VAL B 1 210 ? -16.719 -18.141 10.086 1 80.94 210 VAL B O 1
ATOM 5705 N N . ASP B 1 211 ? -16.812 -16.453 8.609 1 83.31 211 ASP B N 1
ATOM 5706 C CA . ASP B 1 211 ? -15.383 -16.172 8.75 1 83.31 211 ASP B CA 1
ATOM 5707 C C . ASP B 1 211 ? -15.102 -15.391 10.031 1 83.31 211 ASP B C 1
ATOM 5709 O O . ASP B 1 211 ? -15.867 -14.492 10.391 1 83.31 211 ASP B O 1
ATOM 5713 N N . LYS B 1 212 ? -14.125 -15.828 10.711 1 84.81 212 LYS B N 1
ATOM 5714 C CA . LYS B 1 212 ? -13.719 -15.156 11.938 1 84.81 212 LYS B CA 1
ATOM 5715 C C . LYS B 1 212 ? -12.242 -14.75 11.883 1 84.81 212 LYS B C 1
ATOM 5717 O O . LYS B 1 212 ? -11.445 -15.406 11.211 1 84.81 212 LYS B O 1
ATOM 5722 N N . ASP B 1 213 ? -11.867 -13.734 12.5 1 81.31 213 ASP B N 1
ATOM 5723 C CA . ASP B 1 213 ? -10.469 -13.328 12.57 1 81.31 213 ASP B CA 1
ATOM 5724 C C . ASP B 1 213 ? -9.734 -14.047 13.703 1 81.31 213 ASP B C 1
ATOM 5726 O O . ASP B 1 213 ? -10.273 -14.984 14.297 1 81.31 213 ASP B O 1
ATOM 5730 N N . ASP B 1 214 ? -8.453 -13.633 13.883 1 75.69 214 ASP B N 1
ATOM 5731 C CA . ASP B 1 214 ? -7.598 -14.32 14.844 1 75.69 214 ASP B CA 1
ATOM 5732 C C . ASP B 1 214 ? -8.125 -14.156 16.266 1 75.69 214 ASP B C 1
ATOM 5734 O O . ASP B 1 214 ? -7.746 -14.914 17.156 1 75.69 214 ASP B O 1
ATOM 5738 N N . GLN B 1 215 ? -9.023 -13.172 16.391 1 77.25 215 GLN B N 1
ATOM 5739 C CA . GLN B 1 215 ? -9.586 -12.93 17.719 1 77.25 215 GLN B CA 1
ATOM 5740 C C . GLN B 1 215 ? -10.977 -13.555 17.859 1 77.25 215 GLN B C 1
ATOM 5742 O O . GLN B 1 215 ? -11.664 -13.328 18.844 1 77.25 215 GLN B O 1
ATOM 5747 N N . GLY B 1 216 ? -11.414 -14.258 16.812 1 78.69 216 GLY B N 1
ATOM 5748 C CA . GLY B 1 216 ? -12.688 -14.961 16.844 1 78.69 216 GLY B CA 1
ATOM 5749 C C . GLY B 1 216 ? -13.867 -14.086 16.453 1 78.69 216 GLY B C 1
ATOM 5750 O O . GLY B 1 216 ? -15.023 -14.5 16.562 1 78.69 216 GLY B O 1
ATOM 5751 N N . THR B 1 217 ? -13.531 -12.859 15.953 1 84.44 217 THR B N 1
ATOM 5752 C CA . THR B 1 217 ? -14.578 -11.93 15.539 1 84.44 217 THR B CA 1
ATOM 5753 C C . THR B 1 217 ? -15.016 -12.211 14.109 1 84.44 217 THR B C 1
ATOM 5755 O O . THR B 1 217 ? -14.18 -12.43 13.227 1 84.44 217 THR B O 1
ATOM 5758 N N . GLU B 1 218 ? -16.375 -12.227 13.977 1 87.31 218 GLU B N 1
ATOM 5759 C CA . GLU B 1 218 ? -16.906 -12.43 12.633 1 87.31 218 GLU B CA 1
ATOM 5760 C C . GLU B 1 218 ? -16.406 -11.344 11.68 1 87.31 218 GLU B C 1
ATOM 5762 O O . GLU B 1 218 ? -16.375 -10.164 12.047 1 87.31 218 GLU B O 1
ATOM 5767 N N . VAL B 1 219 ? -16.062 -11.773 10.5 1 89.38 219 VAL B N 1
ATOM 5768 C CA . VAL B 1 219 ? -15.469 -10.859 9.531 1 89.38 219 VAL B CA 1
ATOM 5769 C C . VAL B 1 219 ? -16.203 -10.977 8.195 1 89.38 219 VAL B C 1
ATOM 5771 O O . VAL B 1 219 ? -16.547 -12.086 7.766 1 89.38 219 VAL B O 1
ATOM 5774 N N . ASP B 1 220 ? -16.438 -9.836 7.582 1 89.38 220 ASP B N 1
ATOM 5775 C CA . ASP B 1 220 ? -16.859 -9.836 6.184 1 89.38 220 ASP B CA 1
ATOM 5776 C C . ASP B 1 220 ? -15.672 -10.133 5.262 1 89.38 220 ASP B C 1
ATOM 5778 O O . ASP B 1 220 ? -14.93 -9.219 4.879 1 89.38 220 ASP B O 1
ATOM 5782 N N . SER B 1 221 ? -15.617 -11.328 4.793 1 88.81 221 SER B N 1
ATOM 5783 C CA . SER B 1 221 ? -14.453 -11.766 4.031 1 88.81 221 SER B CA 1
ATOM 5784 C C . SER B 1 221 ? -14.461 -11.18 2.625 1 88.81 221 SER B C 1
ATOM 5786 O O . SER B 1 221 ? -13.438 -11.211 1.932 1 88.81 221 SER B O 1
ATOM 5788 N N . ALA B 1 222 ? -15.609 -10.758 2.207 1 88.44 222 ALA B N 1
ATOM 5789 C CA . ALA B 1 222 ? -15.648 -10.07 0.917 1 88.44 222 ALA B CA 1
ATOM 5790 C C . ALA B 1 222 ? -14.906 -8.742 0.978 1 88.44 222 ALA B C 1
ATOM 5792 O O . ALA B 1 222 ? -14.281 -8.328 -0.001 1 88.44 222 ALA B O 1
ATOM 5793 N N . LYS B 1 223 ? -14.922 -8.133 2.111 1 91.62 223 LYS B N 1
ATOM 5794 C CA . LYS B 1 223 ? -14.242 -6.852 2.312 1 91.62 223 LYS B CA 1
ATOM 5795 C C . LYS B 1 223 ? -12.805 -7.059 2.795 1 91.62 223 LYS B C 1
ATOM 5797 O O . LYS B 1 223 ? -11.898 -6.348 2.371 1 91.62 223 LYS B O 1
ATOM 5802 N N . PHE B 1 224 ? -12.719 -8 3.654 1 95.81 224 PHE B N 1
ATOM 5803 C CA . PHE B 1 224 ? -11.414 -8.266 4.25 1 95.81 224 PHE B CA 1
ATOM 5804 C C . PHE B 1 224 ? -11.047 -9.742 4.109 1 95.81 224 PHE B C 1
ATOM 5806 O O . PHE B 1 224 ? -11.117 -10.5 5.078 1 95.81 224 PHE B O 1
ATOM 5813 N N . PRO B 1 225 ? -10.555 -10.109 2.947 1 95.88 225 PRO B N 1
ATOM 5814 C CA . PRO B 1 225 ? -10.195 -11.508 2.719 1 95.88 225 PRO B CA 1
ATOM 5815 C C . PRO B 1 225 ? -9.078 -11.992 3.641 1 95.88 225 PRO B C 1
ATOM 5817 O O . PRO B 1 225 ? -8.398 -11.172 4.266 1 95.88 225 PRO B O 1
ATOM 5820 N N . ALA B 1 226 ? -8.914 -13.273 3.746 1 95.62 226 ALA B N 1
ATOM 5821 C CA . ALA B 1 226 ? -7.883 -13.859 4.594 1 95.62 226 ALA B CA 1
ATOM 5822 C C . ALA B 1 226 ? -6.492 -13.414 4.152 1 95.62 226 ALA B C 1
ATOM 5824 O O . ALA B 1 226 ? -5.617 -13.18 4.988 1 95.62 226 ALA B O 1
ATOM 5825 N N . GLN B 1 227 ? -6.336 -13.367 2.871 1 97.31 227 GLN B N 1
ATOM 5826 C CA . GLN B 1 227 ? -5.121 -12.812 2.285 1 97.31 227 GLN B CA 1
ATOM 5827 C C . GLN B 1 227 ? -5.438 -11.609 1.4 1 97.31 227 GLN B C 1
ATOM 5829 O O . GLN B 1 227 ? -6.348 -11.664 0.569 1 97.31 227 GLN B O 1
ATOM 5834 N N . PHE B 1 228 ? -4.762 -10.539 1.666 1 98 228 PHE B N 1
ATOM 5835 C CA . PHE B 1 228 ? -4.832 -9.375 0.788 1 98 228 PHE B CA 1
ATOM 5836 C C . PHE B 1 228 ? -3.676 -9.375 -0.206 1 98 228 PHE B C 1
ATOM 5838 O O . PHE B 1 228 ? -2.549 -9.023 0.145 1 98 228 PHE B O 1
ATOM 5845 N N . THR B 1 229 ? -3.967 -9.797 -1.475 1 98.56 229 THR B N 1
ATOM 5846 C CA . THR B 1 229 ? -2.951 -9.93 -2.512 1 98.56 229 THR B CA 1
ATOM 5847 C C . THR B 1 229 ? -3.229 -8.977 -3.67 1 98.56 229 THR B C 1
ATOM 5849 O O . THR B 1 229 ? -4.332 -8.961 -4.219 1 98.56 229 THR B O 1
ATOM 5852 N N . ARG B 1 230 ? -2.199 -8.164 -4.02 1 97.94 230 ARG B N 1
ATOM 5853 C CA . ARG B 1 230 ? -2.34 -7.203 -5.113 1 97.94 230 ARG B CA 1
ATOM 5854 C C . ARG B 1 230 ? -1.082 -7.168 -5.977 1 97.94 230 ARG B C 1
ATOM 5856 O O . ARG B 1 230 ? 0.001 -7.539 -5.52 1 97.94 230 ARG B O 1
ATOM 5863 N N . THR B 1 231 ? -1.272 -6.789 -7.219 1 98.62 231 THR B N 1
ATOM 5864 C CA . THR B 1 231 ? -0.166 -6.543 -8.141 1 98.62 231 THR B CA 1
ATOM 5865 C C . THR B 1 231 ? -0.381 -5.246 -8.914 1 98.62 231 THR B C 1
ATOM 5867 O O . THR B 1 231 ? -1.52 -4.816 -9.109 1 98.62 231 THR B O 1
ATOM 5870 N N . TRP B 1 232 ? 0.699 -4.562 -9.227 1 98.31 232 TRP B N 1
ATOM 5871 C CA . TRP B 1 232 ? 0.712 -3.381 -10.078 1 98.31 232 TRP B CA 1
ATOM 5872 C C . TRP B 1 232 ? 1.83 -3.469 -11.117 1 98.31 232 TRP B C 1
ATOM 5874 O O . TRP B 1 232 ? 2.889 -4.043 -10.844 1 98.31 232 TRP B O 1
ATOM 5884 N N . ASP B 1 233 ? 1.638 -2.912 -12.305 1 97.62 233 ASP B N 1
ATOM 5885 C CA . ASP B 1 233 ? 2.645 -2.887 -13.359 1 97.62 233 ASP B CA 1
ATOM 5886 C C . ASP B 1 233 ? 3.451 -1.592 -13.32 1 97.62 233 ASP B C 1
ATOM 5888 O O . ASP B 1 233 ? 2.885 -0.504 -13.195 1 97.62 233 ASP B O 1
ATOM 5892 N N . ARG B 1 234 ? 4.75 -1.704 -13.438 1 97.25 234 ARG B N 1
ATOM 5893 C CA . ARG B 1 234 ? 5.582 -0.504 -13.461 1 97.25 234 ARG B CA 1
ATOM 5894 C C . ARG B 1 234 ? 5.293 0.337 -14.703 1 97.25 234 ARG B C 1
ATOM 5896 O O . ARG B 1 234 ? 5.395 -0.152 -15.828 1 97.25 234 ARG B O 1
ATOM 5903 N N . ALA B 1 235 ? 4.902 1.554 -14.547 1 96.62 235 ALA B N 1
ATOM 5904 C CA . ALA B 1 235 ? 4.773 2.488 -15.656 1 96.62 235 ALA B CA 1
ATOM 5905 C C . ALA B 1 235 ? 6.117 3.115 -16.016 1 96.62 235 ALA B C 1
ATOM 5907 O O . ALA B 1 235 ? 6.695 2.811 -17.062 1 96.62 235 ALA B O 1
ATOM 5908 N N . HIS B 1 236 ? 6.715 3.885 -15.07 1 96.19 236 HIS B N 1
ATOM 5909 C CA . HIS B 1 236 ? 8.023 4.496 -15.273 1 96.19 236 HIS B CA 1
ATOM 5910 C C . HIS B 1 236 ? 8.633 4.938 -13.945 1 96.19 236 HIS B C 1
ATOM 5912 O O . HIS B 1 236 ? 7.93 5.055 -12.938 1 96.19 236 HIS B O 1
ATOM 5918 N N . THR B 1 237 ? 9.938 5.066 -13.977 1 96.38 237 THR B N 1
ATOM 5919 C CA . THR B 1 237 ? 10.617 5.621 -12.812 1 96.38 237 THR B CA 1
ATOM 5920 C C . THR B 1 237 ? 10.469 7.141 -12.766 1 96.38 237 THR B C 1
ATOM 5922 O O . THR B 1 237 ? 10.172 7.766 -13.789 1 96.38 237 THR B O 1
ATOM 5925 N N . LEU B 1 238 ? 10.555 7.676 -11.609 1 97.25 238 LEU B N 1
ATOM 5926 C CA . LEU B 1 238 ? 10.484 9.117 -11.391 1 97.25 238 LEU B CA 1
ATOM 5927 C C . LEU B 1 238 ? 11.867 9.695 -11.133 1 97.25 238 LEU B C 1
ATOM 5929 O O . LEU B 1 238 ? 12.812 8.953 -10.859 1 97.25 238 LEU B O 1
ATOM 5933 N N . ARG B 1 239 ? 11.984 10.953 -11.305 1 94.94 239 ARG B N 1
ATOM 5934 C CA . ARG B 1 239 ? 13.281 11.602 -11.086 1 94.94 239 ARG B CA 1
ATOM 5935 C C . ARG B 1 239 ? 13.836 11.273 -9.703 1 94.94 239 ARG B C 1
ATOM 5937 O O . ARG B 1 239 ? 15.031 11.008 -9.555 1 94.94 239 ARG B O 1
ATOM 5944 N N . TYR B 1 240 ? 13.078 11.32 -8.727 1 95.88 240 TYR B N 1
ATOM 5945 C CA . TYR B 1 240 ? 13.336 10.898 -7.352 1 95.88 240 TYR B CA 1
ATOM 5946 C C . TYR B 1 240 ? 12.039 10.773 -6.566 1 95.88 240 TYR B C 1
ATOM 5948 O O . TYR B 1 240 ? 10.953 10.93 -7.125 1 95.88 240 TYR B O 1
ATOM 5956 N N . GLY B 1 241 ? 12.164 10.352 -5.297 1 97 241 GLY B N 1
ATOM 5957 C CA . GLY B 1 241 ? 11 10.227 -4.434 1 97 241 GLY B CA 1
ATOM 5958 C C . GLY B 1 241 ? 10.562 11.547 -3.83 1 97 241 GLY B C 1
ATOM 5959 O O . GLY B 1 241 ? 10.656 12.594 -4.477 1 97 241 GLY B O 1
ATOM 5960 N N . GLU B 1 242 ? 9.953 11.5 -2.67 1 97.44 242 GLU B N 1
ATOM 5961 C CA . GLU B 1 242 ? 9.594 12.727 -1.957 1 97.44 242 GLU B CA 1
ATOM 5962 C C . GLU B 1 242 ? 10.812 13.633 -1.764 1 97.44 242 GLU B C 1
ATOM 5964 O O . GLU B 1 242 ? 10.68 14.859 -1.74 1 97.44 242 GLU B O 1
ATOM 5969 N N . ASN B 1 243 ? 11.93 12.938 -1.625 1 97.38 243 ASN B N 1
ATOM 5970 C CA . ASN B 1 243 ? 13.211 13.617 -1.485 1 97.38 243 ASN B CA 1
ATOM 5971 C C . ASN B 1 243 ? 14.219 13.141 -2.527 1 97.38 243 ASN B C 1
ATOM 5973 O O . ASN B 1 243 ? 14.078 12.039 -3.072 1 97.38 243 ASN B O 1
ATOM 5977 N N . SER B 1 244 ? 15.258 13.93 -2.816 1 95.94 244 SER B N 1
ATOM 5978 C CA . SER B 1 244 ? 16.172 13.695 -3.932 1 95.94 244 SER B CA 1
ATOM 5979 C C . SER B 1 244 ? 17.016 12.445 -3.707 1 95.94 244 SER B C 1
ATOM 5981 O O . SER B 1 244 ? 17.484 11.836 -4.664 1 95.94 244 SER B O 1
ATOM 5983 N N . HIS B 1 245 ? 17.234 12.086 -2.465 1 96 245 HIS B N 1
ATOM 5984 C CA . HIS B 1 245 ? 18.078 10.922 -2.197 1 96 245 HIS B CA 1
ATOM 5985 C C . HIS B 1 245 ? 17.266 9.633 -2.273 1 96 245 HIS B C 1
ATOM 5987 O O . HIS B 1 245 ? 17.828 8.539 -2.164 1 96 245 HIS B O 1
ATOM 5993 N N . GLN B 1 246 ? 15.977 9.734 -2.486 1 96.5 246 GLN B N 1
ATOM 5994 C CA . GLN B 1 246 ? 15.086 8.578 -2.633 1 96.5 246 GLN B CA 1
ATOM 5995 C C . GLN B 1 246 ? 14.805 8.289 -4.102 1 96.5 246 GLN B C 1
ATOM 5997 O O . GLN B 1 246 ? 14.461 9.195 -4.867 1 96.5 246 GLN B O 1
ATOM 6002 N N . GLN B 1 247 ? 14.945 7.027 -4.516 1 96.5 247 GLN B N 1
ATOM 6003 C CA . GLN B 1 247 ? 14.461 6.602 -5.824 1 96.5 247 GLN B CA 1
ATOM 6004 C C . GLN B 1 247 ? 12.977 6.258 -5.773 1 96.5 247 GLN B C 1
ATOM 6006 O O . GLN B 1 247 ? 12.445 5.93 -4.707 1 96.5 247 GLN B O 1
ATOM 6011 N N . ALA B 1 248 ? 12.289 6.375 -6.949 1 97.75 248 ALA B N 1
ATOM 6012 C CA . ALA B 1 248 ? 10.852 6.152 -6.934 1 97.75 248 ALA B CA 1
ATOM 6013 C C . ALA B 1 248 ? 10.344 5.719 -8.305 1 97.75 248 ALA B C 1
ATOM 6015 O O . ALA B 1 248 ? 11.047 5.875 -9.312 1 97.75 248 ALA B O 1
ATOM 6016 N N . ALA B 1 249 ? 9.156 5.133 -8.336 1 98.38 249 ALA B N 1
ATOM 6017 C CA . ALA B 1 249 ? 8.492 4.723 -9.57 1 98.38 249 ALA B CA 1
ATOM 6018 C C . ALA B 1 249 ? 6.973 4.793 -9.422 1 98.38 249 ALA B C 1
ATOM 6020 O O . ALA B 1 249 ? 6.445 4.727 -8.312 1 98.38 249 ALA B O 1
ATOM 6021 N N . LEU B 1 250 ? 6.285 4.988 -10.516 1 98.44 250 LEU B N 1
ATOM 6022 C CA . LEU B 1 250 ? 4.836 4.879 -10.625 1 98.44 250 LEU B CA 1
ATOM 6023 C C . LEU B 1 250 ? 4.43 3.494 -11.109 1 98.44 250 LEU B C 1
ATOM 6025 O O . LEU B 1 250 ? 4.969 2.996 -12.102 1 98.44 250 LEU B O 1
ATOM 6029 N N . TYR B 1 251 ? 3.566 2.875 -10.422 1 98.31 251 TYR B N 1
ATOM 6030 C CA . TYR B 1 251 ? 2.939 1.624 -10.836 1 98.31 251 TYR B CA 1
ATOM 6031 C C . TYR B 1 251 ? 1.453 1.82 -11.109 1 98.31 251 TYR B C 1
ATOM 6033 O O . TYR B 1 251 ? 0.82 2.701 -10.516 1 98.31 251 TYR B O 1
ATOM 6041 N N . ILE B 1 252 ? 0.871 0.994 -11.984 1 97.75 252 ILE B N 1
ATOM 6042 C CA . ILE B 1 252 ? -0.523 1.179 -12.367 1 97.75 252 ILE B CA 1
ATOM 6043 C C . ILE B 1 252 ? -1.286 -0.132 -12.195 1 97.75 252 ILE B C 1
ATOM 6045 O O . ILE B 1 252 ? -0.71 -1.216 -12.32 1 97.75 252 ILE B O 1
ATOM 6049 N N . ASP B 1 253 ? -2.549 -0.054 -11.867 1 96.69 253 ASP B N 1
ATOM 6050 C CA . ASP B 1 253 ? -3.436 -1.201 -11.711 1 96.69 253 ASP B CA 1
ATOM 6051 C C . ASP B 1 253 ? -3.666 -1.911 -13.039 1 96.69 253 ASP B C 1
ATOM 6053 O O . ASP B 1 253 ? -4.102 -1.291 -14.016 1 96.69 253 ASP B O 1
ATOM 6057 N N . PRO B 1 254 ? -3.398 -3.201 -13.055 1 96.94 254 PRO B N 1
ATOM 6058 C CA . PRO B 1 254 ? -3.527 -3.9 -14.336 1 96.94 254 PRO B CA 1
ATOM 6059 C C . PRO B 1 254 ? -4.973 -3.988 -14.812 1 96.94 254 PRO B C 1
ATOM 6061 O O . PRO B 1 254 ? -5.223 -4.121 -16.016 1 96.94 254 PRO B O 1
ATOM 6064 N N . LEU B 1 255 ? -5.945 -3.955 -13.945 1 96 255 LEU B N 1
ATOM 6065 C CA . LEU B 1 255 ? -7.34 -4.16 -14.32 1 96 255 LEU B CA 1
ATOM 6066 C C . LEU B 1 255 ? -8.07 -2.828 -14.453 1 96 255 LEU B C 1
ATOM 6068 O O . LEU B 1 255 ? -9.078 -2.73 -15.156 1 96 255 LEU B O 1
ATOM 6072 N N . ASN B 1 256 ? -7.621 -1.794 -13.727 1 91 256 ASN B N 1
ATOM 6073 C CA . ASN B 1 256 ? -8.242 -0.475 -13.766 1 91 256 ASN B CA 1
ATOM 6074 C C . ASN B 1 256 ? -7.297 0.572 -14.352 1 91 256 ASN B C 1
ATOM 6076 O O . ASN B 1 256 ? -6.531 1.195 -13.617 1 91 256 ASN B O 1
ATOM 6080 N N . GLN B 1 257 ? -7.531 0.941 -15.625 1 93.5 257 GLN B N 1
ATOM 6081 C CA . GLN B 1 257 ? -6.594 1.827 -16.312 1 93.5 257 GLN B CA 1
ATOM 6082 C C . GLN B 1 257 ? -7.273 3.125 -16.734 1 93.5 257 GLN B C 1
ATOM 6084 O O . GLN B 1 257 ? -6.945 3.689 -17.781 1 93.5 257 GLN B O 1
ATOM 6089 N N . THR B 1 258 ? -8.258 3.547 -15.938 1 94.56 258 THR B N 1
ATOM 6090 C CA . THR B 1 258 ? -8.977 4.758 -16.328 1 94.56 258 THR B CA 1
ATOM 6091 C C . THR B 1 258 ? -8.891 5.812 -15.227 1 94.56 258 THR B C 1
ATOM 6093 O O . THR B 1 258 ? -9.391 6.926 -15.383 1 94.56 258 THR B O 1
ATOM 6096 N N . GLY B 1 259 ? -8.289 5.488 -14.094 1 96.06 259 GLY B N 1
ATOM 6097 C CA . GLY B 1 259 ? -8.18 6.414 -12.984 1 96.06 259 GLY B CA 1
ATOM 6098 C C . GLY B 1 259 ? -7.016 7.379 -13.125 1 96.06 259 GLY B C 1
ATOM 6099 O O . GLY B 1 259 ? -6.41 7.477 -14.195 1 96.06 259 GLY B O 1
ATOM 6100 N N . PHE B 1 260 ? -6.672 8.164 -12.164 1 98.19 260 PHE B N 1
ATOM 6101 C CA . PHE B 1 260 ? -5.723 9.273 -12.133 1 98.19 260 PHE B CA 1
ATOM 6102 C C . PHE B 1 260 ? -4.328 8.805 -12.531 1 98.19 260 PHE B C 1
ATOM 6104 O O . PHE B 1 260 ? -3.613 9.508 -13.25 1 98.19 260 PHE B O 1
ATOM 6111 N N . ALA B 1 261 ? -3.912 7.629 -12.07 1 97.69 261 ALA B N 1
ATOM 6112 C CA . ALA B 1 261 ? -2.564 7.137 -12.344 1 97.69 261 ALA B CA 1
ATOM 6113 C C . ALA B 1 261 ? -2.342 6.965 -13.844 1 97.69 261 ALA B C 1
ATOM 6115 O O . ALA B 1 261 ? -1.199 6.934 -14.312 1 97.69 261 ALA B O 1
ATOM 6116 N N . HIS B 1 262 ? -3.424 6.844 -14.602 1 96.25 262 HIS B N 1
ATOM 6117 C CA . HIS B 1 262 ? -3.354 6.637 -16.047 1 96.25 262 HIS B CA 1
ATOM 6118 C C . HIS B 1 262 ? -3.648 7.926 -16.797 1 96.25 262 HIS B C 1
ATOM 6120 O O . HIS B 1 262 ? -3.969 7.891 -18 1 96.25 262 HIS B O 1
ATOM 6126 N N . ALA B 1 263 ? -3.559 9.023 -16.172 1 97.94 263 ALA B N 1
ATOM 6127 C CA . ALA B 1 263 ? -3.818 10.32 -16.781 1 97.94 263 ALA B CA 1
ATOM 6128 C C . ALA B 1 263 ? -2.975 10.508 -18.047 1 97.94 263 ALA B C 1
ATOM 6130 O O . ALA B 1 263 ? -1.812 10.094 -18.078 1 97.94 263 ALA B O 1
ATOM 6131 N N . GLU B 1 264 ? -3.568 11.094 -19.078 1 97.81 264 GLU B N 1
ATOM 6132 C CA . GLU B 1 264 ? -2.828 11.539 -20.25 1 97.81 264 GLU B CA 1
ATOM 6133 C C . GLU B 1 264 ? -2.154 12.883 -20 1 97.81 264 GLU B C 1
ATOM 6135 O O . GLU B 1 264 ? -2.814 13.852 -19.625 1 97.81 264 GLU B O 1
ATOM 6140 N N . GLN B 1 265 ? -0.9 12.898 -20.109 1 97.81 265 GLN B N 1
ATOM 6141 C CA . GLN B 1 265 ? -0.211 14.18 -19.984 1 97.81 265 GLN B CA 1
ATOM 6142 C C . GLN B 1 265 ? -0.194 14.93 -21.312 1 97.81 265 GLN B C 1
ATOM 6144 O O . GLN B 1 265 ? 0.461 14.5 -22.266 1 97.81 265 GLN B O 1
ATOM 6149 N N . LEU B 1 266 ? -0.792 16.016 -21.375 1 98.31 266 LEU B N 1
ATOM 6150 C CA . LEU B 1 266 ? -1.025 16.766 -22.609 1 98.31 266 LEU B CA 1
ATOM 6151 C C . LEU B 1 266 ? 0.048 17.828 -22.812 1 98.31 266 LEU B C 1
ATOM 6153 O O . LEU B 1 266 ? 0.147 18.422 -23.875 1 98.31 266 LEU B O 1
ATOM 6157 N N . GLY B 1 267 ? 0.847 18.047 -21.734 1 97.19 267 GLY B N 1
ATOM 6158 C CA . GLY B 1 267 ? 1.913 19.031 -21.828 1 97.19 267 GLY B CA 1
ATOM 6159 C C . GLY B 1 267 ? 2.717 19.156 -20.547 1 97.19 267 GLY B C 1
ATOM 6160 O O . GLY B 1 267 ? 2.363 18.562 -19.516 1 97.19 267 GLY B O 1
ATOM 6161 N N . GLY B 1 268 ? 3.9 19.844 -20.688 1 97.38 268 GLY B N 1
ATOM 6162 C CA . GLY B 1 268 ? 4.695 20.188 -19.531 1 97.38 268 GLY B CA 1
ATOM 6163 C C . GLY B 1 268 ? 5.805 19.203 -19.234 1 97.38 268 GLY B C 1
ATOM 6164 O O . GLY B 1 268 ? 6.098 18.328 -20.062 1 97.38 268 GLY B O 1
ATOM 6165 N N . LYS B 1 269 ? 6.453 19.406 -18.141 1 96.38 269 LYS B N 1
ATOM 6166 C CA . LYS B 1 269 ? 7.543 18.547 -17.672 1 96.38 269 LYS B CA 1
ATOM 6167 C C . LYS B 1 269 ? 7.016 17.219 -17.141 1 96.38 269 LYS B C 1
ATOM 6169 O O . LYS B 1 269 ? 5.82 17.078 -16.875 1 96.38 269 LYS B O 1
ATOM 6174 N N . PRO B 1 270 ? 7.887 16.219 -17 1 96.06 270 PRO B N 1
ATOM 6175 C CA . PRO B 1 270 ? 7.445 14.961 -16.391 1 96.06 270 PRO B CA 1
ATOM 6176 C C . PRO B 1 270 ? 6.969 15.141 -14.953 1 96.06 270 PRO B C 1
ATOM 6178 O O . PRO B 1 270 ? 7.527 15.953 -14.211 1 96.06 270 PRO B O 1
ATOM 6181 N N . MET B 1 271 ? 6.066 14.398 -14.586 1 97.81 271 MET B N 1
ATOM 6182 C CA . MET B 1 271 ? 5.527 14.414 -13.227 1 97.81 271 MET B CA 1
ATOM 6183 C C . MET B 1 271 ? 6.566 13.938 -12.227 1 97.81 271 MET B C 1
ATOM 6185 O O . MET B 1 271 ? 7.285 12.969 -12.484 1 97.81 271 MET B O 1
ATOM 6189 N N . SER B 1 272 ? 6.684 14.633 -11.086 1 97.62 272 SER B N 1
ATOM 6190 C CA . SER B 1 272 ? 7.484 14.156 -9.961 1 97.62 272 SER B CA 1
ATOM 6191 C C . SER B 1 272 ? 6.637 13.344 -8.992 1 97.62 272 SER B C 1
ATOM 6193 O O . SER B 1 272 ? 5.41 13.312 -9.102 1 97.62 272 SER B O 1
ATOM 6195 N N . TYR B 1 273 ? 7.312 12.719 -8.031 1 98.12 273 TYR B N 1
ATOM 6196 C CA . TYR B 1 273 ? 6.613 11.984 -6.977 1 98.12 273 TYR B CA 1
ATOM 6197 C C . TYR B 1 273 ? 5.625 12.891 -6.25 1 98.12 273 TYR B C 1
ATOM 6199 O O . TYR B 1 273 ? 4.453 12.547 -6.102 1 98.12 273 TYR B O 1
ATOM 6207 N N . ASN B 1 274 ? 6.059 14 -5.816 1 98.06 274 ASN B N 1
ATOM 6208 C CA . ASN B 1 274 ? 5.227 14.922 -5.051 1 98.06 274 ASN B CA 1
ATOM 6209 C C . ASN B 1 274 ? 4.105 15.5 -5.902 1 98.06 274 ASN B C 1
ATOM 6211 O O . ASN B 1 274 ? 3.023 15.805 -5.395 1 98.06 274 ASN B O 1
ATOM 6215 N N . ASN B 1 275 ? 4.367 15.688 -7.227 1 98.38 275 ASN B N 1
ATOM 6216 C CA . ASN B 1 275 ? 3.281 16.078 -8.117 1 98.38 275 ASN B CA 1
ATOM 6217 C C . ASN B 1 275 ? 2.131 15.078 -8.078 1 98.38 275 ASN B C 1
ATOM 6219 O O . ASN B 1 275 ? 0.966 15.469 -7.988 1 98.38 275 ASN B O 1
ATOM 6223 N N . TYR B 1 276 ? 2.5 13.758 -8.141 1 98.75 276 TYR B N 1
ATOM 6224 C CA . TYR B 1 276 ? 1.468 12.727 -8.109 1 98.75 276 TYR B CA 1
ATOM 6225 C C . TYR B 1 276 ? 0.697 12.766 -6.793 1 98.75 276 TYR B C 1
ATOM 6227 O O . TYR B 1 276 ? -0.53 12.648 -6.785 1 98.75 276 TYR B O 1
ATOM 6235 N N . VAL B 1 277 ? 1.415 12.977 -5.711 1 98.25 277 VAL B N 1
ATOM 6236 C CA . VAL B 1 277 ? 0.804 12.977 -4.387 1 98.25 277 VAL B CA 1
ATOM 6237 C C . VAL B 1 277 ? -0.177 14.141 -4.27 1 98.25 277 VAL B C 1
ATOM 6239 O O . VAL B 1 277 ? -1.334 13.953 -3.891 1 98.25 277 VAL B O 1
ATOM 6242 N N . ASP B 1 278 ? 0.229 15.305 -4.664 1 98.38 278 ASP B N 1
ATOM 6243 C CA . ASP B 1 278 ? -0.609 16.5 -4.566 1 98.38 278 ASP B CA 1
ATOM 6244 C C . ASP B 1 278 ? -1.772 16.438 -5.555 1 98.38 278 ASP B C 1
ATOM 6246 O O . ASP B 1 278 ? -2.895 16.828 -5.227 1 98.38 278 ASP B O 1
ATOM 6250 N N . ALA B 1 279 ? -1.457 15.984 -6.758 1 98.75 279 ALA B N 1
ATOM 6251 C CA . ALA B 1 279 ? -2.5 15.938 -7.781 1 98.75 279 ALA B CA 1
ATOM 6252 C C . ALA B 1 279 ? -3.572 14.914 -7.422 1 98.75 279 ALA B C 1
ATOM 6254 O O . ALA B 1 279 ? -4.758 15.125 -7.691 1 98.75 279 ALA B O 1
ATOM 6255 N N . ASP B 1 280 ? -3.135 13.812 -6.879 1 98.12 280 ASP B N 1
ATOM 6256 C CA . ASP B 1 280 ? -4.102 12.82 -6.41 1 98.12 280 ASP B CA 1
ATOM 6257 C C . ASP B 1 280 ? -5.02 13.414 -5.344 1 98.12 280 ASP B C 1
ATOM 6259 O O . ASP B 1 280 ? -6.234 13.203 -5.379 1 98.12 280 ASP B O 1
ATOM 6263 N N . ALA B 1 281 ? -4.445 14.125 -4.391 1 97.88 281 ALA B N 1
ATOM 6264 C CA . ALA B 1 281 ? -5.211 14.781 -3.338 1 97.88 281 ALA B CA 1
ATOM 6265 C C . ALA B 1 281 ? -6.195 15.789 -3.926 1 97.88 281 ALA B C 1
ATOM 6267 O O . ALA B 1 281 ? -7.363 15.836 -3.533 1 97.88 281 ALA B O 1
ATOM 6268 N N . ALA B 1 282 ? -5.742 16.562 -4.852 1 98.69 282 ALA B N 1
ATOM 6269 C CA . ALA B 1 282 ? -6.578 17.578 -5.477 1 98.69 282 ALA B CA 1
ATOM 6270 C C . ALA B 1 282 ? -7.73 16.953 -6.25 1 98.69 282 ALA B C 1
ATOM 6272 O O . ALA B 1 282 ? -8.867 17.422 -6.18 1 98.69 282 ALA B O 1
ATOM 6273 N N . TRP B 1 283 ? -7.406 15.891 -6.969 1 98.69 283 TRP B N 1
ATOM 6274 C CA . TRP B 1 283 ? -8.383 15.195 -7.805 1 98.69 283 TRP B CA 1
ATOM 6275 C C . TRP B 1 283 ? -9.508 14.617 -6.953 1 98.69 283 TRP B C 1
ATOM 6277 O O . TRP B 1 283 ? -10.688 14.789 -7.281 1 98.69 283 TRP B O 1
ATOM 6287 N N . ARG B 1 284 ? -9.18 14.055 -5.875 1 96.81 284 ARG B N 1
ATOM 6288 C CA . ARG B 1 284 ? -10.18 13.531 -4.949 1 96.81 284 ARG B CA 1
ATOM 6289 C C . ARG B 1 284 ? -11.023 14.656 -4.359 1 96.81 284 ARG B C 1
ATOM 6291 O O . ARG B 1 284 ? -12.242 14.531 -4.238 1 96.81 284 ARG B O 1
ATOM 6298 N N . THR B 1 285 ? -10.383 15.727 -4.023 1 98.12 285 THR B N 1
ATOM 6299 C CA . THR B 1 285 ? -11.016 16.859 -3.363 1 98.12 285 THR B CA 1
ATOM 6300 C C . THR B 1 285 ? -12.141 17.438 -4.223 1 98.12 285 THR B C 1
ATOM 6302 O O . THR B 1 285 ? -13.25 17.656 -3.732 1 98.12 285 THR B O 1
ATOM 6305 N N . VAL B 1 286 ? -11.906 17.594 -5.473 1 98.75 286 VAL B N 1
ATOM 6306 C CA . VAL B 1 286 ? -12.891 18.266 -6.309 1 98.75 286 VAL B CA 1
ATOM 6307 C C . VAL B 1 286 ? -14.094 17.344 -6.539 1 98.75 286 VAL B C 1
ATOM 6309 O O . VAL B 1 286 ? -15.219 17.812 -6.676 1 98.75 286 VAL B O 1
ATOM 6312 N N . TRP B 1 287 ? -13.883 16.094 -6.555 1 98.12 287 TRP B N 1
ATOM 6313 C CA . TRP B 1 287 ? -14.984 15.172 -6.832 1 98.12 287 TRP B CA 1
ATOM 6314 C C . TRP B 1 287 ? -15.859 14.977 -5.594 1 98.12 287 TRP B C 1
ATOM 6316 O O . TRP B 1 287 ? -17 14.516 -5.695 1 98.12 287 TRP B O 1
ATOM 6326 N N . ASP B 1 288 ? -15.383 15.328 -4.41 1 97.25 288 ASP B N 1
ATOM 6327 C CA . ASP B 1 288 ? -16.219 15.367 -3.213 1 97.25 288 ASP B CA 1
ATOM 6328 C C . ASP B 1 288 ? -17.375 16.359 -3.377 1 97.25 288 ASP B C 1
ATOM 6330 O O . ASP B 1 288 ? -18.359 16.297 -2.648 1 97.25 288 ASP B O 1
ATOM 6334 N N . MET B 1 289 ? -17.25 17.266 -4.324 1 98.38 289 MET B N 1
ATOM 6335 C CA . MET B 1 289 ? -18.234 18.344 -4.484 1 98.38 289 MET B CA 1
ATOM 6336 C C . MET B 1 289 ? -19.219 18.016 -5.602 1 98.38 289 MET B C 1
ATOM 6338 O O . MET B 1 289 ? -20.172 18.766 -5.824 1 98.38 289 MET B O 1
ATOM 6342 N N . ALA B 1 290 ? -18.938 16.906 -6.328 1 97 290 ALA B N 1
ATOM 6343 C CA . ALA B 1 290 ? -19.812 16.531 -7.43 1 97 290 ALA B CA 1
ATOM 6344 C C . ALA B 1 290 ? -21.266 16.406 -6.957 1 97 290 ALA B C 1
ATOM 6346 O O . ALA B 1 290 ? -21.516 15.945 -5.84 1 97 290 ALA B O 1
ATOM 6347 N N . PRO B 1 291 ? -22.234 16.891 -7.75 1 97 291 PRO B N 1
ATOM 6348 C CA . PRO B 1 291 ? -22.125 17.219 -9.172 1 97 291 PRO B CA 1
ATOM 6349 C C . PRO B 1 291 ? -21.828 18.688 -9.414 1 97 291 PRO B C 1
ATOM 6351 O O . PRO B 1 291 ? -21.797 19.141 -10.562 1 97 291 PRO B O 1
ATOM 6354 N N . ALA B 1 292 ? -21.625 19.484 -8.359 1 98.5 292 ALA B N 1
ATOM 6355 C CA . ALA B 1 292 ? -21.297 20.891 -8.547 1 98.5 292 ALA B CA 1
ATOM 6356 C C . ALA B 1 292 ? -19.953 21.062 -9.227 1 98.5 292 ALA B C 1
ATOM 6358 O O . ALA B 1 292 ? -19.062 20.219 -9.07 1 98.5 292 ALA B O 1
ATOM 6359 N N . ILE B 1 293 ? -19.75 22.141 -10.047 1 98.81 293 ILE B N 1
ATOM 636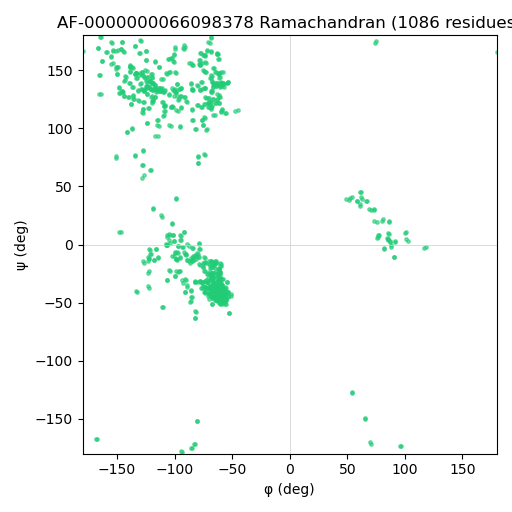0 C CA . ILE B 1 293 ? -18.453 22.469 -10.617 1 98.81 293 ILE B CA 1
ATOM 6361 C C . ILE B 1 293 ? -17.516 22.969 -9.516 1 98.81 293 ILE B C 1
ATOM 6363 O O . ILE B 1 293 ? -17.844 23.938 -8.812 1 98.81 293 ILE B O 1
ATOM 6367 N N . ALA B 1 294 ? -16.391 22.312 -9.328 1 98.94 294 ALA B N 1
ATOM 6368 C CA . ALA B 1 294 ? -15.492 22.656 -8.234 1 98.94 294 ALA B CA 1
ATOM 6369 C C . ALA B 1 294 ? -14.047 22.734 -8.711 1 98.94 294 ALA B C 1
ATOM 6371 O O . ALA B 1 294 ? -13.664 22.047 -9.672 1 98.94 294 ALA B O 1
ATOM 6372 N N . VAL B 1 295 ? -13.281 23.594 -8.117 1 98.94 295 VAL B N 1
ATOM 6373 C CA . VAL B 1 295 ? -11.844 23.703 -8.32 1 98.94 295 VAL B CA 1
ATOM 6374 C C . VAL B 1 295 ? -11.125 23.688 -6.965 1 98.94 295 VAL B C 1
ATOM 6376 O O . VAL B 1 295 ? -11.594 24.328 -6.012 1 98.94 295 VAL B O 1
ATOM 6379 N N . ALA B 1 296 ? -10.109 22.938 -6.852 1 98.94 296 ALA B N 1
ATOM 6380 C CA . ALA B 1 296 ? -9.242 22.891 -5.672 1 98.94 296 ALA B CA 1
ATOM 6381 C C . ALA B 1 296 ? -7.816 23.297 -6.023 1 98.94 296 ALA B C 1
ATOM 6383 O O . ALA B 1 296 ? -7.316 22.969 -7.102 1 98.94 296 ALA B O 1
ATOM 6384 N N . VAL B 1 297 ? -7.203 24.031 -5.23 1 98.81 297 VAL B N 1
ATOM 6385 C CA . VAL B 1 297 ? -5.773 24.312 -5.262 1 98.81 297 VAL B CA 1
ATOM 6386 C C . VAL B 1 297 ? -5.082 23.625 -4.086 1 98.81 297 VAL B C 1
ATOM 6388 O O . VAL B 1 297 ? -5.395 23.906 -2.924 1 98.81 297 VAL B O 1
ATOM 6391 N N . VAL B 1 298 ? -4.152 22.734 -4.395 1 98.5 298 VAL B N 1
ATOM 6392 C CA . VAL B 1 298 ? -3.545 21.891 -3.373 1 98.5 298 VAL B CA 1
ATOM 6393 C C . VAL B 1 298 ? -2.033 22.094 -3.357 1 98.5 298 VAL B C 1
ATOM 6395 O O . VAL B 1 298 ? -1.414 22.266 -4.41 1 98.5 298 VAL B O 1
ATOM 6398 N N . LYS B 1 299 ? -1.518 22.109 -2.201 1 96.06 299 LYS B N 1
ATOM 6399 C CA . LYS B 1 299 ? -0.082 22.172 -1.942 1 96.06 299 LYS B CA 1
ATOM 6400 C C . LYS B 1 299 ? 0.282 21.375 -0.691 1 96.06 299 LYS B C 1
ATOM 6402 O O . LYS B 1 299 ? -0.362 21.516 0.351 1 96.06 299 LYS B O 1
ATOM 6407 N N . HIS B 1 300 ? 1.345 20.5 -0.846 1 94.75 300 HIS B N 1
ATOM 6408 C CA . HIS B 1 300 ? 1.801 19.656 0.248 1 94.75 300 HIS B CA 1
ATOM 6409 C C . HIS B 1 300 ? 0.651 18.844 0.824 1 94.75 300 HIS B C 1
ATOM 6411 O O . HIS B 1 300 ? 0.446 18.812 2.039 1 94.75 300 HIS B O 1
ATOM 6417 N N . ASN B 1 301 ? -0.209 18.328 0.001 1 94.31 301 ASN B N 1
ATOM 6418 C CA . ASN B 1 301 ? -1.246 17.344 0.274 1 94.31 301 ASN B CA 1
ATOM 6419 C C . ASN B 1 301 ? -2.443 17.969 0.984 1 94.31 301 ASN B C 1
ATOM 6421 O O . ASN B 1 301 ? -3.293 17.25 1.521 1 94.31 301 ASN B O 1
ATOM 6425 N N . ASN B 1 302 ? -2.488 19.312 1.121 1 97.19 302 ASN B N 1
ATOM 6426 C CA . ASN B 1 302 ? -3.619 20.016 1.715 1 97.19 302 ASN B CA 1
ATOM 6427 C C . ASN B 1 302 ? -4.199 21.047 0.758 1 97.19 302 ASN B C 1
ATOM 6429 O O . ASN B 1 302 ? -3.465 21.688 -0.001 1 97.19 302 ASN B O 1
ATOM 6433 N N . PRO B 1 303 ? -5.5 21.25 0.758 1 97.44 303 PRO B N 1
ATOM 6434 C CA . PRO B 1 303 ? -6.051 22.344 -0.036 1 97.44 303 PRO B CA 1
ATOM 6435 C C . PRO B 1 303 ? -5.719 23.719 0.543 1 97.44 303 PRO B C 1
ATOM 6437 O O . PRO B 1 303 ? -5.961 23.969 1.727 1 97.44 303 PRO B O 1
ATOM 6440 N N . CYS B 1 304 ? -5.172 24.531 -0.231 1 96.38 304 CYS B N 1
ATOM 6441 C CA . CYS B 1 304 ? -5.055 25.922 0.176 1 96.38 304 CYS B CA 1
ATOM 6442 C C . CYS B 1 304 ? -6.281 26.719 -0.249 1 96.38 304 CYS B C 1
ATOM 6444 O O . CYS B 1 304 ? -6.492 27.844 0.222 1 96.38 304 CYS B O 1
ATOM 6446 N N . GLY B 1 305 ? -7.082 26.078 -1.146 1 98.44 305 GLY B N 1
ATOM 6447 C CA . GLY B 1 305 ? -8.367 26.641 -1.535 1 98.44 305 GLY B CA 1
ATOM 6448 C C . GLY B 1 305 ? -9.266 25.641 -2.244 1 98.44 305 GLY B C 1
ATOM 6449 O O . GLY B 1 305 ? -8.781 24.797 -3.008 1 98.44 305 GLY B O 1
ATOM 6450 N N . LEU B 1 306 ? -10.484 25.719 -2.066 1 98.88 306 LEU B N 1
ATOM 6451 C CA . LEU B 1 306 ? -11.539 24.922 -2.678 1 98.88 306 LEU B CA 1
ATOM 6452 C C . LEU B 1 306 ? -12.812 25.734 -2.844 1 98.88 306 LEU B C 1
ATOM 6454 O O . LEU B 1 306 ? -13.195 26.484 -1.945 1 98.88 306 LEU B O 1
ATOM 6458 N N . ALA B 1 307 ? -13.43 25.641 -4.008 1 98.94 307 ALA B N 1
ATOM 6459 C CA . ALA B 1 307 ? -14.656 26.391 -4.219 1 98.94 307 ALA B CA 1
ATOM 6460 C C . ALA B 1 307 ? -15.539 25.719 -5.27 1 98.94 307 ALA B C 1
ATOM 6462 O O . ALA B 1 307 ? -15.047 24.953 -6.105 1 98.94 307 ALA B O 1
ATOM 6463 N N . ILE B 1 308 ? -16.766 26.016 -5.176 1 98.75 308 ILE B N 1
ATOM 6464 C CA . ILE B 1 308 ? -17.766 25.688 -6.188 1 98.75 308 ILE B CA 1
ATOM 6465 C C . ILE B 1 308 ? -18.172 26.953 -6.93 1 98.75 308 ILE B C 1
ATOM 6467 O O . ILE B 1 308 ? -18.141 28.047 -6.371 1 98.75 308 ILE B O 1
ATOM 6471 N N . GLY B 1 309 ? -18.5 26.812 -8.219 1 98.56 309 GLY B N 1
ATOM 6472 C CA . GLY B 1 309 ? -18.969 27.922 -9.023 1 98.56 309 GLY B CA 1
ATOM 6473 C C . GLY B 1 309 ? -19.906 27.5 -10.141 1 98.56 309 GLY B C 1
ATOM 6474 O O . GLY B 1 309 ? -20.062 26.312 -10.414 1 98.56 309 GLY B O 1
ATOM 6475 N N . ALA B 1 310 ? -20.562 28.531 -10.695 1 98.31 310 ALA B N 1
ATOM 6476 C CA . ALA B 1 310 ? -21.422 28.281 -11.852 1 98.31 310 ALA B CA 1
ATOM 6477 C C . ALA B 1 310 ? -20.594 27.859 -13.062 1 98.31 310 ALA B C 1
ATOM 6479 O O . ALA B 1 310 ? -21.094 27.156 -13.945 1 98.31 310 ALA B O 1
ATOM 6480 N N . THR B 1 311 ? -19.344 28.312 -13.117 1 98.62 311 THR B N 1
ATOM 6481 C CA . THR B 1 311 ? -18.391 27.938 -14.148 1 98.62 311 THR B CA 1
ATOM 6482 C C . THR B 1 311 ? -17.062 27.5 -13.531 1 98.62 311 THR B C 1
ATOM 6484 O O . THR B 1 311 ? -16.797 27.797 -12.359 1 98.62 311 THR B O 1
ATOM 6487 N N . ALA B 1 312 ? -16.281 26.859 -14.352 1 98.75 312 ALA B N 1
ATOM 6488 C CA . ALA B 1 312 ? -14.945 26.469 -13.898 1 98.75 312 ALA B CA 1
ATOM 6489 C C . ALA B 1 312 ? -14.102 27.688 -13.562 1 98.75 312 ALA B C 1
ATOM 6491 O O . ALA B 1 312 ? -13.344 27.688 -12.586 1 98.75 312 ALA B O 1
ATOM 6492 N N . ALA B 1 313 ? -14.266 28.719 -14.328 1 98.75 313 ALA B N 1
ATOM 6493 C CA . ALA B 1 313 ? -13.508 29.953 -14.117 1 98.75 313 ALA B CA 1
ATOM 6494 C C . ALA B 1 313 ? -13.875 30.594 -12.781 1 98.75 313 ALA B C 1
ATOM 6496 O O . ALA B 1 313 ? -13 31.047 -12.039 1 98.75 313 ALA B O 1
ATOM 6497 N N . GLU B 1 314 ? -15.156 30.641 -12.523 1 98.75 314 GLU B N 1
ATOM 6498 C CA . GLU B 1 314 ? -15.609 31.219 -11.258 1 98.75 314 GLU B CA 1
ATOM 6499 C C . GLU B 1 314 ? -15.102 30.422 -10.07 1 98.75 314 GLU B C 1
ATOM 6501 O O . GLU B 1 314 ? -14.625 30.984 -9.086 1 98.75 314 GLU B O 1
ATOM 6506 N N . ALA B 1 315 ? -15.203 29.109 -10.18 1 98.88 315 ALA B N 1
ATOM 6507 C CA . ALA B 1 315 ? -14.711 28.234 -9.109 1 98.88 315 ALA B CA 1
ATOM 6508 C C . ALA B 1 315 ? -13.219 28.438 -8.875 1 98.88 315 ALA B C 1
ATOM 6510 O O . ALA B 1 315 ? -12.773 28.5 -7.727 1 98.88 315 ALA B O 1
ATOM 6511 N N . HIS B 1 316 ? -12.492 28.547 -9.977 1 98.88 316 HIS B N 1
ATOM 6512 C CA . HIS B 1 316 ? -11.055 28.734 -9.859 1 98.88 316 HIS B CA 1
ATOM 6513 C C . HIS B 1 316 ? -10.719 30.047 -9.164 1 98.88 316 HIS B C 1
ATOM 6515 O O . HIS B 1 316 ? -9.875 30.078 -8.266 1 98.88 316 HIS B O 1
ATOM 6521 N N . LYS B 1 317 ? -11.391 31.078 -9.555 1 98.38 317 LYS B N 1
ATOM 6522 C CA . LYS B 1 317 ? -11.141 32.406 -8.969 1 98.38 317 LYS B CA 1
ATOM 6523 C C . LYS B 1 317 ? -11.438 32.406 -7.473 1 98.38 317 LYS B C 1
ATOM 6525 O O . LYS B 1 317 ? -10.656 32.938 -6.68 1 98.38 317 LYS B O 1
ATOM 6530 N N . LYS B 1 318 ? -12.523 31.812 -7.117 1 98.44 318 LYS B N 1
ATOM 6531 C CA . LYS B 1 318 ? -12.914 31.719 -5.711 1 98.44 318 LYS B CA 1
ATOM 6532 C C . LYS B 1 318 ? -11.922 30.875 -4.918 1 98.44 318 LYS B C 1
ATOM 6534 O O . LYS B 1 318 ? -11.523 31.25 -3.809 1 98.44 318 LYS B O 1
ATOM 6539 N N . ALA B 1 319 ? -11.508 29.766 -5.445 1 98.75 319 ALA B N 1
ATOM 6540 C CA . ALA B 1 319 ? -10.562 28.875 -4.77 1 98.75 319 ALA B CA 1
ATOM 6541 C C . ALA B 1 319 ? -9.211 29.578 -4.574 1 98.75 319 ALA B C 1
ATOM 6543 O O . ALA B 1 319 ? -8.633 29.516 -3.49 1 98.75 319 ALA B O 1
ATOM 6544 N N . HIS B 1 320 ? -8.773 30.234 -5.625 1 98.19 320 HIS B N 1
ATOM 6545 C CA . HIS B 1 320 ? -7.492 30.922 -5.574 1 98.19 320 HIS B CA 1
ATOM 6546 C C . HIS B 1 320 ? -7.508 32.062 -4.547 1 98.19 320 HIS B C 1
ATOM 6548 O O . HIS B 1 320 ? -6.492 32.312 -3.9 1 98.19 320 HIS B O 1
ATOM 6554 N N . ALA B 1 321 ? -8.625 32.656 -4.379 1 97.25 321 ALA B N 1
ATOM 6555 C CA . ALA B 1 321 ? -8.758 33.844 -3.508 1 97.25 321 ALA B CA 1
ATOM 6556 C C . ALA B 1 321 ? -8.586 33.438 -2.043 1 97.25 321 ALA B C 1
ATOM 6558 O O . ALA B 1 321 ? -8.281 34.281 -1.198 1 97.25 321 ALA B O 1
ATOM 6559 N N . CYS B 1 322 ? -8.75 32.188 -1.714 1 97.75 322 CYS B N 1
ATOM 6560 C CA . CYS B 1 322 ? -8.633 31.719 -0.331 1 97.75 322 CYS B CA 1
ATOM 6561 C C . CYS B 1 322 ? -7.227 31.953 0.203 1 97.75 322 CYS B C 1
ATOM 6563 O O . CYS B 1 322 ? -7.055 32.5 1.296 1 97.75 322 CYS B O 1
ATOM 6565 N N . ASP B 1 323 ? -6.258 31.562 -0.534 1 96.75 323 ASP B N 1
ATOM 6566 C CA . ASP B 1 323 ? -4.859 31.656 -0.137 1 96.75 323 ASP B CA 1
ATOM 6567 C C . ASP B 1 323 ? -3.951 31.812 -1.356 1 96.75 323 ASP B C 1
ATOM 6569 O O . ASP B 1 323 ? -3.236 30.891 -1.729 1 96.75 323 ASP B O 1
ATOM 6573 N N . PRO B 1 324 ? -3.914 33 -1.942 1 94.94 324 PRO B N 1
ATOM 6574 C CA . PRO B 1 324 ? -3.111 33.219 -3.146 1 94.94 324 PRO B CA 1
ATOM 6575 C C . PRO B 1 324 ? -1.617 33.031 -2.906 1 94.94 324 PRO B C 1
ATOM 6577 O O . PRO B 1 324 ? -0.889 32.625 -3.82 1 94.94 324 PRO B O 1
ATOM 6580 N N . MET B 1 325 ? -1.194 33.219 -1.695 1 92 325 MET B N 1
ATOM 6581 C CA . MET B 1 325 ? 0.214 33.062 -1.345 1 92 325 MET B CA 1
ATOM 6582 C C . MET B 1 325 ? 0.643 31.594 -1.471 1 92 325 MET B C 1
ATOM 6584 O O . MET B 1 325 ? 1.634 31.297 -2.137 1 92 325 MET B O 1
ATOM 6588 N N . SER B 1 326 ? -0.067 30.719 -0.877 1 94.06 326 SER B N 1
ATOM 6589 C CA . SER B 1 326 ? 0.27 29.297 -0.876 1 94.06 326 SER B CA 1
ATOM 6590 C C . SER B 1 326 ? -0.018 28.656 -2.23 1 94.06 326 SER B C 1
ATOM 6592 O O . SER B 1 326 ? 0.544 27.609 -2.562 1 94.06 326 SER B O 1
ATOM 6594 N N . ALA B 1 327 ? -0.912 29.25 -3.029 1 94.62 327 ALA B N 1
ATOM 6595 C CA . ALA B 1 327 ? -1.303 28.703 -4.324 1 94.62 327 ALA B CA 1
ATOM 6596 C C . ALA B 1 327 ? -0.127 28.703 -5.297 1 94.62 327 ALA B C 1
ATOM 6598 O O . ALA B 1 327 ? -0.115 27.938 -6.266 1 94.62 327 ALA B O 1
ATOM 6599 N N . TYR B 1 328 ? 0.793 29.594 -5 1 92.31 328 TYR B N 1
ATOM 6600 C CA . TYR B 1 328 ? 1.979 29.688 -5.844 1 92.31 328 TYR B CA 1
ATOM 6601 C C . TYR B 1 328 ? 2.723 28.359 -5.879 1 92.31 328 TYR B C 1
ATOM 6603 O O . TYR B 1 328 ? 3.209 27.875 -4.852 1 92.31 328 TYR B O 1
ATOM 6611 N N . GLY B 1 329 ? 2.811 27.75 -6.984 1 94.25 329 GLY B N 1
ATOM 6612 C CA . GLY B 1 329 ? 3.479 26.469 -7.137 1 94.25 329 GLY B CA 1
ATOM 6613 C C . GLY B 1 329 ? 2.617 25.297 -6.715 1 94.25 329 GLY B C 1
ATOM 6614 O O . GLY B 1 329 ? 3.137 24.234 -6.367 1 94.25 329 GLY B O 1
ATOM 6615 N N . GLY B 1 330 ? 1.358 25.516 -6.711 1 96.75 330 GLY B N 1
ATOM 6616 C CA . GLY B 1 330 ? 0.447 24.453 -6.289 1 96.75 330 GLY B CA 1
ATOM 6617 C C . GLY B 1 330 ? -0.097 23.641 -7.445 1 96.75 330 GLY B C 1
ATOM 6618 O O . GLY B 1 330 ? 0.367 23.766 -8.578 1 96.75 330 GLY B O 1
ATOM 6619 N N . VAL B 1 331 ? -0.938 22.734 -7.121 1 98.69 331 VAL B N 1
ATOM 6620 C CA . VAL B 1 331 ? -1.64 21.859 -8.062 1 98.69 331 VAL B CA 1
ATOM 6621 C C . VAL B 1 331 ? -3.115 22.25 -8.117 1 98.69 331 VAL B C 1
ATOM 6623 O O . VAL B 1 331 ? -3.75 22.469 -7.082 1 98.69 331 VAL B O 1
ATOM 6626 N N . ILE B 1 332 ? -3.635 22.391 -9.32 1 98.88 332 ILE B N 1
ATOM 6627 C CA . ILE B 1 332 ? -5.039 22.75 -9.508 1 98.88 332 ILE B CA 1
ATOM 6628 C C . ILE B 1 332 ? -5.801 21.547 -10.062 1 98.88 332 ILE B C 1
ATOM 6630 O O . ILE B 1 332 ? -5.344 20.875 -10.992 1 98.88 332 ILE B O 1
ATOM 6634 N N . ALA B 1 333 ? -6.906 21.219 -9.492 1 98.94 333 ALA B N 1
ATOM 6635 C CA . ALA B 1 333 ? -7.816 20.219 -10.047 1 98.94 333 ALA B CA 1
ATOM 6636 C C . ALA B 1 333 ? -9.195 20.828 -10.312 1 98.94 333 ALA B C 1
ATOM 6638 O O . ALA B 1 333 ? -9.688 21.641 -9.523 1 98.94 333 ALA B O 1
ATOM 6639 N N . CYS B 1 334 ? -9.789 20.484 -11.398 1 98.94 334 CYS B N 1
ATOM 6640 C CA . CYS B 1 334 ? -11.148 20.828 -11.789 1 98.94 334 CYS B CA 1
ATOM 6641 C C . CYS B 1 334 ? -11.945 19.578 -12.148 1 98.94 334 CYS B C 1
ATOM 6643 O O . CYS B 1 334 ? -11.469 18.719 -12.891 1 98.94 334 CYS B O 1
ATOM 6645 N N . ASN B 1 335 ? -13.203 19.422 -11.641 1 98.81 335 ASN B N 1
ATOM 6646 C CA . ASN B 1 335 ? -13.977 18.219 -11.922 1 98.81 335 ASN B CA 1
ATOM 6647 C C . ASN B 1 335 ? -14.852 18.406 -13.164 1 98.81 335 ASN B C 1
ATOM 6649 O O . ASN B 1 335 ? -15.75 17.594 -13.414 1 98.81 335 ASN B O 1
ATOM 6653 N N . SER B 1 336 ? -14.57 19.531 -13.867 1 98.62 336 SER B N 1
ATOM 6654 C CA . SER B 1 336 ? -15.234 19.797 -15.141 1 98.62 336 SER B CA 1
ATOM 6655 C C . SER B 1 336 ? -14.219 20.156 -16.219 1 98.62 336 SER B C 1
ATOM 6657 O O . SER B 1 336 ? -13.023 20.266 -15.953 1 98.62 336 SER B O 1
ATOM 6659 N N . LYS B 1 337 ? -14.789 20.344 -17.531 1 98.5 337 LYS B N 1
ATOM 6660 C CA . LYS B 1 337 ? -13.938 20.75 -18.656 1 98.5 337 LYS B CA 1
ATOM 6661 C C . LYS B 1 337 ? -13.336 22.141 -18.406 1 98.5 337 LYS B C 1
ATOM 6663 O O . LYS B 1 337 ? -14.047 23.078 -18.047 1 98.5 337 LYS B O 1
ATOM 6668 N N . VAL B 1 338 ? -11.977 22.234 -18.469 1 98.88 338 VAL B N 1
ATOM 6669 C CA . VAL B 1 338 ? -11.297 23.516 -18.328 1 98.88 338 VAL B CA 1
ATOM 6670 C C . VAL B 1 338 ? -11.602 24.391 -19.547 1 98.88 338 VAL B C 1
ATOM 6672 O O . VAL B 1 338 ? -11.336 24 -20.688 1 98.88 338 VAL B O 1
ATOM 6675 N N . THR B 1 339 ? -12.156 25.547 -19.312 1 98.75 339 THR B N 1
ATOM 6676 C CA . THR B 1 339 ? -12.523 26.484 -20.375 1 98.75 339 THR B CA 1
ATOM 6677 C C . THR B 1 339 ? -11.391 27.469 -20.641 1 98.75 339 THR B C 1
ATOM 6679 O O . THR B 1 339 ? -10.438 27.547 -19.859 1 98.75 339 THR B O 1
ATOM 6682 N N . LEU B 1 340 ? -11.57 28.188 -21.75 1 98.75 340 LEU B N 1
ATOM 6683 C CA . LEU B 1 340 ? -10.617 29.25 -22.062 1 98.75 340 LEU B CA 1
ATOM 6684 C C . LEU B 1 340 ? -10.586 30.297 -20.969 1 98.75 340 LEU B C 1
ATOM 6686 O O . LEU B 1 340 ? -9.523 30.781 -20.594 1 98.75 340 LEU B O 1
ATOM 6690 N N . GLU B 1 341 ? -11.758 30.578 -20.453 1 98.75 341 GLU B N 1
ATOM 6691 C CA . GLU B 1 341 ? -11.844 31.578 -19.391 1 98.75 341 GLU B CA 1
ATOM 6692 C C . GLU B 1 341 ? -11.078 31.141 -18.156 1 98.75 341 GLU B C 1
ATOM 6694 O O . GLU B 1 341 ? -10.352 31.938 -17.547 1 98.75 341 GLU B O 1
ATOM 6699 N N . MET B 1 342 ? -11.203 29.891 -17.719 1 98.75 342 MET B N 1
ATOM 6700 C CA . MET B 1 342 ? -10.445 29.391 -16.578 1 98.75 342 MET B CA 1
ATOM 6701 C C . MET B 1 342 ? -8.945 29.422 -16.859 1 98.75 342 MET B C 1
ATOM 6703 O O . MET B 1 342 ? -8.156 29.844 -16.016 1 98.75 342 MET B O 1
ATOM 6707 N N . ALA B 1 343 ? -8.625 28.938 -18.047 1 98.75 343 ALA B N 1
ATOM 6708 C CA . ALA B 1 343 ? -7.211 28.938 -18.438 1 98.75 343 ALA B CA 1
ATOM 6709 C C . ALA B 1 343 ? -6.605 30.328 -18.328 1 98.75 343 ALA B C 1
ATOM 6711 O O . ALA B 1 343 ? -5.461 30.484 -17.906 1 98.75 343 ALA B O 1
ATOM 6712 N N . GLU B 1 344 ? -7.363 31.297 -18.75 1 98.5 344 GLU B N 1
ATOM 6713 C CA . GLU B 1 344 ? -6.91 32.688 -18.672 1 98.5 344 GLU B CA 1
ATOM 6714 C C . GLU B 1 344 ? -6.688 33.094 -17.219 1 98.5 344 GLU B C 1
ATOM 6716 O O . GLU B 1 344 ? -5.77 33.875 -16.922 1 98.5 344 GLU B O 1
ATOM 6721 N N . SER B 1 345 ? -7.512 32.625 -16.375 1 97.75 345 SER B N 1
ATOM 6722 C CA . SER B 1 345 ? -7.363 32.938 -14.945 1 97.75 345 SER B CA 1
ATOM 6723 C C . SER B 1 345 ? -6.152 32.219 -14.352 1 97.75 345 SER B C 1
ATOM 6725 O O . SER B 1 345 ? -5.551 32.719 -13.398 1 97.75 345 SER B O 1
ATOM 6727 N N . VAL B 1 346 ? -5.77 31.094 -14.859 1 98.06 346 VAL B N 1
ATOM 6728 C CA . VAL B 1 346 ? -4.652 30.297 -14.375 1 98.06 346 VAL B CA 1
ATOM 6729 C C . VAL B 1 346 ? -3.338 30.875 -14.898 1 98.06 346 VAL B C 1
ATOM 6731 O O . VAL B 1 346 ? -2.307 30.797 -14.227 1 98.06 346 VAL B O 1
ATOM 6734 N N . ARG B 1 347 ? -3.342 31.438 -16.047 1 96.81 347 ARG B N 1
ATOM 6735 C CA . ARG B 1 347 ? -2.176 31.828 -16.828 1 96.81 347 ARG B CA 1
ATOM 6736 C C . ARG B 1 347 ? -1.209 32.656 -15.992 1 96.81 347 ARG B C 1
ATOM 6738 O O . ARG B 1 347 ? -0.002 32.406 -15.992 1 96.81 347 ARG B O 1
ATOM 6745 N N . PRO B 1 348 ? -1.715 33.625 -15.203 1 96 348 PRO B N 1
ATOM 6746 C CA . PRO B 1 348 ? -0.772 34.469 -14.484 1 96 348 PRO B CA 1
ATOM 6747 C C . PRO B 1 348 ? -0.221 33.812 -13.219 1 96 348 PRO B C 1
ATOM 6749 O O . PRO B 1 348 ? 0.648 34.375 -12.555 1 96 348 PRO B O 1
ATOM 6752 N N . ILE B 1 349 ? -0.688 32.75 -12.828 1 95.44 349 ILE B N 1
ATOM 6753 C CA . ILE B 1 349 ? -0.336 32.062 -11.586 1 95.44 349 ILE B CA 1
ATOM 6754 C C . ILE B 1 349 ? 0.676 30.969 -11.867 1 95.44 349 ILE B C 1
ATOM 6756 O O . ILE B 1 349 ? 0.472 30.141 -12.758 1 95.44 349 ILE B O 1
ATOM 6760 N N . PHE B 1 350 ? 1.792 30.938 -11.148 1 95.81 350 PHE B N 1
ATOM 6761 C CA . PHE B 1 350 ? 2.707 29.812 -11.266 1 95.81 350 PHE B CA 1
ATOM 6762 C C . PHE B 1 350 ? 2.066 28.531 -10.727 1 95.81 350 PHE B C 1
ATOM 6764 O O . PHE B 1 350 ? 1.778 28.438 -9.531 1 95.81 350 PHE B O 1
ATOM 6771 N N . THR B 1 351 ? 1.794 27.625 -11.586 1 97.5 351 THR B N 1
ATOM 6772 C CA . THR B 1 351 ? 1.117 26.359 -11.297 1 97.5 351 THR B CA 1
ATOM 6773 C C . THR B 1 351 ? 1.956 25.172 -11.773 1 97.5 351 THR B C 1
ATOM 6775 O O . THR B 1 351 ? 2.51 25.203 -12.875 1 97.5 351 THR B O 1
ATOM 6778 N N . GLU B 1 352 ? 2.053 24.188 -10.938 1 97.88 352 GLU B N 1
ATOM 6779 C CA . GLU B 1 352 ? 2.881 23.031 -11.273 1 97.88 352 GLU B CA 1
ATOM 6780 C C . GLU B 1 352 ? 2.104 22.031 -12.109 1 97.88 352 GLU B C 1
ATOM 6782 O O . GLU B 1 352 ? 2.654 21.422 -13.039 1 97.88 352 GLU B O 1
ATOM 6787 N N . VAL B 1 353 ? 0.914 21.75 -11.719 1 98.81 353 VAL B N 1
ATOM 6788 C CA . VAL B 1 353 ? 0.083 20.734 -12.359 1 98.81 353 VAL B CA 1
ATOM 6789 C C . VAL B 1 353 ? -1.358 21.234 -12.453 1 98.81 353 VAL B C 1
ATOM 6791 O O . VAL B 1 353 ? -1.856 21.891 -11.539 1 98.81 353 VAL B O 1
ATOM 6794 N N . ILE B 1 354 ? -2.016 21 -13.531 1 98.88 354 ILE B N 1
ATOM 6795 C CA . ILE B 1 354 ? -3.463 21.141 -13.641 1 98.88 354 ILE B CA 1
ATOM 6796 C C . ILE B 1 354 ? -4.078 19.828 -14.117 1 98.88 354 ILE B C 1
ATOM 6798 O O . ILE B 1 354 ? -3.588 19.203 -15.062 1 98.88 354 ILE B O 1
ATOM 6802 N N . VAL B 1 355 ? -5.105 19.312 -13.445 1 98.88 355 VAL B N 1
ATOM 6803 C CA . VAL B 1 355 ? -5.754 18.047 -13.75 1 98.88 355 VAL B CA 1
ATOM 6804 C C . VAL B 1 355 ? -7.25 18.281 -13.977 1 98.88 355 VAL B C 1
ATOM 6806 O O . VAL B 1 355 ? -7.895 19 -13.219 1 98.88 355 VAL B O 1
ATOM 6809 N N . ALA B 1 356 ? -7.801 17.672 -14.984 1 98.94 356 ALA B N 1
ATOM 6810 C CA . ALA B 1 356 ? -9.219 17.797 -15.312 1 98.94 356 ALA B CA 1
ATOM 6811 C C . ALA B 1 356 ? -9.68 16.641 -16.188 1 98.94 356 ALA B C 1
ATOM 6813 O O . ALA B 1 356 ? -8.852 15.891 -16.734 1 98.94 356 ALA B O 1
ATOM 6814 N N . PRO B 1 357 ? -10.977 16.453 -16.328 1 98.75 357 PRO B N 1
ATOM 6815 C CA . PRO B 1 357 ? -11.461 15.398 -17.234 1 98.75 357 PRO B CA 1
ATOM 6816 C C . PRO B 1 357 ? -11.25 15.75 -18.703 1 98.75 357 PRO B C 1
ATOM 6818 O O . PRO B 1 357 ? -11.195 14.852 -19.547 1 98.75 357 PRO B O 1
ATOM 6821 N N . ASP B 1 358 ? -11.18 17.094 -18.984 1 98.75 358 ASP B N 1
ATOM 6822 C CA . ASP B 1 358 ? -11.016 17.531 -20.359 1 98.75 358 ASP B CA 1
ATOM 6823 C C . ASP B 1 358 ? -10.641 19.016 -20.422 1 98.75 358 ASP B C 1
ATOM 6825 O O . ASP B 1 358 ? -10.648 19.703 -19.406 1 98.75 358 ASP B O 1
ATOM 6829 N N . TYR B 1 359 ? -10.234 19.469 -21.641 1 98.81 359 TYR B N 1
ATOM 6830 C CA . TYR B 1 359 ? -9.852 20.844 -21.906 1 98.81 359 TYR B CA 1
ATOM 6831 C C . TYR B 1 359 ? -10.453 21.328 -23.234 1 98.81 359 TYR B C 1
ATOM 6833 O O . TYR B 1 359 ? -10.445 20.594 -24.219 1 98.81 359 TYR B O 1
ATOM 6841 N N . GLU B 1 360 ? -11.008 22.578 -23.172 1 98.75 360 GLU B N 1
ATOM 6842 C CA . GLU B 1 360 ? -11.305 23.188 -24.469 1 98.75 360 GLU B CA 1
ATOM 6843 C C . GLU B 1 360 ? -10.031 23.344 -25.297 1 98.75 360 GLU B C 1
ATOM 6845 O O . GLU B 1 360 ? -8.969 23.672 -24.766 1 98.75 360 GLU B O 1
ATOM 6850 N N . PRO B 1 361 ? -10.18 23.156 -26.641 1 98.56 361 PRO B N 1
ATOM 6851 C CA . PRO B 1 361 ? -8.992 23.266 -27.5 1 98.56 361 PRO B CA 1
ATOM 6852 C C . PRO B 1 361 ? -8.25 24.578 -27.312 1 98.56 361 PRO B C 1
ATOM 6854 O O . PRO B 1 361 ? -7.02 24.594 -27.203 1 98.56 361 PRO B O 1
ATOM 6857 N N . ALA B 1 362 ? -8.977 25.656 -27.188 1 98.56 362 ALA B N 1
ATOM 6858 C CA . ALA B 1 362 ? -8.352 26.953 -27.016 1 98.56 362 ALA B CA 1
ATOM 6859 C C . ALA B 1 362 ? -7.691 27.078 -25.641 1 98.56 362 ALA B C 1
ATOM 6861 O O . ALA B 1 362 ? -6.66 27.75 -25.5 1 98.56 362 ALA B O 1
ATOM 6862 N N . ALA B 1 363 ? -8.297 26.5 -24.609 1 98.75 363 ALA B N 1
ATOM 6863 C CA . ALA B 1 363 ? -7.715 26.484 -23.266 1 98.75 363 ALA B CA 1
ATOM 6864 C C . ALA B 1 363 ? -6.402 25.703 -23.25 1 98.75 363 ALA B C 1
ATOM 6866 O O . ALA B 1 363 ? -5.406 26.172 -22.688 1 98.75 363 ALA B O 1
ATOM 6867 N N . LEU B 1 364 ? -6.426 24.516 -23.844 1 98.62 364 LEU B N 1
ATOM 6868 C CA . LEU B 1 364 ? -5.242 23.672 -23.906 1 98.62 364 LEU B CA 1
ATOM 6869 C C . LEU B 1 364 ? -4.105 24.391 -24.641 1 98.62 364 LEU B C 1
ATOM 6871 O O . LEU B 1 364 ? -2.959 24.359 -24.188 1 98.62 364 LEU B O 1
ATOM 6875 N N . GLU B 1 365 ? -4.422 24.969 -25.797 1 98.31 365 GLU B N 1
ATOM 6876 C CA . GLU B 1 365 ? -3.418 25.703 -26.562 1 98.31 365 GLU B CA 1
ATOM 6877 C C . GLU B 1 365 ? -2.785 26.812 -25.719 1 98.31 365 GLU B C 1
ATOM 6879 O O . GLU B 1 365 ? -1.562 26.969 -25.719 1 98.31 365 GLU B O 1
ATOM 6884 N N . LEU B 1 366 ? -3.617 27.547 -25.031 1 98.38 366 LEU B N 1
ATOM 6885 C CA . LEU B 1 366 ? -3.121 28.625 -24.188 1 98.38 366 LEU B CA 1
ATOM 6886 C C . LEU B 1 366 ? -2.176 28.094 -23.125 1 98.38 366 LEU B C 1
ATOM 6888 O O . LEU B 1 366 ? -1.08 28.625 -22.938 1 98.38 366 LEU B O 1
ATOM 6892 N N . LEU B 1 367 ? -2.578 27.078 -22.391 1 98.31 367 LEU B N 1
ATOM 6893 C CA . LEU B 1 367 ? -1.794 26.516 -21.297 1 98.31 367 LEU B CA 1
ATOM 6894 C C . LEU B 1 367 ? -0.487 25.922 -21.812 1 98.31 367 LEU B C 1
ATOM 6896 O O . LEU B 1 367 ? 0.559 26.062 -21.172 1 98.31 367 LEU B O 1
ATOM 6900 N N . GLN B 1 368 ? -0.531 25.297 -22.984 1 97.62 368 GLN B N 1
ATOM 6901 C CA . GLN B 1 368 ? 0.653 24.672 -23.578 1 97.62 368 GLN B CA 1
ATOM 6902 C C . GLN B 1 368 ? 1.654 25.719 -24.047 1 97.62 368 GLN B C 1
ATOM 6904 O O . GLN B 1 368 ? 2.867 25.516 -23.953 1 97.62 368 GLN B O 1
ATOM 6909 N N . THR B 1 369 ? 1.178 26.812 -24.562 1 95.81 369 THR B N 1
ATOM 6910 C CA . THR B 1 369 ? 2.045 27.797 -25.203 1 95.81 369 THR B CA 1
ATOM 6911 C C . THR B 1 369 ? 2.549 28.812 -24.188 1 95.81 369 THR B C 1
ATOM 6913 O O . THR B 1 369 ? 3.697 29.266 -24.25 1 95.81 369 THR B O 1
ATOM 6916 N N . LYS 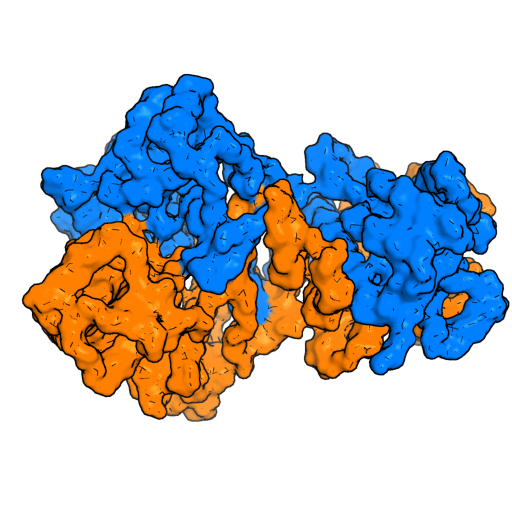B 1 370 ? 1.756 29.188 -23.234 1 90.06 370 LYS B N 1
ATOM 6917 C CA . LYS B 1 370 ? 2.094 30.281 -22.328 1 90.06 370 LYS B CA 1
ATOM 6918 C C . LYS B 1 370 ? 2.646 29.75 -21.016 1 90.06 370 LYS B C 1
ATOM 6920 O O . LYS B 1 370 ? 3.252 30.484 -20.234 1 90.06 370 LYS B O 1
ATOM 6925 N N . LYS B 1 371 ? 2.539 28.5 -20.75 1 89.81 371 LYS B N 1
ATOM 6926 C CA . LYS B 1 371 ? 3.057 27.844 -19.562 1 89.81 371 LYS B CA 1
ATOM 6927 C C . LYS B 1 371 ? 3.773 26.547 -19.922 1 89.81 371 LYS B C 1
ATOM 6929 O O . LYS B 1 371 ? 3.297 25.453 -19.578 1 89.81 371 LYS B O 1
ATOM 6934 N N . LYS B 1 372 ? 4.918 26.562 -20.406 1 90.75 372 LYS B N 1
ATOM 6935 C CA . LYS B 1 372 ? 5.621 25.453 -21.062 1 90.75 372 LYS B CA 1
ATOM 6936 C C . LYS B 1 372 ? 5.969 24.359 -20.062 1 90.75 372 LYS B C 1
ATOM 6938 O O . LYS B 1 372 ? 6.043 23.188 -20.422 1 90.75 372 LYS B O 1
ATOM 6943 N N . ASN B 1 373 ? 6.086 24.75 -18.797 1 95.25 373 ASN B N 1
ATOM 6944 C CA . ASN B 1 373 ? 6.52 23.766 -17.812 1 95.25 373 ASN B CA 1
ATOM 6945 C C . ASN B 1 373 ? 5.336 23.156 -17.062 1 95.25 373 ASN B C 1
ATOM 6947 O O . ASN B 1 373 ? 5.496 22.188 -16.312 1 95.25 373 ASN B O 1
ATOM 6951 N N . LEU B 1 374 ? 4.137 23.688 -17.297 1 98.12 374 LEU B N 1
ATOM 6952 C CA . LEU B 1 374 ? 2.934 23.25 -16.609 1 98.12 374 LEU B CA 1
ATOM 6953 C C . LEU B 1 374 ? 2.557 21.828 -17.031 1 98.12 374 LEU B C 1
ATOM 6955 O O . LEU B 1 374 ? 2.354 21.562 -18.219 1 98.12 374 LEU B O 1
ATOM 6959 N N . ARG B 1 375 ? 2.562 20.938 -16.109 1 98.56 375 ARG B N 1
ATOM 6960 C CA . ARG B 1 375 ? 2.039 19.609 -16.391 1 98.56 375 ARG B CA 1
ATOM 6961 C C . ARG B 1 375 ? 0.521 19.641 -16.547 1 98.56 375 ARG B C 1
ATOM 6963 O O . ARG B 1 375 ? -0.193 20.031 -15.617 1 98.56 375 ARG B O 1
ATOM 6970 N N . ILE B 1 376 ? 0.011 19.297 -17.672 1 98.88 376 ILE B N 1
ATOM 6971 C CA . ILE B 1 376 ? -1.413 19.297 -17.984 1 98.88 376 ILE B CA 1
ATOM 6972 C C . ILE B 1 376 ? -1.923 17.859 -18.094 1 98.88 376 ILE B C 1
ATOM 6974 O O . ILE B 1 376 ? -1.527 17.125 -19 1 98.88 376 ILE B O 1
ATOM 6978 N N . LEU B 1 377 ? -2.818 17.484 -17.172 1 98.88 377 LEU B N 1
ATOM 6979 C CA . LEU B 1 377 ? -3.26 16.094 -17.094 1 98.88 377 LEU B CA 1
ATOM 6980 C C . LEU B 1 377 ? -4.742 15.977 -17.438 1 98.88 377 LEU B C 1
ATOM 6982 O O . LEU B 1 377 ? -5.562 16.75 -16.938 1 98.88 377 LEU B O 1
ATOM 6986 N N . LYS B 1 378 ? -5.078 15.078 -18.25 1 98.88 378 LYS B N 1
ATOM 6987 C CA . LYS B 1 378 ? -6.453 14.672 -18.547 1 98.88 378 LYS B CA 1
ATOM 6988 C C . LYS B 1 378 ? -6.754 13.297 -17.953 1 98.88 378 LYS B C 1
ATOM 6990 O O . LYS B 1 378 ? -6.066 12.32 -18.266 1 98.88 378 LYS B O 1
ATOM 6995 N N . VAL B 1 379 ? -7.695 13.203 -17.078 1 98.44 379 VAL B N 1
ATOM 6996 C CA . VAL B 1 379 ? -8.07 11.945 -16.453 1 98.44 379 VAL B CA 1
ATOM 6997 C C . VAL B 1 379 ? -9.453 11.516 -16.922 1 98.44 379 VAL B C 1
ATOM 6999 O O . VAL B 1 379 ? -10.406 12.297 -16.875 1 98.44 379 VAL B O 1
ATOM 7002 N N . ALA B 1 380 ? -9.625 10.305 -17.266 1 95.5 380 ALA B N 1
ATOM 7003 C CA . ALA B 1 380 ? -10.805 9.812 -17.984 1 95.5 380 ALA B CA 1
ATOM 7004 C C . ALA B 1 380 ? -12 9.68 -17.047 1 95.5 380 ALA B C 1
ATOM 7006 O O . ALA B 1 380 ? -13.133 9.961 -17.438 1 95.5 380 ALA B O 1
ATOM 7007 N N . GLU B 1 381 ? -11.758 9.242 -15.773 1 96.75 381 GLU B N 1
ATOM 7008 C CA . GLU B 1 381 ? -12.859 8.945 -14.859 1 96.75 381 GLU B CA 1
ATOM 7009 C C . GLU B 1 381 ? -12.578 9.477 -13.461 1 96.75 381 GLU B C 1
ATOM 7011 O O . GLU B 1 381 ? -11.422 9.609 -13.062 1 96.75 381 GLU B O 1
ATOM 7016 N N . PRO B 1 382 ? -13.648 9.805 -12.672 1 97.12 382 PRO B N 1
ATOM 7017 C CA . PRO B 1 382 ? -13.477 10.156 -11.266 1 97.12 382 PRO B CA 1
ATOM 7018 C C . PRO B 1 382 ? -12.922 9.008 -10.43 1 97.12 382 PRO B C 1
ATOM 7020 O O . PRO B 1 382 ? -12.891 7.863 -10.898 1 97.12 382 PRO B O 1
ATOM 7023 N N . PRO B 1 383 ? -12.469 9.336 -9.281 1 95.25 383 PRO B N 1
ATOM 7024 C CA . PRO B 1 383 ? -11.992 8.25 -8.414 1 95.25 383 PRO B CA 1
ATOM 7025 C C . PRO B 1 383 ? -13.078 7.215 -8.133 1 95.25 383 PRO B C 1
ATOM 7027 O O . PRO B 1 383 ? -14.234 7.574 -7.895 1 95.25 383 PRO B O 1
ATOM 7030 N N . LYS B 1 384 ? -12.719 5.887 -8.164 1 85.25 384 LYS B N 1
ATOM 7031 C CA . LYS B 1 384 ? -13.672 4.793 -7.988 1 85.25 384 LYS B CA 1
ATOM 7032 C C . LYS B 1 384 ? -13.297 3.922 -6.797 1 85.25 384 LYS B C 1
ATOM 7034 O O . LYS B 1 384 ? -14.078 3.068 -6.375 1 85.25 384 LYS B O 1
ATOM 7039 N N . GLY B 1 385 ? -12.242 4.113 -6.242 1 80.5 385 GLY B N 1
ATOM 7040 C CA . GLY B 1 385 ? -11.75 3.195 -5.227 1 80.5 385 GLY B CA 1
ATOM 7041 C C . GLY B 1 385 ? -12.586 3.207 -3.957 1 80.5 385 GLY B C 1
ATOM 7042 O O . GLY B 1 385 ? -13.031 4.266 -3.512 1 80.5 385 GLY B O 1
ATOM 7043 N N . HIS B 1 386 ? -12.766 1.947 -3.402 1 87.12 386 HIS B N 1
ATOM 7044 C CA . HIS B 1 386 ? -13.555 1.81 -2.184 1 87.12 386 HIS B CA 1
ATOM 7045 C C . HIS B 1 386 ? -12.703 1.288 -1.031 1 87.12 386 HIS B C 1
ATOM 7047 O O . HIS B 1 386 ? -13.188 1.144 0.092 1 87.12 386 HIS B O 1
ATOM 7053 N N . GLU B 1 387 ? -11.484 0.993 -1.342 1 94.44 387 GLU B N 1
ATOM 7054 C CA . GLU B 1 387 ? -10.547 0.504 -0.33 1 94.44 387 GLU B CA 1
ATOM 7055 C C . GLU B 1 387 ? -9.289 1.367 -0.276 1 94.44 387 GLU B C 1
ATOM 7057 O O . GLU B 1 387 ? -8.773 1.781 -1.314 1 94.44 387 GLU B O 1
ATOM 7062 N N . ALA B 1 388 ? -8.875 1.657 0.92 1 96.75 388 ALA B N 1
ATOM 7063 C CA . ALA B 1 388 ? -7.633 2.391 1.151 1 96.75 388 ALA B CA 1
ATOM 7064 C C . ALA B 1 388 ? -6.629 1.541 1.925 1 96.75 388 ALA B C 1
ATOM 7066 O O . ALA B 1 388 ? -7 0.824 2.857 1 96.75 388 ALA B O 1
ATOM 7067 N N . ILE B 1 389 ? -5.375 1.594 1.512 1 97.81 389 ILE B N 1
ATOM 7068 C CA . ILE B 1 389 ? -4.352 0.823 2.207 1 97.81 389 ILE B CA 1
ATOM 7069 C C . ILE B 1 389 ? -3.283 1.764 2.758 1 97.81 389 ILE B C 1
ATOM 7071 O O . ILE B 1 389 ? -2.992 2.803 2.158 1 97.81 389 ILE B O 1
ATOM 7075 N N . ARG B 1 390 ? -2.748 1.405 3.852 1 97.62 390 ARG B N 1
ATOM 7076 C CA . ARG B 1 390 ? -1.645 2.119 4.488 1 97.62 390 ARG B CA 1
ATOM 7077 C C . ARG B 1 390 ? -0.605 1.147 5.035 1 97.62 390 ARG B C 1
ATOM 7079 O O . ARG B 1 390 ? -0.914 0.321 5.895 1 97.62 390 ARG B O 1
ATOM 7086 N N . GLN B 1 391 ? 0.575 1.311 4.527 1 97.19 391 GLN B N 1
ATOM 7087 C CA . GLN B 1 391 ? 1.67 0.471 5 1 97.19 391 GLN B CA 1
ATOM 7088 C C . GLN B 1 391 ? 2.125 0.896 6.395 1 97.19 391 GLN B C 1
ATOM 7090 O O . GLN B 1 391 ? 2.24 2.09 6.68 1 97.19 391 GLN B O 1
ATOM 7095 N N . ILE B 1 392 ? 2.326 -0.001 7.293 1 97.25 392 ILE B N 1
ATOM 7096 C CA . ILE B 1 392 ? 3.012 0.19 8.57 1 97.25 392 ILE B CA 1
ATOM 7097 C C . ILE B 1 392 ? 4.16 -0.808 8.688 1 97.25 392 ILE B C 1
ATOM 7099 O O . ILE B 1 392 ? 4.289 -1.721 7.867 1 97.25 392 ILE B O 1
ATOM 7103 N N . ASP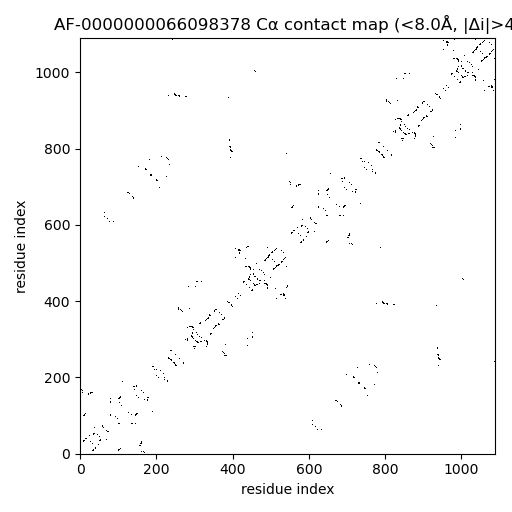 B 1 393 ? 5.055 -0.644 9.609 1 96.94 393 ASP B N 1
ATOM 7104 C CA . ASP B 1 393 ? 6.184 -1.552 9.781 1 96.94 393 ASP B CA 1
ATOM 7105 C C . ASP B 1 393 ? 5.707 -2.975 10.062 1 96.94 393 ASP B C 1
ATOM 7107 O O . ASP B 1 393 ? 5.043 -3.229 11.07 1 96.94 393 ASP B O 1
ATOM 7111 N N . GLY B 1 394 ? 5.992 -3.873 9.117 1 96.5 394 GLY B N 1
ATOM 7112 C CA . GLY B 1 394 ? 5.664 -5.277 9.289 1 96.5 394 GLY B CA 1
ATOM 7113 C C . GLY B 1 394 ? 4.254 -5.617 8.844 1 96.5 394 GLY B C 1
ATOM 7114 O O . GLY B 1 394 ? 3.809 -6.758 8.977 1 96.5 394 GLY B O 1
ATOM 7115 N N . GLY B 1 395 ? 3.516 -4.59 8.289 1 97.56 395 GLY B N 1
ATOM 7116 C CA . GLY B 1 395 ? 2.137 -4.914 7.969 1 97.56 395 GLY B CA 1
ATOM 7117 C C . GLY B 1 395 ? 1.461 -3.863 7.105 1 97.56 395 GLY B C 1
ATOM 7118 O O . GLY B 1 395 ? 2.133 -3.039 6.48 1 97.56 395 GLY B O 1
ATOM 7119 N N . LEU B 1 396 ? 0.111 -4.02 7.031 1 98.31 396 LEU B N 1
ATOM 7120 C CA . LEU B 1 396 ? -0.749 -3.189 6.191 1 98.31 396 LEU B CA 1
ATOM 7121 C C . LEU B 1 396 ? -2.09 -2.936 6.871 1 98.31 396 LEU B C 1
ATOM 7123 O O . LEU B 1 396 ? -2.725 -3.867 7.371 1 98.31 396 LEU B O 1
ATOM 7127 N N . LEU B 1 397 ? -2.482 -1.728 6.977 1 98.69 397 LEU B N 1
ATOM 7128 C CA . LEU B 1 397 ? -3.846 -1.374 7.359 1 98.69 397 LEU B CA 1
ATOM 7129 C C . LEU B 1 397 ? -4.73 -1.211 6.129 1 98.69 397 LEU B C 1
ATOM 7131 O O . LEU B 1 397 ? -4.371 -0.495 5.191 1 98.69 397 LEU B O 1
ATOM 7135 N N . VAL B 1 398 ? -5.828 -1.9 6.125 1 98.38 398 VAL B N 1
ATOM 7136 C CA . VAL B 1 398 ? -6.812 -1.796 5.051 1 98.38 398 VAL B CA 1
ATOM 7137 C C . VAL B 1 398 ? -8.125 -1.26 5.609 1 98.38 398 VAL B C 1
ATOM 7139 O O . VAL B 1 398 ? -8.586 -1.7 6.664 1 98.38 398 VAL B O 1
ATOM 7142 N N . GLN B 1 399 ? -8.773 -0.279 4.961 1 98 399 GLN B N 1
ATOM 7143 C CA . GLN B 1 399 ? -10.047 0.274 5.406 1 98 399 GLN B CA 1
ATOM 7144 C C . GLN B 1 399 ? -10.906 0.696 4.219 1 98 399 GLN B C 1
ATOM 7146 O O . GLN B 1 399 ? -10.422 0.778 3.092 1 98 399 GLN B O 1
ATOM 7151 N N . ASP B 1 400 ? -12.18 0.99 4.5 1 96.94 400 ASP B N 1
ATOM 7152 C CA . ASP B 1 400 ? -13.023 1.674 3.523 1 96.94 400 ASP B CA 1
ATOM 7153 C C . ASP B 1 400 ? -12.492 3.076 3.23 1 96.94 400 ASP B C 1
ATOM 7155 O O . ASP B 1 400 ? -12.047 3.779 4.141 1 96.94 400 ASP B O 1
ATOM 7159 N N . THR B 1 401 ? -12.531 3.445 1.969 1 96.44 401 THR B N 1
ATOM 7160 C CA . THR B 1 401 ? -12.219 4.832 1.645 1 96.44 401 THR B CA 1
ATOM 7161 C C . THR B 1 401 ? -13.203 5.781 2.326 1 96.44 401 THR B C 1
ATOM 7163 O O . THR B 1 401 ? -14.398 5.504 2.385 1 96.44 401 THR B O 1
ATOM 7166 N N . ASP B 1 402 ? -12.672 6.863 2.885 1 97.06 402 ASP B N 1
ATOM 7167 C CA . ASP B 1 402 ? -13.531 7.875 3.488 1 97.06 402 ASP B CA 1
ATOM 7168 C C . ASP B 1 402 ? -14.266 8.68 2.42 1 97.06 402 ASP B C 1
ATOM 7170 O O . ASP B 1 402 ? -13.711 9.617 1.85 1 97.06 402 ASP B O 1
ATOM 7174 N N . LEU B 1 403 ? -15.461 8.352 2.148 1 95.81 403 LEU B N 1
ATOM 7175 C CA . LEU B 1 403 ? -16.328 9.055 1.199 1 95.81 403 LEU B CA 1
ATOM 7176 C C . LEU B 1 403 ? -17.375 9.883 1.929 1 95.81 403 LEU B C 1
ATOM 7178 O O . LEU B 1 403 ? -17.594 9.695 3.127 1 95.81 403 LEU B O 1
ATOM 7182 N N . ILE B 1 404 ? -17.922 10.867 1.215 1 96 404 ILE B N 1
ATOM 7183 C CA . ILE B 1 404 ? -19.047 11.633 1.747 1 96 404 ILE B CA 1
ATOM 7184 C C . ILE B 1 404 ? -20.328 10.844 1.571 1 96 404 ILE B C 1
ATOM 7186 O O . ILE B 1 404 ? -21.156 11.156 0.704 1 96 404 ILE B O 1
ATOM 7190 N N . ASN B 1 405 ? -20.484 9.82 2.43 1 93.88 405 ASN B N 1
ATOM 7191 C CA . ASN B 1 405 ? -21.641 8.945 2.293 1 93.88 405 ASN B CA 1
ATOM 7192 C C . ASN B 1 405 ? -22.125 8.43 3.648 1 93.88 405 ASN B C 1
ATOM 7194 O O . ASN B 1 405 ? -22.891 7.469 3.717 1 93.88 405 ASN B O 1
ATOM 7198 N N . ALA B 1 406 ? -21.609 8.984 4.766 1 96.31 406 ALA B N 1
ATOM 7199 C CA . ALA B 1 406 ? -22.094 8.633 6.102 1 96.31 406 ALA B CA 1
ATOM 7200 C C . ALA B 1 406 ? -23.422 9.32 6.398 1 96.31 406 ALA B C 1
ATOM 7202 O O . ALA B 1 406 ? -23.797 10.289 5.73 1 96.31 406 ALA B O 1
ATOM 7203 N N . VAL B 1 407 ? -24.125 8.859 7.414 1 96.38 407 VAL B N 1
ATOM 7204 C CA . VAL B 1 407 ? -25.422 9.391 7.801 1 96.38 407 VAL B CA 1
ATOM 7205 C C . VAL B 1 407 ? -25.312 10.875 8.109 1 96.38 407 VAL B C 1
ATOM 7207 O O . VAL B 1 407 ? -26.141 11.672 7.68 1 96.38 407 VAL B O 1
ATOM 7210 N N . GLY B 1 408 ? -24.281 11.266 8.758 1 97.62 408 GLY B N 1
ATOM 7211 C CA . GLY B 1 408 ? -24.078 12.641 9.203 1 97.62 408 GLY B CA 1
ATOM 7212 C C . GLY B 1 408 ? -23.594 13.555 8.094 1 97.62 408 GLY B C 1
ATOM 7213 O O . GLY B 1 408 ? -23.359 14.742 8.328 1 97.62 408 GLY B O 1
ATOM 7214 N N . ASP B 1 409 ? -23.438 13.039 6.863 1 97.81 409 ASP B N 1
ATOM 7215 C CA . ASP B 1 409 ? -23.062 13.867 5.723 1 97.81 409 ASP B CA 1
ATOM 7216 C C . ASP B 1 409 ? -24.281 14.516 5.086 1 97.81 409 ASP B C 1
ATOM 7218 O O . ASP B 1 409 ? -24.141 15.438 4.277 1 97.81 409 ASP B O 1
ATOM 7222 N N . ASP B 1 410 ? -25.453 14.039 5.438 1 97.5 410 ASP B N 1
ATOM 7223 C CA . ASP B 1 410 ? -26.719 14.633 5.02 1 97.5 410 ASP B CA 1
ATOM 7224 C C . ASP B 1 410 ? -27.188 15.695 6.012 1 97.5 410 ASP B C 1
ATOM 7226 O O . ASP B 1 410 ? -27.453 15.391 7.176 1 97.5 410 ASP B O 1
ATOM 7230 N N . PRO B 1 411 ? -27.406 16.906 5.531 1 97.75 411 PRO B N 1
ATOM 7231 C CA . PRO B 1 411 ? -27.812 17.969 6.445 1 97.75 411 PRO B CA 1
ATOM 7232 C C . PRO B 1 411 ? -29.156 17.688 7.117 1 97.75 411 PRO B C 1
ATOM 7234 O O . PRO B 1 411 ? -29.438 18.203 8.195 1 97.75 411 PRO B O 1
ATOM 7237 N N . ASP B 1 412 ? -29.953 16.828 6.516 1 97.44 412 ASP B N 1
ATOM 7238 C CA . ASP B 1 412 ? -31.219 16.453 7.113 1 97.44 412 ASP B CA 1
ATOM 7239 C C . ASP B 1 412 ? -31.016 15.695 8.422 1 97.44 412 ASP B C 1
ATOM 7241 O O . ASP B 1 412 ? -31.922 15.633 9.258 1 97.44 412 ASP B O 1
ATOM 7245 N N . ALA B 1 413 ? -29.844 15.148 8.602 1 97.94 413 ALA B N 1
ATOM 7246 C CA . ALA B 1 413 ? -29.547 14.375 9.805 1 97.94 413 ALA B CA 1
ATOM 7247 C C . ALA B 1 413 ? -28.922 15.258 10.875 1 97.94 413 ALA B C 1
ATOM 7249 O O . ALA B 1 413 ? -28.703 14.812 12.008 1 97.94 413 ALA B O 1
ATOM 7250 N N . TRP B 1 414 ? -28.688 16.578 10.57 1 98.62 414 TRP B N 1
ATOM 7251 C CA . TRP B 1 414 ? -28 17.453 11.508 1 98.62 414 TRP B CA 1
ATOM 7252 C C . TRP B 1 414 ? -28.922 17.875 12.633 1 98.62 414 TRP B C 1
ATOM 7254 O O . TRP B 1 414 ? -30.125 18.109 12.406 1 98.62 414 TRP B O 1
ATOM 7264 N N . LYS B 1 415 ? -28.391 17.922 13.82 1 98.62 415 LYS B N 1
ATOM 7265 C CA . LYS B 1 415 ? -29.156 18.375 14.977 1 98.62 415 LYS B CA 1
ATOM 7266 C C . LYS B 1 415 ? -28.781 19.797 15.367 1 98.62 415 LYS B C 1
ATOM 7268 O O . LYS B 1 415 ? -27.609 20.062 15.695 1 98.62 415 LYS B O 1
ATOM 7273 N N . LEU B 1 416 ? -29.719 20.703 15.305 1 98.75 416 LEU B N 1
ATOM 7274 C CA . LEU B 1 416 ? -29.5 22.062 15.789 1 98.75 416 LEU B CA 1
ATOM 7275 C C . LEU B 1 416 ? -29.391 22.094 17.312 1 98.75 416 LEU B C 1
ATOM 7277 O O . LEU B 1 416 ? -30.312 21.688 18.016 1 98.75 416 LEU B O 1
ATOM 7281 N N . VAL B 1 417 ? -28.297 22.594 17.844 1 98.81 417 VAL B N 1
ATOM 7282 C CA . VAL B 1 417 ? -28.109 22.484 19.297 1 98.81 417 VAL B CA 1
ATOM 7283 C C . VAL B 1 417 ? -27.922 23.875 19.891 1 98.81 417 VAL B C 1
ATOM 7285 O O . VAL B 1 417 ? -28 24.062 21.109 1 98.81 417 VAL B O 1
ATOM 7288 N N . ALA B 1 418 ? -27.672 24.875 19.062 1 98.75 418 ALA B N 1
ATOM 7289 C CA . ALA B 1 418 ? -27.516 26.25 19.516 1 98.75 418 ALA B CA 1
ATOM 7290 C C . ALA B 1 418 ? -27.938 27.234 18.438 1 98.75 418 ALA B C 1
ATOM 7292 O O . ALA B 1 418 ? -27.812 26.953 17.234 1 98.75 418 ALA B O 1
ATOM 7293 N N . GLY B 1 419 ? -28.406 28.391 18.859 1 98.06 419 GLY B N 1
ATOM 7294 C CA . GLY B 1 419 ? -28.766 29.453 17.938 1 98.06 419 GLY B CA 1
ATOM 7295 C C . GLY B 1 419 ? -30.016 29.156 17.125 1 98.06 419 GLY B C 1
ATOM 7296 O O . GLY B 1 419 ? -30.766 28.219 17.453 1 98.06 419 GLY B O 1
ATOM 7297 N N . GLU B 1 420 ? -30.25 30.031 16.156 1 97.94 420 GLU B N 1
ATOM 7298 C CA . GLU B 1 420 ? -31.375 29.844 15.242 1 97.94 420 GLU B CA 1
ATOM 7299 C C . GLU B 1 420 ? -31 28.938 14.07 1 97.94 420 GLU B C 1
ATOM 7301 O O . GLU B 1 420 ? -29.812 28.828 13.727 1 97.94 420 GLU B O 1
ATOM 7306 N N . ALA B 1 421 ? -31.969 28.344 13.492 1 98.25 421 ALA B N 1
ATOM 7307 C CA . ALA B 1 421 ? -31.734 27.531 12.297 1 98.25 421 ALA B CA 1
ATOM 7308 C C . ALA B 1 421 ? -31.094 28.359 11.188 1 98.25 421 ALA B C 1
ATOM 7310 O O . ALA B 1 421 ? -31.484 29.516 10.969 1 98.25 421 ALA B O 1
ATOM 7311 N N . ALA B 1 422 ? -30.188 27.797 10.539 1 98.44 422 ALA B N 1
ATOM 7312 C CA . ALA B 1 422 ? -29.516 28.484 9.438 1 98.44 422 ALA B CA 1
ATOM 7313 C C . ALA B 1 422 ? -30.516 28.828 8.32 1 98.44 422 ALA B C 1
ATOM 7315 O O . ALA B 1 422 ? -31.391 28.016 8 1 98.44 422 ALA B O 1
ATOM 7316 N N . ASP B 1 423 ? -30.422 30.047 7.762 1 98.12 423 ASP B N 1
ATOM 7317 C CA . ASP B 1 423 ? -31.156 30.344 6.535 1 98.12 423 ASP B CA 1
ATOM 7318 C C . ASP B 1 423 ? -30.578 29.562 5.352 1 98.12 423 ASP B C 1
ATOM 7320 O O . ASP B 1 423 ? -29.578 28.859 5.492 1 98.12 423 ASP B O 1
ATOM 7324 N N . ALA B 1 424 ? -31.156 29.703 4.23 1 97.88 424 ALA B N 1
ATOM 7325 C CA . ALA B 1 424 ? -30.828 28.875 3.072 1 97.88 424 ALA B CA 1
ATOM 7326 C C . ALA B 1 424 ? -29.375 29.078 2.643 1 97.88 424 ALA B C 1
ATOM 7328 O O . ALA B 1 424 ? -28.656 28.109 2.359 1 97.88 424 ALA B O 1
ATOM 7329 N N . ASP B 1 425 ? -28.953 30.25 2.562 1 98 425 ASP B N 1
ATOM 7330 C CA . ASP B 1 425 ? -27.594 30.547 2.123 1 98 425 ASP B CA 1
ATOM 7331 C C . ASP B 1 425 ? -26.562 30.047 3.133 1 98 425 ASP B C 1
ATOM 7333 O O . ASP B 1 425 ? -25.516 29.516 2.752 1 98 425 ASP B O 1
ATOM 7337 N N . THR B 1 426 ? -26.859 30.281 4.445 1 98.56 426 THR B N 1
ATOM 7338 C CA . THR B 1 426 ? -25.984 29.797 5.496 1 98.56 426 THR B CA 1
ATOM 7339 C C . THR B 1 426 ? -25.875 28.281 5.469 1 98.56 426 THR B C 1
ATOM 7341 O O . THR B 1 426 ? -24.797 27.719 5.648 1 98.56 426 THR B O 1
ATOM 7344 N N . LEU B 1 427 ? -26.969 27.641 5.18 1 98.69 427 LEU B N 1
ATOM 7345 C CA . LEU B 1 427 ? -26.984 26.172 5.117 1 98.69 427 LEU B CA 1
ATOM 7346 C C . LEU B 1 427 ? -26.156 25.672 3.945 1 98.69 427 LEU B C 1
ATOM 7348 O O . LEU B 1 427 ? -25.422 24.688 4.074 1 98.69 427 LEU B O 1
ATOM 7352 N N . LYS B 1 428 ? -26.297 26.359 2.812 1 98.31 428 LYS B N 1
ATOM 7353 C CA . LYS B 1 428 ? -25.484 26 1.656 1 98.31 428 LYS B CA 1
ATOM 7354 C C . LYS B 1 428 ? -24 26.078 1.984 1 98.31 428 LYS B C 1
ATOM 7356 O O . LYS B 1 428 ? -23.219 25.203 1.591 1 98.31 428 LYS B O 1
ATOM 7361 N N . ASP B 1 429 ? -23.625 27.078 2.682 1 98.81 429 ASP B N 1
ATOM 7362 C CA . ASP B 1 429 ? -22.234 27.25 3.078 1 98.81 429 ASP B CA 1
ATOM 7363 C C . ASP B 1 429 ? -21.812 26.172 4.066 1 98.81 429 ASP B C 1
ATOM 7365 O O . ASP B 1 429 ? -20.688 25.672 4.004 1 98.81 429 ASP B O 1
ATOM 7369 N N . LEU B 1 430 ? -22.703 25.844 4.984 1 98.88 430 LEU B N 1
ATOM 7370 C CA . LEU B 1 430 ? -22.391 24.797 5.953 1 98.88 430 LEU B CA 1
ATOM 7371 C C . LEU B 1 430 ? -22.188 23.453 5.262 1 98.88 430 LEU B C 1
ATOM 7373 O O . LEU B 1 430 ? -21.266 22.703 5.59 1 98.88 430 LEU B O 1
ATOM 7377 N N . VAL B 1 431 ? -23.047 23.172 4.305 1 98.75 431 VAL B N 1
ATOM 7378 C CA . VAL B 1 431 ? -22.953 21.906 3.566 1 98.75 431 VAL B CA 1
ATOM 7379 C C . VAL B 1 431 ? -21.641 21.875 2.773 1 98.75 431 VAL B C 1
ATOM 7381 O O . VAL B 1 431 ? -20.938 20.859 2.773 1 98.75 431 VAL B O 1
ATOM 7384 N N . PHE B 1 432 ? -21.344 22.984 2.123 1 98.75 432 PHE B N 1
ATOM 7385 C CA . PHE B 1 432 ? -20.078 23.094 1.402 1 98.75 432 PHE B CA 1
ATOM 7386 C C . PHE B 1 432 ? -18.906 22.859 2.34 1 98.75 432 PHE B C 1
ATOM 7388 O O . PHE B 1 432 ? -18 22.078 2.035 1 98.75 432 PHE B O 1
ATOM 7395 N N . ALA B 1 433 ? -18.922 23.547 3.469 1 98.94 433 ALA B N 1
ATOM 7396 C CA . ALA B 1 433 ? -17.812 23.453 4.426 1 98.94 433 ALA B CA 1
ATOM 7397 C C . ALA B 1 433 ? -17.656 22.016 4.934 1 98.94 433 ALA B C 1
ATOM 7399 O O . ALA B 1 433 ? -16.531 21.547 5.09 1 98.94 433 ALA B O 1
ATOM 7400 N N . TRP B 1 434 ? -18.734 21.375 5.16 1 98.81 434 TRP B N 1
ATOM 7401 C CA . TRP B 1 434 ? -18.703 20 5.68 1 98.81 434 TRP B CA 1
ATOM 7402 C C . TRP B 1 434 ? -18.094 19.047 4.664 1 98.81 434 TRP B C 1
ATOM 7404 O O . TRP B 1 434 ? -17.234 18.234 5.004 1 98.81 434 TRP B O 1
ATOM 7414 N N . ARG B 1 435 ? -18.469 19.172 3.436 1 98.44 435 ARG B N 1
ATOM 7415 C CA . ARG B 1 435 ? -17.906 18.328 2.385 1 98.44 435 ARG B CA 1
ATOM 7416 C C . ARG B 1 435 ? -16.422 18.625 2.18 1 98.44 435 ARG B C 1
ATOM 7418 O O . ARG B 1 435 ? -15.625 17.703 2.021 1 98.44 435 ARG B O 1
ATOM 7425 N N . ALA B 1 436 ? -16.094 19.891 2.303 1 98.69 436 ALA B N 1
ATOM 7426 C CA . ALA B 1 436 ? -14.727 20.344 2.029 1 98.69 436 ALA B CA 1
ATOM 7427 C C . ALA B 1 436 ? -13.766 19.891 3.125 1 98.69 436 ALA B C 1
ATOM 7429 O O . ALA B 1 436 ? -12.594 19.625 2.859 1 98.69 436 ALA B O 1
ATOM 7430 N N . ILE B 1 437 ? -14.242 19.797 4.363 1 98.44 437 ILE B N 1
ATOM 7431 C CA . ILE B 1 437 ? -13.344 19.562 5.488 1 98.44 437 ILE B CA 1
ATOM 7432 C C . ILE B 1 437 ? -12.797 18.141 5.43 1 98.44 437 ILE B C 1
ATOM 7434 O O . ILE B 1 437 ? -11.773 17.844 6.055 1 98.44 437 ILE B O 1
ATOM 7438 N N . ARG B 1 438 ? -13.414 17.219 4.641 1 97.69 438 ARG B N 1
ATOM 7439 C CA . ARG B 1 438 ? -13.016 15.82 4.547 1 97.69 438 ARG B CA 1
ATOM 7440 C C . ARG B 1 438 ? -11.594 15.695 4.027 1 97.69 438 ARG B C 1
ATOM 7442 O O . ARG B 1 438 ? -10.867 14.781 4.414 1 97.69 438 ARG B O 1
ATOM 7449 N N . CYS B 1 439 ? -11.141 16.625 3.201 1 97.25 439 CYS B N 1
ATOM 7450 C CA . CYS B 1 439 ? -9.867 16.484 2.504 1 97.25 439 CYS B CA 1
ATOM 7451 C C . CYS B 1 439 ? -8.781 17.297 3.186 1 97.25 439 CYS B C 1
ATOM 7453 O O . CYS B 1 439 ? -7.703 17.5 2.619 1 97.25 439 CYS B O 1
ATOM 7455 N N . VAL B 1 440 ? -9.008 17.875 4.34 1 98.06 440 VAL B N 1
ATOM 7456 C CA . VAL B 1 440 ? -8.031 18.641 5.098 1 98.06 440 VAL B CA 1
ATOM 7457 C C . VAL B 1 440 ? -7.43 17.766 6.199 1 98.06 440 VAL B C 1
ATOM 7459 O O . VAL B 1 440 ? -8.156 17.094 6.938 1 98.06 440 VAL B O 1
ATOM 7462 N N . LYS B 1 441 ? -6.148 17.734 6.324 1 97.5 441 LYS B N 1
ATOM 7463 C CA . LYS B 1 441 ? -5.484 16.906 7.332 1 97.5 441 LYS B CA 1
ATOM 7464 C C . LYS B 1 441 ? -5.934 17.297 8.742 1 97.5 441 LYS B C 1
ATOM 7466 O O . LYS B 1 441 ? -6.07 18.484 9.047 1 97.5 441 LYS B O 1
ATOM 7471 N N . SER B 1 442 ? -6.148 16.312 9.609 1 97.06 442 SER B N 1
ATOM 7472 C CA . SER B 1 442 ? -6.598 16.5 10.984 1 97.06 442 SER B CA 1
ATOM 7473 C C . SER B 1 442 ? -5.449 16.938 11.891 1 97.06 442 SER B C 1
ATOM 7475 O O . SER B 1 442 ? -4.301 16.547 11.672 1 97.06 442 SER B O 1
ATOM 7477 N N . ASN B 1 443 ? -5.82 17.609 12.992 1 96.69 443 ASN B N 1
ATOM 7478 C CA . ASN B 1 443 ? -7.117 18.234 13.242 1 96.69 443 ASN B CA 1
ATOM 7479 C C . ASN B 1 443 ? -7.391 19.375 12.258 1 96.69 443 ASN B C 1
ATOM 7481 O O . ASN B 1 443 ? -6.531 20.219 12.031 1 96.69 443 ASN B O 1
ATOM 7485 N N . ALA B 1 444 ? -8.594 19.391 11.773 1 98.44 444 ALA B N 1
ATOM 7486 C CA . ALA B 1 444 ? -8.906 20.344 10.711 1 98.44 444 ALA B CA 1
ATOM 7487 C C . ALA B 1 444 ? -10.062 21.266 11.109 1 98.44 444 ALA B C 1
ATOM 7489 O O . ALA B 1 444 ? -11.031 20.812 11.727 1 98.44 444 ALA B O 1
ATOM 7490 N N . ILE B 1 445 ? -9.914 22.531 10.844 1 98.88 445 ILE B N 1
ATOM 7491 C CA . ILE B 1 445 ? -10.953 23.562 10.93 1 98.88 445 ILE B CA 1
ATOM 7492 C C . ILE B 1 445 ? -11.039 24.312 9.609 1 98.88 445 ILE B C 1
ATOM 7494 O O . ILE B 1 445 ? -10.016 24.734 9.055 1 98.88 445 ILE B O 1
ATOM 7498 N N . LEU B 1 446 ? -12.227 24.484 9.086 1 98.88 446 LEU B N 1
ATOM 7499 C CA . LEU B 1 446 ? -12.391 25.109 7.785 1 98.88 446 LEU B CA 1
ATOM 7500 C C . LEU B 1 446 ? -13.453 26.203 7.836 1 98.88 446 LEU B C 1
ATOM 7502 O O . LEU B 1 446 ? -14.562 25.969 8.32 1 98.88 446 LEU B O 1
ATOM 7506 N N . LEU B 1 447 ? -13.133 27.438 7.461 1 98.94 447 LEU B N 1
ATOM 7507 C CA . LEU B 1 447 ? -14.078 28.531 7.309 1 98.94 447 LEU B CA 1
ATOM 7508 C C . LEU B 1 447 ? -14.492 28.703 5.852 1 98.94 447 LEU B C 1
ATOM 7510 O O . LEU B 1 447 ? -13.656 28.578 4.945 1 98.94 447 LEU B O 1
ATOM 7514 N N . ALA B 1 448 ? -15.742 28.938 5.621 1 98.94 448 ALA B N 1
ATOM 7515 C CA . ALA B 1 448 ? -16.266 29.062 4.262 1 98.94 448 ALA B CA 1
ATOM 7516 C C . ALA B 1 448 ? -17.266 30.203 4.164 1 98.94 448 ALA B C 1
ATOM 7518 O O . ALA B 1 448 ? -17.922 30.547 5.148 1 98.94 448 ALA B O 1
ATOM 7519 N N . HIS B 1 449 ? -17.375 30.844 3.1 1 98.75 449 HIS B N 1
ATOM 7520 C CA . HIS B 1 449 ? -18.328 31.859 2.723 1 98.75 449 HIS B CA 1
ATOM 7521 C C . HIS B 1 449 ? -18.625 31.828 1.229 1 98.75 449 HIS B C 1
ATOM 7523 O O . HIS B 1 449 ? -17.719 31.75 0.41 1 98.75 449 HIS B O 1
ATOM 7529 N N . ASP B 1 450 ? -19.922 31.828 0.829 1 98.5 450 ASP B N 1
ATOM 7530 C CA . ASP B 1 450 ? -20.359 31.797 -0.562 1 98.5 450 ASP B CA 1
ATOM 7531 C C . ASP B 1 450 ? -19.828 30.562 -1.288 1 98.5 450 ASP B C 1
ATOM 7533 O O . ASP B 1 450 ? -19.297 30.672 -2.4 1 98.5 450 ASP B O 1
ATOM 7537 N N . GLN B 1 451 ? -19.766 29.453 -0.615 1 98.62 451 GLN B N 1
ATOM 7538 C CA . GLN B 1 451 ? -19.391 28.141 -1.112 1 98.62 451 GLN B CA 1
ATOM 7539 C C . GLN B 1 451 ? -17.953 28.125 -1.614 1 98.62 451 GLN B C 1
ATOM 7541 O O . GLN B 1 451 ? -17.656 27.594 -2.686 1 98.62 451 GLN B O 1
ATOM 7546 N N . ALA B 1 452 ? -17.125 28.812 -0.882 1 98.88 452 ALA B N 1
ATOM 7547 C CA . ALA B 1 452 ? -15.68 28.844 -1.062 1 98.88 452 ALA B CA 1
ATOM 7548 C C . ALA B 1 452 ? -14.961 28.891 0.283 1 98.88 452 ALA B C 1
ATOM 7550 O O . ALA B 1 452 ? -15.453 29.484 1.239 1 98.88 452 ALA B O 1
ATOM 7551 N N . THR B 1 453 ? -13.891 28.266 0.346 1 98.88 453 THR B N 1
ATOM 7552 C CA . THR B 1 453 ? -13.086 28.375 1.562 1 98.88 453 THR B CA 1
ATOM 7553 C C . THR B 1 453 ? -12.523 29.781 1.715 1 98.88 453 THR B C 1
ATOM 7555 O O . THR B 1 453 ? -12.164 30.422 0.726 1 98.88 453 THR B O 1
ATOM 7558 N N . VAL B 1 454 ? -12.414 30.25 2.986 1 98.69 454 VAL B N 1
ATOM 7559 C CA . VAL B 1 454 ? -11.82 31.562 3.217 1 98.69 454 VAL B CA 1
ATOM 7560 C C . VAL B 1 454 ? -10.695 31.453 4.238 1 98.69 454 VAL B C 1
ATOM 7562 O O . VAL B 1 454 ? -9.883 32.375 4.379 1 98.69 454 VAL B O 1
ATOM 7565 N N . GLY B 1 455 ? -10.586 30.359 4.961 1 98.31 455 GLY B N 1
ATOM 7566 C CA . GLY B 1 455 ? -9.539 30.047 5.922 1 98.31 455 GLY B CA 1
ATOM 7567 C C . GLY B 1 455 ? -9.516 28.578 6.312 1 98.31 455 GLY B C 1
ATOM 7568 O O . GLY B 1 455 ? -10.547 28 6.668 1 98.31 455 GLY B O 1
ATOM 7569 N N . ILE B 1 456 ? -8.375 27.984 6.246 1 98.5 456 ILE B N 1
ATOM 7570 C CA . ILE B 1 456 ? -8.258 26.562 6.535 1 98.5 456 ILE B CA 1
ATOM 7571 C C . ILE B 1 456 ? -7.164 26.328 7.578 1 98.5 456 ILE B C 1
ATOM 7573 O O . ILE B 1 456 ? -6.02 26.75 7.387 1 98.5 456 ILE B O 1
ATOM 7577 N N . GLY B 1 457 ? -7.496 25.812 8.742 1 98.12 457 GLY B N 1
ATOM 7578 C CA . GLY B 1 457 ? -6.555 25.281 9.711 1 98.12 457 GLY B CA 1
ATOM 7579 C C . GLY B 1 457 ? -6.355 23.781 9.594 1 98.12 457 GLY B C 1
ATOM 7580 O O . GLY B 1 457 ? -7.289 23.016 9.82 1 98.12 457 GLY B O 1
ATOM 7581 N N . MET B 1 458 ? -5.094 23.391 9.297 1 97.25 458 MET B N 1
ATOM 7582 C CA . MET B 1 458 ? -4.883 22 8.891 1 97.25 458 MET B CA 1
ATOM 7583 C C . MET B 1 458 ? -3.781 21.359 9.719 1 97.25 458 MET B C 1
ATOM 7585 O O . MET B 1 458 ? -2.807 22.016 10.094 1 97.25 458 MET B O 1
ATOM 7589 N N . GLY B 1 459 ? -3.879 20.062 10.023 1 95.06 459 GLY B N 1
ATOM 7590 C CA . GLY B 1 459 ? -2.834 19.125 10.398 1 95.06 459 GLY B CA 1
ATOM 7591 C C . GLY B 1 459 ? -2.191 19.438 11.734 1 95.06 459 GLY B C 1
ATOM 7592 O O . GLY B 1 459 ? -0.978 19.297 11.891 1 95.06 459 GLY B O 1
ATOM 7593 N N . GLN B 1 460 ? -2.938 19.891 12.711 1 94.88 460 GLN B N 1
ATOM 7594 C CA . GLN B 1 460 ? -2.338 20.203 14 1 94.88 460 GLN B CA 1
ATOM 7595 C C . GLN B 1 460 ? -2.586 19.094 15.008 1 94.88 460 GLN B C 1
ATOM 7597 O O . GLN B 1 460 ? -3.508 18.281 14.844 1 94.88 460 GLN B O 1
ATOM 7602 N N . VAL B 1 461 ? -1.75 19 16.047 1 94.25 461 VAL B N 1
ATOM 7603 C CA . VAL B 1 461 ? -1.838 17.953 17.062 1 94.25 461 VAL B CA 1
ATOM 7604 C C . VAL B 1 461 ? -2.898 18.312 18.094 1 94.25 461 VAL B C 1
ATOM 7606 O O . VAL B 1 461 ? -3.275 17.484 18.922 1 94.25 461 VAL B O 1
ATOM 7609 N N . ASN B 1 462 ? -3.414 19.547 18.047 1 93.75 462 ASN B N 1
ATOM 7610 C CA . ASN B 1 462 ? -4.574 19.938 18.844 1 93.75 462 ASN B CA 1
ATOM 7611 C C . ASN B 1 462 ? -5.531 20.812 18.031 1 93.75 462 ASN B C 1
ATOM 7613 O O . ASN B 1 462 ? -5.109 21.516 17.109 1 93.75 462 ASN B O 1
ATOM 7617 N N . ARG B 1 463 ? -6.781 20.766 18.375 1 95.88 463 ARG B N 1
ATOM 7618 C CA . ARG B 1 463 ? -7.82 21.375 17.562 1 95.88 463 ARG B CA 1
ATOM 7619 C C . ARG B 1 463 ? -7.828 22.891 17.719 1 95.88 463 ARG B C 1
ATOM 7621 O O . ARG B 1 463 ? -8.141 23.625 16.781 1 95.88 463 ARG B O 1
ATOM 7628 N N . VAL B 1 464 ? -7.492 23.422 18.906 1 96.38 464 VAL B N 1
ATOM 7629 C CA . VAL B 1 464 ? -7.52 24.859 19.141 1 96.38 464 VAL B CA 1
ATOM 7630 C C . VAL B 1 464 ? -6.504 25.562 18.234 1 96.38 464 VAL B C 1
ATOM 7632 O O . VAL B 1 464 ? -6.766 26.656 17.734 1 96.38 464 VAL B O 1
ATOM 7635 N N . ASP B 1 465 ? -5.32 24.906 18.016 1 95.31 465 ASP B N 1
ATOM 7636 C CA . ASP B 1 465 ? -4.336 25.453 17.094 1 95.31 465 ASP B CA 1
ATOM 7637 C C . ASP B 1 465 ? -4.902 25.562 15.68 1 95.31 465 ASP B C 1
ATOM 7639 O O . ASP B 1 465 ? -4.637 26.531 14.969 1 95.31 465 ASP B O 1
ATOM 7643 N N . SER B 1 466 ? -5.668 24.594 15.273 1 97.56 466 SER B N 1
ATOM 7644 C CA . SER B 1 466 ? -6.293 24.625 13.961 1 97.56 466 SER B CA 1
ATOM 7645 C C . SER B 1 466 ? -7.32 25.75 13.867 1 97.56 466 SER B C 1
ATOM 7647 O O . SER B 1 466 ? -7.484 26.359 12.805 1 97.56 466 SER B O 1
ATOM 7649 N N . CYS B 1 467 ? -8.039 26.031 14.969 1 98.5 467 CYS B N 1
ATOM 7650 C CA . CYS B 1 467 ? -8.977 27.141 15 1 98.5 467 CYS B CA 1
ATOM 7651 C C . CYS B 1 467 ? -8.25 28.469 14.797 1 98.5 467 CYS B C 1
ATOM 7653 O O . CYS B 1 467 ? -8.656 29.281 13.969 1 98.5 467 CYS B O 1
ATOM 7655 N N . HIS B 1 468 ? -7.172 28.625 15.555 1 97.31 468 HIS B N 1
ATOM 7656 C CA . HIS B 1 468 ? -6.391 29.844 15.422 1 97.31 468 HIS B CA 1
ATOM 7657 C C . HIS B 1 468 ? -5.863 30.016 14 1 97.31 468 HIS B C 1
ATOM 7659 O O . HIS B 1 468 ? -5.938 31.109 13.43 1 97.31 468 HIS B O 1
ATOM 7665 N N . LEU B 1 469 ? -5.391 28.953 13.453 1 97.06 469 LEU B N 1
ATOM 7666 C CA . LEU B 1 469 ? -4.82 28.984 12.109 1 97.06 469 LEU B CA 1
ATOM 7667 C C . LEU B 1 469 ? -5.883 29.359 11.078 1 97.06 469 LEU B C 1
ATOM 7669 O O . LEU B 1 469 ? -5.633 30.172 10.188 1 97.06 469 LEU B O 1
ATOM 7673 N N . ALA B 1 470 ? -7.043 28.75 11.172 1 98.25 470 ALA B N 1
ATOM 7674 C CA . ALA B 1 470 ? -8.125 29.016 10.227 1 98.25 470 ALA B CA 1
ATOM 7675 C C . ALA B 1 470 ? -8.516 30.5 10.242 1 98.25 470 ALA B C 1
ATOM 7677 O O . ALA B 1 470 ? -8.641 31.125 9.195 1 98.25 470 ALA B O 1
ATOM 7678 N N . VAL B 1 471 ? -8.672 31.031 11.453 1 98.25 471 VAL B N 1
ATOM 7679 C CA . VAL B 1 471 ? -9.086 32.438 11.617 1 98.25 471 VAL B CA 1
ATOM 7680 C C . VAL B 1 471 ? -7.977 33.344 11.125 1 98.25 471 VAL B C 1
ATOM 7682 O O . VAL B 1 471 ? -8.242 34.312 10.398 1 98.25 471 VAL B O 1
ATOM 7685 N N . GLU B 1 472 ? -6.75 33.031 11.5 1 96 472 GLU B N 1
ATOM 7686 C CA . GLU B 1 472 ? -5.621 33.875 11.07 1 96 472 GLU B CA 1
ATOM 7687 C C . GLU B 1 472 ? -5.508 33.906 9.555 1 96 472 GLU B C 1
ATOM 7689 O O . GLU B 1 472 ? -5.348 34.969 8.961 1 96 472 GLU B O 1
ATOM 7694 N N . ARG B 1 473 ? -5.641 32.812 8.961 1 95.44 473 ARG B N 1
ATOM 7695 C CA . ARG B 1 473 ? -5.508 32.719 7.512 1 95.44 473 ARG B CA 1
ATOM 7696 C C . ARG B 1 473 ? -6.664 33.438 6.812 1 95.44 473 ARG B C 1
ATOM 7698 O O . ARG B 1 473 ? -6.473 34.062 5.77 1 95.44 473 ARG B O 1
ATOM 7705 N N . ALA B 1 474 ? -7.836 33.344 7.352 1 97.75 474 ALA B N 1
ATOM 7706 C CA . ALA B 1 474 ? -8.984 34.062 6.805 1 97.75 474 ALA B CA 1
ATOM 7707 C C . ALA B 1 474 ? -8.742 35.562 6.809 1 97.75 474 ALA B C 1
ATOM 7709 O O . ALA B 1 474 ? -9.148 36.281 5.879 1 97.75 474 ALA B O 1
ATOM 7710 N N . ASN B 1 475 ? -8.008 36.031 7.812 1 97.25 475 ASN B N 1
ATOM 7711 C CA . ASN B 1 475 ? -7.988 37.469 8.047 1 97.25 475 ASN B CA 1
ATOM 7712 C C . ASN B 1 475 ? -6.66 38.094 7.617 1 97.25 475 ASN B C 1
ATOM 7714 O O . ASN B 1 475 ? -6.492 39.312 7.664 1 97.25 475 ASN B O 1
ATOM 7718 N N . THR B 1 476 ? -5.691 37.281 7.105 1 92.75 476 THR B N 1
ATOM 7719 C CA . THR B 1 476 ? -4.387 37.875 6.801 1 92.75 476 THR B CA 1
ATOM 7720 C C . THR B 1 476 ? -4.031 37.656 5.332 1 92.75 476 THR B C 1
ATOM 7722 O O . THR B 1 476 ? -3.117 38.281 4.809 1 92.75 476 THR B O 1
ATOM 7725 N N . LEU B 1 477 ? -4.746 36.844 4.594 1 90.69 477 LEU B N 1
ATOM 7726 C CA . LEU B 1 477 ? -4.312 36.438 3.262 1 90.69 477 LEU B CA 1
ATOM 7727 C C . LEU B 1 477 ? -5.109 37.188 2.184 1 90.69 477 LEU B C 1
ATOM 7729 O O . LEU B 1 477 ? -5.031 36.812 1.005 1 90.69 477 LEU B O 1
ATOM 7733 N N . ALA B 1 478 ? -6 38.062 2.49 1 88.5 478 ALA B N 1
ATOM 7734 C CA . ALA B 1 478 ? -6.785 38.844 1.545 1 88.5 478 ALA B CA 1
ATOM 7735 C C . ALA B 1 478 ? -6.68 40.344 1.85 1 88.5 478 ALA B C 1
ATOM 7737 O O . ALA B 1 478 ? -7.691 41.031 2.016 1 88.5 478 ALA B O 1
ATOM 7738 N N . ASP B 1 479 ? -5.516 40.938 1.824 1 87.06 479 ASP B N 1
ATOM 7739 C CA . ASP B 1 479 ? -5.184 42.344 1.992 1 87.06 479 ASP B CA 1
ATOM 7740 C C . ASP B 1 479 ? -5.863 42.938 3.23 1 87.06 479 ASP B C 1
ATOM 7742 O O . ASP B 1 479 ? -6.516 43.969 3.156 1 87.06 479 ASP B O 1
ATOM 7746 N N . GLY B 1 480 ? -5.926 42.188 4.316 1 84.69 480 GLY B N 1
ATOM 7747 C CA . GLY B 1 480 ? -6.398 42.656 5.609 1 84.69 480 GLY B CA 1
ATOM 7748 C C . GLY B 1 480 ? -7.91 42.594 5.75 1 84.69 480 GLY B C 1
ATOM 7749 O O . GLY B 1 480 ? -8.461 43.031 6.762 1 84.69 480 GLY B O 1
ATOM 7750 N N . ALA B 1 481 ? -8.531 42.031 4.742 1 92.62 481 ALA B N 1
ATOM 7751 C CA . ALA B 1 481 ? -9.977 41.875 4.84 1 92.62 481 ALA B CA 1
ATOM 7752 C C . ALA B 1 481 ? -10.344 40.906 5.949 1 92.62 481 ALA B C 1
ATOM 7754 O O . ALA B 1 481 ? -9.672 39.875 6.129 1 92.62 481 ALA B O 1
ATOM 7755 N N . ASP B 1 482 ? -11.375 41.281 6.688 1 96.69 482 ASP B N 1
ATOM 7756 C CA . ASP B 1 482 ? -11.938 40.375 7.695 1 96.69 482 ASP B CA 1
ATOM 7757 C C . ASP B 1 482 ? -12.898 39.375 7.059 1 96.69 482 ASP B C 1
ATOM 7759 O O . ASP B 1 482 ? -14.094 39.656 6.914 1 96.69 482 ASP B O 1
ATOM 7763 N N . ARG B 1 483 ? -12.391 38.156 6.809 1 97.94 483 ARG B N 1
ATOM 7764 C CA . ARG B 1 483 ? -13.211 37.156 6.113 1 97.94 483 ARG B CA 1
ATOM 7765 C C . ARG B 1 483 ? -13.797 36.156 7.094 1 97.94 483 ARG B C 1
ATOM 7767 O O . ARG B 1 483 ? -14.656 35.344 6.73 1 97.94 483 ARG B O 1
ATOM 7774 N N . ALA B 1 484 ? -13.352 36.188 8.32 1 98.44 484 ALA B N 1
ATOM 7775 C CA . ALA B 1 484 ? -13.891 35.281 9.336 1 98.44 484 ALA B CA 1
ATOM 7776 C C . ALA B 1 484 ? -15.289 35.719 9.758 1 98.44 484 ALA B C 1
ATOM 7778 O O . ALA B 1 484 ? -16.172 34.875 9.969 1 98.44 484 ALA B O 1
ATOM 7779 N N . THR B 1 485 ? -15.43 37.094 9.914 1 98.38 485 THR B N 1
ATOM 7780 C CA . THR B 1 485 ? -16.719 37.594 10.328 1 98.38 485 THR B CA 1
ATOM 7781 C C . THR B 1 485 ? -17.812 37.25 9.32 1 98.38 485 THR B C 1
ATOM 7783 O O . THR B 1 485 ? -17.688 37.562 8.133 1 98.38 485 THR B O 1
ATOM 7786 N N . GLY B 1 486 ? -18.812 36.562 9.789 1 98.31 486 GLY B N 1
ATOM 7787 C CA . GLY B 1 486 ? -19.938 36.219 8.945 1 98.31 486 GLY B CA 1
ATOM 7788 C C . GLY B 1 486 ? -19.75 34.875 8.234 1 98.31 486 GLY B C 1
ATOM 7789 O O . GLY B 1 486 ? -20.688 34.344 7.637 1 98.31 486 GLY B O 1
ATOM 7790 N N . ALA B 1 487 ? -18.562 34.25 8.25 1 98.88 487 ALA B N 1
ATOM 7791 C CA . ALA B 1 487 ? -18.297 32.938 7.648 1 98.88 487 ALA B CA 1
ATOM 7792 C C . ALA B 1 487 ? -18.906 31.828 8.5 1 98.88 487 ALA B C 1
ATOM 7794 O O . ALA B 1 487 ? -19.328 32.062 9.633 1 98.88 487 ALA B O 1
ATOM 7795 N N . VAL B 1 488 ? -19.047 30.688 7.926 1 98.94 488 VAL B N 1
ATOM 7796 C CA . VAL B 1 488 ? -19.391 29.484 8.68 1 98.94 488 VAL B CA 1
ATOM 7797 C C . VAL B 1 488 ? -18.141 28.641 8.914 1 98.94 488 VAL B C 1
ATOM 7799 O O . VAL B 1 488 ? -17.109 28.859 8.273 1 98.94 488 VAL B O 1
ATOM 7802 N N . ALA B 1 489 ? -18.188 27.688 9.867 1 98.94 489 ALA B N 1
ATOM 7803 C CA . ALA B 1 489 ? -17.031 26.844 10.172 1 98.94 489 ALA B CA 1
ATOM 7804 C C . ALA B 1 489 ? -17.438 25.375 10.266 1 98.94 489 ALA B C 1
ATOM 7806 O O . ALA B 1 489 ? -18.531 25.047 10.695 1 98.94 489 ALA B O 1
ATOM 7807 N N . ALA B 1 490 ? -16.594 24.531 9.812 1 98.94 490 ALA B N 1
ATOM 7808 C CA . ALA B 1 490 ? -16.703 23.078 10.008 1 98.94 490 ALA B CA 1
ATOM 7809 C C . ALA B 1 490 ? -15.5 22.531 10.773 1 98.94 490 ALA B C 1
ATOM 7811 O O . ALA B 1 490 ? -14.367 22.969 10.539 1 98.94 490 ALA B O 1
ATOM 7812 N N . SER B 1 491 ? -15.742 21.656 11.68 1 98.88 491 SER B N 1
ATOM 7813 C CA . SER B 1 491 ? -14.711 20.891 12.367 1 98.88 491 SER B CA 1
ATOM 7814 C C . SER B 1 491 ? -14.797 19.406 12.031 1 98.88 491 SER B C 1
ATOM 7816 O O . SER B 1 491 ? -15.875 18.812 12.078 1 98.88 491 SER B O 1
ATOM 7818 N N . ASP B 1 492 ? -13.68 18.75 11.734 1 98.38 492 ASP B N 1
ATOM 7819 C CA . ASP B 1 492 ? -13.703 17.375 11.266 1 98.38 492 ASP B CA 1
ATOM 7820 C C . ASP B 1 492 ? -13.992 16.406 12.414 1 98.38 492 ASP B C 1
ATOM 7822 O O . ASP B 1 492 ? -14.32 15.242 12.188 1 98.38 492 ASP B O 1
ATOM 7826 N N . ALA B 1 493 ? -13.859 16.859 13.625 1 98.19 493 ALA B N 1
ATOM 7827 C CA . ALA B 1 493 ? -14.188 16.125 14.836 1 98.19 493 ALA B CA 1
ATOM 7828 C C . ALA B 1 493 ? -14.734 17.062 15.914 1 98.19 493 ALA B C 1
ATOM 7830 O O . ALA B 1 493 ? -14.805 18.266 15.711 1 98.19 493 ALA B O 1
ATOM 7831 N N . PHE B 1 494 ? -15.18 16.531 17.031 1 98.12 494 PHE B N 1
ATOM 7832 C CA . PHE B 1 494 ? -15.789 17.328 18.094 1 98.12 494 PHE B CA 1
ATOM 7833 C C . PHE B 1 494 ? -14.766 18.266 18.719 1 98.12 494 PHE B C 1
ATOM 7835 O O . PHE B 1 494 ? -13.562 18 18.672 1 98.12 494 PHE B O 1
ATOM 7842 N N . PHE B 1 495 ? -15.234 19.359 19.219 1 98.06 495 PHE B N 1
ATOM 7843 C CA . PHE B 1 495 ? -14.406 20.188 20.078 1 98.06 495 PHE B CA 1
ATOM 7844 C C . PHE B 1 495 ? -14.227 19.562 21.453 1 98.06 495 PHE B C 1
ATOM 7846 O O . PHE B 1 495 ? -15.203 19.344 22.172 1 98.06 495 PHE B O 1
ATOM 7853 N N . PRO B 1 496 ? -12.992 19.312 21.797 1 94.94 496 PRO B N 1
ATOM 7854 C CA . PRO B 1 496 ? -12.797 18.688 23.109 1 94.94 496 PRO B CA 1
ATOM 7855 C C . PRO B 1 496 ? -13.164 19.625 24.266 1 94.94 496 PRO B C 1
ATOM 7857 O O . PRO B 1 496 ? -13.586 19.156 25.328 1 94.94 496 PRO B O 1
ATOM 7860 N N . PHE B 1 497 ? -12.906 20.938 24.078 1 95.12 497 PHE B N 1
ATOM 7861 C CA . PHE B 1 497 ? -13.234 22.016 25.016 1 95.12 497 PHE B CA 1
ATOM 7862 C C . PHE B 1 497 ? -13.867 23.188 24.281 1 95.12 497 PHE B C 1
ATOM 7864 O O . PHE B 1 497 ? -13.852 23.25 23.062 1 95.12 497 PHE B O 1
ATOM 7871 N N . ALA B 1 498 ? -14.344 24.062 25.094 1 97.25 498 ALA B N 1
ATOM 7872 C CA . ALA B 1 498 ? -15.031 25.203 24.5 1 97.25 498 ALA B CA 1
ATOM 7873 C C . ALA B 1 498 ? -14.047 26.172 23.859 1 97.25 498 ALA B C 1
ATOM 7875 O O . ALA B 1 498 ? -14.438 27.031 23.062 1 97.25 498 ALA B O 1
ATOM 7876 N N . ASP B 1 499 ? -12.789 26.031 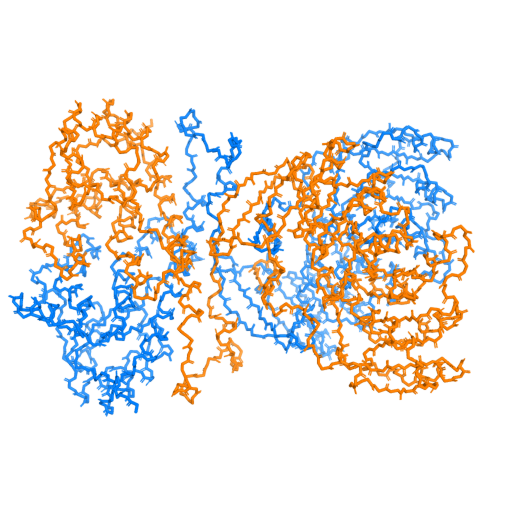24.172 1 96.44 499 ASP B N 1
ATOM 7877 C CA . ASP B 1 499 ? -11.781 27 23.766 1 96.44 499 ASP B CA 1
ATOM 7878 C C . ASP B 1 499 ? -11.703 27.109 22.234 1 96.44 499 ASP B C 1
ATOM 7880 O O . ASP B 1 499 ? -11.633 28.203 21.688 1 96.44 499 ASP B O 1
ATOM 7884 N N . GLY B 1 500 ? -11.711 25.969 21.531 1 97.44 500 GLY B N 1
ATOM 7885 C CA . GLY B 1 500 ? -11.68 26 20.078 1 97.44 500 GLY B CA 1
ATOM 7886 C C . GLY B 1 500 ? -12.867 26.719 19.469 1 97.44 500 GLY B C 1
ATOM 7887 O O . GLY B 1 500 ? -12.695 27.656 18.688 1 97.44 500 GLY B O 1
ATOM 7888 N N . ALA B 1 501 ? -14.062 26.344 19.922 1 98.5 501 ALA B N 1
ATOM 7889 C CA . ALA B 1 501 ? -15.273 27 19.438 1 98.5 501 ALA B CA 1
ATOM 7890 C C . ALA B 1 501 ? -15.258 28.5 19.766 1 98.5 501 ALA B C 1
ATOM 7892 O O . ALA B 1 501 ? -15.703 29.312 18.953 1 98.5 501 ALA B O 1
ATOM 7893 N N . GLN B 1 502 ? -14.727 28.828 20.922 1 98.62 502 GLN B N 1
ATOM 7894 C CA . GLN B 1 502 ? -14.695 30.219 21.344 1 98.62 502 GLN B CA 1
ATOM 7895 C C . GLN B 1 502 ? -13.82 31.047 20.422 1 98.62 502 GLN B C 1
ATOM 7897 O O . GLN B 1 502 ? -14.133 32.219 20.141 1 98.62 502 GLN B O 1
ATOM 7902 N N . VAL B 1 503 ? -12.672 30.453 19.969 1 98.69 503 VAL B N 1
ATOM 7903 C CA . VAL B 1 503 ? -11.805 31.141 19.016 1 98.69 503 VAL B CA 1
ATOM 7904 C C . VAL B 1 503 ? -12.609 31.516 17.781 1 98.69 503 VAL B C 1
ATOM 7906 O O . VAL B 1 503 ? -12.508 32.656 17.281 1 98.69 503 VAL B O 1
ATOM 7909 N N . LEU B 1 504 ? -13.445 30.656 17.25 1 98.88 504 LEU B N 1
ATOM 7910 C CA . LEU B 1 504 ? -14.258 30.891 16.062 1 98.88 504 LEU B CA 1
ATOM 7911 C C . LEU B 1 504 ? -15.352 31.922 16.344 1 98.88 504 LEU B C 1
ATOM 7913 O O . LEU B 1 504 ? -15.578 32.812 15.523 1 98.88 504 LEU B O 1
ATOM 7917 N N . ILE B 1 505 ? -16.016 31.828 17.531 1 98.75 505 ILE B N 1
ATOM 7918 C CA . ILE B 1 505 ? -17.078 32.75 17.953 1 98.75 505 ILE B CA 1
ATOM 7919 C C . ILE B 1 505 ? -16.516 34.156 18.047 1 98.75 505 ILE B C 1
ATOM 7921 O O . ILE B 1 505 ? -17.109 35.094 17.5 1 98.75 505 ILE B O 1
ATOM 7925 N N . ASP B 1 506 ? -15.375 34.281 18.688 1 98.75 506 ASP B N 1
ATOM 7926 C CA . ASP B 1 506 ? -14.758 35.594 18.875 1 98.75 506 ASP B CA 1
ATOM 7927 C C . ASP B 1 506 ? -14.367 36.219 17.547 1 98.75 506 ASP B C 1
ATOM 7929 O O . ASP B 1 506 ? -14.32 37.438 17.422 1 98.75 506 ASP B O 1
ATOM 7933 N N . ALA B 1 507 ? -14.078 35.375 16.578 1 98.62 507 ALA B N 1
ATOM 7934 C CA . ALA B 1 507 ? -13.672 35.844 15.258 1 98.62 507 ALA B CA 1
ATOM 7935 C C . ALA B 1 507 ? -14.875 36.281 14.43 1 98.62 507 ALA B C 1
ATOM 7937 O O . ALA B 1 507 ? -14.719 36.812 13.336 1 98.62 507 ALA B O 1
ATOM 7938 N N . GLY B 1 508 ? -16.078 36 14.875 1 98.69 508 GLY B N 1
ATOM 7939 C CA . GLY B 1 508 ? -17.281 36.5 14.203 1 98.69 508 GLY B CA 1
ATOM 7940 C C . GLY B 1 508 ? -17.938 35.438 13.328 1 98.69 508 GLY B C 1
ATOM 7941 O O . GLY B 1 508 ? -18.812 35.75 12.523 1 98.69 508 GLY B O 1
ATOM 7942 N N . VAL B 1 509 ? -17.562 34.188 13.391 1 98.88 509 VAL B N 1
ATOM 7943 C CA . VAL B 1 509 ? -18.188 33.094 12.672 1 98.88 509 VAL B CA 1
ATOM 7944 C C . VAL B 1 509 ? -19.672 33 13.062 1 98.88 509 VAL B C 1
ATOM 7946 O O . VAL B 1 509 ? -20.016 33.031 14.242 1 98.88 509 VAL B O 1
ATOM 7949 N N . LYS B 1 510 ? -20.531 32.812 12.117 1 98.69 510 LYS B N 1
ATOM 7950 C CA . LYS B 1 510 ? -21.953 32.938 12.414 1 98.69 510 LYS B CA 1
ATOM 7951 C C . LYS B 1 510 ? -22.594 31.578 12.641 1 98.69 510 LYS B C 1
ATOM 7953 O O . LYS B 1 510 ? -23.672 31.484 13.234 1 98.69 510 LYS B O 1
ATOM 7958 N N . ALA B 1 511 ? -21.969 30.516 12.102 1 98.94 511 ALA B N 1
ATOM 7959 C CA . ALA B 1 511 ? -22.5 29.156 12.258 1 98.94 511 ALA B CA 1
ATOM 7960 C C . ALA B 1 511 ? -21.391 28.125 12.258 1 98.94 511 ALA B C 1
ATOM 7962 O O . ALA B 1 511 ? -20.375 28.297 11.578 1 98.94 511 ALA B O 1
ATOM 7963 N N . ILE B 1 512 ? -21.547 27.016 13.031 1 98.94 512 ILE B N 1
ATOM 7964 C CA . ILE B 1 512 ? -20.547 25.953 13.172 1 98.94 512 ILE B CA 1
ATOM 7965 C C . ILE B 1 512 ? -21.219 24.594 12.984 1 98.94 512 ILE B C 1
ATOM 7967 O O . ILE B 1 512 ? -22.297 24.344 13.508 1 98.94 512 ILE B O 1
ATOM 7971 N N . VAL B 1 513 ? -20.641 23.734 12.188 1 98.94 513 VAL B N 1
ATOM 7972 C CA . VAL B 1 513 ? -21.062 22.344 12.07 1 98.94 513 VAL B CA 1
ATOM 7973 C C . VAL B 1 513 ? -19.938 21.422 12.539 1 98.94 513 VAL B C 1
ATOM 7975 O O . VAL B 1 513 ? -18.766 21.656 12.219 1 98.94 513 VAL B O 1
ATOM 7978 N N . GLN B 1 514 ? -20.188 20.469 13.367 1 98.81 514 GLN B N 1
ATOM 7979 C CA . GLN B 1 514 ? -19.234 19.516 13.938 1 98.81 514 GLN B CA 1
ATOM 7980 C C . GLN B 1 514 ? -19.922 18.219 14.32 1 98.81 514 GLN B C 1
ATOM 7982 O O . GLN B 1 514 ? -21.141 18.156 14.391 1 98.81 514 GLN B O 1
ATOM 7987 N N . PRO B 1 515 ? -19.219 17.172 14.594 1 98.44 515 PRO B N 1
ATOM 7988 C CA . PRO B 1 515 ? -19.828 15.875 14.867 1 98.44 515 PRO B CA 1
ATOM 7989 C C . PRO B 1 515 ? -20.5 15.812 16.234 1 98.44 515 PRO B C 1
ATOM 7991 O O . PRO B 1 515 ? -21.547 15.156 16.391 1 98.44 515 PRO B O 1
ATOM 7994 N N . GLY B 1 516 ? -19.938 16.453 17.234 1 97.94 516 GLY B N 1
ATOM 7995 C CA . GLY B 1 516 ? -20.312 16.156 18.625 1 97.94 516 GLY B CA 1
ATOM 7996 C C . GLY B 1 516 ? -19.766 14.844 19.125 1 97.94 516 GLY B C 1
ATOM 7997 O O . GLY B 1 516 ? -19.062 14.133 18.391 1 97.94 516 GLY B O 1
ATOM 7998 N N . GLY B 1 517 ? -19.969 14.578 20.453 1 95.56 517 GLY B N 1
ATOM 7999 C CA . GLY B 1 517 ? -19.547 13.312 21.031 1 95.56 517 GLY B CA 1
ATOM 8000 C C . GLY B 1 517 ? -18.5 13.484 22.125 1 95.56 517 GLY B C 1
ATOM 8001 O O . GLY B 1 517 ? -18.062 12.5 22.734 1 95.56 517 GLY B O 1
ATOM 8002 N N . SER B 1 518 ? -18.109 14.68 22.359 1 95.38 518 SER B N 1
ATOM 8003 C CA . SER B 1 518 ? -17.219 14.945 23.469 1 95.38 518 SER B CA 1
ATOM 8004 C C . SER B 1 518 ? -17.953 14.844 24.812 1 95.38 518 SER B C 1
ATOM 8006 O O . SER B 1 518 ? -19.125 15.195 24.906 1 95.38 518 SER B O 1
ATOM 8008 N N . ILE B 1 519 ? -17.234 14.438 25.812 1 94.19 519 ILE B N 1
ATOM 8009 C CA . ILE B 1 519 ? -17.797 14.43 27.156 1 94.19 519 ILE B CA 1
ATOM 8010 C C . ILE B 1 519 ? -18.062 15.867 27.594 1 94.19 519 ILE B C 1
ATOM 8012 O O . ILE B 1 519 ? -18.844 16.094 28.531 1 94.19 519 ILE B O 1
ATOM 8016 N N . ARG B 1 520 ? -17.469 16.828 26.891 1 96.06 520 ARG B N 1
ATOM 8017 C CA . ARG B 1 520 ? -17.625 18.234 27.234 1 96.06 520 ARG B CA 1
ATOM 8018 C C . ARG B 1 520 ? -18.438 18.984 26.188 1 96.06 520 ARG B C 1
ATOM 8020 O O . ARG B 1 520 ? -18.297 20.203 26.031 1 96.06 520 ARG B O 1
ATOM 8027 N N . ASP B 1 521 ? -19.234 18.312 25.469 1 97.88 521 ASP B N 1
ATOM 8028 C CA . ASP B 1 521 ? -20.047 18.922 24.422 1 97.88 521 ASP B CA 1
ATOM 8029 C C . ASP B 1 521 ? -20.906 20.062 24.969 1 97.88 521 ASP B C 1
ATOM 8031 O O . ASP B 1 521 ? -21.078 21.078 24.312 1 97.88 521 ASP B O 1
ATOM 8035 N N . GLU B 1 522 ? -21.391 19.859 26.172 1 98.12 522 GLU B N 1
ATOM 8036 C CA . GLU B 1 522 ? -22.312 20.812 26.75 1 98.12 522 GLU B CA 1
ATOM 8037 C C . GLU B 1 522 ? -21.672 22.188 26.922 1 98.12 522 GLU B C 1
ATOM 8039 O O . GLU B 1 522 ? -22.312 23.219 26.703 1 98.12 522 GLU B O 1
ATOM 8044 N N . GLU B 1 523 ? -20.438 22.219 27.312 1 98.12 523 GLU B N 1
ATOM 8045 C CA . GLU B 1 523 ? -19.766 23.5 27.469 1 98.12 523 GLU B CA 1
ATOM 8046 C C . GLU B 1 523 ? -19.562 24.188 26.125 1 98.12 523 GLU B C 1
ATOM 8048 O O . GLU B 1 523 ? -19.625 25.422 26.031 1 98.12 523 GLU B O 1
ATOM 8053 N N . VAL B 1 524 ? -19.266 23.391 25.109 1 98.56 524 VAL B N 1
ATOM 8054 C CA . VAL B 1 524 ? -19.094 23.938 23.766 1 98.56 524 VAL B CA 1
ATOM 8055 C C . VAL B 1 524 ? -20.406 24.516 23.266 1 98.56 524 VAL B C 1
ATOM 8057 O O . VAL B 1 524 ? -20.453 25.625 22.734 1 98.56 524 VAL B O 1
ATOM 8060 N N . ILE B 1 525 ? -21.516 23.797 23.469 1 98.69 525 ILE B N 1
ATOM 8061 C CA . ILE B 1 525 ? -22.844 24.203 23.062 1 98.69 525 ILE B CA 1
ATOM 8062 C C . ILE B 1 525 ? -23.266 25.469 23.812 1 98.69 525 ILE B C 1
ATOM 8064 O O . ILE B 1 525 ? -23.812 26.391 23.219 1 98.69 525 ILE B O 1
ATOM 8068 N N . GLU B 1 526 ? -22.953 25.531 25.047 1 98.62 526 GLU B N 1
ATOM 8069 C CA . GLU B 1 526 ? -23.281 26.688 25.859 1 98.62 526 GLU B CA 1
ATOM 8070 C C . GLU B 1 526 ? -22.578 27.938 25.344 1 98.62 526 GLU B C 1
ATOM 8072 O O . GLU B 1 526 ? -23.156 29.031 25.344 1 98.62 526 GLU B O 1
ATOM 8077 N N . ALA B 1 527 ? -21.312 27.766 25 1 98.62 527 ALA B N 1
ATOM 8078 C CA . ALA B 1 527 ? -20.578 28.891 24.438 1 98.62 527 ALA B CA 1
ATOM 8079 C C . ALA B 1 527 ? -21.266 29.422 23.188 1 98.62 527 ALA B C 1
ATOM 8081 O O . ALA B 1 527 ? -21.375 30.641 23 1 98.62 527 ALA B O 1
ATOM 8082 N N . ALA B 1 528 ? -21.719 28.578 22.328 1 98.75 528 ALA B N 1
ATOM 8083 C CA . ALA B 1 528 ? -22.406 28.969 21.109 1 98.75 528 ALA B CA 1
ATOM 8084 C C . ALA B 1 528 ? -23.734 29.641 21.422 1 98.75 528 ALA B C 1
ATOM 8086 O O . ALA B 1 528 ? -24.094 30.641 20.797 1 98.75 528 ALA B O 1
ATOM 8087 N N . LYS B 1 529 ? -24.484 29.125 22.391 1 98.56 529 LYS B N 1
ATOM 8088 C CA . LYS B 1 529 ? -25.766 29.688 22.797 1 98.56 529 LYS B CA 1
ATOM 8089 C C . LYS B 1 529 ? -25.594 31.125 23.297 1 98.56 529 LYS B C 1
ATOM 8091 O O . LYS B 1 529 ? -26.312 32.031 22.891 1 98.56 529 LYS B O 1
ATOM 8096 N N . LYS B 1 530 ? -24.688 31.25 24.156 1 98.44 530 LYS B N 1
ATOM 8097 C CA . LYS B 1 530 ? -24.422 32.562 24.75 1 98.44 530 LYS B CA 1
ATOM 8098 C C . LYS B 1 530 ? -24.109 33.594 23.672 1 98.44 530 LYS B C 1
ATOM 8100 O O . LYS B 1 530 ? -24.484 34.75 23.781 1 98.44 530 LYS B O 1
ATOM 8105 N N . ALA B 1 531 ? -23.375 33.156 22.672 1 98.5 531 ALA B N 1
ATOM 8106 C CA . ALA B 1 531 ? -22.938 34.062 21.609 1 98.5 531 ALA B CA 1
ATOM 8107 C C . ALA B 1 531 ? -24 34.219 20.531 1 98.5 531 ALA B C 1
ATOM 8109 O O . ALA B 1 531 ? -23.891 35.094 19.656 1 98.5 531 ALA B O 1
ATOM 8110 N N . GLY B 1 532 ? -25.047 33.344 20.547 1 98.25 532 GLY B N 1
ATOM 8111 C CA . GLY B 1 532 ? -26.078 33.375 19.516 1 98.25 532 GLY B CA 1
ATOM 8112 C C . GLY B 1 532 ? -25.609 32.781 18.203 1 98.25 532 GLY B C 1
ATOM 8113 O O . GLY B 1 532 ? -26.109 33.125 17.141 1 98.25 532 GLY B O 1
ATOM 8114 N N . VAL B 1 533 ? -24.594 32 18.203 1 98.75 533 VAL B N 1
ATOM 8115 C CA . VAL B 1 533 ? -24.031 31.344 17.016 1 98.75 533 VAL B CA 1
ATOM 8116 C C . VAL B 1 533 ? -24.797 30.047 16.734 1 98.75 533 VAL B C 1
ATOM 8118 O O . VAL B 1 533 ? -25.062 29.266 17.656 1 98.75 533 VAL B O 1
ATOM 8121 N N . THR B 1 534 ? -25.188 29.812 15.523 1 98.81 534 THR B N 1
ATOM 8122 C CA . THR B 1 534 ? -25.828 28.562 15.109 1 98.81 534 THR B CA 1
ATOM 8123 C C . THR B 1 534 ? -24.844 27.406 15.164 1 98.81 534 THR B C 1
ATOM 8125 O O . THR B 1 534 ? -23.719 27.516 14.672 1 98.81 534 THR B O 1
ATOM 8128 N N . MET B 1 535 ? -25.25 26.266 15.797 1 98.88 535 MET B N 1
ATOM 8129 C CA . MET B 1 535 ? -24.359 25.109 15.82 1 98.88 535 MET B CA 1
ATOM 8130 C C . MET B 1 535 ? -25.141 23.828 15.516 1 98.88 535 MET B C 1
ATOM 8132 O O . MET B 1 535 ? -26.188 23.578 16.109 1 98.88 535 MET B O 1
ATOM 8136 N N . TYR B 1 536 ? -24.656 23.078 14.578 1 98.94 536 TYR B N 1
ATOM 8137 C CA . TYR B 1 536 ? -25.219 21.781 14.234 1 98.94 536 TYR B CA 1
ATOM 8138 C C . TYR B 1 536 ? -24.25 20.656 14.617 1 98.94 536 TYR B C 1
ATOM 8140 O O . TYR B 1 536 ? -23.031 20.797 14.461 1 98.94 536 TYR B O 1
ATOM 8148 N N . LEU B 1 537 ? -24.797 19.531 15.094 1 98.88 537 LEU B N 1
ATOM 8149 C CA . LEU B 1 537 ? -24.062 18.297 15.289 1 98.88 537 LEU B CA 1
ATOM 8150 C C . LEU B 1 537 ? -24.406 17.281 14.203 1 98.88 537 LEU B C 1
ATOM 8152 O O . LEU B 1 537 ? -25.594 17.016 13.953 1 98.88 537 LEU B O 1
ATOM 8156 N N . THR B 1 538 ? -23.406 16.719 13.562 1 98.56 538 THR B N 1
ATOM 8157 C CA . THR B 1 538 ? -23.641 15.805 12.445 1 98.56 538 THR B CA 1
ATOM 8158 C C . THR B 1 538 ? -23.672 14.359 12.93 1 98.56 538 THR B C 1
ATOM 8160 O O . THR B 1 538 ? -24.266 13.5 12.266 1 98.56 538 THR B O 1
ATOM 8163 N N . GLY B 1 539 ? -22.891 14.086 14.008 1 97.94 539 GLY B N 1
ATOM 8164 C CA . GLY B 1 539 ? -22.734 12.719 14.484 1 97.94 539 GLY B CA 1
ATOM 8165 C C . GLY B 1 539 ? -21.703 11.922 13.703 1 97.94 539 GLY B C 1
ATOM 8166 O O . GLY B 1 539 ? -21.406 10.773 14.039 1 97.94 539 GLY B O 1
ATOM 8167 N N . THR B 1 540 ? -21.156 12.508 12.68 1 97.38 540 THR B N 1
ATOM 8168 C CA . THR B 1 540 ? -20.172 11.859 11.82 1 97.38 540 THR B CA 1
ATOM 8169 C C . THR B 1 540 ? -18.859 12.641 11.812 1 97.38 540 THR B C 1
ATOM 8171 O O . THR B 1 540 ? -18.859 13.875 11.734 1 97.38 540 THR B O 1
ATOM 8174 N N . ARG B 1 541 ? -17.797 11.898 11.961 1 96.81 541 ARG B N 1
ATOM 8175 C CA . ARG B 1 541 ? -16.453 12.477 11.945 1 96.81 541 ARG B CA 1
ATOM 8176 C C . ARG B 1 541 ? -15.742 12.195 10.625 1 96.81 541 ARG B C 1
ATOM 8178 O O . ARG B 1 541 ? -15.969 11.148 10.008 1 96.81 541 ARG B O 1
ATOM 8185 N N . HIS B 1 542 ? -14.875 13.086 10.164 1 97.81 542 HIS B N 1
ATOM 8186 C CA . HIS B 1 542 ? -14 12.875 9.008 1 97.81 542 HIS B CA 1
ATOM 8187 C C . HIS B 1 542 ? -12.547 13.18 9.352 1 97.81 542 HIS B C 1
ATOM 8189 O O . HIS B 1 542 ? -11.953 14.102 8.781 1 97.81 542 HIS B O 1
ATOM 8195 N N . PHE B 1 543 ? -11.977 12.32 10.211 1 96.38 543 PHE B N 1
ATOM 8196 C CA . PHE B 1 543 ? -10.539 12.375 10.453 1 96.38 543 PHE B CA 1
ATOM 8197 C C . PHE B 1 543 ? -9.773 11.984 9.195 1 96.38 543 PHE B C 1
ATOM 8199 O O . PHE B 1 543 ? -10.156 11.055 8.492 1 96.38 543 PHE B O 1
ATOM 8206 N N . PHE B 1 544 ? -8.75 12.719 8.992 1 96.31 544 PHE B N 1
ATOM 8207 C CA . PHE B 1 544 ? -7.867 12.43 7.871 1 96.31 544 PHE B CA 1
ATOM 8208 C C . PHE B 1 544 ? -6.406 12.555 8.281 1 96.31 544 PHE B C 1
ATOM 8210 O O . PHE B 1 544 ? -5.848 13.656 8.281 1 96.31 544 PHE B O 1
ATOM 8217 N N . HIS B 1 545 ? -5.793 11.391 8.547 1 91.75 545 HIS B N 1
ATOM 8218 C CA . HIS B 1 545 ? -4.41 11.383 9.016 1 91.75 545 HIS B CA 1
ATOM 8219 C C . HIS B 1 545 ? -3.455 10.977 7.902 1 91.75 545 HIS B C 1
ATOM 8221 O O . HIS B 1 545 ? -3.725 10.023 7.168 1 91.75 545 HIS B O 1
#

InterPro domains:
  IPR002695 Bifunctional purine biosynthesis protein PurH-like [MF_00139] (8-545)
  IPR002695 Bifunctional purine biosynthesis protein PurH-like [PF01808] (139-473)
  IPR002695 Bifunctional purine biosynthesis protein PurH-like [PIRSF000414] (4-545)
  IPR002695 Bifunctional purine biosynthesis protein PurH-like [PTHR11692] (8-545)
  IPR002695 Bifunctional purine biosynthesis protein PurH-like [SM00798] (139-474)
  IPR002695 Bifunctional purine biosynthesis protein PurH-like [TIGR00355] (9-545)
  IPR011607 Methylglyoxal synthase-like domain [PF02142] (21-133)
  IPR011607 Methylglyoxal synthase-like domain [PS51855] (1-150)
  IPR011607 Methylglyoxal synthase-like domain [SM00851] (20-134)
  IPR016193 Cytidine deaminase-like [SSF53927] (234-545)
  IPR024051 AICAR transformylase, duplicated domain superfamily [G3DSA:3.40.140.20] (230-384)
  IPR024051 AICAR transformylase, duplicated domain superfamily [G3DSA:3.40.140.20] (405-545)
  IPR036914 Methylglyoxal synthase-like domain superfamily [G3DSA:3.40.50.1380] (1-200)
  IPR036914 Methylglyoxal synthase-like domain superfamily [SSF52335] (8-198)

Sequence (1090 aa):
MTNTNRPIRRALVSVFHKEGIEVLAEAFVKAGTEVVSTGSTAKKLAELGVKVTEVSDVTGFPECLDGRVKTLHPYIHAGILADMTNPEHAKQLEEFGIKPFDLVVVNLYPFADTVRSGANEADTIEKIDIGGPSMVRGAAKNHATVAIVTDPADYALVASRVADGTGFSLDERKWLAAKAFAHTAAYDATINEWTAKHWPKPASLDAVEVDKDDQGTEVDSAKFPAQFTRTWDRAHTLRYGENSHQQAALYIDPLNQTGFAHAEQLGGKPMSYNNYVDADAAWRTVWDMAPAIAVAVVKHNNPCGLAIGATAAEAHKKAHACDPMSAYGGVIACNSKVTLEMAESVRPIFTEVIVAPDYEPAALELLQTKKKNLRILKVAEPPKGHEAIRQIDGGLLVQDTDLINAVGDDPDAWKLVAGEAADADTLKDLVFAWRAIRCVKSNAILLAHDQATVGIGMGQVNRVDSCHLAVERANTLADGADRATGAVAASDAFFPFADGAQVLIDAGVKAIVQPGGSIRDEEVIEAAKKAGVTMYLTGTRHFFHMTNTNRPIRRALVSVFHKEGIEVLAEAFVKAGTEVVSTGSTAKKLAELGVKVTEVSDVTGFPECLDGRVKTLHPYIHAGILADMTNPEHAKQLEEFGIKPFDLVVVNLYPFADTVRSGANEADTIEKIDIGGPSMVRGAAKNHATVAIVTDPADYALVASRVADGTGFSLDERKWLAAKAFAHTAAYDATINEWTAKHWPKPASLDAVEVDKDDQGTEVDSAKFPAQFTRTWDRAHTLRYGENSHQQAALYIDPLNQTGFAHAEQLGGKPMSYNNYVDADAAWRTVWDMAPAIAVAVVKHNNPCGLAIGATAAEAHKKAHACDPMSAYGGVIACNSKVTLEMAESVRPIFTEVIVAPDYEPAALELLQTKKKNLRILKVAEPPKGHEAIRQIDGGLLVQDTDLINAVGDDPDAWKLVAGEAADADTLKDLVFAWRAIRCVKSNAILLAHDQATVGIGMGQVNRVDSCHLAVERANTLADGADRATGAVAASDAFFPFADGAQVLIDAGVKAIVQPGGSIRDEEVIEAAKKAGVTMYLTGTRHFFH

Nearest PDB structures (foldseek):
  4a1o-assembly1_B  TM=8.514E-01  e=3.058E-70  Mycobacterium tuberculosis H37Rv
  4a1o-assembly1_A  TM=8.465E-01  e=6.605E-70  Mycobacterium tuberculosis H37Rv
  1zcz-assembly1_A  TM=8.212E-01  e=4.667E-43  Thermotoga maritima
  5uy8-assembly1_B  TM=5.503E-01  e=1.317E-43  Homo sapiens
  6nko-assembly5_D  TM=8.527E-01  e=3.564E-13  Streptomyces kaniharaensis

Secondary structure (DSSP, 8-state):
-----B---EEEEE-S--TTHHHHHHHHHHHT-EEEE-HHHHHHHHHTT--EEEHHHHHS---BTTTTBSS--HHHHHHHH--TTSHHHHHHHHHHTPPPPSEEEE----HHHHHHTT--HHHHHTT--SHHHHHHHHHHHTTTT-EEE--GGGHHHHHHHHHTS--B-HHHHHHHHHHHHHHHHHHHHHHHHHHHHHSPPPGGGTTT---B-TTS-B--TTTS-SEEEEEEEEEEE-S-SSSTTS-EEEEE-SS--SSGGG-EEEESSPPPHHHHHHHHHHHHHHHTTTTSEEEEEEETTEEEEEEEESSHHHHHHHHHHH-HHHHTTEEEEESSPBPHHHHHHHTTS-EEEEEES-B-HHHHHHHHHH-TT-EEEE-SS-----EEEEEETTEEEEEE---S-SGGGSGGGPEEEESSPP-HHHHHHHHHHHHHHTTSPSS-EEEESSSBEEEEE-S-SSHHHHHHHHHHHHHHSSTT---STT-EEEESS--SSHHHHHHHHHTT--EEEE----TTHHHHHHHHHHHT-EEEE-S------/-----B---EEEEE-S--TTHHHHHHHHHHHT-EEEE-HHHHHHHHHTT--EEEHHHHHS---BTTTTBSS--HHHHHHHH--TTSHHHHHHHHHHTPPPPSEEEE----HHHHHHTT--HHHHHTT--SHHHHHHHHHHHTTTT-EEE--GGGHHHHHHHHHTS--B-HHHHHHHHHHHHHHHHHHHHHHHHHHHHHSPPPGGGTTT---B-TTS-B--TTTS-SEEEEEEEEEEEES-SSSTTS-EEEEE-SS--SSGGGPEEEESSPPPHHHHHHHHHHHHHHHTTTTSEEEEEEETTEEEEEEEESSHHHHHHHHHHH-HHHHTTEEEEESSPBPHHHHHHHTTS-EEEEEES-B-HHHHHHHHHH-TT-EEEE-SS-----EEEEEETTEEEEEE---S-SGGGSGGGPEEEESSPP-HHHHHHHHHHHHHHTTSPSS-EEEESSSBEEEEE-S-SSHHHHHHHHHHHHHHSSTT---STT-EEEESS--SSHHHHHHHHHTT--EEEE----TTHHHHHHHHHHHT-EEEE-S------

Radius of gyration: 32.13 Å; Cα contacts (8 Å, |Δi|>4): 2745; chains: 2; bounding box: 70×89×78 Å

pLDDT: mean 96.31, std 4.42, range [42.25, 98.94]

Organism: Bifidobacterium longum (strain DJO10A) (NCBI:txid205913)